Protein AF-0000000069990199 (afdb_homodimer)

Radius of gyration: 31.25 Å; Cα contacts (8 Å, |Δi|>4): 1429; chains: 2; bounding box: 71×112×107 Å

Foldseek 3Di:
DDPPPPPDPPPCPPDQPPLPDPVVVVVLLVLLQVLQVCQLVCWVVLAACPVSLVVCLVNQNLLQCADVVLPHNVDALVSNLSSLLSNLLRHLLVSVQSLQSNLCRNCQCVQPLADNVVSSVQSNCCNPPVAGEGEFEAADPCGDCVVPDADPWEWEDDVQATWIFGKGFQQFQLVRHQKYFYWHWYPDPQIKTGTQIDGSPFPQKDWDQDQDALASSNRSRTMIGGDRTDGGHSRRRDIDGPPPPDDPPADLVSLLSSLLSLLSSLLSLLVSLLVLLVVQQQPDDDPVNNHRNCVDVVVVVLSVLLVVLSVVLVVLSVCSSVPVDGSLCSNVNLVSSLVSSLVSLVSSLVVPDPLCCDSVHVSNNSNSHSVCSQVDPPHPVVSVVSVVVVVVPPDDPPPPD/DDPPPPPDPPPCPPDQPPLPDVVVVVVLLVLLQVLQVCQLVCWVVLAACPVSLVVCLVNQNLLQCADVVLPHNVDALVSNLSSLLSNLLRHLLVSVQSLQSNLCRNCQCVQPLADNVVSSVQSNCCNPPVAGEGEFEAADPCGDCVVPDADPWEWEDDVQATWIFGKGFQQFQLVRHQKYFYWHWYPDPQIKTGTQIDGSPFPQKDWDQDQDALASSNRSRTMIGGDRTDGGHSRRRDIGGPPPPDDPPADLVSLLSSLLSLLSSLLSLLVSLLVLLVVQQQPDDDPVNNHRNCVDVVVVVLSVLLVVLSVVLVVLSVCSSVPVDGSLCSNVNLVSSLVSSLVSLVSSLVVPDPLCCDSVHVSNNSNSHSVCSQVDPPHPVVSVVSVVVVVVPDDDPPPPD

Solvent-accessible surface area (backbone atoms only — not comparable to full-atom values): 41040 Å² total; per-residue (Å²): 136,78,84,77,76,75,74,72,79,75,74,75,73,72,73,80,78,54,79,84,36,68,67,42,52,51,48,40,53,50,50,15,54,56,38,40,74,47,31,65,57,28,48,76,65,46,36,63,58,62,67,60,55,51,55,34,32,77,69,47,56,63,18,25,35,26,48,54,94,59,65,26,57,47,48,51,62,51,54,48,34,52,52,33,23,30,36,6,42,15,26,47,27,62,23,51,46,48,45,42,28,38,58,51,41,61,48,40,82,75,38,77,62,38,51,66,70,57,44,50,47,59,46,38,36,16,51,76,69,51,47,31,44,39,73,34,64,29,26,88,57,50,36,57,55,92,73,39,66,76,57,82,21,35,30,38,81,50,91,74,23,31,31,31,36,38,55,30,38,65,23,61,29,53,89,64,40,38,37,35,37,32,46,29,21,39,73,51,96,74,33,30,34,33,32,39,50,40,57,59,82,46,66,43,59,43,77,45,93,64,61,51,45,67,29,53,31,22,26,38,28,20,29,39,37,35,49,68,23,75,36,50,52,79,32,53,26,46,65,38,53,60,83,47,79,68,66,59,99,44,50,58,67,48,44,35,51,49,21,48,41,58,24,28,28,30,41,16,28,26,50,41,33,50,54,51,48,55,54,48,32,57,64,43,50,35,60,57,73,74,42,34,50,54,75,39,68,70,49,50,52,49,51,49,55,33,49,52,38,53,48,53,36,52,55,53,48,51,37,47,44,71,63,74,48,55,58,91,49,22,58,54,48,27,51,53,29,34,50,34,20,39,50,37,33,48,54,53,34,62,70,56,24,59,63,27,38,20,65,87,27,68,51,28,52,35,43,36,35,32,58,53,62,53,54,45,81,76,37,65,68,59,48,53,50,51,55,51,49,52,67,70,62,57,76,77,75,75,78,82,118,136,77,83,77,76,76,74,71,80,76,75,76,73,71,70,81,77,57,81,85,38,68,67,41,52,51,49,41,54,50,50,15,54,58,38,40,74,47,31,66,57,28,47,77,65,47,37,62,58,60,67,61,53,50,53,34,33,77,71,47,56,62,19,27,36,27,47,54,93,59,65,25,57,48,48,51,62,50,53,50,32,52,52,33,23,30,36,7,40,15,27,46,26,61,24,52,46,47,46,42,28,38,58,50,41,61,48,41,82,75,38,78,60,37,52,67,71,57,44,50,47,57,45,38,36,18,50,74,70,50,48,32,44,40,72,35,65,29,24,87,56,50,36,58,55,91,73,39,67,77,57,82,22,34,32,38,81,49,91,72,23,31,31,31,37,37,55,31,37,64,23,60,29,53,88,64,40,39,37,36,37,32,46,29,20,38,73,49,97,74,34,29,33,30,32,38,50,40,55,58,81,47,66,45,60,43,76,45,93,63,62,52,44,67,29,53,32,22,26,38,28,18,29,39,36,35,51,68,23,74,35,49,54,80,32,53,26,46,64,38,52,60,83,48,81,65,65,60,97,43,51,59,67,47,44,34,52,49,21,48,40,58,24,28,29,31,41,16,28,26,50,40,32,50,55,51,49,54,54,49,31,58,64,44,50,35,61,58,72,72,42,35,49,54,75,39,67,72,48,51,52,50,53,49,55,34,49,52,41,52,49,53,36,50,54,53,48,50,37,46,45,72,62,74,49,55,57,92,48,24,57,55,49,28,51,52,30,35,51,34,22,39,50,36,33,48,54,54,34,63,71,56,24,57,64,26,38,21,63,86,29,65,50,29,52,36,44,35,34,34,58,51,60,52,56,46,82,77,36,64,68,60,47,52,51,52,54,52,52,54,66,69,60,59,78,76,74,76,67,92,111

Nearest PDB structures (foldseek):
  5z8t-assembly1_A  TM=9.037E-01  e=4.401E-30  Alicyclobacillus acidocaldarius subsp. acidocaldarius DSM 446
  5gj7-assembly2_B  TM=8.684E-01  e=2.328E-29  Alicyclobacillus acidocaldarius subsp. acidocaldarius DSM 446
  3m9v-assembly1_A  TM=8.542E-01  e=3.885E-23  Actinomadura kijaniata
  1rx0-assembly1_C  TM=8.496E-01  e=1.740E-18  Homo sapiens
  6uug-assembly1_A  TM=7.443E-01  e=7.982E-18  Pseudomonas fluorescens Pf0-1

Secondary structure (DSSP, 8-state):
------------------TTSHHHHHHHHHHHHHHHHHHHHHHHHT---HHHHHHHHHTTGGGTTS-GGGTS----HHHHHHHHHHHHHH-HHHHHHHHHHHHHHHHHTT-TTS-HHHHHHHHHHHHHH--EEEEE--BTTTB-GGG----S-EEEEETTEEEEEEEEEEETTTTTEEEEEEEEEE-SSS-EEEEEEEETTSTTEEEE----BSS-TTS--EEEEEEEEEEEGGGEEEEEETTS----SS-HHHHHHHHHHHHHHHHHHHHHHHHHHHHHHHH---TTT-S-GGGSHHHHHHHHHHHHHHHHHHHHHHHHHTT-S-GGGHHHHHHHHHHHHHHHHHHHHHHH-HHHHBTTSHHHHHHHHHHGGGGSSSPHHHHHHHHHHHHHS--------/------------------TTSHHHHHHHHHHHHHHHHHHHHHHHHT---HHHHHHHHHTTGGGTTS-GGGTS----HHHHHHHHHHHHHH-HHHHHHHHHHHHHHHHHTT-TTS-HHHHHHHHHHHHHH--EEEEE--BTTTB-GGG----S-EEEEETTEEEEEEEEEEETTTTTEEEEEEEEEE-SSS-EEEEEEEETTSTTEEEE----BSS-TTS--EEEEEEEEEEEGGGEEEEEETTS----SS-HHHHHHHHHHHHHHHHHHHHHHHHHHHHHHHH---TTT-S-GGGSHHHHHHHHHHHHHHHHHHHHHHHHHTT-S-GGGHHHHHHHHHHHHHHHHHHHHHHH-HHHHBTTSHHHHHHHHHHGGGGSSSPHHHHHHHHHHHHH---------

Structure (mmCIF, N/CA/C/O backbone):
data_AF-0000000069990199-model_v1
#
loop_
_entity.id
_entity.type
_entity.pdbx_description
1 polymer 'Acyl-CoA dehydrogenase'
#
loop_
_atom_site.group_PDB
_atom_site.id
_atom_site.type_symbol
_atom_site.label_atom_id
_atom_site.label_alt_id
_atom_site.label_comp_id
_atom_site.label_asym_id
_atom_site.label_entity_id
_atom_site.label_seq_id
_atom_site.pdbx_PDB_ins_code
_atom_site.Cartn_x
_atom_site.Cartn_y
_atom_site.Cartn_z
_atom_site.occupancy
_atom_site.B_iso_or_equiv
_atom_site.auth_seq_id
_atom_site.auth_comp_id
_atom_site.auth_asym_id
_atom_site.auth_atom_id
_atom_site.pdbx_PDB_model_num
ATOM 1 N N . MET A 1 1 ? 44.156 28.406 49.281 1 31.81 1 MET A N 1
ATOM 2 C CA . MET A 1 1 ? 43.219 27.578 48.531 1 31.81 1 MET A CA 1
ATOM 3 C C . MET A 1 1 ? 42.344 28.438 47.594 1 31.81 1 MET A C 1
ATOM 5 O O . MET A 1 1 ? 41.5 29.203 48.062 1 31.81 1 MET A O 1
ATOM 9 N N . SER A 1 2 ? 42.875 28.875 46.438 1 36.09 2 SER A N 1
ATOM 10 C CA . SER A 1 2 ? 42.406 29.938 45.562 1 36.09 2 SER A CA 1
ATOM 11 C C . SER A 1 2 ? 41.125 29.516 44.844 1 36.09 2 SER A C 1
ATOM 13 O O . SER A 1 2 ? 40.969 28.359 44.469 1 36.09 2 SER A O 1
ATOM 15 N N . PRO A 1 3 ? 40 30.266 45.125 1 39.59 3 PRO A N 1
ATOM 16 C CA . PRO A 1 3 ? 38.656 30.016 44.562 1 39.59 3 PRO A CA 1
ATOM 17 C C . PRO A 1 3 ? 38.656 29.859 43.031 1 39.59 3 PRO A C 1
ATOM 19 O O . PRO A 1 3 ? 39.312 30.656 42.344 1 39.59 3 PRO A O 1
ATOM 22 N N . THR A 1 4 ? 38.812 28.609 42.531 1 38.34 4 THR A N 1
ATOM 23 C CA . THR A 1 4 ? 38.75 28.312 41.125 1 38.34 4 THR A CA 1
ATOM 24 C C . THR A 1 4 ? 37.438 28.844 40.531 1 38.34 4 THR A C 1
ATOM 26 O O . THR A 1 4 ? 36.344 28.453 40.938 1 38.34 4 THR A O 1
ATOM 29 N N . THR A 1 5 ? 37.406 30.016 39.969 1 30.77 5 THR A N 1
ATOM 30 C CA . THR A 1 5 ? 36.312 30.672 39.25 1 30.77 5 THR A CA 1
ATOM 31 C C . THR A 1 5 ? 35.75 29.766 38.156 1 30.77 5 THR A C 1
ATOM 33 O O . THR A 1 5 ? 36.438 29.406 37.219 1 30.77 5 THR A O 1
ATOM 36 N N . VAL A 1 6 ? 34.781 28.953 38.5 1 35.19 6 VAL A N 1
ATOM 37 C CA . VAL A 1 6 ? 33.969 28.172 37.562 1 35.19 6 VAL A CA 1
ATOM 38 C C . VAL A 1 6 ? 33.5 29.047 36.406 1 35.19 6 VAL A C 1
ATOM 40 O O . VAL A 1 6 ? 32.781 30.031 36.625 1 35.19 6 VAL A O 1
ATOM 43 N N . GLN A 1 7 ? 34.312 29.172 35.344 1 32.56 7 GLN A N 1
ATOM 44 C CA . GLN A 1 7 ? 33.906 29.906 34.156 1 32.56 7 GLN A CA 1
ATOM 45 C C . GLN A 1 7 ? 32.5 29.484 33.719 1 32.56 7 GLN A C 1
ATOM 47 O O . GLN A 1 7 ? 32.156 28.312 33.75 1 32.56 7 GLN A O 1
ATOM 52 N N . SER A 1 8 ? 31.516 30.344 33.875 1 32.75 8 SER A N 1
ATOM 53 C CA . SER A 1 8 ? 30.125 30.219 33.469 1 32.75 8 SER A CA 1
ATOM 54 C C . SER A 1 8 ? 30.016 29.609 32.062 1 32.75 8 SER A C 1
ATOM 56 O O . SER A 1 8 ? 30.875 29.859 31.219 1 32.75 8 SER A O 1
ATOM 58 N N . PRO A 1 9 ? 29.344 28.438 31.891 1 32.91 9 PRO A N 1
ATOM 59 C CA . PRO A 1 9 ? 29.156 27.828 30.578 1 32.91 9 PRO A CA 1
ATOM 60 C C . PRO A 1 9 ? 28.844 28.844 29.484 1 32.91 9 PRO A C 1
ATOM 62 O O . PRO A 1 9 ? 28.188 29.859 29.75 1 32.91 9 PRO A O 1
ATOM 65 N N . ARG A 1 10 ? 29.75 29.094 28.562 1 34.97 10 ARG A N 1
ATOM 66 C CA . ARG A 1 10 ? 29.578 29.875 27.344 1 34.97 10 ARG A CA 1
ATOM 67 C C . ARG A 1 10 ? 28.172 29.703 26.781 1 34.97 10 ARG A C 1
ATOM 69 O O . ARG A 1 10 ? 27.703 28.578 26.594 1 34.97 10 ARG A O 1
ATOM 76 N N . THR A 1 11 ? 27.172 30.516 27.094 1 33.06 11 THR A N 1
ATOM 77 C CA . THR A 1 11 ? 25.938 30.672 26.359 1 33.06 11 THR A CA 1
ATOM 78 C C . THR A 1 11 ? 26.172 30.5 24.859 1 33.06 11 THR A C 1
ATOM 80 O O . THR A 1 11 ? 26.969 31.219 24.266 1 33.06 11 THR A O 1
ATOM 83 N N . HIS A 1 12 ? 26.266 29.297 24.312 1 36.66 12 HIS A N 1
ATOM 84 C CA . HIS A 1 12 ? 26.375 29.078 22.875 1 36.66 12 HIS A CA 1
ATOM 85 C C . HIS A 1 12 ? 25.438 30.016 22.109 1 36.66 12 HIS A C 1
ATOM 87 O O . HIS A 1 12 ? 24.219 29.859 22.156 1 36.66 12 HIS A O 1
ATOM 93 N N . ALA A 1 13 ? 25.594 31.281 22.234 1 39.72 13 ALA A N 1
ATOM 94 C CA . ALA A 1 13 ? 25.016 32.125 21.188 1 39.72 13 ALA A CA 1
ATOM 95 C C . ALA A 1 13 ? 24.984 31.422 19.844 1 39.72 13 ALA A C 1
ATOM 97 O O . ALA A 1 13 ? 26.031 31.219 19.219 1 39.72 13 ALA A O 1
ATOM 98 N N . GLY A 1 14 ? 24.188 30.406 19.5 1 42.81 14 GLY A N 1
ATOM 99 C CA . GLY A 1 14 ? 24.016 29.688 18.25 1 42.81 14 GLY A CA 1
ATOM 100 C C . GLY A 1 14 ? 24.172 30.562 17.016 1 42.81 14 GLY A C 1
ATOM 101 O O . GLY A 1 14 ? 23.516 31.609 16.906 1 42.81 14 GLY A O 1
ATOM 102 N N . ALA A 1 15 ? 25.266 30.688 16.469 1 47.31 15 ALA A N 1
ATOM 103 C CA . ALA A 1 15 ? 25.609 31.344 15.211 1 47.31 15 ALA A CA 1
ATOM 104 C C . ALA A 1 15 ? 24.438 31.297 14.227 1 47.31 15 ALA A C 1
ATOM 106 O O . ALA A 1 15 ? 23.781 30.281 14.078 1 47.31 15 ALA A O 1
ATOM 107 N N . SER A 1 16 ? 23.75 32.375 13.93 1 61.75 16 SER A N 1
ATOM 108 C CA . SER A 1 16 ? 22.672 32.562 12.953 1 61.75 16 SER A CA 1
ATOM 109 C C . SER A 1 16 ? 22.922 31.719 11.703 1 61.75 16 SER A C 1
ATOM 111 O O . SER A 1 16 ? 23.969 31.859 11.062 1 61.75 16 SER A O 1
ATOM 113 N N . LEU A 1 17 ? 22.344 30.469 11.578 1 69.56 17 LEU A N 1
ATOM 114 C CA . LEU A 1 17 ? 22.406 29.578 10.422 1 69.56 17 LEU A CA 1
ATOM 115 C C . LEU A 1 17 ? 22.141 30.344 9.133 1 69.56 17 LEU A C 1
ATOM 117 O O . LEU A 1 17 ? 21.141 31.062 9.031 1 69.56 17 LEU A O 1
ATOM 121 N N . ASP A 1 18 ? 23.25 30.609 8.328 1 87.19 18 ASP A N 1
ATOM 122 C CA . ASP A 1 18 ? 23.016 31.078 6.969 1 87.19 18 ASP A CA 1
ATOM 123 C C . ASP A 1 18 ? 22.312 30 6.133 1 87.19 18 ASP A C 1
ATOM 125 O O . ASP A 1 18 ? 22.969 29.094 5.613 1 87.19 18 ASP A O 1
ATOM 129 N N . LEU A 1 19 ? 21.016 30.172 5.961 1 90.88 19 LEU A N 1
ATOM 130 C CA . LEU A 1 19 ? 20.141 29.141 5.398 1 90.88 19 LEU A CA 1
ATOM 131 C C . LEU A 1 19 ? 20.375 29 3.9 1 90.88 19 LEU A C 1
ATOM 133 O O . LEU A 1 19 ? 19.875 28.062 3.281 1 90.88 19 LEU A O 1
ATOM 137 N N . ASP A 1 20 ? 21.203 29.844 3.287 1 89.62 20 ASP A N 1
ATOM 138 C CA . ASP A 1 20 ? 21.469 29.766 1.855 1 89.62 20 ASP A CA 1
ATOM 139 C C . ASP A 1 20 ? 22.922 29.375 1.596 1 89.62 20 ASP A C 1
ATOM 141 O O . ASP A 1 20 ? 23.375 29.359 0.447 1 89.62 20 ASP A O 1
ATOM 145 N N . SER A 1 21 ? 23.609 29.031 2.631 1 91.38 21 SER A N 1
ATOM 146 C CA . SER A 1 21 ? 25.031 28.703 2.531 1 91.38 21 SER A CA 1
ATOM 147 C C . SER A 1 21 ? 25.234 27.266 2.096 1 91.38 21 SER A C 1
ATOM 149 O O . SER A 1 21 ? 24.359 26.406 2.287 1 91.38 21 SER A O 1
ATOM 151 N N . PRO A 1 22 ? 26.391 27 1.543 1 93.56 22 PRO A N 1
ATOM 152 C CA . PRO A 1 22 ? 26.766 25.609 1.248 1 93.56 22 PRO A CA 1
ATOM 153 C C . PRO A 1 22 ? 26.859 24.75 2.504 1 93.56 22 PRO A C 1
ATOM 155 O O . PRO A 1 22 ? 26.531 23.547 2.461 1 93.56 22 PRO A O 1
ATOM 158 N N . ALA A 1 23 ? 27.297 25.359 3.531 1 93.38 23 ALA A N 1
ATOM 159 C CA . ALA A 1 23 ? 27.406 24.625 4.789 1 93.38 23 ALA A CA 1
ATOM 160 C C . ALA A 1 23 ? 26.031 24.141 5.25 1 93.38 23 ALA A C 1
ATOM 162 O O . ALA A 1 23 ? 25.906 23.047 5.801 1 93.38 23 ALA A O 1
ATOM 163 N N . PHE A 1 24 ? 25.062 24.953 5.098 1 95.56 24 PHE A N 1
ATOM 164 C CA . PHE A 1 24 ? 23.703 24.562 5.469 1 95.56 24 PHE A CA 1
ATOM 165 C C . PHE A 1 24 ? 23.203 23.438 4.574 1 95.56 24 PHE A C 1
ATOM 167 O O . PHE A 1 24 ? 22.547 22.5 5.051 1 95.56 24 PHE A O 1
ATOM 174 N N . THR A 1 25 ? 23.516 23.516 3.305 1 95.88 25 THR A N 1
ATOM 175 C CA . THR A 1 25 ? 23.156 22.453 2.377 1 95.88 25 THR A CA 1
ATOM 176 C C . THR A 1 25 ? 23.797 21.141 2.809 1 95.88 25 THR A C 1
ATOM 178 O O . THR A 1 25 ? 23.156 20.078 2.77 1 95.88 25 THR A O 1
ATOM 181 N N . ASP A 1 26 ? 25.047 21.172 3.221 1 96.75 26 ASP A N 1
ATOM 182 C CA . ASP A 1 26 ? 25.75 19.984 3.705 1 96.75 26 ASP A CA 1
ATOM 183 C C . ASP A 1 26 ? 25.078 19.422 4.957 1 96.75 26 ASP A C 1
ATOM 185 O O . ASP A 1 26 ? 24.969 18.203 5.121 1 96.75 26 ASP A O 1
ATOM 189 N N . LEU A 1 27 ? 24.672 20.328 5.801 1 97 27 LEU A N 1
ATOM 190 C CA . LEU A 1 27 ? 23.984 19.906 7.016 1 97 27 LEU A CA 1
ATOM 191 C C . LEU A 1 27 ? 22.703 19.172 6.672 1 97 27 LEU A C 1
ATOM 193 O O . LEU A 1 27 ? 22.406 18.109 7.254 1 97 27 LEU A O 1
ATOM 197 N N . LEU A 1 28 ? 21.953 19.75 5.762 1 98.12 28 LEU A N 1
ATOM 198 C CA . LEU A 1 28 ? 20.688 19.125 5.371 1 98.12 28 LEU A CA 1
ATOM 199 C C . LEU A 1 28 ? 20.922 17.75 4.777 1 98.12 28 LEU A C 1
ATOM 201 O O . LEU A 1 28 ? 20.172 16.812 5.043 1 98.12 28 LEU A O 1
ATOM 205 N N . GLU A 1 29 ? 21.938 17.594 3.98 1 97.69 29 GLU A N 1
ATOM 206 C CA . GLU A 1 29 ? 22.281 16.281 3.422 1 97.69 29 GLU A CA 1
ATOM 207 C C . GLU A 1 29 ? 22.656 15.297 4.52 1 97.69 29 GLU A C 1
ATOM 209 O O . GLU A 1 29 ? 22.25 14.133 4.473 1 97.69 29 GLU A O 1
ATOM 214 N N . GLN A 1 30 ? 23.406 15.758 5.445 1 98.12 30 GLN A N 1
ATOM 215 C CA . GLN A 1 30 ? 23.797 14.914 6.574 1 98.12 30 GLN A CA 1
ATOM 216 C C . GLN A 1 30 ? 22.562 14.461 7.367 1 98.12 30 GLN A C 1
ATOM 218 O O . GLN A 1 30 ? 22.453 13.289 7.723 1 98.12 30 GLN A O 1
ATOM 223 N N . LEU A 1 31 ? 21.672 15.398 7.672 1 98.5 31 LEU A N 1
ATOM 224 C CA . LEU A 1 31 ? 20.469 15.07 8.422 1 98.5 31 LEU A CA 1
ATOM 225 C C . LEU A 1 31 ? 19.594 14.094 7.645 1 98.5 31 LEU A C 1
ATOM 227 O O . LEU A 1 31 ? 19.031 13.164 8.227 1 98.5 31 LEU A O 1
ATOM 231 N N . SER A 1 32 ? 19.5 14.305 6.336 1 98.56 32 SER A N 1
ATOM 232 C CA . SER A 1 32 ? 18.734 13.398 5.488 1 98.56 32 SER A CA 1
ATOM 233 C C . SER A 1 32 ? 19.266 11.969 5.598 1 98.56 32 SER A C 1
ATOM 235 O O . SER A 1 32 ? 18.484 11.031 5.766 1 98.56 32 SER A O 1
ATOM 237 N N . GLN A 1 33 ? 20.547 11.797 5.52 1 98.19 33 GLN A N 1
ATOM 238 C CA . GLN A 1 33 ? 21.172 10.484 5.609 1 98.19 33 GLN A CA 1
ATOM 239 C C . GLN A 1 33 ? 20.984 9.875 6.996 1 98.19 33 GLN A C 1
ATOM 241 O O . GLN A 1 33 ? 20.703 8.688 7.121 1 98.19 33 GLN A O 1
ATOM 246 N N . GLU A 1 34 ? 21.172 10.703 7.961 1 98.44 34 GLU A N 1
ATOM 247 C CA . GLU A 1 34 ? 20.984 10.25 9.336 1 98.44 34 GLU A CA 1
ATOM 248 C C . GLU A 1 34 ? 19.578 9.742 9.57 1 98.44 34 GLU A C 1
ATOM 250 O O . GLU A 1 34 ? 19.375 8.656 10.133 1 98.44 34 GLU A O 1
ATOM 255 N N . PHE A 1 35 ? 18.625 10.477 9.133 1 98.81 35 PHE A N 1
ATOM 256 C CA . PHE A 1 35 ? 17.219 10.117 9.344 1 98.81 35 PHE A CA 1
ATOM 257 C C . PHE A 1 35 ? 16.844 8.906 8.5 1 98.81 35 PHE A C 1
ATOM 259 O O . PHE A 1 35 ? 16.031 8.07 8.93 1 98.81 35 PHE A O 1
ATOM 266 N N . ALA A 1 36 ? 17.422 8.742 7.312 1 98.56 36 ALA A N 1
ATOM 267 C CA . ALA A 1 36 ? 17.172 7.566 6.477 1 98.56 36 ALA A CA 1
ATOM 268 C C . ALA A 1 36 ? 17.625 6.289 7.18 1 98.56 36 ALA A C 1
ATOM 270 O O . ALA A 1 36 ? 17.016 5.23 7.012 1 98.56 36 ALA A O 1
ATOM 271 N N . GLY A 1 37 ? 18.656 6.383 7.969 1 97.94 37 GLY A N 1
ATOM 272 C CA . GLY A 1 37 ? 19.234 5.23 8.648 1 97.94 37 GLY A CA 1
ATOM 273 C C . GLY A 1 37 ? 18.297 4.602 9.656 1 97.94 37 GLY A C 1
ATOM 274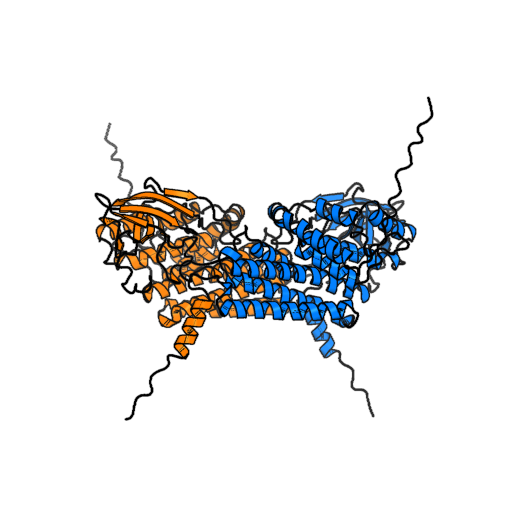 O O . GLY A 1 37 ? 18.391 3.408 9.945 1 97.94 37 GLY A O 1
ATOM 275 N N . THR A 1 38 ? 17.281 5.395 10.164 1 97.5 38 THR A N 1
ATOM 276 C CA . THR A 1 38 ? 16.406 4.871 11.195 1 97.5 38 THR A CA 1
ATOM 277 C C . THR A 1 38 ? 14.961 4.809 10.703 1 97.5 38 THR A C 1
ATOM 279 O O . THR A 1 38 ? 14.062 4.379 11.43 1 97.5 38 THR A O 1
ATOM 282 N N . ALA A 1 39 ? 14.742 5.211 9.508 1 98.38 39 ALA A N 1
ATOM 283 C CA . ALA A 1 39 ? 13.391 5.312 8.969 1 98.38 39 ALA A CA 1
ATOM 284 C C . ALA A 1 39 ? 12.688 3.955 8.977 1 98.38 39 ALA A C 1
ATOM 286 O O . ALA A 1 39 ? 11.516 3.854 9.352 1 98.38 39 ALA A O 1
ATOM 287 N N . ALA A 1 40 ? 13.383 2.857 8.562 1 98.06 40 ALA A N 1
ATOM 288 C CA . ALA A 1 40 ? 12.797 1.521 8.523 1 98.06 40 ALA A CA 1
ATOM 289 C C . ALA A 1 40 ? 12.367 1.07 9.922 1 98.06 40 ALA A C 1
ATOM 291 O O . ALA A 1 40 ? 11.32 0.449 10.086 1 98.06 40 ALA A O 1
ATOM 292 N N . TYR A 1 41 ? 13.141 1.384 10.898 1 98.06 41 TYR A N 1
ATOM 293 C CA . TYR A 1 41 ? 12.836 1.021 12.281 1 98.06 41 TYR A CA 1
ATOM 294 C C . TYR A 1 41 ? 11.578 1.723 12.758 1 98.06 41 TYR A C 1
ATOM 296 O O . TYR A 1 41 ? 10.672 1.084 13.312 1 98.06 41 TYR A O 1
ATOM 304 N N . TYR A 1 42 ? 11.539 3.08 12.57 1 98.56 42 TYR A N 1
ATOM 305 C CA . TYR A 1 42 ? 10.375 3.854 13 1 98.56 42 TYR A CA 1
ATOM 306 C C . TYR A 1 42 ? 9.109 3.363 12.312 1 98.56 42 TYR A C 1
ATOM 308 O O . TYR A 1 42 ? 8.047 3.287 12.93 1 98.56 42 TYR A O 1
ATOM 316 N N . ASP A 1 43 ? 9.203 2.977 11.062 1 98.19 43 ASP A N 1
ATOM 317 C CA . ASP A 1 43 ? 8.062 2.461 10.305 1 98.19 43 ASP A CA 1
ATOM 318 C C . ASP A 1 43 ? 7.602 1.115 10.867 1 98.19 43 ASP A C 1
ATOM 320 O O . ASP A 1 43 ? 6.414 0.928 11.148 1 98.19 43 ASP A O 1
ATOM 324 N N . ARG A 1 44 ? 8.508 0.184 10.977 1 96.69 44 ARG A N 1
ATOM 325 C CA . ARG A 1 44 ? 8.203 -1.178 11.398 1 96.69 44 ARG A CA 1
ATOM 326 C C . ARG A 1 44 ? 7.555 -1.188 12.781 1 96.69 44 ARG A C 1
ATOM 328 O O . ARG A 1 44 ? 6.645 -1.98 13.039 1 96.69 44 ARG A O 1
ATOM 335 N N . HIS A 1 45 ? 7.961 -0.251 13.656 1 97.19 45 HIS A N 1
ATOM 336 C CA . HIS A 1 45 ? 7.527 -0.3 15.047 1 97.19 45 HIS A CA 1
ATOM 337 C C . HIS A 1 45 ? 6.48 0.771 15.336 1 97.19 45 HIS A C 1
ATOM 339 O O . HIS A 1 45 ? 5.969 0.86 16.453 1 97.19 45 HIS A O 1
ATOM 345 N N . SER A 1 46 ? 6.16 1.588 14.375 1 97.56 46 SER A N 1
ATOM 346 C CA . SER A 1 46 ? 5.246 2.711 14.562 1 97.56 46 SER A CA 1
ATOM 347 C C . SER A 1 46 ? 5.652 3.559 15.766 1 97.56 46 SER A C 1
ATOM 349 O O . SER A 1 46 ? 4.812 3.918 16.594 1 97.56 46 SER A O 1
ATOM 351 N N . GLU A 1 47 ? 6.945 3.789 15.906 1 98.31 47 GLU A N 1
ATOM 352 C CA . GLU A 1 47 ? 7.473 4.543 17.031 1 98.31 47 GLU A CA 1
ATOM 353 C C . GLU A 1 47 ? 7.676 6.012 16.672 1 98.31 47 GLU A C 1
ATOM 355 O O . GLU A 1 47 ? 8.18 6.328 15.594 1 98.31 47 GLU A O 1
ATOM 360 N N . PHE A 1 48 ? 7.277 6.871 17.594 1 98.81 48 PHE A N 1
ATOM 361 C CA . PHE A 1 48 ? 7.457 8.305 17.391 1 98.81 48 PHE A CA 1
ATOM 362 C C . PHE A 1 48 ? 8.938 8.672 17.391 1 98.81 48 PHE A C 1
ATOM 364 O O . PHE A 1 48 ? 9.695 8.188 18.234 1 98.81 48 PHE A O 1
ATOM 371 N N . PRO A 1 49 ? 9.391 9.5 16.469 1 98.69 49 PRO A N 1
ATOM 372 C CA . PRO A 1 49 ? 10.82 9.742 16.281 1 98.69 49 PRO A CA 1
ATOM 373 C C . PRO A 1 49 ? 11.344 10.898 17.125 1 98.69 49 PRO A C 1
ATOM 375 O O . PRO A 1 49 ? 11.852 11.891 16.594 1 98.69 49 PRO A O 1
ATOM 378 N N . HIS A 1 50 ? 11.367 10.75 18.438 1 98.69 50 HIS A N 1
ATOM 379 C CA . HIS A 1 50 ? 11.859 11.766 19.359 1 98.69 50 HIS A CA 1
ATOM 380 C C . HIS A 1 50 ? 13.297 12.148 19.031 1 98.69 50 HIS A C 1
ATOM 382 O O . HIS A 1 50 ? 13.664 13.328 19.094 1 98.69 50 HIS A O 1
ATOM 388 N N . ALA A 1 51 ? 14.102 11.148 18.672 1 98.62 51 ALA A N 1
ATOM 389 C CA . ALA A 1 51 ? 15.516 11.398 18.422 1 98.62 51 ALA A CA 1
ATOM 390 C C . ALA A 1 51 ? 15.703 12.312 17.219 1 98.62 51 ALA A C 1
ATOM 392 O O . ALA A 1 51 ? 16.562 13.203 17.234 1 98.62 51 ALA A O 1
ATOM 393 N N . ASN A 1 52 ? 14.938 12.094 16.156 1 98.81 52 ASN A N 1
ATOM 394 C CA . ASN A 1 52 ? 15.008 12.969 14.992 1 98.81 52 ASN A CA 1
ATOM 395 C C . ASN A 1 52 ? 14.641 14.406 15.344 1 98.81 52 ASN A C 1
ATOM 397 O O . ASN A 1 52 ? 15.32 15.344 14.922 1 98.81 52 ASN A O 1
ATOM 401 N N . LEU A 1 53 ? 13.594 14.586 16.125 1 98.81 53 LEU A N 1
ATOM 402 C CA . LEU A 1 53 ? 13.125 15.922 16.5 1 98.81 53 LEU A CA 1
ATOM 403 C C . LEU A 1 53 ? 14.133 16.609 17.406 1 98.81 53 LEU A C 1
ATOM 405 O O . LEU A 1 53 ? 14.352 17.828 17.281 1 98.81 53 LEU A O 1
ATOM 409 N N . HIS A 1 54 ? 14.758 15.844 18.266 1 98.5 54 HIS A N 1
ATOM 410 C CA . HIS A 1 54 ? 15.812 16.406 19.109 1 98.5 54 HIS A CA 1
ATOM 411 C C . HIS A 1 54 ? 16.984 16.891 18.266 1 98.5 54 HIS A C 1
ATOM 413 O O . HIS A 1 54 ? 17.531 17.969 18.5 1 98.5 54 HIS A O 1
ATOM 419 N N . ARG A 1 55 ? 17.328 16.062 17.297 1 98.38 55 ARG A N 1
ATOM 420 C CA . ARG A 1 55 ? 18.422 16.422 16.391 1 98.38 55 ARG A CA 1
ATOM 421 C C . ARG A 1 55 ? 18.094 17.719 15.641 1 98.38 55 ARG A C 1
ATOM 423 O O . ARG A 1 55 ? 18.969 18.562 15.453 1 98.38 55 ARG A O 1
ATOM 430 N N . LEU A 1 56 ? 16.891 17.875 15.18 1 98.62 56 LEU A N 1
ATOM 431 C CA . LEU A 1 56 ? 16.438 19.094 14.5 1 98.62 56 LEU A CA 1
ATOM 432 C C . LEU A 1 56 ? 16.484 20.297 15.438 1 98.62 56 LEU A C 1
ATOM 434 O O . LEU A 1 56 ? 16.859 21.391 15.031 1 98.62 56 LEU A O 1
ATOM 438 N N . HIS A 1 57 ? 16.141 20.094 16.688 1 98.56 57 HIS A N 1
ATOM 439 C CA . HIS A 1 57 ? 16.203 21.156 17.672 1 98.56 57 HIS A CA 1
ATOM 440 C C . HIS A 1 57 ? 17.641 21.625 17.891 1 98.56 57 HIS A C 1
ATOM 442 O O . HIS A 1 57 ? 17.906 22.828 17.984 1 98.56 57 HIS A O 1
ATOM 448 N N . GLU A 1 58 ? 18.562 20.703 17.969 1 97.44 58 GLU A N 1
ATOM 449 C CA . GLU A 1 58 ? 19.984 21 18.188 1 97.44 58 GLU A CA 1
ATOM 450 C C . GLU A 1 58 ? 20.516 21.938 17.109 1 97.44 58 GLU A C 1
ATOM 452 O O . GLU A 1 58 ? 21.422 22.734 17.359 1 97.44 58 GLU A O 1
ATOM 457 N N . HIS A 1 59 ? 19.875 21.844 15.977 1 97.25 59 HIS A N 1
ATOM 458 C CA . HIS A 1 59 ? 20.359 22.656 14.859 1 97.25 59 HIS A CA 1
ATOM 459 C C . HIS A 1 59 ? 19.438 23.844 14.602 1 97.25 59 HIS A C 1
ATOM 461 O O . HIS A 1 59 ? 19.547 24.5 13.562 1 97.25 59 HIS A O 1
ATOM 467 N N . GLY A 1 60 ? 18.469 24.094 15.555 1 97.12 60 GLY A N 1
ATOM 468 C CA . GLY A 1 60 ? 17.594 25.234 15.469 1 97.12 60 GLY A CA 1
ATOM 469 C C . GLY A 1 60 ? 16.5 25.078 14.43 1 97.12 60 GLY A C 1
ATOM 470 O O . GLY A 1 60 ? 15.766 26.031 14.133 1 97.12 60 GLY A O 1
ATOM 471 N N . LEU A 1 61 ? 16.281 23.906 13.852 1 98.25 61 LEU A N 1
ATOM 472 C CA . LEU A 1 61 ? 15.398 23.688 12.711 1 98.25 61 LEU A CA 1
ATOM 473 C C . LEU A 1 61 ? 13.953 23.516 13.172 1 98.25 61 LEU A C 1
ATOM 475 O O . LEU A 1 61 ? 13.023 23.672 12.383 1 98.25 61 LEU A O 1
ATOM 479 N N . LEU A 1 62 ? 13.68 23.219 14.461 1 98.25 62 LEU A N 1
ATOM 480 C CA . LEU A 1 62 ? 12.305 23.141 14.945 1 98.25 62 LEU A CA 1
ATOM 481 C C . LEU A 1 62 ? 11.688 24.531 15.031 1 98.25 62 LEU A C 1
ATOM 483 O O . LEU A 1 62 ? 10.469 24.688 14.922 1 98.25 62 LEU A O 1
ATOM 487 N N . ALA A 1 63 ? 12.539 25.562 15.266 1 97.94 63 ALA A N 1
ATOM 488 C CA . ALA A 1 63 ? 12.086 26.938 15.414 1 97.94 63 ALA A CA 1
ATOM 489 C C . ALA A 1 63 ? 12.477 27.781 14.203 1 97.94 63 ALA A C 1
ATOM 491 O O . ALA A 1 63 ? 12.664 29 14.32 1 97.94 63 ALA A O 1
ATOM 492 N N . LEU A 1 64 ? 12.578 27.109 13.055 1 97.5 64 LEU A N 1
ATOM 493 C CA . LEU A 1 64 ? 13.102 27.734 11.844 1 97.5 64 LEU A CA 1
ATOM 494 C C . LEU A 1 64 ? 12.203 28.891 11.398 1 97.5 64 LEU A C 1
ATOM 496 O O . LEU A 1 64 ? 12.695 29.891 10.867 1 97.5 64 LEU A O 1
ATOM 500 N N . THR A 1 65 ? 10.883 28.812 11.641 1 96.75 65 THR A N 1
ATOM 501 C CA . THR A 1 65 ? 9.953 29.812 11.141 1 96.75 65 THR A CA 1
ATOM 502 C C . THR A 1 65 ? 9.602 30.812 12.234 1 96.75 65 THR A C 1
ATOM 504 O O . THR A 1 65 ? 8.828 31.75 12 1 96.75 65 THR A O 1
ATOM 507 N N . VAL A 1 66 ? 10.148 30.703 13.414 1 97.44 66 VAL A N 1
ATOM 508 C CA . VAL A 1 66 ? 10.023 31.688 14.477 1 97.44 66 VAL A CA 1
ATOM 509 C C . VAL A 1 66 ? 10.828 32.938 14.125 1 97.44 66 VAL A C 1
ATOM 511 O O . VAL A 1 66 ? 11.938 32.844 13.586 1 97.44 66 VAL A O 1
ATOM 514 N N . PRO A 1 67 ? 10.328 34.125 14.406 1 95.69 67 PRO A N 1
ATOM 515 C CA . PRO A 1 67 ? 11.062 35.375 14.125 1 95.69 67 PRO A CA 1
ATOM 516 C C . PRO A 1 67 ? 12.43 35.406 14.789 1 95.69 67 PRO A C 1
ATOM 518 O O . PRO A 1 67 ? 12.594 34.906 15.906 1 95.69 67 PRO A O 1
ATOM 521 N N . ARG A 1 68 ? 13.305 36.094 14.188 1 95.38 68 ARG A N 1
ATOM 522 C CA . ARG A 1 68 ? 14.664 36.219 14.695 1 95.38 68 ARG A CA 1
ATOM 523 C C . ARG A 1 68 ? 14.688 36.938 16.031 1 95.38 68 ARG A C 1
ATOM 525 O O . ARG A 1 68 ? 15.516 36.625 16.906 1 95.38 68 ARG A O 1
ATOM 532 N N . GLN A 1 69 ? 13.82 37.875 16.172 1 95.12 69 GLN A N 1
ATOM 533 C CA . GLN A 1 69 ? 13.75 38.656 17.406 1 95.12 69 GLN A CA 1
ATOM 534 C C . GLN A 1 69 ? 13.383 37.75 18.594 1 95.12 69 GLN A C 1
ATOM 536 O O . GLN A 1 69 ? 13.68 38.094 19.734 1 95.12 69 GLN A O 1
ATOM 541 N N . LEU A 1 70 ? 12.805 36.625 18.281 1 96.94 70 LEU A N 1
ATOM 542 C CA . LEU A 1 70 ? 12.43 35.688 19.328 1 96.94 70 LEU A CA 1
ATOM 543 C C . LEU A 1 70 ? 13.352 34.5 19.344 1 96.94 70 LEU A C 1
ATOM 545 O O . LEU A 1 70 ? 13.055 33.469 20 1 96.94 70 LEU A O 1
ATOM 549 N N . GLY A 1 71 ? 14.438 34.562 18.547 1 95.81 71 GLY A N 1
ATOM 550 C CA . GLY A 1 71 ? 15.477 33.531 18.594 1 95.81 71 GLY A CA 1
ATOM 551 C C . GLY A 1 71 ? 15.344 32.5 17.484 1 95.81 71 GLY A C 1
ATOM 552 O O . GLY A 1 71 ? 16.141 31.562 17.406 1 95.81 71 GLY A O 1
ATOM 553 N N . GLY A 1 72 ? 14.375 32.625 16.625 1 96.69 72 GLY A N 1
ATOM 554 C CA . GLY A 1 72 ? 14.18 31.656 15.562 1 96.69 72 GLY A CA 1
ATOM 555 C C . GLY A 1 72 ? 14.922 32 14.289 1 96.69 72 GLY A C 1
ATOM 556 O O . GLY A 1 72 ? 15.836 32.844 14.305 1 96.69 72 GLY A O 1
ATOM 557 N N . GLY A 1 73 ? 14.633 31.312 13.203 1 94.75 73 GLY A N 1
ATOM 558 C CA . GLY A 1 73 ? 15.359 31.484 11.945 1 94.75 73 GLY A CA 1
ATOM 559 C C . GLY A 1 73 ? 14.688 32.469 11 1 94.75 73 GLY A C 1
ATOM 560 O O . GLY A 1 73 ? 15.312 32.969 10.062 1 94.75 73 GLY A O 1
ATOM 561 N N . GLU A 1 74 ? 13.414 32.75 11.242 1 95.12 74 GLU A N 1
ATOM 562 C CA . GLU A 1 74 ? 12.617 33.594 10.359 1 95.12 74 GLU A CA 1
ATOM 563 C C . GLU A 1 74 ? 12.781 33.188 8.898 1 95.12 74 GLU A C 1
ATOM 565 O O . GLU A 1 74 ? 13.047 34.031 8.031 1 95.12 74 GLU A O 1
ATOM 570 N N . ALA A 1 75 ? 12.68 31.938 8.688 1 95.94 75 ALA A N 1
ATOM 571 C CA . ALA A 1 75 ? 12.906 31.359 7.359 1 95.94 75 ALA A CA 1
ATOM 572 C C . ALA A 1 75 ? 11.805 31.766 6.391 1 95.94 75 ALA A C 1
ATOM 574 O O . ALA A 1 75 ? 10.641 31.891 6.777 1 95.94 75 ALA A O 1
ATOM 575 N N . THR A 1 76 ? 12.188 31.953 5.152 1 95.06 76 THR A N 1
ATOM 576 C CA . THR A 1 76 ? 11.234 32.125 4.062 1 95.06 76 THR A CA 1
ATOM 577 C C . THR A 1 76 ? 10.602 30.766 3.695 1 95.06 76 THR A C 1
ATOM 579 O O . THR A 1 76 ? 11.055 29.719 4.148 1 95.06 76 THR A O 1
ATOM 582 N N . LEU A 1 77 ? 9.531 30.828 2.949 1 96.12 77 LEU A N 1
ATOM 583 C CA . LEU A 1 77 ? 8.867 29.609 2.488 1 96.12 77 LEU A CA 1
ATOM 584 C C . LEU A 1 77 ? 9.828 28.734 1.694 1 96.12 77 LEU A C 1
ATOM 586 O O . LEU A 1 77 ? 9.844 27.516 1.865 1 96.12 77 LEU A O 1
ATOM 590 N N . ALA A 1 78 ? 10.672 29.359 0.836 1 96.44 78 ALA A N 1
ATOM 591 C CA . ALA A 1 78 ? 11.648 28.609 0.033 1 96.44 78 ALA A CA 1
ATOM 592 C C . ALA A 1 78 ? 12.648 27.891 0.92 1 96.44 78 ALA A C 1
ATOM 594 O O . ALA A 1 78 ? 13.016 26.734 0.648 1 96.44 78 ALA A O 1
ATOM 595 N N . GLN A 1 79 ? 13.117 28.547 1.946 1 96.62 79 GLN A N 1
ATOM 596 C CA . GLN A 1 79 ? 14.078 27.953 2.867 1 96.62 79 GLN A CA 1
ATOM 597 C C . GLN A 1 79 ? 13.445 26.828 3.672 1 96.62 79 GLN A C 1
ATOM 599 O O . GLN A 1 79 ? 14.055 25.766 3.842 1 96.62 79 GLN A O 1
ATOM 604 N N . ALA A 1 80 ? 12.242 27.062 4.199 1 98 80 ALA A N 1
ATOM 605 C CA . ALA A 1 80 ? 11.523 26.031 4.938 1 98 80 ALA A CA 1
ATOM 606 C C . ALA A 1 80 ? 11.289 24.797 4.066 1 98 80 ALA A C 1
ATOM 608 O O . ALA A 1 80 ? 11.43 23.672 4.531 1 98 80 ALA A O 1
ATOM 609 N N . ARG A 1 81 ? 10.906 25.031 2.838 1 97.81 81 ARG A N 1
ATOM 610 C CA . ARG A 1 81 ? 10.672 23.953 1.896 1 97.81 81 ARG A CA 1
ATOM 611 C C . ARG A 1 81 ? 11.914 23.094 1.726 1 97.81 81 ARG A C 1
ATOM 613 O O . ARG A 1 81 ? 11.828 21.859 1.654 1 97.81 81 ARG A O 1
ATOM 620 N N . ARG A 1 82 ? 13.062 23.672 1.627 1 97.62 82 ARG A N 1
ATOM 621 C CA . ARG A 1 82 ? 14.32 22.938 1.486 1 97.62 82 ARG A CA 1
ATOM 622 C C . ARG A 1 82 ? 14.555 22.016 2.676 1 97.62 82 ARG A C 1
ATOM 624 O O . ARG A 1 82 ? 14.961 20.859 2.502 1 97.62 82 ARG A O 1
ATOM 631 N N . VAL A 1 83 ? 14.297 22.531 3.83 1 98.56 83 VAL A N 1
ATOM 632 C CA . VAL A 1 83 ? 14.492 21.75 5.047 1 98.56 83 VAL A CA 1
ATOM 633 C C . VAL A 1 83 ? 13.508 20.578 5.066 1 98.56 83 VAL A C 1
ATOM 635 O O . VAL A 1 83 ? 13.906 19.438 5.312 1 98.56 83 VAL A O 1
ATOM 638 N N . ILE A 1 84 ? 12.258 20.859 4.762 1 98.81 84 ILE A N 1
ATOM 639 C CA . ILE A 1 84 ? 11.234 19.828 4.766 1 98.81 84 ILE A CA 1
ATOM 640 C C . ILE A 1 84 ? 11.594 18.734 3.75 1 98.81 84 ILE A C 1
ATOM 642 O O . ILE A 1 84 ? 11.477 17.547 4.043 1 98.81 84 ILE A O 1
ATOM 646 N N . GLY A 1 85 ? 12.008 19.156 2.555 1 98.62 85 GLY A N 1
ATOM 647 C CA . GLY A 1 85 ? 12.406 18.203 1.533 1 98.62 85 GLY A CA 1
ATOM 648 C C . GLY A 1 85 ? 13.516 17.266 1.982 1 98.62 85 GLY A C 1
ATOM 649 O O . GLY A 1 85 ? 13.453 16.062 1.761 1 98.62 85 GLY A O 1
ATOM 650 N N . ALA A 1 86 ? 14.523 17.844 2.619 1 98.62 86 ALA A N 1
ATOM 651 C CA . ALA A 1 86 ? 15.656 17.062 3.09 1 98.62 86 ALA A CA 1
ATOM 652 C C . ALA A 1 86 ? 15.234 16.062 4.172 1 98.62 86 ALA A C 1
ATOM 654 O O . ALA A 1 86 ? 15.641 14.906 4.148 1 98.62 86 ALA A O 1
ATOM 655 N N . VAL A 1 87 ? 14.445 16.547 5.121 1 98.88 87 VAL A N 1
ATOM 656 C CA . VAL A 1 87 ? 13.992 15.688 6.215 1 98.88 87 VAL A CA 1
ATOM 657 C C . VAL A 1 87 ? 13.102 14.57 5.668 1 98.88 87 VAL A C 1
ATOM 659 O O . VAL A 1 87 ? 13.227 13.414 6.07 1 98.88 87 VAL A O 1
ATOM 662 N N . ALA A 1 88 ? 12.242 14.906 4.707 1 98.94 88 ALA A N 1
ATOM 663 C CA . ALA A 1 88 ? 11.297 13.953 4.137 1 98.94 88 ALA A CA 1
ATOM 664 C C . ALA A 1 88 ? 12.031 12.867 3.354 1 98.94 88 ALA A C 1
ATOM 666 O O . ALA A 1 88 ? 11.602 11.703 3.344 1 98.94 88 ALA A O 1
ATOM 667 N N . ARG A 1 89 ? 13.086 13.25 2.652 1 98.62 89 ARG A N 1
ATOM 668 C CA . ARG A 1 89 ? 13.891 12.258 1.939 1 98.62 89 ARG A CA 1
ATOM 669 C C . ARG A 1 89 ? 14.453 11.211 2.898 1 98.62 89 ARG A C 1
ATOM 671 O O . ARG A 1 89 ? 14.617 10.047 2.527 1 98.62 89 ARG A O 1
ATOM 678 N N . GLY A 1 90 ? 14.719 11.602 4.098 1 98.56 90 GLY A N 1
ATOM 679 C CA . GLY A 1 90 ? 15.219 10.688 5.109 1 98.56 90 GLY A CA 1
ATOM 680 C C . GLY A 1 90 ? 14.109 9.93 5.824 1 98.56 90 GLY A C 1
ATOM 681 O O . GLY A 1 90 ? 14.047 8.703 5.758 1 98.56 90 GLY A O 1
ATOM 682 N N . GLU A 1 91 ? 13.195 10.672 6.445 1 98.75 91 GLU A N 1
ATOM 683 C CA . GLU A 1 91 ? 12.109 10.078 7.223 1 98.75 91 GLU A CA 1
ATOM 684 C C . GLU A 1 91 ? 10.859 10.961 7.184 1 98.75 91 GLU A C 1
ATOM 686 O O . GLU A 1 91 ? 10.789 11.984 7.867 1 98.75 91 GLU A O 1
ATOM 691 N N . PRO A 1 92 ? 9.844 10.586 6.445 1 98.81 92 PRO A N 1
ATOM 692 C CA . PRO A 1 92 ? 8.727 11.477 6.102 1 98.81 92 PRO A CA 1
ATOM 693 C C . PRO A 1 92 ? 7.828 11.781 7.297 1 98.81 92 PRO A C 1
ATOM 695 O O . PRO A 1 92 ? 7.238 12.859 7.371 1 98.81 92 PRO A O 1
ATOM 698 N N . SER A 1 93 ? 7.656 10.906 8.266 1 98.88 93 SER A N 1
ATOM 699 C CA . SER A 1 93 ? 6.836 11.195 9.438 1 98.88 93 SER A CA 1
ATOM 700 C C . SER A 1 93 ? 7.402 12.367 10.227 1 98.88 93 SER A C 1
ATOM 702 O O . SER A 1 93 ? 6.652 13.242 10.68 1 98.88 93 SER A O 1
ATOM 704 N N . THR A 1 94 ? 8.719 12.383 10.383 1 98.94 94 THR A N 1
ATOM 705 C CA . THR A 1 94 ? 9.375 13.516 11.039 1 98.94 94 THR A CA 1
ATOM 706 C C . THR A 1 94 ? 9.086 14.812 10.297 1 98.94 94 THR A C 1
ATOM 708 O O . THR A 1 94 ? 8.805 15.844 10.914 1 98.94 94 THR A O 1
ATOM 711 N N . ALA A 1 95 ? 9.141 14.711 9.023 1 98.94 95 ALA A N 1
ATOM 712 C CA . ALA A 1 95 ? 8.891 15.883 8.188 1 98.94 95 ALA A CA 1
ATOM 713 C C . ALA A 1 95 ? 7.469 16.406 8.398 1 98.94 95 ALA A C 1
ATOM 715 O O . ALA A 1 95 ? 7.246 17.625 8.414 1 98.94 95 ALA A O 1
ATOM 716 N N . LEU A 1 96 ? 6.492 15.5 8.531 1 98.88 96 LEU A N 1
ATOM 717 C CA . LEU A 1 96 ? 5.113 15.938 8.719 1 98.88 96 LEU A CA 1
ATOM 718 C C . LEU A 1 96 ? 4.953 16.672 10.039 1 98.88 96 LEU A C 1
ATOM 720 O O . LEU A 1 96 ? 4.297 17.719 10.102 1 98.88 96 LEU A O 1
ATOM 724 N N . VAL A 1 97 ? 5.555 16.141 11.07 1 98.88 97 VAL A N 1
ATOM 725 C CA . VAL A 1 97 ? 5.508 16.812 12.367 1 98.88 97 VAL A CA 1
ATOM 726 C C . VAL A 1 97 ? 6.145 18.203 12.25 1 98.88 97 VAL A C 1
ATOM 728 O O . VAL A 1 97 ? 5.617 19.188 12.781 1 98.88 97 VAL A O 1
ATOM 731 N N . LEU A 1 98 ? 7.203 18.266 11.531 1 98.88 98 LEU A N 1
ATOM 732 C CA . LEU A 1 98 ? 7.918 19.531 11.336 1 98.88 98 LEU A CA 1
ATOM 733 C C . LEU A 1 98 ? 7.066 20.516 10.555 1 98.88 98 LEU A C 1
ATOM 735 O O . LEU A 1 98 ? 7.062 21.719 10.859 1 98.88 98 LEU A O 1
ATOM 739 N N . VAL A 1 99 ? 6.344 20.031 9.547 1 98.62 99 VAL A N 1
ATOM 740 C CA . VAL A 1 99 ? 5.457 20.891 8.766 1 98.62 99 VAL A CA 1
ATOM 741 C C . VAL A 1 99 ? 4.395 21.5 9.68 1 98.62 99 VAL A C 1
ATOM 743 O O . VAL A 1 99 ? 4.117 22.688 9.609 1 98.62 99 VAL A O 1
ATOM 746 N N . MET A 1 100 ? 3.84 20.688 10.531 1 97.94 100 MET A N 1
ATOM 747 C CA . MET A 1 100 ? 2.834 21.203 11.453 1 97.94 100 MET A CA 1
ATOM 748 C C . MET A 1 100 ? 3.432 22.266 12.367 1 97.94 100 MET A C 1
ATOM 750 O O . MET A 1 100 ? 2.807 23.297 12.609 1 97.94 100 MET A O 1
ATOM 754 N N . GLN A 1 101 ? 4.641 22.047 12.758 1 98.25 101 GLN A N 1
ATOM 755 C CA . GLN A 1 101 ? 5.371 22.984 13.594 1 98.25 101 GLN A CA 1
ATOM 756 C C . GLN A 1 101 ? 5.57 24.328 12.875 1 98.25 101 GLN A C 1
ATOM 758 O O . GLN A 1 101 ? 5.305 25.391 13.445 1 98.25 101 GLN A O 1
ATOM 763 N N . TYR A 1 102 ? 5.992 24.219 11.656 1 98.12 102 TYR A N 1
ATOM 764 C CA . TYR A 1 102 ? 6.266 25.422 10.867 1 98.12 102 TYR A CA 1
ATOM 765 C C . TYR A 1 102 ? 4.984 26.188 10.586 1 98.12 102 TYR A C 1
ATOM 767 O O . TYR A 1 102 ? 4.973 27.422 10.656 1 98.12 102 TYR A O 1
ATOM 775 N N . LEU A 1 103 ? 3.957 25.5 10.312 1 95.62 103 LEU A N 1
ATOM 776 C CA . LEU A 1 103 ? 2.691 26.141 9.992 1 95.62 103 LEU A CA 1
ATOM 777 C C . LEU A 1 103 ? 2.137 26.891 11.203 1 95.62 103 LEU A C 1
ATOM 779 O O . LEU A 1 103 ? 1.583 27.984 11.07 1 95.62 103 LEU A O 1
ATOM 783 N N . GLN A 1 104 ? 2.316 26.328 12.375 1 95.25 104 GLN A N 1
ATOM 784 C CA . GLN A 1 104 ? 1.831 26.984 13.586 1 95.25 104 GLN A CA 1
ATOM 785 C C . GLN A 1 104 ? 2.629 28.25 13.883 1 95.25 104 GLN A C 1
ATOM 787 O O . GLN A 1 104 ? 2.055 29.281 14.211 1 95.25 104 GLN A O 1
ATOM 792 N N . HIS A 1 105 ? 3.893 28.219 13.695 1 95.94 105 HIS A N 1
ATOM 793 C CA . HIS A 1 105 ? 4.738 29.328 14.109 1 95.94 105 HIS A CA 1
ATOM 794 C C . HIS A 1 105 ? 4.727 30.438 13.07 1 95.94 105 HIS A C 1
ATOM 796 O O . HIS A 1 105 ? 4.891 31.609 13.406 1 95.94 105 HIS A O 1
ATOM 802 N N . THR A 1 106 ? 4.57 30.078 11.797 1 91.75 106 THR A N 1
ATOM 803 C CA . THR A 1 106 ? 4.562 31.109 10.766 1 91.75 106 THR A CA 1
ATOM 804 C C . THR A 1 106 ? 3.387 32.062 10.961 1 91.75 106 THR A C 1
ATOM 806 O O . THR A 1 106 ? 3.484 33.25 10.648 1 91.75 106 THR A O 1
ATOM 809 N N . ARG A 1 107 ? 2.375 31.641 11.641 1 82.62 107 ARG A N 1
ATOM 810 C CA . ARG A 1 107 ? 1.142 32.406 11.758 1 82.62 107 ARG A CA 1
ATOM 811 C C . ARG A 1 107 ? 0.987 32.969 13.164 1 82.62 107 ARG A C 1
ATOM 813 O O . ARG A 1 107 ? 0.183 33.875 13.383 1 82.62 107 ARG A O 1
ATOM 820 N N . LEU A 1 108 ? 1.735 32.625 14.031 1 89.44 108 LEU A N 1
ATOM 821 C CA . LEU A 1 108 ? 1.431 32.781 15.445 1 89.44 108 LEU A CA 1
ATOM 822 C C . LEU A 1 108 ? 1.632 34.25 15.859 1 89.44 108 LEU A C 1
ATOM 824 O O . LEU A 1 108 ? 0.762 34.844 16.5 1 89.44 108 LEU A O 1
ATOM 828 N N . GLN A 1 109 ? 2.688 34.875 15.406 1 90.25 109 GLN A N 1
ATOM 829 C CA . GLN A 1 109 ? 3.021 36.219 15.914 1 90.25 109 GLN A CA 1
ATOM 830 C C . GLN A 1 109 ? 2.146 37.281 15.266 1 90.25 109 GLN A C 1
ATOM 832 O O . GLN A 1 109 ? 2.025 38.406 15.797 1 90.25 109 GLN A O 1
ATOM 837 N N . GLY A 1 110 ? 1.542 36.906 14.141 1 87.5 110 GLY A N 1
ATOM 838 C CA . GLY A 1 110 ? 0.636 37.844 13.492 1 87.5 110 GLY A CA 1
ATOM 839 C C . GLY A 1 110 ? -0.801 37.688 13.961 1 87.5 110 GLY A C 1
ATOM 840 O O . GLY A 1 110 ? -1.658 38.5 13.594 1 87.5 110 GLY A O 1
ATOM 841 N N . ASN A 1 111 ? -1.063 36.75 14.766 1 89.5 111 ASN A N 1
ATOM 842 C CA . ASN A 1 111 ? -2.424 36.531 15.242 1 89.5 111 ASN A CA 1
ATOM 843 C C . ASN A 1 111 ? -2.742 37.375 16.469 1 89.5 111 ASN A C 1
ATOM 845 O O . ASN A 1 111 ? -2.441 37 17.594 1 89.5 111 ASN A O 1
ATOM 849 N N . GLN A 1 112 ? -3.436 38.375 16.234 1 88.88 112 GLN A N 1
ATOM 850 C CA . GLN A 1 112 ? -3.693 39.375 17.281 1 88.88 112 GLN A CA 1
ATOM 851 C C . GLN A 1 112 ? -4.746 38.875 18.266 1 88.88 112 GLN A C 1
ATOM 853 O O . GLN A 1 112 ? -4.926 39.438 19.328 1 88.88 112 GLN A O 1
ATOM 858 N N . ALA A 1 113 ? -5.387 37.812 17.891 1 87.81 113 ALA A N 1
ATOM 859 C CA . ALA A 1 113 ? -6.363 37.25 18.812 1 87.81 113 ALA A CA 1
ATOM 860 C C . ALA A 1 113 ? -5.676 36.531 19.984 1 87.81 113 ALA A C 1
ATOM 862 O O . ALA A 1 113 ? -6.285 36.344 21.047 1 87.81 113 ALA A O 1
ATOM 863 N N . TRP A 1 114 ? -4.375 36.219 19.828 1 93 114 TRP A N 1
ATOM 864 C CA . TRP A 1 114 ? -3.57 35.656 20.906 1 93 114 TRP A CA 1
ATOM 865 C C . TRP A 1 114 ? -2.973 36.75 21.781 1 93 114 TRP A C 1
ATOM 867 O O . TRP A 1 114 ? -2.49 37.75 21.266 1 93 114 TRP A O 1
ATOM 877 N N . PRO A 1 115 ? -3.021 36.562 23.094 1 95 115 PRO A N 1
ATOM 878 C CA . PRO A 1 115 ? -2.23 37.469 23.906 1 95 115 PRO A CA 1
ATOM 879 C C . PRO A 1 115 ? -0.745 37.469 23.547 1 95 115 PRO A C 1
ATOM 881 O O . PRO A 1 115 ? -0.188 36.375 23.281 1 95 115 PRO A O 1
ATOM 884 N N . LEU A 1 116 ? -0.181 38.594 23.609 1 95.75 116 LEU A N 1
ATOM 885 C CA . LEU A 1 116 ? 1.218 38.75 23.219 1 95.75 116 LEU A CA 1
ATOM 886 C C . LEU A 1 116 ? 2.111 37.812 24.047 1 95.75 116 LEU A C 1
ATOM 888 O O . LEU A 1 116 ? 3.01 37.188 23.5 1 95.75 116 LEU A O 1
ATOM 892 N N . HIS A 1 117 ? 1.869 37.75 25.312 1 96.44 117 HIS A N 1
ATOM 893 C CA . HIS A 1 117 ? 2.746 37 26.188 1 96.44 117 HIS A CA 1
ATOM 894 C C . HIS A 1 117 ? 2.684 35.5 25.859 1 96.44 117 HIS A C 1
ATOM 896 O O . HIS A 1 117 ? 3.686 34.781 25.969 1 96.44 117 HIS A O 1
ATOM 902 N N . LEU A 1 118 ? 1.542 34.969 25.422 1 97 118 LEU A N 1
ATOM 903 C CA . LEU A 1 118 ? 1.41 33.562 25.078 1 97 118 LEU A CA 1
ATOM 904 C C . LEU A 1 118 ? 2.082 33.25 23.734 1 97 118 LEU A C 1
ATOM 906 O O . LEU A 1 118 ? 2.725 32.219 23.578 1 97 118 LEU A O 1
ATOM 910 N N . ARG A 1 119 ? 1.932 34.188 22.766 1 97.12 119 ARG A N 1
ATOM 911 C CA . ARG A 1 119 ? 2.617 34 21.484 1 97.12 119 ARG A CA 1
ATOM 912 C C . ARG A 1 119 ? 4.125 33.906 21.688 1 97.12 119 ARG A C 1
ATOM 914 O O . ARG A 1 119 ? 4.777 33.031 21.109 1 97.12 119 ARG A O 1
ATOM 921 N N . GLN A 1 120 ? 4.594 34.75 22.516 1 97.56 120 GLN A N 1
ATOM 922 C CA . GLN A 1 120 ? 6.031 34.812 22.75 1 97.56 120 GLN A CA 1
ATOM 923 C C . GLN A 1 120 ? 6.496 33.594 23.562 1 97.56 120 GLN A C 1
ATOM 925 O O . GLN A 1 120 ? 7.57 33.031 23.297 1 97.56 120 GLN A O 1
ATOM 930 N N . ARG A 1 121 ? 5.719 33.156 24.484 1 97.69 121 ARG A N 1
ATOM 931 C CA . ARG A 1 121 ? 6.066 31.984 25.266 1 97.69 121 ARG A CA 1
ATOM 932 C C . ARG A 1 121 ? 6.184 30.75 24.391 1 97.69 121 ARG A C 1
ATOM 934 O O . ARG A 1 121 ? 7.168 30 24.484 1 97.69 121 ARG A O 1
ATOM 941 N N . VAL A 1 122 ? 5.191 30.5 23.578 1 98.06 122 VAL A N 1
ATOM 942 C CA . VAL A 1 122 ? 5.172 29.328 22.703 1 98.06 122 VAL A CA 1
ATOM 943 C C . VAL A 1 122 ? 6.391 29.359 21.781 1 98.06 122 VAL A C 1
ATOM 945 O O . VAL A 1 122 ? 7.047 28.328 21.594 1 98.06 122 VAL A O 1
ATOM 948 N N . ALA A 1 123 ? 6.703 30.531 21.281 1 98.25 123 ALA A N 1
ATOM 949 C CA . ALA A 1 123 ? 7.859 30.688 20.391 1 98.25 123 ALA A CA 1
ATOM 950 C C . ALA A 1 123 ? 9.164 30.422 21.141 1 98.25 123 ALA A C 1
ATOM 952 O O . ALA A 1 123 ? 10.023 29.688 20.672 1 98.25 123 ALA A O 1
ATOM 953 N N . ARG A 1 124 ? 9.336 31.016 22.312 1 97.81 124 ARG A N 1
ATOM 954 C CA . ARG A 1 124 ? 10.562 30.875 23.094 1 97.81 124 ARG A CA 1
ATOM 955 C C . ARG A 1 124 ? 10.781 29.438 23.516 1 97.81 124 ARG A C 1
ATOM 957 O O . ARG A 1 124 ? 11.914 28.938 23.516 1 97.81 124 ARG A O 1
ATOM 964 N N . GLU A 1 125 ? 9.711 28.797 23.859 1 98.44 125 GLU A N 1
ATOM 965 C CA . GLU A 1 125 ? 9.836 27.391 24.266 1 98.44 125 GLU A CA 1
ATOM 966 C C . GLU A 1 125 ? 10.234 26.516 23.094 1 98.44 125 GLU A C 1
ATOM 968 O O . GLU A 1 125 ? 10.938 25.516 23.266 1 98.44 125 GLU A O 1
ATOM 973 N N . ALA A 1 126 ? 9.766 26.828 21.906 1 98.44 126 ALA A N 1
ATOM 974 C CA . ALA A 1 126 ? 10.211 26.094 20.734 1 98.44 126 ALA A CA 1
ATOM 975 C C . ALA A 1 126 ? 11.719 26.266 20.516 1 98.44 126 ALA A C 1
ATOM 977 O O . ALA A 1 126 ? 12.414 25.312 20.172 1 98.44 126 ALA A O 1
ATOM 978 N N . VAL A 1 127 ? 12.18 27.453 20.719 1 98.06 127 VAL A N 1
ATOM 979 C CA . VAL A 1 127 ? 13.586 27.797 20.5 1 98.06 127 VAL A CA 1
ATOM 980 C C . VAL A 1 127 ? 14.445 27.156 21.594 1 98.06 127 VAL A C 1
ATOM 982 O O . VAL A 1 127 ? 15.43 26.484 21.297 1 98.06 127 VAL A O 1
ATOM 985 N N . GLU A 1 128 ? 14.047 27.312 22.812 1 98.12 128 GLU A N 1
ATOM 986 C CA . GLU A 1 128 ? 14.906 26.984 23.953 1 98.12 128 GLU A CA 1
ATOM 987 C C . GLU A 1 128 ? 14.781 25.516 24.328 1 98.12 128 GLU A C 1
ATOM 989 O O . GLU A 1 128 ? 15.766 24.875 24.719 1 98.12 128 GLU A O 1
ATOM 994 N N . GLN A 1 129 ? 13.594 24.953 24.156 1 98.06 129 GLN A N 1
ATOM 995 C CA . GLN A 1 129 ? 13.328 23.641 24.719 1 98.06 129 GLN A CA 1
ATOM 996 C C . GLN A 1 129 ? 12.938 22.641 23.641 1 98.06 129 GLN A C 1
ATOM 998 O O . GLN A 1 129 ? 12.773 21.453 23.906 1 98.06 129 GLN A O 1
ATOM 1003 N N . GLY A 1 130 ? 12.75 23.125 22.453 1 98.25 130 GLY A N 1
ATOM 1004 C CA . GLY A 1 130 ? 12.289 22.25 21.406 1 98.25 130 GLY A CA 1
ATOM 1005 C C . GLY A 1 130 ? 10.82 21.875 21.547 1 98.25 130 GLY A C 1
ATOM 1006 O O . GLY A 1 130 ? 10.406 20.797 21.109 1 98.25 130 GLY A O 1
ATOM 1007 N N . ALA A 1 131 ? 10.016 22.766 22.156 1 98.69 131 ALA A N 1
ATOM 1008 C CA . ALA A 1 131 ? 8.594 22.5 22.328 1 98.69 131 ALA A CA 1
ATOM 1009 C C . ALA A 1 131 ? 7.871 22.453 20.984 1 98.69 131 ALA A C 1
ATOM 1011 O O . ALA A 1 131 ? 8.094 23.312 20.141 1 98.69 131 ALA A O 1
ATOM 1012 N N . LEU A 1 132 ? 7.074 21.438 20.844 1 98.81 132 LEU A N 1
ATOM 1013 C CA . LEU A 1 132 ? 6.262 21.297 19.641 1 98.81 132 LEU A CA 1
ATOM 1014 C C . LEU A 1 132 ? 4.832 21.766 19.891 1 98.81 132 LEU A C 1
ATOM 1016 O O . LEU A 1 132 ? 4.336 21.703 21.016 1 98.81 132 LEU A O 1
ATOM 1020 N N . ILE A 1 133 ? 4.227 22.297 18.844 1 98.56 133 ILE A N 1
ATOM 1021 C CA . ILE A 1 133 ? 2.83 22.719 18.875 1 98.56 133 ILE A CA 1
ATOM 1022 C C . ILE A 1 133 ? 2.107 22.219 17.625 1 98.56 133 ILE A C 1
ATOM 1024 O O . ILE A 1 133 ? 2.695 22.141 16.547 1 98.56 133 ILE A O 1
ATOM 1028 N N . ASN A 1 134 ? 0.881 21.781 17.734 1 97.88 134 ASN A N 1
ATOM 1029 C CA . ASN A 1 134 ? 0.018 21.453 16.609 1 97.88 134 ASN A CA 1
ATOM 1030 C C . ASN A 1 134 ? -1.452 21.703 16.938 1 97.88 134 ASN A C 1
ATOM 1032 O O . ASN A 1 134 ? -1.823 21.812 18.109 1 97.88 134 ASN A O 1
ATOM 1036 N N . ALA A 1 135 ? -2.211 21.859 15.883 1 95.81 135 ALA A N 1
ATOM 1037 C CA . ALA A 1 135 ? -3.658 22.031 16 1 95.81 135 ALA A CA 1
ATOM 1038 C C . ALA A 1 135 ? -4.363 20.688 16.047 1 95.81 135 ALA A C 1
ATOM 1040 O O . ALA A 1 135 ? -4.031 19.766 15.289 1 95.81 135 ALA A O 1
ATOM 1041 N N . LEU A 1 136 ? -5.227 20.453 16.953 1 97 136 LEU A N 1
ATOM 1042 C CA . LEU A 1 136 ? -6.098 19.297 17.062 1 97 136 LEU A CA 1
ATOM 1043 C C . LEU A 1 136 ? -7.527 19.641 16.656 1 97 136 LEU A C 1
ATOM 1045 O O . LEU A 1 136 ? -8.266 20.25 17.453 1 97 136 LEU A O 1
ATOM 1049 N N . ARG A 1 137 ? -7.926 19.188 15.508 1 93.62 137 ARG A N 1
ATOM 1050 C CA . ARG A 1 137 ? -9.18 19.703 14.961 1 93.62 137 ARG A CA 1
ATOM 1051 C C . ARG A 1 137 ? -10.148 18.562 14.656 1 93.62 137 ARG A C 1
ATOM 1053 O O . ARG A 1 137 ? -11.352 18.688 14.859 1 93.62 137 ARG A O 1
ATOM 1060 N N . VAL A 1 138 ? -9.648 17.469 14.18 1 93.19 138 VAL A N 1
ATOM 1061 C CA . VAL A 1 138 ? -10.477 16.422 13.594 1 93.19 138 VAL A CA 1
ATOM 1062 C C . VAL A 1 138 ? -11.164 15.633 14.711 1 93.19 138 VAL A C 1
ATOM 1064 O O . VAL A 1 138 ? -10.562 15.367 15.75 1 93.19 138 VAL A O 1
ATOM 1067 N N . GLU A 1 139 ? -12.422 15.336 14.5 1 94.81 139 GLU A N 1
ATOM 1068 C CA . GLU A 1 139 ? -13.234 14.594 15.469 1 94.81 139 GLU A CA 1
ATOM 1069 C C . GLU A 1 139 ? -13.938 13.422 14.805 1 94.81 139 GLU A C 1
ATOM 1071 O O . GLU A 1 139 ? -14.164 13.422 13.586 1 94.81 139 GLU A O 1
ATOM 1076 N N . PRO A 1 140 ? -14.266 12.383 15.562 1 90 140 PRO A N 1
ATOM 1077 C CA . PRO A 1 140 ? -14.859 11.18 14.977 1 90 140 PRO A CA 1
ATOM 1078 C C . PRO A 1 140 ? -16.156 11.469 14.234 1 90 140 PRO A C 1
ATOM 1080 O O . PRO A 1 140 ? -16.359 10.984 13.117 1 90 140 PRO A O 1
ATOM 1083 N N . ASP A 1 141 ? -17.047 12.258 14.711 1 85.62 141 ASP A N 1
ATOM 1084 C CA . ASP A 1 141 ? -18.375 12.453 14.156 1 85.62 141 ASP A CA 1
ATOM 1085 C C . ASP A 1 141 ? -18.375 13.539 13.078 1 85.62 141 ASP A C 1
ATOM 1087 O O . ASP A 1 141 ? -19.047 13.398 12.047 1 85.62 141 ASP A O 1
ATOM 1091 N N . LEU A 1 142 ? -17.641 14.57 13.234 1 81.25 142 LEU A N 1
ATOM 1092 C CA . LEU A 1 142 ? -17.625 15.711 12.32 1 81.25 142 LEU A CA 1
ATOM 1093 C C . LEU A 1 142 ? -16.688 15.453 11.148 1 81.25 142 LEU A C 1
ATOM 1095 O O . LEU A 1 142 ? -16.953 15.906 10.031 1 81.25 142 LEU A O 1
ATOM 1099 N N . GLY A 1 143 ? -15.68 14.68 11.422 1 74.81 143 GLY A N 1
ATOM 1100 C CA . GLY A 1 143 ? -14.617 14.57 10.438 1 74.81 143 GLY A CA 1
ATOM 1101 C C . GLY A 1 143 ? -13.789 15.836 10.312 1 74.81 143 GLY A C 1
ATOM 1102 O O . GLY A 1 143 ? -13.406 16.438 11.32 1 74.81 143 GLY A O 1
ATOM 1103 N N . THR A 1 144 ? -13.5 16.203 8.992 1 70.5 144 THR A N 1
ATOM 1104 C CA . THR A 1 144 ? -12.633 17.359 8.727 1 70.5 144 THR A CA 1
ATOM 1105 C C . THR A 1 144 ? -13.422 18.656 8.828 1 70.5 144 THR A C 1
ATOM 1107 O O . THR A 1 144 ? -14.367 18.875 8.07 1 70.5 144 THR A O 1
ATOM 1110 N N . PRO A 1 145 ? -13.047 19.516 9.695 1 68.19 145 PRO A N 1
ATOM 1111 C CA . PRO A 1 145 ? -13.781 20.766 9.922 1 68.19 145 PRO A CA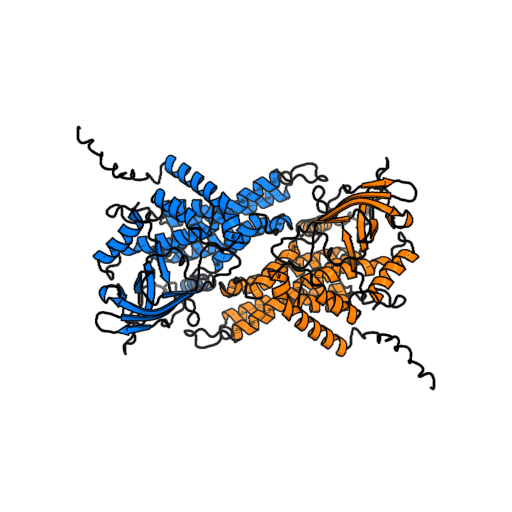 1
ATOM 1112 C C . PRO A 1 145 ? -13.875 21.641 8.664 1 68.19 145 PRO A C 1
ATOM 1114 O O . PRO A 1 145 ? -14.797 22.438 8.539 1 68.19 145 PRO A O 1
ATOM 1117 N N . ALA A 1 146 ? -12.945 21.406 7.844 1 62.22 146 ALA A N 1
ATOM 1118 C CA . ALA A 1 146 ? -12.953 22.188 6.605 1 62.22 146 ALA A CA 1
ATOM 1119 C C . ALA A 1 146 ? -14.227 21.922 5.805 1 62.22 146 ALA A C 1
ATOM 1121 O O . ALA A 1 146 ? -14.586 22.719 4.926 1 62.22 146 ALA A O 1
ATOM 1122 N N . ARG A 1 147 ? -14.898 20.922 6.273 1 68 147 ARG A N 1
ATOM 1123 C CA . ARG A 1 147 ? -16.125 20.594 5.555 1 68 147 ARG A CA 1
ATOM 1124 C C . ARG A 1 147 ? -17.344 21.188 6.25 1 68 147 ARG A C 1
ATOM 1126 O O . ARG A 1 147 ? -18.469 21 5.801 1 68 147 ARG A O 1
ATOM 1133 N N . GLY A 1 148 ? -17.078 21.844 7.355 1 71.56 148 GLY A N 1
ATOM 1134 C CA . GLY A 1 148 ? -18.141 22.562 8.039 1 71.56 148 GLY A CA 1
ATOM 1135 C C . GLY A 1 148 ? -18.656 21.844 9.273 1 71.56 148 GLY A C 1
ATOM 1136 O O . GLY A 1 148 ? -18.172 20.766 9.609 1 71.56 148 GLY A O 1
ATOM 1137 N N . GLY A 1 149 ? -19.391 22.625 10.07 1 80.19 149 GLY A N 1
ATOM 1138 C CA . GLY A 1 149 ? -19.984 22.078 11.289 1 80.19 149 GLY A CA 1
ATOM 1139 C C . GLY A 1 149 ? -19.312 22.578 12.555 1 80.19 149 GLY A C 1
ATOM 1140 O O . GLY A 1 149 ? -18.219 23.141 12.5 1 80.19 149 GLY A O 1
ATOM 1141 N N . LEU A 1 150 ? -20.062 22.344 13.594 1 86.88 150 LEU A N 1
ATOM 1142 C CA . LEU A 1 150 ? -19.516 22.75 14.891 1 86.88 150 LEU A CA 1
ATOM 1143 C C . LEU A 1 150 ? -18.766 21.594 15.555 1 86.88 150 LEU A C 1
ATOM 1145 O O . LEU A 1 150 ? -19.188 20.438 15.461 1 86.88 150 LEU A O 1
ATOM 1149 N N . PRO A 1 151 ? -17.656 21.953 16.141 1 92.06 151 PRO A N 1
ATOM 1150 C CA . PRO A 1 151 ? -16.953 20.891 16.844 1 92.06 151 PRO A CA 1
ATOM 1151 C C . PRO A 1 151 ? -17.766 20.297 18 1 92.06 151 PRO A C 1
ATOM 1153 O O . PRO A 1 151 ? -18.531 21.016 18.641 1 92.06 151 PRO A O 1
ATOM 1156 N N . GLY A 1 152 ? -17.578 18.984 18.219 1 93.06 152 GLY A N 1
ATOM 1157 C CA . GLY A 1 152 ? -18.188 18.312 19.344 1 93.06 152 GLY A CA 1
ATOM 1158 C C . GLY A 1 152 ? -17.484 18.578 20.656 1 93.06 152 GLY A C 1
ATOM 1159 O O . GLY A 1 152 ? -18.078 18.453 21.734 1 93.06 152 GLY A O 1
ATOM 1160 N N . THR A 1 153 ? -16.234 18.906 20.609 1 96.94 153 THR A N 1
ATOM 1161 C CA . THR A 1 153 ? -15.484 19.281 21.812 1 96.94 153 THR A CA 1
ATOM 1162 C C . THR A 1 153 ? -16.047 20.547 22.438 1 96.94 153 THR A C 1
ATOM 1164 O O . THR A 1 153 ? -16.141 21.578 21.766 1 96.94 153 THR A O 1
ATOM 1167 N N . LEU A 1 154 ? -16.359 20.422 23.719 1 97.62 154 LEU A N 1
ATOM 1168 C CA . LEU A 1 154 ? -17.094 21.484 24.422 1 97.62 154 LEU A CA 1
ATOM 1169 C C . LEU A 1 154 ? -16.234 22.156 25.469 1 97.62 154 LEU A C 1
ATOM 1171 O O . LEU A 1 154 ? -15.523 21.469 26.219 1 97.62 154 LEU A O 1
ATOM 1175 N N . ALA A 1 155 ? -16.266 23.453 25.438 1 98.38 155 ALA A N 1
ATOM 1176 C CA . ALA A 1 155 ? -15.68 24.266 26.5 1 98.38 155 ALA A CA 1
ATOM 1177 C C . ALA A 1 155 ? -16.766 24.922 27.344 1 98.38 155 ALA A C 1
ATOM 1179 O O . ALA A 1 155 ? -17.453 25.859 26.891 1 98.38 155 ALA A O 1
ATOM 1180 N N . ARG A 1 156 ? -16.891 24.516 28.547 1 98.19 156 ARG A N 1
ATOM 1181 C CA . ARG A 1 156 ? -17.875 25.078 29.469 1 98.19 156 ARG A CA 1
ATOM 1182 C C . ARG A 1 156 ? -17.25 26.156 30.328 1 98.19 156 ARG A C 1
ATOM 1184 O O . ARG A 1 156 ? -16.188 25.953 30.938 1 98.19 156 ARG A O 1
ATOM 1191 N N . ARG A 1 157 ? -18 27.297 30.484 1 96.62 157 ARG A N 1
ATOM 1192 C CA . ARG A 1 157 ? -17.5 28.391 31.312 1 96.62 157 ARG A CA 1
ATOM 1193 C C . ARG A 1 157 ? -17.531 28.031 32.781 1 96.62 157 ARG A C 1
ATOM 1195 O O . ARG A 1 157 ? -18.516 27.484 33.281 1 96.62 157 ARG A O 1
ATOM 1202 N N . VAL A 1 158 ? -16.438 28.312 33.469 1 97.25 158 VAL A N 1
ATOM 1203 C CA . VAL A 1 158 ? -16.344 28.141 34.906 1 97.25 158 VAL A CA 1
ATOM 1204 C C . VAL A 1 158 ? -15.594 29.328 35.5 1 97.25 158 VAL A C 1
ATOM 1206 O O . VAL A 1 158 ? -15.195 30.25 34.781 1 97.25 158 VAL A O 1
ATOM 1209 N N . GLU A 1 159 ? -15.5 29.297 36.812 1 96.94 159 GLU A N 1
ATOM 1210 C CA . GLU A 1 159 ? -14.742 30.344 37.469 1 96.94 159 GLU A CA 1
ATOM 1211 C C . GLU A 1 159 ? -13.281 30.328 37.031 1 96.94 159 GLU A C 1
ATOM 1213 O O . GLU A 1 159 ? -12.617 29.297 37.125 1 96.94 159 GLU A O 1
ATOM 1218 N N . GLY A 1 160 ? -12.875 31.375 36.5 1 97.12 160 GLY A N 1
ATOM 1219 C CA . GLY A 1 160 ? -11.477 31.547 36.125 1 97.12 160 GLY A CA 1
ATOM 1220 C C . GLY A 1 160 ? -11.156 31.094 34.719 1 97.12 160 GLY A C 1
ATOM 1221 O O . GLY A 1 160 ? -10.047 31.312 34.219 1 97.12 160 GLY A O 1
ATOM 1222 N N . GLY A 1 161 ? -12.148 30.469 34.062 1 97.69 161 GLY A N 1
ATOM 1223 C CA . GLY A 1 161 ? -11.852 30.016 32.719 1 97.69 161 GLY A CA 1
ATOM 1224 C C . GLY A 1 161 ? -12.883 29.047 32.188 1 97.69 161 GLY A C 1
ATOM 1225 O O . GLY A 1 161 ? -14.078 29.328 32.188 1 97.69 161 GLY A O 1
ATOM 1226 N N . TRP A 1 162 ? -12.32 27.906 31.625 1 98.19 162 TRP A N 1
ATOM 1227 C CA . TRP A 1 162 ? -13.156 26.938 30.922 1 98.19 162 TRP A CA 1
ATOM 1228 C C . TRP A 1 162 ? -12.805 25.516 31.328 1 98.19 162 TRP A C 1
ATOM 1230 O O . TRP A 1 162 ? -11.719 25.266 31.875 1 98.19 162 TRP A O 1
ATOM 1240 N N . ARG A 1 163 ? -13.734 24.641 31.125 1 98.56 163 ARG A N 1
ATOM 1241 C CA . ARG A 1 163 ? -13.492 23.203 31.188 1 98.56 163 ARG A CA 1
ATOM 1242 C C . ARG A 1 163 ? -13.773 22.531 29.844 1 98.56 163 ARG A C 1
ATOM 1244 O O . ARG A 1 163 ? -14.875 22.641 29.312 1 98.56 163 ARG A O 1
ATOM 1251 N N . LEU A 1 164 ? -12.773 21.859 29.359 1 98.5 164 LEU A N 1
ATOM 1252 C CA . LEU A 1 164 ? -12.844 21.25 28.031 1 98.5 164 LEU A CA 1
ATOM 1253 C C . LEU A 1 164 ? -13.18 19.766 28.125 1 98.5 164 LEU A C 1
ATOM 1255 O O . LEU A 1 164 ? -12.586 19.047 28.922 1 98.5 164 LEU A O 1
ATOM 1259 N N . ASP A 1 165 ? -14.164 19.266 27.344 1 98.69 165 ASP A N 1
ATOM 1260 C CA . ASP A 1 165 ? -14.539 17.875 27.188 1 98.69 165 ASP A CA 1
ATOM 1261 C C . ASP A 1 165 ? -14.68 17.5 25.703 1 98.69 165 ASP A C 1
ATOM 1263 O O . ASP A 1 165 ? -15.32 18.219 24.938 1 98.69 165 ASP A O 1
ATOM 1267 N N . GLY A 1 166 ? -14.016 16.453 25.359 1 97.94 166 GLY A N 1
ATOM 1268 C CA . GLY A 1 166 ? -14.156 16.016 23.984 1 97.94 166 GLY A CA 1
ATOM 1269 C C . GLY A 1 166 ? -13.062 15.062 23.531 1 97.94 166 GLY A C 1
ATOM 1270 O O . GLY A 1 166 ? -12.367 14.469 24.375 1 97.94 166 GLY A O 1
ATOM 1271 N N . ARG A 1 167 ? -13.016 14.805 22.219 1 97.69 167 ARG A N 1
ATOM 1272 C CA . ARG A 1 167 ? -12.039 13.898 21.609 1 97.69 167 ARG A CA 1
ATOM 1273 C C . ARG A 1 167 ? -11.57 14.414 20.25 1 97.69 167 ARG A C 1
ATOM 1275 O O . ARG A 1 167 ? -12.383 14.898 19.453 1 97.69 167 ARG A O 1
ATOM 1282 N N . LYS A 1 168 ? -10.352 14.445 20.125 1 97.69 168 LYS A N 1
ATOM 1283 C CA . LYS A 1 168 ? -9.727 14.719 18.828 1 97.69 168 LYS A CA 1
ATOM 1284 C C . LYS A 1 168 ? -9.016 13.477 18.297 1 97.69 168 LYS A C 1
ATOM 1286 O O . LYS A 1 168 ? -8.414 12.719 19.062 1 97.69 168 LYS A O 1
ATOM 1291 N N . ILE A 1 169 ? -9.156 13.25 16.969 1 96.88 169 ILE A N 1
ATOM 1292 C CA . ILE A 1 169 ? -8.508 12.102 16.344 1 96.88 169 ILE A CA 1
ATOM 1293 C C . ILE A 1 169 ? -7.473 12.578 15.336 1 96.88 169 ILE A C 1
ATOM 1295 O O . ILE A 1 169 ? -7.488 13.734 14.922 1 96.88 169 ILE A O 1
ATOM 1299 N N . TYR A 1 170 ? -6.539 11.68 15.008 1 96.94 170 TYR A N 1
ATOM 1300 C CA . TYR A 1 170 ? -5.469 11.984 14.07 1 96.94 170 TYR A CA 1
ATOM 1301 C C . TYR A 1 170 ? -4.648 13.18 14.539 1 96.94 170 TYR A C 1
ATOM 1303 O O . TYR A 1 170 ? -4.375 14.094 13.758 1 96.94 170 TYR A O 1
ATOM 1311 N N . SER A 1 171 ? -4.328 13.219 15.797 1 98 171 SER A N 1
ATOM 1312 C CA . SER A 1 171 ? -3.559 14.328 16.344 1 98 171 SER A CA 1
ATOM 1313 C C . SER A 1 171 ? -2.064 14.133 16.109 1 98 171 SER A C 1
ATOM 1315 O O . SER A 1 171 ? -1.347 13.68 17 1 98 171 SER A O 1
ATOM 1317 N N . THR A 1 172 ? -1.617 14.609 14.992 1 98.31 172 THR A N 1
ATOM 1318 C CA . THR A 1 172 ? -0.266 14.359 14.5 1 98.31 172 THR A CA 1
ATOM 1319 C C . THR A 1 172 ? 0.772 14.875 15.492 1 98.31 172 THR A C 1
ATOM 1321 O O . THR A 1 172 ? 0.725 16.031 15.906 1 98.31 172 THR A O 1
ATOM 1324 N N . GLY A 1 173 ? 1.658 14.031 15.938 1 98.75 173 GLY A N 1
ATOM 1325 C CA . GLY A 1 173 ? 2.809 14.406 16.75 1 98.75 173 GLY A CA 1
ATOM 1326 C C . GLY A 1 173 ? 2.518 14.398 18.234 1 98.75 173 GLY A C 1
ATOM 1327 O O . GLY A 1 173 ? 3.365 14.789 19.047 1 98.75 173 GLY A O 1
ATOM 1328 N N . ILE A 1 174 ? 1.398 13.836 18.656 1 98.75 174 ILE A N 1
ATOM 1329 C CA . ILE A 1 174 ? 0.888 14.023 20.016 1 98.75 174 ILE A CA 1
ATOM 1330 C C . ILE A 1 174 ? 1.876 13.43 21.016 1 98.75 174 ILE A C 1
ATOM 1332 O O . ILE A 1 174 ? 2.02 13.945 22.141 1 98.75 174 ILE A O 1
ATOM 1336 N N . PRO A 1 175 ? 2.682 12.375 20.75 1 98.5 175 PRO A N 1
ATOM 1337 C CA . PRO A 1 175 ? 3.639 11.883 21.734 1 98.5 175 PRO A CA 1
ATOM 1338 C C . PRO A 1 175 ? 4.719 12.906 22.078 1 98.5 175 PRO A C 1
ATOM 1340 O O . PRO A 1 175 ? 5.367 12.812 23.125 1 98.5 175 PRO A O 1
ATOM 1343 N N . GLY A 1 176 ? 4.906 13.883 21.219 1 98.5 176 GLY A N 1
ATOM 1344 C CA . GLY A 1 176 ? 5.977 14.844 21.438 1 98.5 176 GLY A CA 1
ATOM 1345 C C . GLY A 1 176 ? 5.473 16.266 21.609 1 98.5 176 GLY A C 1
ATOM 1346 O O . GLY A 1 176 ? 6.258 17.172 21.906 1 98.5 176 GLY A O 1
ATOM 1347 N N . LEU A 1 177 ? 4.18 16.484 21.484 1 98.75 177 LEU A N 1
ATOM 1348 C CA . LEU A 1 177 ? 3.656 17.844 21.547 1 98.75 177 LEU A CA 1
ATOM 1349 C C . LEU A 1 177 ? 3.736 18.391 22.969 1 98.75 177 LEU A C 1
ATOM 1351 O O . LEU A 1 177 ? 3.547 17.656 23.938 1 98.75 177 LEU A O 1
ATOM 1355 N N . THR A 1 178 ? 3.988 19.672 23.047 1 98.75 178 THR A N 1
ATOM 1356 C CA . THR A 1 178 ? 3.936 20.422 24.312 1 98.75 178 THR A CA 1
ATOM 1357 C C . THR A 1 178 ? 2.652 21.25 24.391 1 98.75 178 THR A C 1
ATOM 1359 O O . THR A 1 178 ? 1.984 21.25 25.422 1 98.75 178 THR A O 1
ATOM 1362 N N . TRP A 1 179 ? 2.387 21.922 23.312 1 98.69 179 TRP A N 1
ATOM 1363 C CA . TRP A 1 179 ? 1.204 22.781 23.25 1 98.69 179 TRP A CA 1
ATOM 1364 C C . TRP A 1 179 ? 0.18 22.219 22.266 1 98.69 179 TRP A C 1
ATOM 1366 O O . TRP A 1 179 ? 0.537 21.781 21.172 1 98.69 179 TRP A O 1
ATOM 1376 N N . LEU A 1 180 ? -1.041 22.188 22.672 1 98.75 180 LEU A N 1
ATOM 1377 C CA . LEU A 1 180 ? -2.17 21.719 21.875 1 98.75 180 LEU A CA 1
ATOM 1378 C C . LEU A 1 180 ? -3.123 22.859 21.562 1 98.75 180 LEU A C 1
ATOM 1380 O O . LEU A 1 180 ? -3.695 23.469 22.469 1 98.75 180 LEU A O 1
ATOM 1384 N N . SER A 1 181 ? -3.209 23.203 20.312 1 97.12 181 SER A N 1
ATOM 1385 C CA . SER A 1 181 ? -4.25 24.125 19.859 1 97.12 181 SER A CA 1
ATOM 1386 C C . SER A 1 181 ? -5.555 23.391 19.578 1 97.12 181 SER A C 1
ATOM 1388 O O . SER A 1 181 ? -5.785 22.938 18.453 1 97.12 181 SER A O 1
ATOM 1390 N N . VAL A 1 182 ? -6.418 23.375 20.547 1 97.75 182 VAL A N 1
ATOM 1391 C CA . VAL A 1 182 ? -7.609 22.531 20.484 1 97.75 182 VAL A CA 1
ATOM 1392 C C . VAL A 1 182 ? -8.781 23.328 19.906 1 97.75 182 VAL A C 1
ATOM 1394 O O . VAL A 1 182 ? -9.172 24.344 20.469 1 97.75 182 VAL A O 1
ATOM 1397 N N . TRP A 1 183 ? -9.312 22.875 18.828 1 95.31 183 TRP A N 1
ATOM 1398 C CA . TRP A 1 183 ? -10.508 23.469 18.25 1 95.31 183 TRP A CA 1
ATOM 1399 C C . TRP A 1 183 ? -11.758 22.984 18.984 1 95.31 183 TRP A C 1
ATOM 1401 O O . TRP A 1 183 ? -11.969 21.781 19.141 1 95.31 183 TRP A O 1
ATOM 1411 N N . ALA A 1 184 ? -12.562 23.938 19.484 1 96.19 184 ALA A N 1
ATOM 1412 C CA . ALA A 1 184 ? -13.727 23.594 20.297 1 96.19 184 ALA A CA 1
ATOM 1413 C C . ALA A 1 184 ? -14.805 24.672 20.172 1 96.19 184 ALA A C 1
ATOM 1415 O O . ALA A 1 184 ? -14.641 25.641 19.438 1 96.19 184 ALA A O 1
ATOM 1416 N N . ARG A 1 185 ? -15.93 24.359 20.781 1 95.38 185 ARG A N 1
ATOM 1417 C CA . ARG A 1 185 ? -17 25.344 20.859 1 95.38 185 ARG A CA 1
ATOM 1418 C C . ARG A 1 185 ? -17.422 25.594 22.312 1 95.38 185 ARG A C 1
ATOM 1420 O O . ARG A 1 185 ? -17.328 24.688 23.156 1 95.38 185 ARG A O 1
ATOM 1427 N N . SER A 1 186 ? -17.875 26.812 22.562 1 96.31 186 SER A N 1
ATOM 1428 C CA . SER A 1 186 ? -18.391 27.141 23.891 1 96.31 186 SER A CA 1
ATOM 1429 C C . SER A 1 186 ? -19.812 26.609 24.062 1 96.31 186 SER A C 1
ATOM 1431 O O . SER A 1 186 ? -20.469 26.219 23.094 1 96.31 186 SER A O 1
ATOM 1433 N N . ASP A 1 187 ? -20.25 26.516 25.281 1 93 187 ASP A N 1
ATOM 1434 C CA . ASP A 1 187 ? -21.578 26.031 25.609 1 93 187 ASP A CA 1
ATOM 1435 C C . ASP A 1 187 ? -22.578 27.172 25.75 1 93 187 ASP A C 1
ATOM 1437 O O . ASP A 1 187 ? -23.688 26.969 26.25 1 93 187 ASP A O 1
ATOM 1441 N N . GLU A 1 188 ? -22.219 28.281 25.328 1 92.5 188 GLU A N 1
ATOM 1442 C CA . GLU A 1 188 ? -23.094 29.453 25.422 1 92.5 188 GLU A CA 1
ATOM 1443 C C . GLU A 1 188 ? -24.25 29.359 24.422 1 92.5 188 GLU A C 1
ATOM 1445 O O . GLU A 1 188 ? -24.172 28.609 23.453 1 92.5 188 GLU A O 1
ATOM 1450 N N . PRO A 1 189 ? -25.422 30.125 24.672 1 91.62 189 PRO A N 1
ATOM 1451 C CA . PRO A 1 189 ? -26.547 30.094 23.734 1 91.62 189 PRO A CA 1
ATOM 1452 C C . PRO A 1 189 ? -26.141 30.438 22.312 1 91.62 189 PRO A C 1
ATOM 1454 O O . PRO A 1 189 ? -26.594 29.797 21.359 1 91.62 189 PRO A O 1
ATOM 1457 N N . GLU A 1 190 ? -25.328 31.438 22.219 1 91.75 190 GLU A N 1
ATOM 1458 C CA . GLU A 1 190 ? -24.625 31.703 20.969 1 91.75 190 GLU A CA 1
ATOM 1459 C C . GLU A 1 190 ? -23.172 31.203 21.031 1 91.75 190 GLU A C 1
ATOM 1461 O O . GLU A 1 190 ? -22.297 31.922 21.5 1 91.75 190 GLU A O 1
ATOM 1466 N N . PRO A 1 191 ? -23.062 30.047 20.5 1 92.56 191 PRO A N 1
ATOM 1467 C CA . PRO A 1 191 ? -21.766 29.422 20.688 1 92.56 191 PRO A CA 1
ATOM 1468 C C . PRO A 1 191 ? -20.625 30.203 20.047 1 92.56 191 PRO A C 1
ATOM 1470 O O . PRO A 1 191 ? -20.797 30.781 18.984 1 92.56 191 PRO A O 1
ATOM 1473 N N . ARG A 1 192 ? -19.547 30.25 20.734 1 93.81 192 ARG A N 1
ATOM 1474 C CA . ARG A 1 192 ? -18.281 30.672 20.141 1 93.81 192 ARG A CA 1
ATOM 1475 C C . ARG A 1 192 ? -17.438 29.484 19.734 1 93.81 192 ARG A C 1
ATOM 1477 O O . ARG A 1 192 ? -17.5 28.422 20.359 1 93.81 192 ARG A O 1
ATOM 1484 N N . VAL A 1 193 ? -16.719 29.625 18.641 1 93.38 193 VAL A N 1
ATOM 1485 C CA . VAL A 1 193 ? -15.852 28.562 18.125 1 93.38 193 VAL A CA 1
ATOM 1486 C C . VAL A 1 193 ? -14.43 29.094 17.953 1 93.38 193 VAL A C 1
ATOM 1488 O O . VAL A 1 193 ? -14.242 30.266 17.594 1 93.38 193 VAL A O 1
ATOM 1491 N N . GLY A 1 194 ? -13.492 28.219 18.266 1 92.38 194 GLY A N 1
ATOM 1492 C CA . GLY A 1 194 ? -12.117 28.625 18.047 1 92.38 194 GLY A CA 1
ATOM 1493 C C . GLY A 1 194 ? -11.109 27.719 18.734 1 92.38 194 GLY A C 1
ATOM 1494 O O . GLY A 1 194 ? -11.297 26.5 18.766 1 92.38 194 GLY A O 1
ATOM 1495 N N . THR A 1 195 ? -10.016 28.375 19.188 1 95.38 195 THR A N 1
ATOM 1496 C CA . THR A 1 195 ? -8.875 27.609 19.688 1 95.38 195 THR A CA 1
ATOM 1497 C C . THR A 1 195 ? -8.703 27.828 21.188 1 95.38 195 THR A C 1
ATOM 1499 O O . THR A 1 195 ? -8.594 28.969 21.656 1 95.38 195 THR A O 1
ATOM 1502 N N . TRP A 1 196 ? -8.734 26.812 21.938 1 97.44 196 TRP A N 1
ATOM 1503 C CA . TRP A 1 196 ? -8.258 26.766 23.312 1 97.44 196 TRP A CA 1
ATOM 1504 C C . TRP A 1 196 ? -6.855 26.172 23.391 1 97.44 196 TRP A C 1
ATOM 1506 O O . TRP A 1 196 ? -6.648 25.016 23.016 1 97.44 196 TRP A O 1
ATOM 1516 N N . LEU A 1 197 ? -5.891 26.969 23.828 1 98.25 197 LEU A N 1
ATOM 1517 C CA . LEU A 1 197 ? -4.512 26.516 23.969 1 98.25 197 LEU A CA 1
ATOM 1518 C C . LEU A 1 197 ? -4.332 25.734 25.266 1 98.25 197 LEU A C 1
ATOM 1520 O O . LEU A 1 197 ? -4.664 26.234 26.344 1 98.25 197 LEU A O 1
ATOM 1524 N N . VAL A 1 198 ? -3.881 24.516 25.203 1 98.56 198 VAL A N 1
ATOM 1525 C CA . VAL A 1 198 ? -3.752 23.641 26.375 1 98.56 198 VAL A CA 1
ATOM 1526 C C . VAL A 1 198 ? -2.346 23.047 26.422 1 98.56 198 VAL A C 1
ATOM 1528 O O . VAL A 1 198 ? -1.815 22.609 25.406 1 98.56 198 VAL A O 1
ATOM 1531 N N . HIS A 1 199 ? -1.738 23.125 27.547 1 98.31 199 HIS A N 1
ATOM 1532 C CA . HIS A 1 199 ? -0.486 22.406 27.719 1 98.31 199 HIS A CA 1
ATOM 1533 C C . HIS A 1 199 ? -0.735 20.906 27.844 1 98.31 199 HIS A C 1
ATOM 1535 O O . HIS A 1 199 ? -1.682 20.484 28.516 1 98.31 199 HIS A O 1
ATOM 1541 N N . ARG A 1 200 ? 0.115 20.109 27.281 1 97.31 200 ARG A N 1
ATOM 1542 C CA . ARG A 1 200 ? -0.085 18.656 27.172 1 97.31 200 ARG A CA 1
ATOM 1543 C C . ARG A 1 200 ? -0.189 18.016 28.547 1 97.31 200 ARG A C 1
ATOM 1545 O O . ARG A 1 200 ? -0.884 17.016 28.703 1 97.31 200 ARG A O 1
ATOM 1552 N N . ASP A 1 201 ? 0.421 18.609 29.578 1 97 201 ASP A N 1
ATOM 1553 C CA . ASP A 1 201 ? 0.489 18.016 30.906 1 97 201 ASP A CA 1
ATOM 1554 C C . ASP A 1 201 ? -0.692 18.453 31.781 1 97 201 ASP A C 1
ATOM 1556 O O . ASP A 1 201 ? -0.769 18.109 32.969 1 97 201 ASP A O 1
ATOM 1560 N N . THR A 1 202 ? -1.555 19.188 31.25 1 98.19 202 THR A N 1
ATOM 1561 C CA . THR A 1 202 ? -2.736 19.578 32 1 98.19 202 THR A CA 1
ATOM 1562 C C . THR A 1 202 ? -3.541 18.359 32.438 1 98.19 202 THR A C 1
ATOM 1564 O O . THR A 1 202 ? -3.775 17.453 31.609 1 98.19 202 THR A O 1
ATOM 1567 N N . PRO A 1 203 ? -3.959 18.281 33.688 1 98.31 203 PRO A N 1
ATOM 1568 C CA . PRO A 1 203 ? -4.746 17.141 34.125 1 98.31 203 PRO A CA 1
ATOM 1569 C C . PRO A 1 203 ? -6.02 16.938 33.312 1 98.31 203 PRO A C 1
ATOM 1571 O O . PRO A 1 203 ? -6.676 17.906 32.938 1 98.31 203 PRO A O 1
ATOM 1574 N N . GLY A 1 204 ? -6.332 15.68 33.031 1 98.69 204 GLY A N 1
ATOM 1575 C CA . GLY A 1 204 ? -7.559 15.352 32.344 1 98.69 204 GLY A CA 1
ATOM 1576 C C . GLY A 1 204 ? -7.328 14.992 30.875 1 98.69 204 GLY A C 1
ATOM 1577 O O . GLY A 1 204 ? -8.258 14.586 30.172 1 98.69 204 GLY A O 1
ATOM 1578 N N . ILE A 1 205 ? -6.086 15.109 30.406 1 98.81 205 ILE A N 1
ATOM 1579 C CA . ILE A 1 205 ? -5.746 14.773 29.031 1 98.81 205 ILE A CA 1
ATOM 1580 C C . ILE A 1 205 ? -5.246 13.328 28.969 1 98.81 205 ILE A C 1
ATOM 1582 O O . ILE A 1 205 ? -4.352 12.938 29.719 1 98.81 205 ILE A O 1
ATOM 1586 N N . ARG A 1 206 ? -5.891 12.523 28.094 1 98.5 206 ARG A N 1
ATOM 1587 C CA . ARG A 1 206 ? -5.473 11.148 27.875 1 98.5 206 ARG A CA 1
ATOM 1588 C C . ARG A 1 206 ? -5.199 10.883 26.406 1 98.5 206 ARG A C 1
ATOM 1590 O O . ARG A 1 206 ? -5.996 11.258 25.547 1 98.5 206 ARG A O 1
ATOM 1597 N N . ILE A 1 207 ? -4.051 10.273 26.188 1 98.44 207 ILE A N 1
ATOM 1598 C CA . ILE A 1 207 ? -3.701 9.875 24.812 1 98.44 207 ILE A CA 1
ATOM 1599 C C . ILE A 1 207 ? -4.055 8.406 24.609 1 98.44 207 ILE A C 1
ATOM 1601 O O . ILE A 1 207 ? -3.629 7.539 25.375 1 98.44 207 ILE A O 1
ATOM 1605 N N . GLU A 1 208 ? -4.895 8.102 23.703 1 98.31 208 GLU A N 1
ATOM 1606 C CA . GLU A 1 208 ? -5.164 6.727 23.297 1 98.31 208 GLU A CA 1
ATOM 1607 C C . GLU A 1 208 ? -4.367 6.363 22.047 1 98.31 208 GLU A C 1
ATOM 1609 O O . GLU A 1 208 ? -4.492 7.02 21.016 1 98.31 208 GLU A O 1
ATOM 1614 N N . GLN A 1 209 ? -3.547 5.371 22.141 1 97.62 209 GLN A N 1
ATOM 1615 C CA . GLN A 1 209 ? -2.666 4.969 21.062 1 97.62 209 GLN A CA 1
ATOM 1616 C C . GLN A 1 209 ? -3.443 4.254 19.953 1 97.62 209 GLN A C 1
ATOM 1618 O O . GLN A 1 209 ? -3.422 3.025 19.875 1 97.62 209 GLN A O 1
ATOM 1623 N N . THR A 1 210 ? -3.973 5.078 19.031 1 97.19 210 THR A N 1
ATOM 1624 C CA . THR A 1 210 ? -4.918 4.547 18.062 1 97.19 210 THR A CA 1
ATOM 1625 C C . THR A 1 210 ? -4.309 4.551 16.656 1 97.19 210 THR A C 1
ATOM 1627 O O . THR A 1 210 ? -4.836 3.918 15.75 1 97.19 210 THR A O 1
ATOM 1630 N N . TRP A 1 211 ? -3.205 5.254 16.469 1 97.31 211 TRP A N 1
ATOM 1631 C CA . TRP A 1 211 ? -2.656 5.422 15.125 1 97.31 211 TRP A CA 1
ATOM 1632 C C . TRP A 1 211 ? -2.074 4.109 14.609 1 97.31 211 TRP A C 1
ATOM 1634 O O . TRP A 1 211 ? -1.096 3.6 15.164 1 97.31 211 TRP A O 1
ATOM 1644 N N . ASP A 1 212 ? -2.666 3.492 13.656 1 96.69 212 ASP A N 1
ATOM 1645 C CA . ASP A 1 212 ? -2.264 2.293 12.93 1 96.69 212 ASP A CA 1
ATOM 1646 C C . ASP A 1 212 ? -2.617 2.408 11.445 1 96.69 212 ASP A C 1
ATOM 1648 O O . ASP A 1 212 ? -3.701 1.995 11.031 1 96.69 212 ASP A O 1
ATOM 1652 N N . HIS A 1 213 ? -1.664 2.938 10.742 1 96.5 213 HIS A N 1
ATOM 1653 C CA . HIS A 1 213 ? -1.9 3.395 9.375 1 96.5 213 HIS A CA 1
ATOM 1654 C C . HIS A 1 213 ? -0.963 2.701 8.391 1 96.5 213 HIS A C 1
ATOM 1656 O O . HIS A 1 213 ? 0.077 2.172 8.789 1 96.5 213 HIS A O 1
ATOM 1662 N N . LEU A 1 214 ? -1.348 2.652 7.098 1 97.44 214 LEU A N 1
ATOM 1663 C CA . LEU A 1 214 ? -0.577 2.035 6.023 1 97.44 214 LEU A CA 1
ATOM 1664 C C . LEU A 1 214 ? 0.817 2.646 5.934 1 97.44 214 LEU A C 1
ATOM 1666 O O . LEU A 1 214 ? 1.803 1.928 5.75 1 97.44 214 LEU A O 1
ATOM 1670 N N . GLY A 1 215 ? 0.933 3.883 5.988 1 98.12 215 GLY A N 1
ATOM 1671 C CA . GLY A 1 215 ? 2.172 4.641 5.918 1 98.12 215 GLY A CA 1
ATOM 1672 C C . GLY A 1 215 ? 2.229 5.781 6.922 1 98.12 215 GLY A C 1
ATOM 1673 O O . GLY A 1 215 ? 1.305 5.961 7.715 1 98.12 215 GLY A O 1
ATOM 1674 N N . MET A 1 216 ? 3.406 6.48 6.902 1 98.62 216 MET A N 1
ATOM 1675 C CA . MET A 1 216 ? 3.607 7.555 7.871 1 98.62 216 MET A CA 1
ATOM 1676 C C . MET A 1 216 ? 3.352 7.059 9.289 1 98.62 216 MET A C 1
ATOM 1678 O O . MET A 1 216 ? 2.662 7.723 10.07 1 98.62 216 MET A O 1
ATOM 1682 N N . ARG A 1 217 ? 3.857 5.926 9.523 1 98.19 217 ARG A N 1
ATOM 1683 C CA . ARG A 1 217 ? 3.469 5.168 10.711 1 98.19 217 ARG A CA 1
ATOM 1684 C C . ARG A 1 217 ? 4.078 5.77 11.969 1 98.19 217 ARG A C 1
ATOM 1686 O O . ARG A 1 217 ? 3.607 5.504 13.078 1 98.19 217 ARG A O 1
ATOM 1693 N N . ALA A 1 218 ? 5.059 6.68 11.82 1 98.75 218 ALA A N 1
ATOM 1694 C CA . ALA A 1 218 ? 5.758 7.207 12.984 1 98.75 218 ALA A CA 1
ATOM 1695 C C . ALA A 1 218 ? 5.234 8.586 13.367 1 98.75 218 ALA A C 1
ATOM 1697 O O . ALA A 1 218 ? 5.809 9.266 14.219 1 98.75 218 ALA A O 1
ATOM 1698 N N . THR A 1 219 ? 4.125 9.07 12.805 1 98.62 219 THR A N 1
ATOM 1699 C CA . THR A 1 219 ? 3.643 10.43 13.047 1 98.62 219 THR A CA 1
ATOM 1700 C C . THR A 1 219 ? 3.023 10.539 14.438 1 98.62 219 THR A C 1
ATOM 1702 O O . THR A 1 219 ? 2.844 11.641 14.953 1 98.62 219 THR A O 1
ATOM 1705 N N . GLY A 1 220 ? 2.656 9.352 15.008 1 98.31 220 GLY A N 1
ATOM 1706 C CA . GLY A 1 220 ? 2.012 9.375 16.312 1 98.31 220 GLY A CA 1
ATOM 1707 C C . GLY A 1 220 ? 0.689 10.125 16.312 1 98.31 220 GLY A C 1
ATOM 1708 O O . GLY A 1 220 ? 0.371 10.844 17.25 1 98.31 220 GLY A O 1
ATOM 1709 N N . SER A 1 221 ? -0.051 10 15.203 1 98.25 221 SER A N 1
ATOM 1710 C CA . SER A 1 221 ? -1.317 10.711 15.055 1 98.25 221 SER A CA 1
ATOM 1711 C C . SER A 1 221 ? -2.424 10.039 15.867 1 98.25 221 SER A C 1
ATOM 1713 O O . SER A 1 221 ? -3.486 9.727 15.328 1 98.25 221 SER A O 1
ATOM 1715 N N . HIS A 1 222 ? -2.254 9.938 17.172 1 98.56 222 HIS A N 1
ATOM 1716 C CA . HIS A 1 222 ? -3.15 9.242 18.078 1 98.56 222 HIS A CA 1
ATOM 1717 C C . HIS A 1 222 ? -4.344 10.117 18.453 1 98.56 222 HIS A C 1
ATOM 1719 O O . HIS A 1 222 ? -4.414 11.281 18.047 1 98.56 222 HIS A O 1
ATOM 1725 N N . ASP A 1 223 ? -5.266 9.484 19.141 1 98.38 223 ASP A N 1
ATOM 1726 C CA . ASP A 1 223 ? -6.414 10.211 19.672 1 98.38 223 ASP A CA 1
ATOM 1727 C C . ASP A 1 223 ? -6.066 10.891 21 1 98.38 223 ASP A C 1
ATOM 1729 O O . ASP A 1 223 ? -5.23 10.398 21.75 1 98.38 223 ASP A O 1
ATOM 1733 N N . VAL A 1 224 ? -6.691 11.992 21.188 1 98.75 224 VAL A N 1
ATOM 1734 C CA . VAL A 1 224 ? -6.57 12.719 22.438 1 98.75 224 VAL A CA 1
ATOM 1735 C C . VAL A 1 224 ? -7.957 12.93 23.047 1 98.75 224 VAL A C 1
ATOM 1737 O O . VAL A 1 224 ? -8.852 13.469 22.391 1 98.75 224 VAL A O 1
ATOM 1740 N N . VAL A 1 225 ? -8.094 12.484 24.281 1 98.81 225 VAL A N 1
ATOM 1741 C CA . VAL A 1 225 ? -9.352 12.633 25.016 1 98.81 225 VAL A CA 1
ATOM 1742 C C . VAL A 1 225 ? -9.195 13.695 26.094 1 98.81 225 VAL A C 1
ATOM 1744 O O . VAL A 1 225 ? -8.227 13.672 26.859 1 98.81 225 VAL A O 1
ATOM 1747 N N . PHE A 1 226 ? -10.094 14.633 26.109 1 98.81 226 PHE A N 1
ATOM 1748 C CA . PHE A 1 226 ? -10.188 15.656 27.141 1 98.81 226 PHE A CA 1
ATOM 1749 C C . PHE A 1 226 ? -11.336 15.359 28.094 1 98.81 226 PHE A C 1
ATOM 1751 O O . PHE A 1 226 ? -12.484 15.234 27.672 1 98.81 226 PHE A O 1
ATOM 1758 N N . GLU A 1 227 ? -10.992 15.25 29.344 1 98.69 227 GLU A N 1
ATOM 1759 C CA . GLU A 1 227 ? -11.984 15.039 30.391 1 98.69 227 GLU A CA 1
ATOM 1760 C C . GLU A 1 227 ? -11.898 16.125 31.469 1 98.69 227 GLU A C 1
ATOM 1762 O O . GLU A 1 227 ? -11.062 16.047 32.375 1 98.69 227 GLU A O 1
ATOM 1767 N N . ASP A 1 228 ? -12.742 17.031 31.406 1 98.56 228 ASP A N 1
ATOM 1768 C CA . ASP A 1 228 ? -12.852 18.109 32.375 1 98.56 228 ASP A CA 1
ATOM 1769 C C . ASP A 1 228 ? -11.523 18.859 32.5 1 98.56 228 ASP A C 1
ATOM 1771 O O . ASP A 1 228 ? -11.055 19.109 33.625 1 98.56 228 ASP A O 1
ATOM 1775 N N . VAL A 1 229 ? -10.891 19.219 31.453 1 98.81 229 VAL A N 1
ATOM 1776 C CA . VAL A 1 229 ? -9.578 19.859 31.438 1 98.81 229 VAL A CA 1
ATOM 1777 C C . VAL A 1 229 ? -9.727 21.359 31.672 1 98.81 229 VAL A C 1
ATOM 1779 O O . VAL A 1 229 ? -10.383 22.062 30.906 1 98.81 229 VAL A O 1
ATOM 1782 N N . PHE A 1 230 ? -9.117 21.844 32.656 1 98.69 230 PHE A N 1
ATOM 1783 C CA . PHE A 1 230 ? -9.203 23.266 33 1 98.69 230 PHE A CA 1
ATOM 1784 C C . PHE A 1 230 ? -8.312 24.078 32.062 1 98.69 230 PHE A C 1
ATOM 1786 O O . PHE A 1 230 ? -7.145 23.75 31.859 1 98.69 230 PHE A O 1
ATOM 1793 N N . VAL A 1 231 ? -8.875 25.125 31.531 1 98.31 231 VAL A N 1
ATOM 1794 C CA . VAL A 1 231 ? -8.18 26.078 30.688 1 98.31 231 VAL A CA 1
ATOM 1795 C C . VAL A 1 231 ? -8.438 27.5 31.219 1 98.31 231 VAL A C 1
ATOM 1797 O O . VAL A 1 231 ? -9.57 27.969 31.219 1 98.31 231 VAL A O 1
ATOM 1800 N N . ALA A 1 232 ? -7.445 28.172 31.594 1 97.81 232 ALA A N 1
ATOM 1801 C CA . ALA A 1 232 ? -7.594 29.547 32.062 1 97.81 232 ALA A CA 1
ATOM 1802 C C . ALA A 1 232 ? -8.156 30.453 30.984 1 97.81 232 ALA A C 1
ATOM 1804 O O . ALA A 1 232 ? -7.934 30.219 29.797 1 97.81 232 ALA A O 1
ATOM 1805 N N . SER A 1 233 ? -8.805 31.531 31.328 1 96.44 233 SER A N 1
ATOM 1806 C CA . SER A 1 233 ? -9.508 32.406 30.406 1 96.44 233 SER A CA 1
ATOM 1807 C C . SER A 1 233 ? -8.562 32.938 29.328 1 96.44 233 SER A C 1
ATOM 1809 O O . SER A 1 233 ? -8.938 33.031 28.172 1 96.44 233 SER A O 1
ATOM 1811 N N . GLU A 1 234 ? -7.367 33.219 29.688 1 95.69 234 GLU A N 1
ATOM 1812 C CA . GLU A 1 234 ? -6.434 33.812 28.766 1 95.69 234 GLU A CA 1
ATOM 1813 C C . GLU A 1 234 ? -5.949 32.812 27.719 1 95.69 234 GLU A C 1
ATOM 1815 O O . GLU A 1 234 ? -5.375 33.188 26.703 1 95.69 234 GLU A O 1
ATOM 1820 N N . PHE A 1 235 ? -6.234 31.531 27.938 1 97.19 235 PHE A N 1
ATOM 1821 C CA . PHE A 1 235 ? -5.762 30.5 27.031 1 97.19 235 PHE A CA 1
ATOM 1822 C C . PHE A 1 235 ? -6.824 30.156 25.984 1 97.19 235 PHE A C 1
ATOM 1824 O O . PHE A 1 235 ? -6.59 29.344 25.094 1 97.19 235 PHE A O 1
ATOM 1831 N N . ALA A 1 236 ? -8.008 30.734 26.141 1 96.12 236 ALA A N 1
ATOM 1832 C CA . ALA A 1 236 ? -8.93 30.797 25.016 1 96.12 236 ALA A CA 1
ATOM 1833 C C . ALA A 1 236 ? -8.492 31.859 24.016 1 96.12 236 ALA A C 1
ATOM 1835 O O . ALA A 1 236 ? -8.961 33 24.047 1 96.12 236 ALA A O 1
ATOM 1836 N N . VAL A 1 237 ? -7.742 31.562 23.078 1 93.38 237 VAL A N 1
ATOM 1837 C CA . VAL A 1 237 ? -6.852 32.531 22.422 1 93.38 237 VAL A CA 1
ATOM 1838 C C . VAL A 1 237 ? -7.48 33 21.125 1 93.38 237 VAL A C 1
ATOM 1840 O O . VAL A 1 237 ? -7.109 34.062 20.609 1 93.38 237 VAL A O 1
ATOM 1843 N N . ASP A 1 238 ? -8.328 32.281 20.5 1 91.12 238 ASP A N 1
ATOM 1844 C CA . ASP A 1 238 ? -8.914 32.688 19.219 1 91.12 238 ASP A CA 1
ATOM 1845 C C . ASP A 1 238 ? -10.352 32.156 19.094 1 91.12 238 ASP A C 1
ATOM 1847 O O . ASP A 1 238 ? -10.656 31.359 18.219 1 91.12 238 ASP A O 1
ATOM 1851 N N . ILE A 1 239 ? -11.227 32.688 19.922 1 92 239 ILE A N 1
ATOM 1852 C CA . ILE A 1 239 ? -12.617 32.25 19.891 1 92 239 ILE A CA 1
ATOM 1853 C C . ILE A 1 239 ? -13.508 33.375 19.359 1 92 239 ILE A C 1
ATOM 1855 O O . ILE A 1 239 ? -13.273 34.531 19.656 1 92 239 ILE A O 1
ATOM 1859 N N . GLN A 1 240 ? -14.344 33 18.516 1 90.56 240 GLN A N 1
ATOM 1860 C CA . GLN A 1 240 ? -15.289 33.938 17.891 1 90.56 240 GLN A CA 1
ATOM 1861 C C . GLN A 1 240 ? -16.672 33.312 17.766 1 90.56 240 GLN A C 1
ATOM 1863 O O . GLN A 1 240 ? -16.812 32.094 17.828 1 90.56 240 GLN A O 1
ATOM 1868 N N . PRO A 1 241 ? -17.656 34.219 17.625 1 90.5 241 PRO A N 1
ATOM 1869 C CA . PRO A 1 241 ? -18.984 33.625 17.391 1 90.5 241 PRO A CA 1
ATOM 1870 C C . PRO A 1 241 ? -19.016 32.688 16.188 1 90.5 241 PRO A C 1
ATOM 1872 O O . PRO A 1 241 ? -18.359 32.969 15.172 1 90.5 241 PRO A O 1
ATOM 1875 N N . ALA A 1 242 ? -19.719 31.656 16.438 1 85.31 242 ALA A N 1
ATOM 1876 C CA . ALA A 1 242 ? -19.812 30.656 15.391 1 85.31 242 ALA A CA 1
ATOM 1877 C C . ALA A 1 242 ? -20.359 31.25 14.094 1 85.31 242 ALA A C 1
ATOM 1879 O O . ALA A 1 242 ? -20.062 30.766 13.008 1 85.31 242 ALA A O 1
ATOM 1880 N N . SER A 1 243 ? -21.109 32.281 14.195 1 79.12 243 SER A N 1
ATOM 1881 C CA . SER A 1 243 ? -21.766 32.906 13.055 1 79.12 243 SER A CA 1
ATOM 1882 C C . SER A 1 243 ? -20.781 33.75 12.25 1 79.12 243 SER A C 1
ATOM 1884 O O . SER A 1 243 ? -21.062 34.125 11.117 1 79.12 243 SER A O 1
ATOM 1886 N N . THR A 1 244 ? -19.703 34.062 12.812 1 74.38 244 THR A N 1
ATOM 1887 C CA . THR A 1 244 ? -18.688 34.844 12.117 1 74.38 244 THR A CA 1
ATOM 1888 C C . THR A 1 244 ? -17.969 34 11.078 1 74.38 244 THR A C 1
ATOM 1890 O O . THR A 1 244 ? -17.453 32.906 11.398 1 74.38 244 THR A O 1
ATOM 1893 N N . PRO A 1 245 ? -18.281 34.5 9.883 1 61.69 245 PRO A N 1
ATOM 1894 C CA . PRO A 1 245 ? -17.531 33.75 8.875 1 61.69 245 PRO A CA 1
ATOM 1895 C C . PRO A 1 245 ? -16.062 33.594 9.234 1 61.69 245 PRO A C 1
ATOM 1897 O O . PRO A 1 245 ? -15.406 34.531 9.656 1 61.69 245 PRO A O 1
ATOM 1900 N N . ARG A 1 246 ? -15.781 32.469 9.664 1 57.03 246 ARG A N 1
ATOM 1901 C CA . ARG A 1 246 ? -14.391 32.188 10.016 1 57.03 246 ARG A CA 1
ATOM 1902 C C . ARG A 1 246 ? -13.484 32.281 8.789 1 57.03 246 ARG A C 1
ATOM 1904 O O . ARG A 1 246 ? -13.75 31.656 7.766 1 57.03 246 ARG A O 1
ATOM 1911 N N . PRO A 1 247 ? -12.758 33.438 8.695 1 46.28 247 PRO A N 1
ATOM 1912 C CA . PRO A 1 247 ? -11.773 33.281 7.621 1 46.28 247 PRO A CA 1
ATOM 1913 C C . PRO A 1 247 ? -11.133 31.906 7.57 1 46.28 247 PRO A C 1
ATOM 1915 O O . PRO A 1 247 ? -11.07 31.219 8.586 1 46.28 247 PRO A O 1
ATOM 1918 N N . SER A 1 248 ? -11.094 31.359 6.426 1 48.88 248 SER A N 1
ATOM 1919 C CA . SER A 1 248 ? -10.359 30.109 6.336 1 48.88 248 SER A CA 1
ATOM 1920 C C . SER A 1 248 ? -9.281 30.016 7.418 1 48.88 248 SER A C 1
ATOM 1922 O O . SER A 1 248 ? -8.719 31.031 7.824 1 48.88 248 SER A O 1
ATOM 1924 N N . GLU A 1 249 ? -9.352 28.953 8.289 1 53.97 249 GLU A N 1
ATOM 1925 C CA . GLU A 1 249 ? -8.344 28.719 9.32 1 53.97 249 GLU A CA 1
ATOM 1926 C C . GLU A 1 249 ? -6.977 29.25 8.883 1 53.97 249 GLU A C 1
ATOM 1928 O O . GLU A 1 249 ? -6.172 29.672 9.727 1 53.97 249 GLU A O 1
ATOM 1933 N N . LEU A 1 250 ? -6.898 29.25 7.566 1 62.69 250 LEU A N 1
ATOM 1934 C CA . LEU A 1 250 ? -5.641 29.75 7.023 1 62.69 250 LEU A CA 1
ATOM 1935 C C . LEU A 1 250 ? -5.887 30.938 6.086 1 62.69 250 LEU A C 1
ATOM 1937 O O . LEU A 1 250 ? -6.793 30.891 5.254 1 62.69 250 LEU A O 1
ATOM 1941 N N . ASP A 1 251 ? -5.32 31.969 6.375 1 71.12 251 ASP A N 1
ATOM 1942 C CA . ASP A 1 251 ? -5.312 33.062 5.398 1 71.12 251 ASP A CA 1
ATOM 1943 C C . ASP A 1 251 ? -4.598 32.625 4.117 1 71.12 251 ASP A C 1
ATOM 1945 O O . ASP A 1 251 ? -4.18 31.484 3.982 1 71.12 251 ASP A O 1
ATOM 1949 N N . SER A 1 252 ? -4.629 33.469 3.168 1 75.5 252 SER A N 1
ATOM 1950 C CA . SER A 1 252 ? -4.074 33.156 1.854 1 75.5 252 SER A CA 1
ATOM 1951 C C . SER A 1 252 ? -2.623 32.719 1.958 1 75.5 252 SER A C 1
ATOM 1953 O O . SER A 1 252 ? -2.211 31.766 1.278 1 75.5 252 SER A O 1
ATOM 1955 N N . SER A 1 253 ? -1.92 33.406 2.836 1 81.31 253 SER A N 1
ATOM 1956 C CA . SER A 1 253 ? -0.521 33.031 3.02 1 81.31 253 SER A CA 1
ATOM 1957 C C . SER A 1 253 ? -0.393 31.656 3.68 1 81.31 253 SER A C 1
ATOM 1959 O O . SER A 1 253 ? 0.466 30.859 3.301 1 81.31 253 SER A O 1
ATOM 1961 N N . GLY A 1 254 ? -1.264 31.406 4.609 1 87.44 254 GLY A N 1
ATOM 1962 C CA . GLY A 1 254 ? -1.259 30.125 5.293 1 87.44 254 GLY A CA 1
ATOM 1963 C C . GLY A 1 254 ? -1.559 28.953 4.371 1 87.44 254 GLY A C 1
ATOM 1964 O O . GLY A 1 254 ? -0.94 27.891 4.484 1 87.44 254 GLY A O 1
ATOM 1965 N N . VAL A 1 255 ? -2.438 29.203 3.461 1 88.94 255 VAL A N 1
ATOM 1966 C CA . VAL A 1 255 ? -2.814 28.156 2.514 1 88.94 255 VAL A CA 1
ATOM 1967 C C . VAL A 1 255 ? -1.635 27.828 1.6 1 88.94 255 VAL A C 1
ATOM 1969 O O . VAL A 1 255 ? -1.389 26.672 1.279 1 88.94 255 VAL A O 1
ATOM 1972 N N . LEU A 1 256 ? -0.922 28.875 1.169 1 92.5 256 LEU A N 1
ATOM 1973 C CA . LEU A 1 256 ? 0.245 28.688 0.316 1 92.5 256 LEU A CA 1
ATOM 1974 C C . LEU A 1 256 ? 1.328 27.891 1.048 1 92.5 256 LEU A C 1
ATOM 1976 O O . LEU A 1 256 ? 1.922 26.969 0.482 1 92.5 256 LEU A O 1
ATOM 1980 N N . TRP A 1 257 ? 1.615 28.281 2.301 1 94.69 257 TRP A N 1
ATOM 1981 C CA . TRP A 1 257 ? 2.609 27.578 3.098 1 94.69 257 TRP A CA 1
ATOM 1982 C C . TRP A 1 257 ? 2.227 26.109 3.27 1 94.69 257 TRP A C 1
ATOM 1984 O O . TRP A 1 257 ? 3.066 25.219 3.117 1 94.69 257 TRP A O 1
ATOM 1994 N N . LEU A 1 258 ? 0.983 25.875 3.549 1 94.62 258 LEU A N 1
ATOM 1995 C CA . LEU A 1 258 ? 0.493 24.516 3.727 1 94.62 258 LEU A CA 1
ATOM 1996 C C . LEU A 1 258 ? 0.686 23.703 2.453 1 94.62 258 LEU A C 1
ATOM 1998 O O . LEU A 1 258 ? 1.229 22.594 2.498 1 94.62 258 LEU A O 1
ATOM 2002 N N . ALA A 1 259 ? 0.254 24.266 1.343 1 95.62 259 ALA A N 1
ATOM 2003 C CA . ALA A 1 259 ? 0.315 23.562 0.062 1 95.62 259 ALA A CA 1
ATOM 2004 C C . ALA A 1 259 ? 1.754 23.219 -0.305 1 95.62 259 ALA A C 1
ATOM 2006 O O . ALA A 1 259 ? 2.041 22.094 -0.714 1 95.62 259 ALA A O 1
ATOM 2007 N N . VAL A 1 260 ? 2.619 24.172 -0.098 1 96.94 260 VAL A N 1
ATOM 2008 C CA . VAL A 1 260 ? 4.004 23.984 -0.52 1 96.94 260 VAL A CA 1
ATOM 2009 C C . VAL A 1 260 ? 4.707 23 0.416 1 96.94 260 VAL A C 1
ATOM 2011 O O . VAL A 1 260 ? 5.371 22.062 -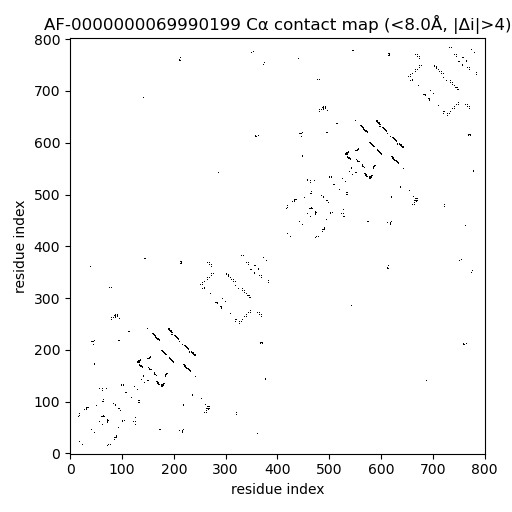0.04 1 96.94 260 VAL A O 1
ATOM 2014 N N . LEU A 1 261 ? 4.559 23.172 1.683 1 98.06 261 LEU A N 1
ATOM 2015 C CA . LEU A 1 261 ? 5.312 22.359 2.627 1 98.06 261 LEU A CA 1
ATOM 2016 C C . LEU A 1 261 ? 4.805 20.922 2.631 1 98.06 261 LEU A C 1
ATOM 2018 O O . LEU A 1 261 ? 5.602 19.984 2.637 1 98.06 261 LEU A O 1
ATOM 2022 N N . LEU A 1 262 ? 3.518 20.734 2.613 1 98.12 262 LEU A N 1
ATOM 2023 C CA . LEU A 1 262 ? 2.979 19.375 2.557 1 98.12 262 LEU A CA 1
ATOM 2024 C C . LEU A 1 262 ? 3.422 18.672 1.282 1 98.12 262 LEU A C 1
ATOM 2026 O O . LEU A 1 262 ? 3.848 17.516 1.325 1 98.12 262 LEU A O 1
ATOM 2030 N N . SER A 1 263 ? 3.32 19.375 0.166 1 98.56 263 SER A N 1
ATOM 2031 C CA . SER A 1 263 ? 3.709 18.797 -1.114 1 98.56 263 SER A CA 1
ATOM 2032 C C . SER A 1 263 ? 5.188 18.422 -1.127 1 98.56 263 SER A C 1
ATOM 2034 O O . SER A 1 263 ? 5.578 17.438 -1.742 1 98.56 263 SER A O 1
ATOM 2036 N N . SER A 1 264 ? 5.957 19.203 -0.446 1 98.75 264 SER A N 1
ATOM 2037 C CA . SER A 1 264 ? 7.402 18.984 -0.413 1 98.75 264 SER A CA 1
ATOM 2038 C C . SER A 1 264 ? 7.746 17.672 0.294 1 98.75 264 SER A C 1
ATOM 2040 O O . SER A 1 264 ? 8.734 17.031 -0.048 1 98.75 264 SER A O 1
ATOM 2042 N N . ILE A 1 265 ? 6.957 17.297 1.274 1 98.88 265 ILE A N 1
ATOM 2043 C CA . ILE A 1 265 ? 7.18 16.016 1.94 1 98.88 265 ILE A CA 1
ATOM 2044 C C . ILE A 1 265 ? 7.125 14.891 0.916 1 98.88 265 ILE A C 1
ATOM 2046 O O . ILE A 1 265 ? 8.062 14.094 0.811 1 98.88 265 ILE A O 1
ATOM 2050 N N . TYR A 1 266 ? 6.117 14.914 0.156 1 98.88 266 TYR A N 1
ATOM 2051 C CA . TYR A 1 266 ? 5.848 13.75 -0.684 1 98.88 266 TYR A CA 1
ATOM 2052 C C . TYR A 1 266 ? 6.691 13.789 -1.954 1 98.88 266 TYR A C 1
ATOM 2054 O O . TYR A 1 266 ? 7.047 12.742 -2.502 1 98.88 266 TYR A O 1
ATOM 2062 N N . ASP A 1 267 ? 7.035 15.023 -2.406 1 98.88 267 ASP A N 1
ATOM 2063 C CA . ASP A 1 267 ? 8.078 15.117 -3.42 1 98.88 267 ASP A CA 1
ATOM 2064 C C . ASP A 1 267 ? 9.391 14.508 -2.92 1 98.88 267 ASP A C 1
ATOM 2066 O O . ASP A 1 267 ? 10.086 13.82 -3.67 1 98.88 267 ASP A O 1
ATOM 2070 N N . GLY A 1 268 ? 9.727 14.789 -1.667 1 98.81 268 GLY A N 1
ATOM 2071 C CA . GLY A 1 268 ? 10.914 14.203 -1.068 1 98.81 268 GLY A CA 1
ATOM 2072 C C . GLY A 1 268 ? 10.867 12.688 -1.016 1 98.81 268 GLY A C 1
ATOM 2073 O O . GLY A 1 268 ? 11.867 12.016 -1.304 1 98.81 268 GLY A O 1
ATOM 2074 N N . VAL A 1 269 ? 9.742 12.125 -0.682 1 98.88 269 VAL A N 1
ATOM 2075 C CA . VAL A 1 269 ? 9.555 10.672 -0.652 1 98.88 269 VAL A CA 1
ATOM 2076 C C . VAL A 1 269 ? 9.789 10.094 -2.045 1 98.88 269 VAL A C 1
ATOM 2078 O O . VAL A 1 269 ? 10.492 9.094 -2.197 1 98.88 269 VAL A O 1
ATOM 2081 N N . ALA A 1 270 ? 9.188 10.758 -3.041 1 98.94 270 ALA A N 1
ATOM 2082 C CA . ALA A 1 270 ? 9.312 10.281 -4.418 1 98.94 270 ALA A CA 1
ATOM 2083 C C . ALA A 1 270 ? 10.758 10.336 -4.891 1 98.94 270 ALA A C 1
ATOM 2085 O O . ALA A 1 270 ? 11.227 9.438 -5.594 1 98.94 270 ALA A O 1
ATOM 2086 N N . ARG A 1 271 ? 11.445 11.359 -4.5 1 98.75 271 ARG A N 1
ATOM 2087 C CA . ARG A 1 271 ? 12.844 11.492 -4.891 1 98.75 271 ARG A CA 1
ATOM 2088 C C . ARG A 1 271 ? 13.703 10.43 -4.227 1 98.75 271 ARG A C 1
ATOM 2090 O O . ARG A 1 271 ? 14.617 9.883 -4.852 1 98.75 271 ARG A O 1
ATOM 2097 N N . ALA A 1 272 ? 13.453 10.164 -2.961 1 98.75 272 ALA A N 1
ATOM 2098 C CA . ALA A 1 272 ? 14.164 9.078 -2.283 1 98.75 272 ALA A CA 1
ATOM 2099 C C . ALA A 1 272 ? 13.914 7.742 -2.973 1 98.75 272 ALA A C 1
ATOM 2101 O O . ALA A 1 272 ? 14.844 6.945 -3.15 1 98.75 272 ALA A O 1
ATOM 2102 N N . ALA A 1 273 ? 12.695 7.488 -3.357 1 98.81 273 ALA A N 1
ATOM 2103 C CA . ALA A 1 273 ? 12.328 6.266 -4.062 1 98.81 273 ALA A CA 1
ATOM 2104 C C . ALA A 1 273 ? 13.07 6.152 -5.391 1 98.81 273 ALA A C 1
ATOM 2106 O O . ALA A 1 273 ? 13.625 5.098 -5.715 1 98.81 273 ALA A O 1
ATOM 2107 N N . ARG A 1 274 ? 13.039 7.254 -6.137 1 98.75 274 ARG A N 1
ATOM 2108 C CA . ARG A 1 274 ? 13.734 7.312 -7.418 1 98.75 274 ARG A CA 1
ATOM 2109 C C . ARG A 1 274 ? 15.219 7.004 -7.25 1 98.75 274 ARG A C 1
ATOM 2111 O O . ARG A 1 274 ? 15.789 6.219 -8.008 1 98.75 274 ARG A O 1
ATOM 2118 N N . ASP A 1 275 ? 15.82 7.637 -6.289 1 98.5 275 ASP A N 1
ATOM 2119 C CA . ASP A 1 275 ? 17.25 7.449 -6.066 1 98.5 275 ASP A CA 1
ATOM 2120 C C . ASP A 1 275 ? 17.562 5.996 -5.711 1 98.5 275 ASP A C 1
ATOM 2122 O O . ASP A 1 275 ? 18.516 5.418 -6.227 1 98.5 275 ASP A O 1
ATOM 2126 N N . TRP A 1 276 ? 16.781 5.398 -4.855 1 98.12 276 TRP A N 1
ATOM 2127 C CA . TRP A 1 276 ? 16.984 3.994 -4.508 1 98.12 276 TRP A CA 1
ATOM 2128 C C . TRP A 1 276 ? 16.844 3.104 -5.738 1 98.12 276 TRP A C 1
ATOM 2130 O O . TRP A 1 276 ? 17.656 2.205 -5.953 1 98.12 276 TRP A O 1
ATOM 2140 N N . LEU A 1 277 ? 15.82 3.346 -6.523 1 98.62 277 LEU A N 1
ATOM 2141 C CA . LEU A 1 277 ? 15.531 2.539 -7.703 1 98.62 277 LEU A CA 1
ATOM 2142 C C . LEU A 1 277 ? 16.703 2.578 -8.688 1 98.62 277 LEU A C 1
ATOM 2144 O O . LEU A 1 277 ? 17.078 1.549 -9.25 1 98.62 277 LEU A O 1
ATOM 2148 N N . VAL A 1 278 ? 17.234 3.74 -8.914 1 98.62 278 VAL A N 1
ATOM 2149 C CA . VAL A 1 278 ? 18.359 3.91 -9.836 1 98.62 278 VAL A CA 1
ATOM 2150 C C . VAL A 1 278 ? 19.531 3.055 -9.383 1 98.62 278 VAL A C 1
ATOM 2152 O O . VAL A 1 278 ? 20.141 2.34 -10.188 1 98.62 278 VAL A O 1
ATOM 2155 N N . VAL A 1 279 ? 19.844 3.084 -8.109 1 98.25 279 VAL A N 1
ATOM 2156 C CA . VAL A 1 279 ? 20.938 2.299 -7.566 1 98.25 279 VAL A CA 1
ATOM 2157 C C . VAL A 1 279 ? 20.641 0.81 -7.715 1 98.25 279 VAL A C 1
ATOM 2159 O O . VAL A 1 279 ? 21.5 0.042 -8.172 1 98.25 279 VAL A O 1
ATOM 2162 N N . TRP A 1 280 ? 19.484 0.408 -7.395 1 97.62 280 TRP A N 1
ATOM 2163 C CA . TRP A 1 280 ? 19.094 -0.995 -7.441 1 97.62 280 TRP A CA 1
ATOM 2164 C C . TRP A 1 280 ? 19.172 -1.534 -8.867 1 97.62 280 TRP A C 1
ATOM 2166 O O . TRP A 1 280 ? 19.688 -2.629 -9.094 1 97.62 280 TRP A O 1
ATOM 2176 N N . LEU A 1 281 ? 18.656 -0.792 -9.812 1 97.81 281 LEU A N 1
ATOM 2177 C CA . LEU A 1 281 ? 18.672 -1.196 -11.211 1 97.81 281 LEU A CA 1
ATOM 2178 C C . LEU A 1 281 ? 20.109 -1.313 -11.727 1 97.81 281 LEU A C 1
ATOM 2180 O O . LEU A 1 281 ? 20.391 -2.137 -12.602 1 97.81 281 LEU A O 1
ATOM 2184 N N . GLY A 1 282 ? 20.984 -0.502 -11.211 1 97.5 282 GLY A N 1
ATOM 2185 C CA . GLY A 1 282 ? 22.375 -0.531 -11.609 1 97.5 282 GLY A CA 1
ATOM 2186 C C . GLY A 1 282 ? 23.141 -1.695 -11.016 1 97.5 282 GLY A C 1
ATOM 2187 O O . GLY A 1 282 ? 24.188 -2.1 -11.547 1 97.5 282 GLY A O 1
ATOM 2188 N N . GLU A 1 283 ? 22.641 -2.262 -9.922 1 96.62 283 GLU A N 1
ATOM 2189 C CA . GLU A 1 283 ? 23.359 -3.318 -9.203 1 96.62 283 GLU A CA 1
ATOM 2190 C C . GLU A 1 283 ? 22.797 -4.695 -9.555 1 96.62 283 GLU A C 1
ATOM 2192 O O . GLU A 1 283 ? 23.531 -5.688 -9.547 1 96.62 283 GLU A O 1
ATOM 2197 N N . ARG A 1 284 ? 21.547 -4.777 -9.82 1 94.56 284 ARG A N 1
ATOM 2198 C CA . ARG A 1 284 ? 20.906 -6.059 -10.094 1 94.56 284 ARG A CA 1
ATOM 2199 C C . ARG A 1 284 ? 21.297 -6.59 -11.461 1 94.56 284 ARG A C 1
ATOM 2201 O O . ARG A 1 284 ? 21 -5.973 -12.484 1 94.56 284 ARG A O 1
ATOM 2208 N N . THR A 1 285 ? 21.938 -7.77 -11.484 1 92.88 285 THR A N 1
ATOM 2209 C CA . THR A 1 285 ? 22.422 -8.398 -12.711 1 92.88 285 THR A CA 1
ATOM 2210 C C . THR A 1 285 ? 21.875 -9.82 -12.836 1 92.88 285 THR A C 1
ATOM 2212 O O . THR A 1 285 ? 22.547 -10.781 -12.453 1 92.88 285 THR A O 1
ATOM 2215 N N . PRO A 1 286 ? 20.703 -9.922 -13.438 1 89 286 PRO A N 1
ATOM 2216 C CA . PRO A 1 286 ? 20.219 -11.289 -13.641 1 89 286 PRO A CA 1
ATOM 2217 C C . PRO A 1 286 ? 21.172 -12.141 -14.477 1 89 286 PRO A C 1
ATOM 2219 O O . PRO A 1 286 ? 21.75 -11.648 -15.453 1 89 286 PRO A O 1
ATOM 2222 N N . ALA A 1 287 ? 21.25 -13.383 -14.148 1 85.25 287 ALA A N 1
ATOM 2223 C CA . ALA A 1 287 ? 22.203 -14.281 -14.781 1 85.25 287 ALA A CA 1
ATOM 2224 C C . ALA A 1 287 ? 21.906 -14.438 -16.266 1 85.25 287 ALA A C 1
ATOM 2226 O O . ALA A 1 287 ? 22.828 -14.57 -17.078 1 85.25 287 ALA A O 1
ATOM 2227 N N . ASN A 1 288 ? 20.688 -14.414 -16.578 1 84.62 288 ASN A N 1
ATOM 2228 C CA . ASN A 1 288 ? 20.312 -14.625 -17.984 1 84.62 288 ASN A CA 1
ATOM 2229 C C . ASN A 1 288 ? 20.641 -13.406 -18.828 1 84.62 288 ASN A C 1
ATOM 2231 O O . ASN A 1 288 ? 20.891 -13.539 -20.031 1 84.62 288 ASN A O 1
ATOM 2235 N N . LEU A 1 289 ? 20.641 -12.234 -18.25 1 87 289 LEU A N 1
ATOM 2236 C CA . LEU A 1 289 ? 20.953 -11 -18.969 1 87 289 LEU A CA 1
ATOM 2237 C C . LEU A 1 289 ? 22.453 -10.766 -19.031 1 87 289 LEU A C 1
ATOM 2239 O O . LEU A 1 289 ? 22.984 -10.336 -20.047 1 87 289 LEU A O 1
ATOM 2243 N N . GLY A 1 290 ? 23.172 -11.102 -17.906 1 90.31 290 GLY A N 1
ATOM 2244 C CA . GLY A 1 290 ? 24.625 -10.938 -17.828 1 90.31 290 GLY A CA 1
ATOM 2245 C C . GLY A 1 290 ? 25.047 -9.484 -17.719 1 90.31 290 GLY A C 1
ATOM 2246 O O . GLY A 1 290 ? 26.219 -9.156 -17.938 1 90.31 290 GLY A O 1
ATOM 2247 N N . ALA A 1 291 ? 24.109 -8.602 -17.547 1 94.06 291 ALA A N 1
ATOM 2248 C CA . ALA A 1 291 ? 24.328 -7.168 -17.391 1 94.06 291 ALA A CA 1
ATOM 2249 C C . ALA A 1 291 ? 23.328 -6.562 -16.406 1 94.06 291 ALA A C 1
ATOM 2251 O O . ALA A 1 291 ? 22.328 -7.191 -16.078 1 94.06 291 ALA A O 1
ATOM 2252 N N . PRO A 1 292 ? 23.703 -5.418 -15.867 1 95.62 292 PRO A N 1
ATOM 2253 C CA . PRO A 1 292 ? 22.734 -4.777 -14.969 1 95.62 292 PRO A CA 1
ATOM 2254 C C . PRO A 1 292 ? 21.406 -4.469 -15.656 1 95.62 292 PRO A C 1
ATOM 2256 O O . PRO A 1 292 ? 21.375 -4.172 -16.844 1 95.62 292 PRO A O 1
ATOM 2259 N N . LEU A 1 293 ? 20.344 -4.488 -14.898 1 95.56 293 LEU A N 1
ATOM 2260 C CA . LEU A 1 293 ? 19.031 -4.148 -15.43 1 95.56 293 LEU A CA 1
ATOM 2261 C C . LEU A 1 293 ? 19.031 -2.75 -16.031 1 95.56 293 LEU A C 1
ATOM 2263 O O . LEU A 1 293 ? 18.297 -2.484 -17 1 95.56 293 LEU A O 1
ATOM 2267 N N . SER A 1 294 ? 19.844 -1.84 -15.531 1 97.12 294 SER A N 1
ATOM 2268 C CA . SER A 1 294 ? 19.906 -0.463 -16.016 1 97.12 294 SER A CA 1
ATOM 2269 C C . SER A 1 294 ? 20.391 -0.404 -17.453 1 97.12 294 SER A C 1
ATOM 2271 O O . SER A 1 294 ? 20.297 0.637 -18.109 1 97.12 294 SER A O 1
ATOM 2273 N N . SER A 1 295 ? 20.922 -1.464 -17.953 1 96.94 295 SER A N 1
ATOM 2274 C CA . SER A 1 295 ? 21.391 -1.484 -19.328 1 96.94 295 SER A CA 1
ATOM 2275 C C . SER A 1 295 ? 20.234 -1.637 -20.312 1 96.94 295 SER A C 1
ATOM 2277 O O . SER A 1 295 ? 20.406 -1.431 -21.516 1 96.94 295 SER A O 1
ATOM 2279 N N . LEU A 1 296 ? 19.047 -2.002 -19.891 1 95.5 296 LEU A N 1
ATOM 2280 C CA . LEU A 1 296 ? 17.906 -2.26 -20.75 1 95.5 296 LEU A CA 1
ATOM 2281 C C . LEU A 1 296 ? 17.172 -0.963 -21.078 1 95.5 296 LEU A C 1
ATOM 2283 O O . LEU A 1 296 ? 16.906 -0.15 -20.203 1 95.5 296 LEU A O 1
ATOM 2287 N N . PRO A 1 297 ? 16.75 -0.772 -22.344 1 96 297 PRO A N 1
ATOM 2288 C CA . PRO A 1 297 ? 16.062 0.451 -22.766 1 96 297 PRO A CA 1
ATOM 2289 C C . PRO A 1 297 ? 14.766 0.69 -21.984 1 96 297 PRO A C 1
ATOM 2291 O O . PRO A 1 297 ? 14.406 1.84 -21.703 1 96 297 PRO A O 1
ATOM 2294 N N . ARG A 1 298 ? 14.078 -0.326 -21.594 1 95.19 298 ARG A N 1
ATOM 2295 C CA . ARG A 1 298 ? 12.812 -0.158 -20.891 1 95.19 298 ARG A CA 1
ATOM 2296 C C . ARG A 1 298 ? 13.023 0.55 -19.562 1 95.19 298 ARG A C 1
ATOM 2298 O O . ARG A 1 298 ? 12.164 1.303 -19.109 1 95.19 298 ARG A O 1
ATOM 2305 N N . PHE A 1 299 ? 14.172 0.348 -18.938 1 97.5 299 PHE A N 1
ATOM 2306 C CA . PHE A 1 299 ? 14.43 1 -17.656 1 97.5 299 PHE A CA 1
ATOM 2307 C C . PHE A 1 299 ? 14.922 2.426 -17.875 1 97.5 299 PHE A C 1
ATOM 2309 O O . PHE A 1 299 ? 14.766 3.279 -17 1 97.5 299 PHE A O 1
ATOM 2316 N N . HIS A 1 300 ? 15.57 2.771 -19.047 1 98 300 HIS A N 1
ATOM 2317 C CA . HIS A 1 300 ? 15.844 4.16 -19.391 1 98 300 HIS A CA 1
ATOM 2318 C C . HIS A 1 300 ? 14.555 4.957 -19.531 1 98 300 HIS A C 1
ATOM 2320 O O . HIS A 1 300 ? 14.438 6.062 -18.984 1 98 300 HIS A O 1
ATOM 2326 N N . GLU A 1 301 ? 13.609 4.309 -20.234 1 97.75 301 GLU A N 1
ATOM 2327 C CA . GLU A 1 301 ? 12.312 4.961 -20.406 1 97.75 301 GLU A CA 1
ATOM 2328 C C . GLU A 1 301 ? 11.617 5.156 -19.062 1 97.75 301 GLU A C 1
ATOM 2330 O O . GLU A 1 301 ? 11.023 6.211 -18.797 1 97.75 301 GLU A O 1
ATOM 2335 N N . LEU A 1 302 ? 11.688 4.125 -18.25 1 98.12 302 LEU A N 1
ATOM 2336 C CA . LEU A 1 302 ? 11.062 4.172 -16.922 1 98.12 302 LEU A CA 1
ATOM 2337 C C . LEU A 1 302 ? 11.609 5.336 -16.109 1 98.12 302 LEU A C 1
ATOM 2339 O O . LEU A 1 302 ? 10.836 6.156 -15.594 1 98.12 302 LEU A O 1
ATOM 2343 N N . ILE A 1 303 ? 12.93 5.441 -15.961 1 98.56 303 ILE A N 1
ATOM 2344 C CA . ILE A 1 303 ? 13.547 6.492 -15.164 1 98.56 303 ILE A CA 1
ATOM 2345 C C . ILE A 1 303 ? 13.273 7.852 -15.805 1 98.56 303 ILE A C 1
ATOM 2347 O O . ILE A 1 303 ? 13.078 8.844 -15.102 1 98.56 303 ILE A O 1
ATOM 2351 N N . GLY A 1 304 ? 13.25 7.906 -17.156 1 98.62 304 GLY A N 1
ATOM 2352 C CA . GLY A 1 304 ? 12.891 9.141 -17.844 1 98.62 304 GLY A CA 1
ATOM 2353 C C . GLY A 1 304 ? 11.508 9.641 -17.469 1 98.62 304 GLY A C 1
ATOM 2354 O O . GLY A 1 304 ? 11.32 10.836 -17.234 1 98.62 304 GLY A O 1
ATOM 2355 N N . ARG A 1 305 ? 10.5 8.727 -17.438 1 98.44 305 ARG A N 1
ATOM 2356 C CA . ARG A 1 305 ? 9.133 9.078 -17.047 1 98.44 305 ARG A CA 1
ATOM 2357 C C . ARG A 1 305 ? 9.094 9.609 -15.617 1 98.44 305 ARG A C 1
ATOM 2359 O O . ARG A 1 305 ? 8.438 10.609 -15.336 1 98.44 305 ARG A O 1
ATOM 2366 N N . ILE A 1 306 ? 9.812 8.945 -14.727 1 98.81 306 ILE A N 1
ATOM 2367 C CA . ILE A 1 306 ? 9.852 9.336 -13.32 1 98.81 306 ILE A CA 1
ATOM 2368 C C . ILE A 1 306 ? 10.484 10.711 -13.18 1 98.81 306 ILE A C 1
ATOM 2370 O O . ILE A 1 306 ? 9.938 11.594 -12.516 1 98.81 306 ILE A O 1
ATOM 2374 N N . ASP A 1 307 ? 11.578 10.961 -13.859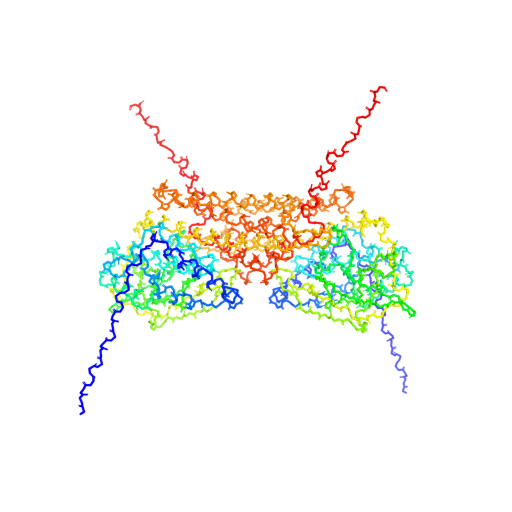 1 98.75 307 ASP A N 1
ATOM 2375 C CA . ASP A 1 307 ? 12.297 12.227 -13.773 1 98.75 307 ASP A CA 1
ATOM 2376 C C . ASP A 1 307 ? 11.469 13.367 -14.367 1 98.75 307 ASP A C 1
ATOM 2378 O O . ASP A 1 307 ? 11.547 14.5 -13.891 1 98.75 307 ASP A O 1
ATOM 2382 N N . ALA A 1 308 ? 10.695 13.078 -15.422 1 98.75 308 ALA A N 1
ATOM 2383 C CA . ALA A 1 308 ? 9.82 14.102 -15.992 1 98.75 308 ALA A CA 1
ATOM 2384 C C . ALA A 1 308 ? 8.766 14.547 -14.984 1 98.75 308 ALA A C 1
ATOM 2386 O O . ALA A 1 308 ? 8.492 15.742 -14.852 1 98.75 308 ALA A O 1
ATOM 2387 N N . LEU A 1 309 ? 8.18 13.586 -14.25 1 98.75 309 LEU A N 1
ATOM 2388 C CA . LEU A 1 309 ? 7.219 13.906 -13.203 1 98.75 309 LEU A CA 1
ATOM 2389 C C . LEU A 1 309 ? 7.867 14.758 -12.109 1 98.75 309 LEU A C 1
ATOM 2391 O O . LEU A 1 309 ? 7.293 15.75 -11.664 1 98.75 309 LEU A O 1
ATOM 2395 N N . LEU A 1 310 ? 9.102 14.406 -11.688 1 98.75 310 LEU A N 1
ATOM 2396 C CA . LEU A 1 310 ? 9.773 15.086 -10.586 1 98.75 310 LEU A CA 1
ATOM 2397 C C . LEU A 1 310 ? 10.281 16.453 -11.023 1 98.75 310 LEU A C 1
ATOM 2399 O O . LEU A 1 310 ? 10.359 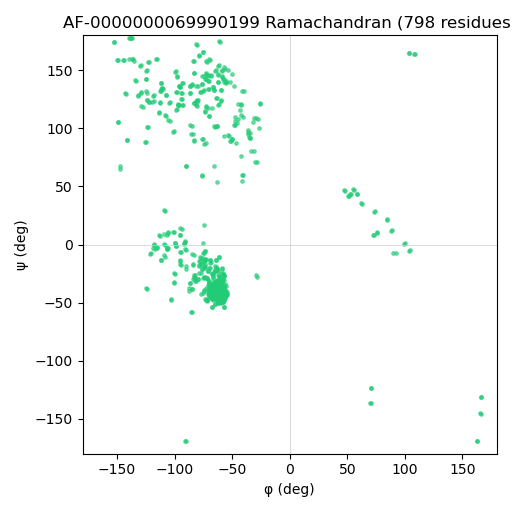17.375 -10.211 1 98.75 310 LEU A O 1
ATOM 2403 N N . LEU A 1 311 ? 10.586 16.609 -12.352 1 98.5 311 LEU A N 1
ATOM 2404 C CA . LEU A 1 311 ? 10.898 17.938 -12.891 1 98.5 311 LEU A CA 1
ATOM 2405 C C . LEU A 1 311 ? 9.695 18.875 -12.773 1 98.5 311 LEU A C 1
ATOM 2407 O O . LEU A 1 311 ? 9.836 20.016 -12.344 1 98.5 311 LEU A O 1
ATOM 2411 N N . ALA A 1 312 ? 8.531 18.359 -13.156 1 98.44 312 ALA A N 1
ATOM 2412 C CA . ALA A 1 312 ? 7.309 19.141 -13.016 1 98.44 312 ALA A CA 1
ATOM 2413 C C . ALA A 1 312 ? 7.102 19.578 -11.562 1 98.44 312 ALA A C 1
ATOM 2415 O O . ALA A 1 312 ? 6.754 20.719 -11.297 1 98.44 312 ALA A O 1
ATOM 2416 N N . ASN A 1 313 ? 7.328 18.656 -10.625 1 98.75 313 ASN A N 1
ATOM 2417 C CA . ASN A 1 313 ? 7.203 18.984 -9.203 1 98.75 313 ASN A CA 1
ATOM 2418 C C . ASN A 1 313 ? 8.141 20.109 -8.789 1 98.75 313 ASN A C 1
ATOM 2420 O O . ASN A 1 313 ? 7.727 21.047 -8.125 1 98.75 313 ASN A O 1
ATOM 2424 N N . ARG A 1 314 ? 9.406 19.969 -9.18 1 98.19 314 ARG A N 1
ATOM 2425 C CA . ARG A 1 314 ? 10.391 20.984 -8.82 1 98.19 314 ARG A CA 1
ATOM 2426 C C . ARG A 1 314 ? 9.977 22.359 -9.32 1 98.19 314 ARG A C 1
ATOM 2428 O O . ARG A 1 314 ? 10.016 23.344 -8.578 1 98.19 314 ARG A O 1
ATOM 2435 N N . VAL A 1 315 ? 9.547 22.438 -10.57 1 97.69 315 VAL A N 1
ATOM 2436 C CA . VAL A 1 315 ? 9.18 23.703 -11.195 1 97.69 315 VAL A CA 1
ATOM 2437 C C . VAL A 1 315 ? 7.965 24.297 -10.492 1 97.69 315 VAL A C 1
ATOM 2439 O O . VAL A 1 315 ? 7.934 25.484 -10.188 1 97.69 315 VAL A O 1
ATOM 2442 N N . LEU A 1 316 ? 6.957 23.5 -10.172 1 98 316 LEU A N 1
ATOM 2443 C CA . LEU A 1 316 ? 5.738 23.938 -9.5 1 98 316 LEU A CA 1
ATOM 2444 C C . LEU A 1 316 ? 6.043 24.438 -8.094 1 98 316 LEU A C 1
ATOM 2446 O O . LEU A 1 316 ? 5.578 25.516 -7.695 1 98 316 LEU A O 1
ATOM 2450 N N . LEU A 1 317 ? 6.871 23.719 -7.352 1 98.12 317 LEU A N 1
ATOM 2451 C CA . LEU A 1 317 ? 7.195 24.062 -5.973 1 98.12 317 LEU A CA 1
ATOM 2452 C C . LEU A 1 317 ? 8.07 25.312 -5.918 1 98.12 317 LEU A C 1
ATOM 2454 O O . LEU A 1 317 ? 7.891 26.156 -5.051 1 98.12 317 LEU A O 1
ATOM 2458 N N . ASP A 1 318 ? 9.023 25.406 -6.832 1 96.69 318 ASP A N 1
ATOM 2459 C CA . ASP A 1 318 ? 9.844 26.609 -6.914 1 96.69 318 ASP A CA 1
ATOM 2460 C C . ASP A 1 318 ? 8.992 27.844 -7.172 1 96.69 318 ASP A C 1
ATOM 2462 O O . ASP A 1 318 ? 9.148 28.859 -6.5 1 96.69 318 ASP A O 1
ATOM 2466 N N . ALA A 1 319 ? 8.117 27.719 -8.133 1 96 319 ALA A N 1
ATOM 2467 C CA . ALA A 1 319 ? 7.25 28.844 -8.477 1 96 319 ALA A CA 1
ATOM 2468 C C . ALA A 1 319 ? 6.398 29.266 -7.281 1 96 319 ALA A C 1
ATOM 2470 O O . ALA A 1 319 ? 6.23 30.453 -7.016 1 96 319 ALA A O 1
ATOM 2471 N N . ALA A 1 320 ? 5.883 28.328 -6.582 1 96.12 320 ALA A N 1
ATOM 2472 C CA . ALA A 1 320 ? 5.023 28.609 -5.438 1 96.12 320 ALA A CA 1
ATOM 2473 C C . ALA A 1 320 ? 5.824 29.234 -4.297 1 96.12 320 ALA A C 1
ATOM 2475 O O . ALA A 1 320 ? 5.391 30.219 -3.689 1 96.12 320 ALA A O 1
ATOM 2476 N N . ALA A 1 321 ? 6.992 28.688 -4.02 1 94.81 321 ALA A N 1
ATOM 2477 C CA . ALA A 1 321 ? 7.816 29.156 -2.912 1 94.81 321 ALA A CA 1
ATOM 2478 C C . ALA A 1 321 ? 8.344 30.562 -3.191 1 94.81 321 ALA A C 1
ATOM 2480 O O . ALA A 1 321 ? 8.609 31.328 -2.262 1 94.81 321 ALA A O 1
ATOM 2481 N N . GLU A 1 322 ? 8.43 30.906 -4.469 1 92.69 322 GLU A N 1
ATOM 2482 C CA . GLU A 1 322 ? 8.938 32.219 -4.875 1 92.69 322 GLU A CA 1
ATOM 2483 C C . GLU A 1 322 ? 7.809 33.219 -5.027 1 92.69 322 GLU A C 1
ATOM 2485 O O . GLU A 1 322 ? 8.039 34.344 -5.438 1 92.69 322 GLU A O 1
ATOM 2490 N N . GLY A 1 323 ? 6.594 32.812 -4.777 1 90.44 323 GLY A N 1
ATOM 2491 C CA . GLY A 1 323 ? 5.465 33.719 -4.797 1 90.44 323 GLY A CA 1
ATOM 2492 C C . GLY A 1 323 ? 4.895 33.938 -6.188 1 90.44 323 GLY A C 1
ATOM 2493 O O . GLY A 1 323 ? 4.199 34.938 -6.434 1 90.44 323 GLY A O 1
ATOM 2494 N N . ARG A 1 324 ? 5.141 33 -7.156 1 94.19 324 ARG A N 1
ATOM 2495 C CA . ARG A 1 324 ? 4.688 33.156 -8.531 1 94.19 324 ARG A CA 1
ATOM 2496 C C . ARG A 1 324 ? 3.363 32.438 -8.766 1 94.19 324 ARG A C 1
ATOM 2498 O O . ARG A 1 324 ? 2.914 32.312 -9.906 1 94.19 324 ARG A O 1
ATOM 2505 N N . ILE A 1 325 ? 2.77 31.953 -7.699 1 92.12 325 ILE A N 1
ATOM 2506 C CA . ILE A 1 325 ? 1.465 31.297 -7.738 1 92.12 325 ILE A CA 1
ATOM 2507 C C . ILE A 1 325 ? 0.473 32.094 -6.879 1 92.12 325 ILE A C 1
ATOM 2509 O O . ILE A 1 325 ? 0.777 32.438 -5.738 1 92.12 325 ILE A O 1
ATOM 2513 N N . ALA A 1 326 ? -0.618 32.375 -7.492 1 87.12 326 ALA A N 1
ATOM 2514 C CA . ALA A 1 326 ? -1.646 33.094 -6.742 1 87.12 326 ALA A CA 1
ATOM 2515 C C . ALA A 1 326 ? -2.184 32.25 -5.598 1 87.12 326 ALA A C 1
ATOM 2517 O O . ALA A 1 326 ? -2.217 31.016 -5.699 1 87.12 326 ALA A O 1
ATOM 2518 N N . ALA A 1 327 ? -2.574 32.906 -4.59 1 80.31 327 ALA A N 1
ATOM 2519 C CA . ALA A 1 327 ? -3.111 32.219 -3.42 1 80.31 327 ALA A CA 1
ATOM 2520 C C . ALA A 1 327 ? -4.285 31.312 -3.803 1 80.31 327 ALA A C 1
ATOM 2522 O O . ALA A 1 327 ? -4.465 30.234 -3.232 1 80.31 327 ALA A O 1
ATOM 2523 N N . SER A 1 328 ? -5.066 31.766 -4.766 1 83.31 328 SER A N 1
ATOM 2524 C CA . SER A 1 328 ? -6.25 31.031 -5.195 1 83.31 328 SER A CA 1
ATOM 2525 C C . SER A 1 328 ? -5.871 29.75 -5.922 1 83.31 328 SER A C 1
ATOM 2527 O O . SER A 1 328 ? -6.695 28.844 -6.07 1 83.31 328 SER A O 1
ATOM 2529 N N . GLU A 1 329 ? -4.648 29.641 -6.285 1 92.19 329 GLU A N 1
ATOM 2530 C CA . GLU A 1 329 ? -4.176 28.484 -7.043 1 92.19 329 GLU A CA 1
ATOM 2531 C C . GLU A 1 329 ? -3.328 27.562 -6.168 1 92.19 329 GLU A C 1
ATOM 2533 O O . GLU A 1 329 ? -2.947 26.469 -6.598 1 92.19 329 GLU A O 1
ATOM 2538 N N . ALA A 1 330 ? -3.104 27.984 -4.965 1 91.62 330 ALA A N 1
ATOM 2539 C CA . ALA A 1 330 ? -2.115 27.328 -4.109 1 91.62 330 ALA A CA 1
ATOM 2540 C C . ALA A 1 330 ? -2.469 25.859 -3.879 1 91.62 330 ALA A C 1
ATOM 2542 O O . ALA A 1 330 ? -1.592 25 -3.904 1 91.62 330 ALA A O 1
ATOM 2543 N N . THR A 1 331 ? -3.729 25.562 -3.721 1 93.31 331 THR A N 1
ATOM 2544 C CA . THR A 1 331 ? -4.145 24.203 -3.395 1 93.31 331 THR A CA 1
ATOM 2545 C C . THR A 1 331 ? -3.953 23.281 -4.594 1 93.31 331 THR A C 1
ATOM 2547 O O . THR A 1 331 ? -3.805 22.062 -4.43 1 93.31 331 THR A O 1
ATOM 2550 N N . GLN A 1 332 ? -3.928 23.875 -5.797 1 96.25 332 GLN A N 1
ATOM 2551 C CA . GLN A 1 332 ? -3.668 23.078 -6.992 1 96.25 332 GLN A CA 1
ATOM 2552 C C . GLN A 1 332 ? -2.244 22.531 -6.988 1 96.25 332 GLN A C 1
ATOM 2554 O O . GLN A 1 332 ? -1.976 21.484 -7.586 1 96.25 332 GLN A O 1
ATOM 2559 N N . ILE A 1 333 ? -1.356 23.234 -6.285 1 96.81 333 ILE A N 1
ATOM 2560 C CA . ILE A 1 333 ? 0.02 22.766 -6.148 1 96.81 333 ILE A CA 1
ATOM 2561 C C . ILE A 1 333 ? 0.045 21.422 -5.414 1 96.81 333 ILE A C 1
ATOM 2563 O O . ILE A 1 333 ? 0.715 20.484 -5.848 1 96.81 333 ILE A O 1
ATOM 2567 N N . LYS A 1 334 ? -0.7 21.375 -4.332 1 97.12 334 LYS A N 1
ATOM 2568 C CA . LYS A 1 334 ? -0.772 20.109 -3.59 1 97.12 334 LYS A CA 1
ATOM 2569 C C . LYS A 1 334 ? -1.311 18.984 -4.465 1 97.12 334 LYS A C 1
ATOM 2571 O O . LYS A 1 334 ? -0.737 17.891 -4.508 1 97.12 334 LYS A O 1
ATOM 2576 N N . TYR A 1 335 ? -2.396 19.297 -5.195 1 97.88 335 TYR A N 1
ATOM 2577 C CA . TYR A 1 335 ? -3.037 18.297 -6.059 1 97.88 335 TYR A CA 1
ATOM 2578 C C . TYR A 1 335 ? -2.059 17.766 -7.094 1 97.88 335 TYR A C 1
ATOM 2580 O O . TYR A 1 335 ? -1.905 16.547 -7.246 1 97.88 335 TYR A O 1
ATOM 2588 N N . LEU A 1 336 ? -1.365 18.656 -7.777 1 98.38 336 LEU A N 1
ATOM 2589 C CA . LEU A 1 336 ? -0.484 18.281 -8.883 1 98.38 336 LEU A CA 1
ATOM 2590 C C . LEU A 1 336 ? 0.765 17.578 -8.367 1 98.38 336 LEU A C 1
ATOM 2592 O O . LEU A 1 336 ? 1.13 16.516 -8.867 1 98.38 336 LEU A O 1
ATOM 2596 N N . VAL A 1 337 ? 1.416 18.109 -7.344 1 98.69 337 VAL A N 1
ATOM 2597 C CA . VAL A 1 337 ? 2.707 17.609 -6.875 1 98.69 337 VAL A CA 1
ATOM 2598 C C . VAL A 1 337 ? 2.529 16.25 -6.215 1 98.69 337 VAL A C 1
ATOM 2600 O O . VAL A 1 337 ? 3.309 15.328 -6.465 1 98.69 337 VAL A O 1
ATOM 2603 N N . THR A 1 338 ? 1.511 16.125 -5.395 1 98.62 338 THR A N 1
ATOM 2604 C CA . THR A 1 338 ? 1.322 14.836 -4.719 1 98.62 338 THR A CA 1
ATOM 2605 C C . THR A 1 338 ? 0.867 13.766 -5.707 1 98.62 338 THR A C 1
ATOM 2607 O O . THR A 1 338 ? 1.259 12.602 -5.59 1 98.62 338 THR A O 1
ATOM 2610 N N . GLY A 1 339 ? 0.04 14.133 -6.727 1 98.38 339 GLY A N 1
ATOM 2611 C CA . GLY A 1 339 ? -0.3 13.195 -7.785 1 98.38 339 GLY A CA 1
ATOM 2612 C C . GLY A 1 339 ? 0.911 12.68 -8.539 1 98.38 339 GLY A C 1
ATOM 2613 O O . GLY A 1 339 ? 1.048 11.477 -8.766 1 98.38 339 GLY A O 1
ATOM 2614 N N . ASN A 1 340 ? 1.8 13.633 -8.898 1 98.75 340 ASN A N 1
ATOM 2615 C CA . ASN A 1 340 ? 3.037 13.266 -9.578 1 98.75 340 ASN A CA 1
ATOM 2616 C C . ASN A 1 340 ? 3.914 12.375 -8.711 1 98.75 340 ASN A C 1
ATOM 2618 O O . ASN A 1 340 ? 4.527 11.43 -9.203 1 98.75 340 ASN A O 1
ATOM 2622 N N . ALA A 1 341 ? 3.979 12.711 -7.434 1 98.94 341 ALA A N 1
ATOM 2623 C CA . ALA A 1 341 ? 4.805 11.93 -6.516 1 98.94 341 ALA A CA 1
ATOM 2624 C C . ALA A 1 341 ? 4.305 10.492 -6.418 1 98.94 341 ALA A C 1
ATOM 2626 O O . ALA A 1 341 ? 5.094 9.547 -6.496 1 98.94 341 ALA A O 1
ATOM 2627 N N . ILE A 1 342 ? 3.002 10.289 -6.293 1 98.75 342 ILE A N 1
ATOM 2628 C CA . ILE A 1 342 ? 2.416 8.953 -6.215 1 98.75 342 ILE A CA 1
ATOM 2629 C C . ILE A 1 342 ? 2.711 8.188 -7.504 1 98.75 342 ILE A C 1
ATOM 2631 O O . ILE A 1 342 ? 3.166 7.043 -7.461 1 98.75 342 ILE A O 1
ATOM 2635 N N . SER A 1 343 ? 2.502 8.836 -8.617 1 98.5 343 SER A N 1
ATOM 2636 C CA . SER A 1 343 ? 2.738 8.195 -9.906 1 98.5 343 SER A CA 1
ATOM 2637 C C . SER A 1 343 ? 4.195 7.77 -10.055 1 98.5 343 SER A C 1
ATOM 2639 O O . SER A 1 343 ? 4.48 6.672 -10.531 1 98.5 343 SER A O 1
ATOM 2641 N N . ALA A 1 344 ? 5.105 8.625 -9.641 1 98.81 344 ALA A N 1
ATOM 2642 C CA . ALA A 1 344 ? 6.531 8.352 -9.766 1 98.81 344 ALA A CA 1
ATOM 2643 C C . ALA A 1 344 ? 6.918 7.094 -8.984 1 98.81 344 ALA A C 1
ATOM 2645 O O . ALA A 1 344 ? 7.625 6.227 -9.5 1 98.81 344 ALA A O 1
ATOM 2646 N N . VAL A 1 345 ? 6.457 7 -7.75 1 98.81 345 VAL A N 1
ATOM 2647 C CA . VAL A 1 345 ? 6.816 5.859 -6.914 1 98.81 345 VAL A CA 1
ATOM 2648 C C . VAL A 1 345 ? 6.129 4.602 -7.438 1 98.81 345 VAL A C 1
ATOM 2650 O O . VAL A 1 345 ? 6.727 3.521 -7.461 1 98.81 345 VAL A O 1
ATOM 2653 N N . GLU A 1 346 ? 4.902 4.734 -7.875 1 97.88 346 GLU A N 1
ATOM 2654 C CA . GLU A 1 346 ? 4.133 3.604 -8.383 1 97.88 346 GLU A CA 1
ATOM 2655 C C . GLU A 1 346 ? 4.797 2.996 -9.617 1 97.88 346 GLU A C 1
ATOM 2657 O O . GLU A 1 346 ? 4.797 1.774 -9.789 1 97.88 346 GLU A O 1
ATOM 2662 N N . LEU A 1 347 ? 5.312 3.82 -10.492 1 97.62 347 LEU A N 1
ATOM 2663 C CA . LEU A 1 347 ? 6.027 3.336 -11.672 1 97.62 347 LEU A CA 1
ATOM 2664 C C . LEU A 1 347 ? 7.168 2.406 -11.266 1 97.62 347 LEU A C 1
ATOM 2666 O O . LEU A 1 347 ? 7.383 1.37 -11.898 1 97.62 347 LEU A O 1
ATOM 2670 N N . GLY A 1 348 ? 7.906 2.77 -10.211 1 97.38 348 GLY A N 1
ATOM 2671 C CA . GLY A 1 348 ? 9 1.937 -9.734 1 97.38 348 GLY A CA 1
ATOM 2672 C C . GLY A 1 348 ? 8.531 0.595 -9.195 1 97.38 348 GLY A C 1
ATOM 2673 O O . GLY A 1 348 ? 9.102 -0.445 -9.531 1 97.38 348 GLY A O 1
ATOM 2674 N N . ILE A 1 349 ? 7.512 0.647 -8.398 1 95.81 349 ILE A N 1
ATOM 2675 C CA . ILE A 1 349 ? 6.945 -0.551 -7.781 1 95.81 349 ILE A CA 1
ATOM 2676 C C . ILE A 1 349 ? 6.465 -1.509 -8.867 1 95.81 349 ILE A C 1
ATOM 2678 O O . ILE A 1 349 ? 6.719 -2.715 -8.797 1 95.81 349 ILE A O 1
ATOM 2682 N N . GLU A 1 350 ? 5.785 -0.996 -9.836 1 94.38 350 GLU A N 1
ATOM 2683 C CA . GLU A 1 350 ? 5.246 -1.8 -10.93 1 94.38 350 GLU A CA 1
ATOM 2684 C C . GLU A 1 350 ? 6.363 -2.457 -11.734 1 94.38 350 GLU A C 1
ATOM 2686 O O . GLU A 1 350 ? 6.215 -3.586 -12.203 1 94.38 350 GLU A O 1
ATOM 2691 N N . ALA A 1 351 ? 7.453 -1.832 -11.82 1 94.69 351 ALA A N 1
ATOM 2692 C CA . ALA A 1 351 ? 8.508 -2.244 -12.742 1 94.69 351 ALA A CA 1
ATOM 2693 C C . ALA A 1 351 ? 9.305 -3.414 -12.172 1 94.69 351 ALA A C 1
ATOM 2695 O O . ALA A 1 351 ? 9.797 -4.258 -12.93 1 94.69 351 ALA A O 1
ATOM 2696 N N . ILE A 1 352 ? 9.422 -3.516 -10.828 1 92.69 352 ILE A N 1
ATOM 2697 C CA . ILE A 1 352 ? 10.414 -4.48 -10.352 1 92.69 352 ILE A CA 1
ATOM 2698 C C . ILE A 1 352 ? 9.711 -5.605 -9.594 1 92.69 352 ILE A C 1
ATOM 2700 O O . ILE A 1 352 ? 10.352 -6.574 -9.172 1 92.69 352 ILE A O 1
ATOM 2704 N N . GLY A 1 353 ? 8.438 -5.504 -9.461 1 89.56 353 GLY A N 1
ATOM 2705 C CA . GLY A 1 353 ? 7.652 -6.633 -8.984 1 89.56 353 GLY A CA 1
ATOM 2706 C C . GLY A 1 353 ? 7.879 -6.949 -7.523 1 89.56 353 GLY A C 1
ATOM 2707 O O . GLY A 1 353 ? 7.758 -6.066 -6.668 1 89.56 353 GLY A O 1
ATOM 2708 N N . ASN A 1 354 ? 8.305 -8.258 -7.223 1 91.88 354 ASN A N 1
ATOM 2709 C CA . ASN A 1 354 ? 8.43 -8.766 -5.859 1 91.88 354 ASN A CA 1
ATOM 2710 C C . ASN A 1 354 ? 9.383 -7.91 -5.027 1 91.88 354 ASN A C 1
ATOM 2712 O O . ASN A 1 354 ? 9.055 -7.52 -3.906 1 91.88 354 ASN A O 1
ATOM 2716 N N . PRO A 1 355 ? 10.508 -7.566 -5.551 1 91.44 355 PRO A N 1
ATOM 2717 C CA . PRO A 1 355 ? 11.383 -6.738 -4.723 1 91.44 355 PRO A CA 1
ATOM 2718 C C . PRO A 1 355 ? 10.727 -5.43 -4.285 1 91.44 355 PRO A C 1
ATOM 2720 O O . PRO A 1 355 ? 10.906 -4.992 -3.146 1 91.44 355 PRO A O 1
ATOM 2723 N N . GLY A 1 356 ? 9.953 -4.82 -5.184 1 94.12 356 GLY A N 1
ATOM 2724 C CA . GLY A 1 356 ? 9.32 -3.547 -4.887 1 94.12 356 GLY A CA 1
ATOM 2725 C C . GLY A 1 356 ? 8.219 -3.656 -3.852 1 94.12 356 GLY A C 1
ATOM 2726 O O . GLY A 1 356 ? 7.863 -2.666 -3.205 1 94.12 356 GLY A O 1
ATOM 2727 N N . LEU A 1 357 ? 7.672 -4.84 -3.646 1 95 357 LEU A N 1
ATOM 2728 C CA . LEU A 1 357 ? 6.543 -5.023 -2.74 1 95 357 LEU A CA 1
ATOM 2729 C C . LEU A 1 357 ? 6.977 -5.758 -1.477 1 95 357 LEU A C 1
ATOM 2731 O O . LEU A 1 357 ? 6.16 -5.996 -0.583 1 95 357 LEU A O 1
ATOM 2735 N N . ALA A 1 358 ? 8.25 -6.105 -1.376 1 95.44 358 ALA A N 1
ATOM 2736 C CA . ALA A 1 358 ? 8.789 -6.738 -0.176 1 95.44 358 ALA A CA 1
ATOM 2737 C C . ALA A 1 358 ? 8.969 -5.719 0.947 1 95.44 358 ALA A C 1
ATOM 2739 O O . ALA A 1 358 ? 9.539 -4.648 0.735 1 95.44 358 ALA A O 1
ATOM 2740 N N . ARG A 1 359 ? 8.531 -5.977 2.17 1 93.81 359 ARG A N 1
ATOM 2741 C CA . ARG A 1 359 ? 8.508 -5.031 3.281 1 93.81 359 ARG A CA 1
ATOM 2742 C C . ARG A 1 359 ? 9.922 -4.688 3.736 1 93.81 359 ARG A C 1
ATOM 2744 O O . ARG A 1 359 ? 10.141 -3.674 4.402 1 93.81 359 ARG A O 1
ATOM 2751 N N . GLY A 1 360 ? 10.922 -5.438 3.354 1 92.62 360 GLY A N 1
ATOM 2752 C CA . GLY A 1 360 ? 12.297 -5.121 3.684 1 92.62 360 GLY A CA 1
ATOM 2753 C C . GLY A 1 360 ? 12.938 -4.141 2.715 1 92.62 360 GLY A C 1
ATOM 2754 O O . GLY A 1 360 ? 14.008 -3.604 2.982 1 92.62 360 GLY A O 1
ATOM 2755 N N . ASN A 1 361 ? 12.234 -3.863 1.669 1 94.44 361 ASN A N 1
ATOM 2756 C CA . ASN A 1 361 ? 12.711 -2.934 0.651 1 94.44 361 ASN A CA 1
ATOM 2757 C C . ASN A 1 361 ? 12.195 -1.521 0.895 1 94.44 361 ASN A C 1
ATOM 2759 O O . ASN A 1 361 ? 10.984 -1.316 1.049 1 94.44 361 ASN A O 1
ATOM 2763 N N . PRO A 1 362 ? 13.109 -0.51 0.872 1 97 362 PRO A N 1
ATOM 2764 C CA . PRO A 1 362 ? 12.664 0.861 1.137 1 97 362 PRO A CA 1
ATOM 2765 C C . PRO A 1 362 ? 11.625 1.351 0.131 1 97 362 PRO A C 1
ATOM 2767 O O . PRO A 1 362 ? 10.781 2.184 0.468 1 97 362 PRO A O 1
ATOM 2770 N N . LEU A 1 363 ? 11.656 0.823 -1.116 1 98.06 363 LEU A N 1
ATOM 2771 C CA . LEU A 1 363 ? 10.695 1.26 -2.123 1 98.06 363 LEU A CA 1
ATOM 2772 C C . LEU A 1 363 ? 9.266 0.957 -1.679 1 98.06 363 LEU A C 1
ATOM 2774 O O . LEU A 1 363 ? 8.352 1.746 -1.929 1 98.06 363 LEU A O 1
ATOM 2778 N N . GLU A 1 364 ? 9.07 -0.213 -1.067 1 98.38 364 GLU A N 1
ATOM 2779 C CA . GLU A 1 364 ? 7.773 -0.584 -0.52 1 98.38 364 GLU A CA 1
ATOM 2780 C C . GLU A 1 364 ? 7.297 0.433 0.513 1 98.38 364 GLU A C 1
ATOM 2782 O O . GLU A 1 364 ? 6.141 0.864 0.481 1 98.38 364 GLU A O 1
ATOM 2787 N N . ARG A 1 365 ? 8.133 0.844 1.416 1 98.31 365 ARG A N 1
ATOM 2788 C CA . ARG A 1 365 ? 7.805 1.836 2.436 1 98.31 365 ARG A CA 1
ATOM 2789 C C . ARG A 1 365 ? 7.531 3.197 1.808 1 98.31 365 ARG A C 1
ATOM 2791 O O . ARG A 1 365 ? 6.594 3.895 2.203 1 98.31 365 ARG A O 1
ATOM 2798 N N . HIS A 1 366 ? 8.398 3.621 0.818 1 98.81 366 HIS A N 1
ATOM 2799 C CA . HIS A 1 366 ? 8.188 4.891 0.129 1 98.81 366 HIS A CA 1
ATOM 2800 C C . HIS A 1 366 ? 6.812 4.938 -0.529 1 98.81 366 HIS A C 1
ATOM 2802 O O . HIS A 1 366 ? 6.148 5.977 -0.517 1 98.81 366 HIS A O 1
ATOM 2808 N N . TYR A 1 367 ? 6.414 3.766 -1.052 1 98.75 367 TYR A N 1
ATOM 2809 C CA . TYR A 1 367 ? 5.109 3.719 -1.701 1 98.75 367 TYR A CA 1
ATOM 2810 C C . TYR A 1 367 ? 3.988 3.902 -0.686 1 98.75 367 TYR A C 1
ATOM 2812 O O . TYR A 1 367 ? 3.061 4.684 -0.91 1 98.75 367 TYR A O 1
ATOM 2820 N N . ARG A 1 368 ? 4.039 3.238 0.407 1 98.38 368 ARG A N 1
ATOM 2821 C CA . ARG A 1 368 ? 3.033 3.387 1.454 1 98.38 368 ARG A CA 1
ATOM 2822 C C . ARG A 1 368 ? 2.986 4.824 1.968 1 98.38 368 ARG A C 1
ATOM 2824 O O . ARG A 1 368 ? 1.906 5.391 2.145 1 98.38 368 ARG A O 1
ATOM 2831 N N . ASP A 1 369 ? 4.137 5.438 2.123 1 98.75 369 ASP A N 1
ATOM 2832 C CA . ASP A 1 369 ? 4.215 6.793 2.664 1 98.75 369 ASP A CA 1
ATOM 2833 C C . ASP A 1 369 ? 3.633 7.809 1.686 1 98.75 369 ASP A C 1
ATOM 2835 O O . ASP A 1 369 ? 2.904 8.719 2.088 1 98.75 369 ASP A O 1
ATOM 2839 N N . VAL A 1 370 ? 3.975 7.691 0.418 1 98.75 370 VAL A N 1
ATOM 2840 C CA . VAL A 1 370 ? 3.559 8.711 -0.543 1 98.75 370 VAL A CA 1
ATOM 2841 C C . VAL A 1 370 ? 2.041 8.672 -0.708 1 98.75 370 VAL A C 1
ATOM 2843 O O . VAL A 1 370 ? 1.412 9.703 -0.953 1 98.75 370 VAL A O 1
ATOM 2846 N N . LEU A 1 371 ? 1.418 7.484 -0.497 1 98.06 371 LEU A N 1
ATOM 2847 C CA . LEU A 1 371 ? -0.031 7.34 -0.592 1 98.06 371 LEU A CA 1
ATOM 2848 C C . LEU A 1 371 ? -0.73 8.156 0.494 1 98.06 371 LEU A C 1
ATOM 2850 O O . LEU A 1 371 ? -1.88 8.562 0.324 1 98.06 371 LEU A O 1
ATOM 2854 N N . CYS A 1 372 ? -0.046 8.453 1.554 1 97.81 372 CYS A N 1
ATOM 2855 C CA . CYS A 1 372 ? -0.628 9.18 2.682 1 97.81 372 CYS A CA 1
ATOM 2856 C C . CYS A 1 372 ? -0.801 10.656 2.354 1 97.81 372 CYS A C 1
ATOM 2858 O O . CYS A 1 372 ? -1.439 11.391 3.107 1 97.81 372 CYS A O 1
ATOM 2860 N N . SER A 1 373 ? -0.278 11.109 1.201 1 97.5 373 SER A N 1
ATOM 2861 C CA . SER A 1 373 ? -0.555 12.469 0.765 1 97.5 373 SER A CA 1
ATOM 2862 C C . SER A 1 373 ? -2.053 12.703 0.597 1 97.5 373 SER A C 1
ATOM 2864 O O . SER A 1 373 ? -2.529 13.836 0.731 1 97.5 373 SER A O 1
ATOM 2866 N N . ARG A 1 374 ? -2.822 11.633 0.447 1 93.69 374 ARG A N 1
ATOM 2867 C CA . ARG A 1 374 ? -4.246 11.672 0.125 1 93.69 374 ARG A CA 1
ATOM 2868 C C . ARG A 1 374 ? -5.07 12.102 1.337 1 93.69 374 ARG A C 1
ATOM 2870 O O . ARG A 1 374 ? -6.223 12.516 1.197 1 93.69 374 ARG A O 1
ATOM 2877 N N . ILE A 1 375 ? -4.5 12.094 2.516 1 93.44 375 ILE A N 1
ATOM 2878 C CA . ILE A 1 375 ? -5.328 12.273 3.703 1 93.44 375 ILE A CA 1
ATOM 2879 C C . ILE A 1 375 ? -5.332 13.742 4.113 1 93.44 375 ILE A C 1
ATOM 2881 O O . ILE A 1 375 ? -6.141 14.164 4.945 1 93.44 375 ILE A O 1
ATOM 2885 N N . HIS A 1 376 ? -4.43 14.492 3.549 1 93.75 376 HIS A N 1
ATOM 2886 C CA . HIS A 1 376 ? -4.266 15.867 3.998 1 93.75 376 HIS A CA 1
ATOM 2887 C C . HIS A 1 376 ? -5.312 16.781 3.365 1 93.75 376 HIS A C 1
ATOM 2889 O O . HIS A 1 376 ? -5.633 16.641 2.184 1 93.75 376 HIS A O 1
ATOM 2895 N N . THR A 1 377 ? -5.895 17.656 4.105 1 89.62 377 THR A N 1
ATOM 2896 C CA . THR A 1 377 ? -6.816 18.688 3.621 1 89.62 377 THR A CA 1
ATOM 2897 C C . THR A 1 377 ? -6.066 19.781 2.863 1 89.62 377 THR A C 1
ATOM 2899 O O . THR A 1 377 ? -4.926 20.094 3.199 1 89.62 377 THR A O 1
ATOM 2902 N N . PRO A 1 378 ? -6.637 20.359 1.884 1 90.5 378 PRO A N 1
ATOM 2903 C CA . PRO A 1 378 ? -7.91 19.938 1.297 1 90.5 378 PRO A CA 1
ATOM 2904 C C . PRO A 1 378 ? -7.77 18.703 0.422 1 90.5 378 PRO A C 1
ATOM 2906 O O . PRO A 1 378 ? -6.77 18.547 -0.281 1 90.5 378 PRO A O 1
ATOM 2909 N N . GLN A 1 379 ? -8.797 17.922 0.493 1 91 379 GLN A N 1
ATOM 2910 C CA . GLN A 1 379 ? -8.797 16.703 -0.319 1 91 379 GLN A CA 1
ATOM 2911 C C . GLN A 1 379 ? -8.922 17.047 -1.804 1 91 379 GLN A C 1
ATOM 2913 O O . GLN A 1 379 ? -9.406 18.125 -2.166 1 91 379 GLN A O 1
ATOM 2918 N N . ASN A 1 380 ? -8.508 16.109 -2.604 1 92.75 380 ASN A N 1
ATOM 2919 C CA . ASN A 1 380 ? -8.461 16.328 -4.043 1 92.75 380 ASN A CA 1
ATOM 2920 C C . ASN A 1 380 ? -9.828 16.703 -4.605 1 92.75 380 ASN A C 1
ATOM 2922 O O . ASN A 1 380 ? -9.93 17.578 -5.477 1 92.75 380 ASN A O 1
ATOM 2926 N N . ASP A 1 381 ? -10.906 16.094 -4.133 1 91.56 381 ASP A N 1
ATOM 2927 C CA . ASP A 1 381 ? -12.25 16.391 -4.625 1 91.56 381 ASP A CA 1
ATOM 2928 C C . ASP A 1 381 ? -12.625 17.844 -4.336 1 91.56 381 ASP A C 1
ATOM 2930 O O . ASP A 1 381 ? -13.211 18.516 -5.184 1 91.56 381 ASP A O 1
ATOM 2934 N N . ALA A 1 382 ? -12.281 18.312 -3.133 1 91.25 382 ALA A N 1
ATOM 2935 C CA . ALA A 1 382 ? -12.57 19.688 -2.75 1 91.25 382 ALA A CA 1
ATOM 2936 C C . ALA A 1 382 ? -11.781 20.672 -3.605 1 91.25 382 ALA A C 1
ATOM 2938 O O . ALA A 1 382 ? -12.305 21.703 -4.023 1 91.25 382 ALA A O 1
ATOM 2939 N N . ILE A 1 383 ? -10.516 20.344 -3.869 1 93.75 383 ILE A N 1
ATOM 2940 C CA . ILE A 1 383 ? -9.664 21.203 -4.676 1 93.75 383 ILE A CA 1
ATOM 2941 C C . ILE A 1 383 ? -10.234 21.328 -6.09 1 93.75 383 ILE A C 1
ATOM 2943 O O . ILE A 1 383 ? -10.422 22.438 -6.598 1 93.75 383 ILE A O 1
ATOM 2947 N N . LEU A 1 384 ? -10.555 20.203 -6.691 1 94.5 384 LEU A N 1
ATOM 2948 C CA . LEU A 1 384 ? -11.023 20.188 -8.07 1 94.5 384 LEU A CA 1
ATOM 2949 C C . LEU A 1 384 ? -12.391 20.844 -8.188 1 94.5 384 LEU A C 1
ATOM 2951 O O . LEU A 1 384 ? -12.648 21.578 -9.156 1 94.5 384 LEU A O 1
ATOM 2955 N N . ALA A 1 385 ? -13.281 20.625 -7.242 1 92.75 385 ALA A N 1
ATOM 2956 C CA . ALA A 1 385 ? -14.578 21.281 -7.242 1 92.75 385 ALA A CA 1
ATOM 2957 C C . ALA A 1 385 ? -14.422 22.797 -7.168 1 92.75 385 ALA A C 1
ATOM 2959 O O . ALA A 1 385 ? -15.109 23.547 -7.871 1 92.75 385 ALA A O 1
ATOM 2960 N N . ALA A 1 386 ? -13.531 23.25 -6.273 1 91.38 386 ALA A N 1
ATOM 2961 C CA . ALA A 1 386 ? -13.305 24.688 -6.141 1 91.38 386 ALA A CA 1
ATOM 2962 C C . ALA A 1 386 ? -12.781 25.281 -7.445 1 91.38 386 ALA A C 1
ATOM 2964 O O . ALA A 1 386 ? -13.219 26.359 -7.863 1 91.38 386 ALA A O 1
ATOM 2965 N N . VAL A 1 387 ? -11.828 24.594 -8.102 1 92.44 387 VAL A N 1
ATOM 2966 C CA . VAL A 1 387 ? -11.266 25.047 -9.375 1 92.44 387 VAL A CA 1
ATOM 2967 C C . VAL A 1 387 ? -12.367 25.078 -10.43 1 92.44 387 VAL A C 1
ATOM 2969 O O . VAL A 1 387 ? -12.477 26.062 -11.18 1 92.44 387 VAL A O 1
ATOM 2972 N N . GLY A 1 388 ? -13.203 24.062 -10.461 1 93.12 388 GLY A N 1
ATOM 2973 C CA . GLY A 1 388 ? -14.312 24.031 -11.406 1 93.12 388 GLY A CA 1
ATOM 2974 C C . GLY A 1 388 ? -15.305 25.156 -11.203 1 93.12 388 GLY A C 1
ATOM 2975 O O . GLY A 1 388 ? -15.703 25.812 -12.164 1 93.12 388 GLY A O 1
ATOM 2976 N N . ARG A 1 389 ? -15.711 25.391 -9.969 1 92.5 389 ARG A N 1
ATOM 2977 C CA . ARG A 1 389 ? -16.656 26.469 -9.656 1 92.5 389 ARG A CA 1
ATOM 2978 C C . ARG A 1 389 ? -16.094 27.828 -10.086 1 92.5 389 ARG A C 1
ATOM 2980 O O . ARG A 1 389 ? -16.828 28.656 -10.625 1 92.5 389 ARG A O 1
ATOM 2987 N N . ALA A 1 390 ? -14.867 27.969 -9.773 1 89.81 390 ALA A N 1
ATOM 2988 C CA . ALA A 1 390 ? -14.227 29.234 -10.148 1 89.81 390 ALA A CA 1
ATOM 2989 C C . ALA A 1 390 ? -14.281 29.453 -11.656 1 89.81 390 ALA A C 1
ATOM 2991 O O . ALA A 1 390 ? -14.398 30.578 -12.125 1 89.81 390 ALA A O 1
ATOM 2992 N N . ALA A 1 391 ? -14.141 28.391 -12.406 1 89.75 391 ALA A N 1
ATOM 2993 C CA . ALA A 1 391 ? -14.172 28.469 -13.867 1 89.75 391 ALA A CA 1
ATOM 2994 C C . ALA A 1 391 ? -15.531 28.938 -14.367 1 89.75 391 ALA A C 1
ATOM 2996 O O . ALA A 1 391 ? -15.633 29.594 -15.406 1 89.75 391 ALA A O 1
ATOM 2997 N N . PHE A 1 392 ? -16.5 28.578 -13.617 1 89.69 392 PHE A N 1
ATOM 2998 C CA . PHE A 1 392 ? -17.844 28.953 -14.016 1 89.69 392 PHE A CA 1
ATOM 2999 C C . PHE A 1 392 ? -18.234 30.297 -13.43 1 89.69 392 PHE A C 1
ATOM 3001 O O . PHE A 1 392 ? -19.188 30.938 -13.891 1 89.69 392 PHE A O 1
ATOM 3008 N N . ALA A 1 393 ? -17.547 30.781 -12.305 1 76.12 393 ALA A N 1
ATOM 3009 C CA . ALA A 1 393 ? -17.797 32.125 -11.742 1 76.12 393 ALA A CA 1
ATOM 3010 C C . ALA A 1 393 ? -17.172 33.188 -12.609 1 76.12 393 ALA A C 1
ATOM 3012 O O . ALA A 1 393 ? -17.25 34.375 -12.281 1 76.12 393 ALA A O 1
ATOM 3013 N N . LEU A 1 394 ? -16.547 33.031 -13.672 1 54.47 394 LEU A N 1
ATOM 3014 C CA . LEU A 1 394 ? -16 34.062 -14.539 1 54.47 394 LEU A CA 1
ATOM 3015 C C . LEU A 1 394 ? -17.062 35.125 -14.859 1 54.47 394 LEU A C 1
ATOM 3017 O O . LEU A 1 394 ? -18.25 34.812 -14.891 1 54.47 394 LEU A O 1
ATOM 3021 N N . PRO A 1 395 ? -16.469 36.531 -15.016 1 49.19 395 PRO A N 1
ATOM 3022 C CA . PRO A 1 395 ? -17.125 37.844 -14.953 1 49.19 395 PRO A CA 1
ATOM 3023 C C . PRO A 1 395 ? -18.391 37.906 -15.805 1 49.19 395 PRO A C 1
ATOM 3025 O O . PRO A 1 395 ? -18.516 37.188 -16.781 1 49.19 395 PRO A O 1
ATOM 3028 N N . ALA A 1 396 ? -19.391 38.531 -15.125 1 40.91 396 ALA A N 1
ATOM 3029 C CA . ALA A 1 396 ? -20.422 39.188 -15.914 1 40.91 396 ALA A CA 1
ATOM 3030 C C . ALA A 1 396 ? -19.828 39.969 -17.094 1 40.91 396 ALA A C 1
ATOM 3032 O O . ALA A 1 396 ? -18.812 40.656 -16.953 1 40.91 396 ALA A O 1
ATOM 3033 N N . ARG A 1 397 ? -20.125 39.594 -18.281 1 38.34 397 ARG A N 1
ATOM 3034 C CA . ARG A 1 397 ? -19.953 40.469 -19.438 1 38.34 397 ARG A CA 1
ATOM 3035 C C . ARG A 1 397 ? -20.047 41.938 -19.031 1 38.34 397 ARG A C 1
ATOM 3037 O O . ARG A 1 397 ? -20.938 42.312 -18.266 1 38.34 397 ARG A O 1
ATOM 3044 N N . GLY A 1 398 ? -19.016 42.688 -18.859 1 33.38 398 GLY A N 1
ATOM 3045 C CA . GLY A 1 398 ? -19.109 44.156 -19.016 1 33.38 398 GLY A CA 1
ATOM 3046 C C . GLY A 1 398 ? -20.125 44.562 -20.047 1 33.38 398 GLY A C 1
ATOM 3047 O O . GLY A 1 398 ? -20.234 43.969 -21.109 1 33.38 398 GLY A O 1
ATOM 3048 N N . GLY A 1 399 ? -21.344 45.094 -19.609 1 35 399 GLY A N 1
ATOM 3049 C CA . GLY A 1 399 ? -22.172 46 -20.375 1 35 399 GLY A CA 1
ATOM 3050 C C . GLY A 1 399 ? -21.375 47.062 -21.109 1 35 399 GLY A C 1
ATOM 3051 O O . GLY A 1 399 ? -20.828 48 -20.5 1 35 399 GLY A O 1
ATOM 3052 N N . GLN A 1 400 ? -20.406 46.781 -21.922 1 25.42 400 GLN A N 1
ATOM 3053 C CA . GLN A 1 400 ? -20.203 47.781 -22.969 1 25.42 400 GLN A CA 1
ATOM 3054 C C . GLN A 1 400 ? -21.391 47.844 -23.922 1 25.42 400 GLN A C 1
ATOM 3056 O O . GLN A 1 400 ? -21.594 46.906 -24.703 1 25.42 400 GLN A O 1
ATOM 3061 N N . ALA A 1 401 ? -22.562 48.344 -23.328 1 19.73 401 ALA A N 1
ATOM 3062 C CA . ALA A 1 401 ? -23.031 49.5 -24.078 1 19.73 401 ALA A CA 1
ATOM 3063 C C . ALA A 1 401 ? -22.344 50.781 -23.594 1 19.73 401 ALA A C 1
ATOM 3065 O O . ALA A 1 401 ? -22.109 50.969 -22.406 1 19.73 401 ALA A O 1
ATOM 3066 N N . MET B 1 1 ? -23.312 -63.125 25.25 1 30.14 1 MET B N 1
ATOM 3067 C CA . MET B 1 1 ? -22.344 -62.094 24.906 1 30.14 1 MET B CA 1
ATOM 3068 C C . MET B 1 1 ? -22.234 -61.938 23.391 1 30.14 1 MET B C 1
ATOM 3070 O O . MET B 1 1 ? -21.516 -62.688 22.734 1 30.14 1 MET B O 1
ATOM 3074 N N . SER B 1 2 ? -23.344 -61.625 22.703 1 37.31 2 SER B N 1
ATOM 3075 C CA . SER B 1 2 ? -23.516 -61.625 21.266 1 37.31 2 SER B CA 1
ATOM 3076 C C . SER B 1 2 ? -22.688 -60.531 20.609 1 37.31 2 SER B C 1
ATOM 3078 O O . SER B 1 2 ? -22.609 -59.406 21.109 1 37.31 2 SER B O 1
ATOM 3080 N N . PRO B 1 3 ? -21.703 -60.938 19.734 1 40.38 3 PRO B N 1
ATOM 3081 C CA . PRO B 1 3 ? -20.75 -60.031 19.047 1 40.38 3 PRO B CA 1
ATOM 3082 C C . PRO B 1 3 ? -21.438 -58.906 18.312 1 40.38 3 PRO B C 1
ATOM 3084 O O . PRO B 1 3 ? -22.391 -59.125 17.562 1 40.38 3 PRO B O 1
ATOM 3087 N N . THR B 1 4 ? -21.625 -57.719 18.938 1 38.38 4 THR B N 1
ATOM 3088 C CA . THR B 1 4 ? -22.188 -56.531 18.297 1 38.38 4 THR B CA 1
ATOM 3089 C C . THR B 1 4 ? -21.375 -56.156 17.078 1 38.38 4 THR B C 1
ATOM 3091 O O . THR B 1 4 ? -20.172 -55.875 17.188 1 38.38 4 THR B O 1
ATOM 3094 N N . THR B 1 5 ? -21.719 -56.594 15.891 1 30.78 5 THR B N 1
ATOM 3095 C CA . THR B 1 5 ? -21.125 -56.281 14.602 1 30.78 5 THR B CA 1
ATOM 3096 C C . THR B 1 5 ? -21 -54.75 14.406 1 30.78 5 THR B C 1
ATOM 3098 O O . THR B 1 5 ? -22.016 -54.062 14.336 1 30.78 5 THR B O 1
ATOM 3101 N N . VAL B 1 6 ? -19.891 -54.156 14.828 1 34.75 6 VAL B N 1
ATOM 3102 C CA . VAL B 1 6 ? -19.547 -52.75 14.555 1 34.75 6 VAL B CA 1
ATOM 3103 C C . VAL B 1 6 ? -19.703 -52.469 13.062 1 34.75 6 VAL B C 1
ATOM 3105 O O . VAL B 1 6 ? -19.062 -53.125 12.234 1 34.75 6 VAL B O 1
ATOM 3108 N N . GLN B 1 7 ? -20.906 -52.031 12.633 1 32.22 7 GLN B N 1
ATOM 3109 C CA . GLN B 1 7 ? -21.141 -51.594 11.258 1 32.22 7 GLN B CA 1
ATOM 3110 C C . GLN B 1 7 ? -20.031 -50.688 10.766 1 32.22 7 GLN B C 1
ATOM 3112 O O . GLN B 1 7 ? -19.562 -49.812 11.508 1 32.22 7 GLN B O 1
ATOM 3117 N N . SER B 1 8 ? -19.156 -51.125 9.867 1 32.84 8 SER B N 1
ATOM 3118 C CA . SER B 1 8 ? -18.078 -50.406 9.211 1 32.84 8 SER B CA 1
ATOM 3119 C C . SER B 1 8 ? -18.531 -49 8.797 1 32.84 8 SER B C 1
ATOM 3121 O O . SER B 1 8 ? -19.688 -48.812 8.422 1 32.84 8 SER B O 1
ATOM 3123 N N . PRO B 1 9 ? -17.875 -47.906 9.273 1 32.97 9 PRO B N 1
ATOM 3124 C CA . PRO B 1 9 ? -18.219 -46.531 8.883 1 32.97 9 PRO B CA 1
ATOM 3125 C C . PRO B 1 9 ? -18.5 -46.406 7.387 1 32.97 9 PRO B C 1
ATOM 3127 O O . PRO B 1 9 ? -17.891 -47.125 6.578 1 32.97 9 PRO B O 1
ATOM 3130 N N . ARG B 1 10 ? -19.703 -46.156 6.969 1 34.34 10 ARG B N 1
ATOM 3131 C CA . ARG B 1 10 ? -20.141 -45.812 5.617 1 34.34 10 ARG B CA 1
ATOM 3132 C C . ARG B 1 10 ? -19.109 -44.969 4.898 1 34.34 10 ARG B C 1
ATOM 3134 O O . ARG B 1 10 ? -18.594 -44 5.457 1 34.34 10 ARG B O 1
ATOM 3141 N N . THR B 1 11 ? -18.219 -45.469 4.082 1 33.25 11 THR B N 1
ATOM 3142 C CA . THR B 1 11 ? -17.469 -44.781 3.055 1 33.25 11 THR B CA 1
ATOM 3143 C C . THR B 1 11 ? -18.281 -43.625 2.467 1 33.25 11 THR B C 1
ATOM 3145 O O . THR B 1 11 ? -19.375 -43.844 1.933 1 33.25 11 THR B O 1
ATOM 3148 N N . HIS B 1 12 ? -18.375 -42.469 3.08 1 36.62 12 HIS B N 1
ATOM 3149 C CA . HIS B 1 12 ? -19.047 -41.312 2.49 1 36.62 12 HIS B CA 1
ATOM 3150 C C . HIS B 1 12 ? -18.719 -41.188 1.007 1 36.62 12 HIS B C 1
ATOM 3152 O O . HIS B 1 12 ? -17.578 -40.844 0.643 1 36.62 12 HIS B O 1
ATOM 3158 N N . ALA B 1 13 ? -19.016 -42.125 0.204 1 40.06 13 ALA B N 1
ATOM 3159 C CA . ALA B 1 13 ? -19.125 -41.812 -1.22 1 40.06 13 ALA B CA 1
ATOM 3160 C C . ALA B 1 13 ? -19.547 -40.375 -1.434 1 40.06 13 ALA B C 1
ATOM 3162 O O . ALA B 1 13 ? -20.703 -40 -1.185 1 40.06 13 ALA B O 1
ATOM 3163 N N . GLY B 1 14 ? -18.781 -39.281 -1.207 1 43.03 14 GLY B N 1
ATOM 3164 C CA . GLY B 1 14 ? -19.031 -37.844 -1.419 1 43.03 14 GLY B CA 1
ATOM 3165 C C . GLY B 1 14 ? -19.859 -37.562 -2.664 1 43.03 14 GLY B C 1
ATOM 3166 O O . GLY B 1 14 ? -19.531 -38.062 -3.75 1 43.03 14 GLY B O 1
ATOM 3167 N N . ALA B 1 15 ? -21.094 -37.469 -2.586 1 47.41 15 ALA B N 1
ATOM 3168 C CA . ALA B 1 15 ? -22.062 -37.062 -3.605 1 47.41 15 ALA B CA 1
ATOM 3169 C C . ALA B 1 15 ? -21.422 -36.125 -4.609 1 47.41 15 ALA B C 1
ATOM 3171 O O . ALA B 1 15 ? -20.703 -35.188 -4.227 1 47.41 15 ALA B O 1
ATOM 3172 N N . SER B 1 16 ? -21.141 -36.469 -5.844 1 61.47 16 SER B N 1
ATOM 3173 C CA . SER B 1 16 ? -20.641 -35.688 -6.961 1 61.47 16 SER B CA 1
ATOM 3174 C C . SER B 1 16 ? -21.234 -34.281 -6.938 1 61.47 16 SER B C 1
ATOM 3176 O O . SER B 1 16 ? -22.469 -34.125 -6.922 1 61.47 16 SER B O 1
ATOM 3178 N N . LEU B 1 17 ? -20.516 -33.219 -6.363 1 69.44 17 LEU B N 1
ATOM 3179 C CA . LEU B 1 17 ? -20.906 -31.812 -6.324 1 69.44 17 LEU B CA 1
ATOM 3180 C C . LEU B 1 17 ? -21.359 -31.344 -7.703 1 69.44 17 LEU B C 1
ATOM 3182 O O . LEU B 1 17 ? -20.656 -31.547 -8.695 1 69.44 17 LEU B O 1
ATOM 3186 N N . ASP B 1 18 ? -22.734 -31.156 -7.863 1 87 18 ASP B N 1
ATOM 3187 C CA . ASP B 1 18 ? -23.188 -30.438 -9.047 1 87 18 ASP B CA 1
ATOM 3188 C C . ASP B 1 18 ? -22.719 -28.984 -9.023 1 87 18 ASP B C 1
ATOM 3190 O O . ASP B 1 18 ? -23.328 -28.125 -8.375 1 87 18 ASP B O 1
ATOM 3194 N N . LEU B 1 19 ? -21.672 -28.719 -9.805 1 90.69 19 LEU B N 1
ATOM 3195 C CA . LEU B 1 19 ? -20.938 -27.453 -9.734 1 90.69 19 LEU B CA 1
ATOM 3196 C C . LEU B 1 19 ? -21.75 -26.328 -10.352 1 90.69 19 LEU B C 1
ATOM 3198 O O . LEU B 1 19 ? -21.375 -25.156 -10.219 1 90.69 19 LEU B O 1
ATOM 3202 N N . ASP B 1 20 ? -22.906 -26.609 -10.953 1 89.5 20 ASP B N 1
ATOM 3203 C CA . ASP B 1 20 ? -23.734 -25.578 -11.562 1 89.5 20 ASP B CA 1
ATOM 3204 C C . ASP B 1 20 ? -25.047 -25.406 -10.797 1 89.5 20 ASP B C 1
ATOM 3206 O O . ASP B 1 20 ? -25.922 -24.641 -11.211 1 89.5 20 ASP B O 1
ATOM 3210 N N . SER B 1 21 ? -25.141 -26.062 -9.688 1 91.19 21 SER B N 1
ATOM 3211 C CA . SER B 1 21 ? -26.375 -26.062 -8.906 1 91.19 21 SER B CA 1
ATOM 3212 C C . SER B 1 21 ? -26.453 -24.828 -8.008 1 91.19 21 SER B C 1
ATOM 3214 O O . SER B 1 21 ? -25.438 -24.234 -7.668 1 91.19 21 SER B O 1
ATOM 3216 N N . PRO B 1 22 ? -27.656 -24.484 -7.625 1 93.44 22 PRO B N 1
ATOM 3217 C CA . PRO B 1 22 ? -27.828 -23.422 -6.629 1 93.44 22 PRO B CA 1
ATOM 3218 C C . PRO B 1 22 ? -27.203 -23.781 -5.281 1 93.44 22 PRO B C 1
ATOM 3220 O O . PRO B 1 22 ? -26.703 -22.891 -4.578 1 93.44 22 PRO B O 1
ATOM 3223 N N . ALA B 1 23 ? -27.297 -25.016 -4.977 1 93.25 23 ALA B N 1
ATOM 3224 C CA . ALA B 1 23 ? -26.703 -25.469 -3.719 1 93.25 23 ALA B CA 1
ATOM 3225 C C . ALA B 1 23 ? -25.188 -25.203 -3.699 1 93.25 23 ALA B C 1
ATOM 3227 O O . ALA B 1 23 ? -24.625 -24.844 -2.662 1 93.25 23 ALA B O 1
ATOM 3228 N N . PHE B 1 24 ? -24.562 -25.438 -4.777 1 95.5 24 PHE B N 1
ATOM 3229 C CA . PHE B 1 24 ? -23.125 -25.172 -4.875 1 95.5 24 PHE B CA 1
ATOM 3230 C C . PHE B 1 24 ? -22.844 -23.688 -4.762 1 95.5 24 PHE B C 1
ATOM 3232 O O . PHE B 1 24 ? -21.875 -23.281 -4.113 1 95.5 24 PHE B O 1
ATOM 3239 N N . THR B 1 25 ? -23.672 -22.891 -5.391 1 95.81 25 THR B N 1
ATOM 3240 C CA . THR B 1 25 ? -23.547 -21.438 -5.27 1 95.81 25 THR B CA 1
ATOM 3241 C C . THR B 1 25 ? -23.656 -21 -3.812 1 95.81 25 THR B C 1
ATOM 3243 O O . THR B 1 25 ? -22.906 -20.156 -3.348 1 95.81 25 THR B O 1
ATOM 3246 N N . ASP B 1 26 ? -24.594 -21.578 -3.084 1 96.75 26 ASP B N 1
ATOM 3247 C CA . ASP B 1 26 ? -24.766 -21.281 -1.665 1 96.75 26 ASP B CA 1
ATOM 3248 C C . ASP B 1 26 ? -23.531 -21.672 -0.863 1 96.75 26 ASP B C 1
ATOM 3250 O O . ASP B 1 26 ? -23.141 -20.969 0.064 1 96.75 26 ASP B O 1
ATOM 3254 N N . LEU B 1 27 ? -23.016 -22.797 -1.224 1 97 27 LEU B N 1
ATOM 3255 C CA . LEU B 1 27 ? -21.797 -23.266 -0.556 1 97 27 LEU B CA 1
ATOM 3256 C C . LEU B 1 27 ? -20.656 -22.266 -0.754 1 97 27 LEU B C 1
ATOM 3258 O O . LEU B 1 27 ? -19.938 -21.938 0.196 1 97 27 LEU B O 1
ATOM 3262 N N . LEU B 1 28 ? -20.5 -21.859 -1.993 1 98.12 28 LEU B N 1
ATOM 3263 C CA . LEU B 1 28 ? -19.438 -20.906 -2.293 1 98.12 28 LEU B CA 1
ATOM 3264 C C . LEU B 1 28 ? -19.625 -19.609 -1.517 1 98.12 28 LEU B C 1
ATOM 3266 O O . LEU B 1 28 ? -18.641 -19.031 -1.017 1 98.12 28 LEU B O 1
ATOM 3270 N N . GLU B 1 29 ? -20.812 -19.125 -1.405 1 97.75 29 GLU B N 1
ATOM 3271 C CA . GLU B 1 29 ? -21.109 -17.938 -0.622 1 97.75 29 GLU B CA 1
ATOM 3272 C C . GLU B 1 29 ? -20.766 -18.141 0.851 1 97.75 29 GLU B C 1
ATOM 3274 O O . GLU B 1 29 ? -20.188 -17.25 1.49 1 97.75 29 GLU B O 1
ATOM 3279 N N . GLN B 1 30 ? -21.125 -19.266 1.338 1 98.06 30 GLN B N 1
ATOM 3280 C CA . GLN B 1 30 ? -20.812 -19.594 2.725 1 98.06 30 GLN B CA 1
ATOM 3281 C C . GLN B 1 30 ? -19.312 -19.625 2.963 1 98.06 30 GLN B C 1
ATOM 3283 O O . GLN B 1 30 ? -18.828 -19.094 3.957 1 98.06 30 GLN B O 1
ATOM 3288 N N . LEU B 1 31 ? -18.578 -20.297 2.074 1 98.56 31 LEU B N 1
ATOM 3289 C CA . LEU B 1 31 ? -17.125 -20.391 2.205 1 98.56 31 LEU B CA 1
ATOM 3290 C C . LEU B 1 31 ? -16.484 -19 2.119 1 98.56 31 LEU B C 1
ATOM 3292 O O . LEU B 1 31 ? -15.555 -18.688 2.867 1 98.56 31 LEU B O 1
ATOM 3296 N N . SER B 1 32 ? -17 -18.188 1.21 1 98.56 32 SER B N 1
ATOM 3297 C CA . SER B 1 32 ? -16.5 -16.812 1.081 1 98.56 32 SER B CA 1
ATOM 3298 C C . SER B 1 32 ? -16.641 -16.047 2.396 1 98.56 32 SER B C 1
ATOM 3300 O O . SER B 1 32 ? -15.688 -15.398 2.836 1 98.56 32 SER B O 1
ATOM 3302 N N . GLN B 1 33 ? -17.766 -16.141 3.031 1 98.19 33 GLN B N 1
ATOM 3303 C CA . GLN B 1 33 ? -18.031 -15.461 4.297 1 98.19 33 GLN B CA 1
ATOM 3304 C C . GLN B 1 33 ? -17.141 -16.016 5.41 1 98.19 33 GLN B C 1
ATOM 3306 O O . GLN B 1 33 ? -16.594 -15.266 6.219 1 98.19 33 GLN B O 1
ATOM 3311 N N . GLU B 1 34 ? -17.062 -17.297 5.41 1 98.44 34 GLU B N 1
ATOM 3312 C CA . GLU B 1 34 ? -16.234 -17.953 6.414 1 98.44 34 GLU B CA 1
ATOM 3313 C C . GLU B 1 34 ? -14.773 -17.5 6.305 1 98.44 34 GLU B C 1
ATOM 3315 O O . GLU B 1 34 ? -14.148 -17.156 7.312 1 98.44 34 GLU B O 1
ATOM 3320 N N . PHE B 1 35 ? -14.273 -17.484 5.133 1 98.81 35 PHE B N 1
ATOM 3321 C CA . PHE B 1 35 ? -12.875 -17.125 4.914 1 98.81 35 PHE B CA 1
ATOM 3322 C C . PHE B 1 35 ? -12.656 -15.641 5.168 1 98.81 35 PHE B C 1
ATOM 3324 O O . PHE B 1 35 ? -11.602 -15.234 5.656 1 98.81 35 PHE B O 1
ATOM 3331 N N . ALA B 1 36 ? -13.641 -14.781 4.879 1 98.56 36 ALA B N 1
ATOM 3332 C CA . ALA B 1 36 ? -13.547 -13.352 5.172 1 98.56 36 ALA B CA 1
ATOM 3333 C C . ALA B 1 36 ? -13.391 -13.109 6.672 1 98.56 36 ALA B C 1
ATOM 3335 O O . ALA B 1 36 ? -12.711 -12.172 7.082 1 98.56 36 ALA B O 1
ATOM 3336 N N . GLY B 1 37 ? -13.984 -13.945 7.469 1 97.94 37 GLY B N 1
ATOM 3337 C CA . GLY B 1 37 ? -13.977 -13.797 8.914 1 97.94 37 GLY B CA 1
ATOM 3338 C C . GLY B 1 37 ? -12.594 -13.922 9.516 1 97.94 37 GLY B C 1
ATOM 3339 O O . GLY B 1 37 ? -12.32 -13.359 10.578 1 97.94 37 GLY B O 1
ATOM 3340 N N . THR B 1 38 ? -11.633 -14.609 8.789 1 97.56 38 THR B N 1
ATOM 3341 C CA . THR B 1 38 ? -10.312 -14.836 9.359 1 97.56 38 THR B CA 1
ATOM 3342 C C . THR B 1 38 ? -9.234 -14.148 8.523 1 97.56 38 THR B C 1
ATOM 3344 O O . THR B 1 38 ? -8.055 -14.211 8.852 1 97.56 38 THR B O 1
ATOM 3347 N N . ALA B 1 39 ? -9.641 -13.5 7.492 1 98.44 39 ALA B N 1
ATOM 3348 C CA . ALA B 1 39 ? -8.695 -12.906 6.547 1 98.44 39 ALA B CA 1
ATOM 3349 C C . ALA B 1 39 ? -7.805 -11.883 7.238 1 98.44 39 ALA B C 1
ATOM 3351 O O . ALA B 1 39 ? -6.59 -11.852 7.016 1 98.44 39 ALA B O 1
ATOM 3352 N N . ALA B 1 40 ? -8.375 -10.992 8.094 1 98.06 40 ALA B N 1
ATOM 3353 C CA . ALA B 1 40 ? -7.605 -9.961 8.789 1 98.06 40 ALA B CA 1
ATOM 3354 C C . ALA B 1 40 ? -6.547 -10.586 9.695 1 98.06 40 ALA B C 1
ATOM 3356 O O . ALA B 1 40 ? -5.426 -10.086 9.789 1 98.06 40 ALA B O 1
ATOM 3357 N N . TYR B 1 41 ? -6.871 -11.656 10.328 1 98.12 41 TYR B N 1
ATOM 3358 C CA . TYR B 1 41 ? -5.941 -12.352 11.211 1 98.12 41 TYR B CA 1
ATOM 3359 C C . TYR B 1 41 ? -4.762 -12.914 10.43 1 98.12 41 TYR B C 1
ATOM 3361 O O . TYR B 1 41 ? -3.605 -12.711 10.805 1 98.12 41 TYR B O 1
ATOM 3369 N N . TYR B 1 42 ? -5.078 -13.664 9.328 1 98.56 42 TYR B N 1
ATOM 3370 C CA . TYR B 1 42 ? -4.023 -14.25 8.508 1 98.56 42 TYR B CA 1
ATOM 3371 C C . TYR B 1 42 ? -3.102 -13.18 7.949 1 98.56 42 TYR B C 1
ATOM 3373 O O . TYR B 1 42 ? -1.884 -13.367 7.895 1 98.56 42 TYR B O 1
ATOM 3381 N N . ASP B 1 43 ? -3.639 -12.039 7.59 1 98.19 43 ASP B N 1
ATOM 3382 C CA . ASP B 1 43 ? -2.85 -10.93 7.066 1 98.19 43 ASP B CA 1
ATOM 3383 C C . ASP B 1 43 ? -1.939 -10.352 8.148 1 98.19 43 ASP B C 1
ATOM 3385 O O . ASP B 1 43 ? -0.736 -10.195 7.93 1 98.19 43 ASP B O 1
ATOM 3389 N N . ARG B 1 44 ? -2.498 -9.992 9.266 1 96.69 44 ARG B N 1
ATOM 3390 C CA . ARG B 1 44 ? -1.776 -9.336 10.352 1 96.69 44 ARG B CA 1
ATOM 3391 C C . ARG B 1 44 ? -0.617 -10.203 10.836 1 96.69 44 ARG B C 1
ATOM 3393 O O . ARG B 1 44 ? 0.454 -9.688 11.164 1 96.69 44 ARG B O 1
ATOM 3400 N N . HIS B 1 45 ? -0.792 -11.531 10.805 1 97.19 45 HIS B N 1
ATOM 3401 C CA . HIS B 1 45 ? 0.193 -12.414 11.414 1 97.19 45 HIS B CA 1
ATOM 3402 C C . HIS B 1 45 ? 1.025 -13.125 10.352 1 97.19 45 HIS B C 1
ATOM 3404 O O . HIS B 1 45 ? 1.933 -13.898 10.68 1 97.19 45 HIS B O 1
ATOM 3410 N N . SER B 1 46 ? 0.729 -12.914 9.102 1 97.56 46 SER B N 1
ATOM 3411 C CA . SER B 1 46 ? 1.389 -13.617 8.008 1 97.56 46 SER B CA 1
ATOM 3412 C C . SER B 1 46 ? 1.372 -15.125 8.219 1 97.56 46 SER B C 1
ATOM 3414 O O . SER B 1 46 ? 2.396 -15.789 8.055 1 97.56 46 SER B O 1
ATOM 3416 N N . GLU B 1 47 ? 0.258 -15.633 8.672 1 98.31 47 GLU B N 1
ATOM 3417 C CA . GLU B 1 47 ? 0.125 -17.062 8.969 1 98.31 47 GLU B CA 1
ATOM 3418 C C . GLU B 1 47 ? -0.502 -17.812 7.801 1 98.31 47 GLU B C 1
ATOM 3420 O O . GLU B 1 47 ? -1.469 -17.328 7.199 1 98.31 47 GLU B O 1
ATOM 3425 N N . PHE B 1 48 ? 0.067 -18.953 7.504 1 98.81 48 PHE B N 1
ATOM 3426 C CA . PHE B 1 48 ? -0.464 -19.797 6.438 1 98.81 48 PHE B CA 1
ATOM 3427 C C . PHE B 1 48 ? -1.841 -20.344 6.809 1 98.81 48 PHE B C 1
ATOM 3429 O O . PHE B 1 48 ? -2.057 -20.781 7.938 1 98.81 48 PHE B O 1
ATOM 3436 N N . PRO B 1 49 ? -2.793 -20.312 5.898 1 98.69 49 PRO B N 1
ATOM 3437 C CA . PRO B 1 49 ? -4.188 -20.609 6.227 1 98.69 49 PRO B CA 1
ATOM 3438 C C . PRO B 1 49 ? -4.516 -22.094 6.074 1 98.69 49 PRO B C 1
ATOM 3440 O O . PRO B 1 49 ? -5.391 -22.453 5.285 1 98.69 49 PRO B O 1
ATOM 3443 N N . HIS B 1 50 ? -3.957 -22.938 6.902 1 98.69 50 HIS B N 1
ATOM 3444 C CA . HIS B 1 50 ? -4.207 -24.375 6.887 1 98.6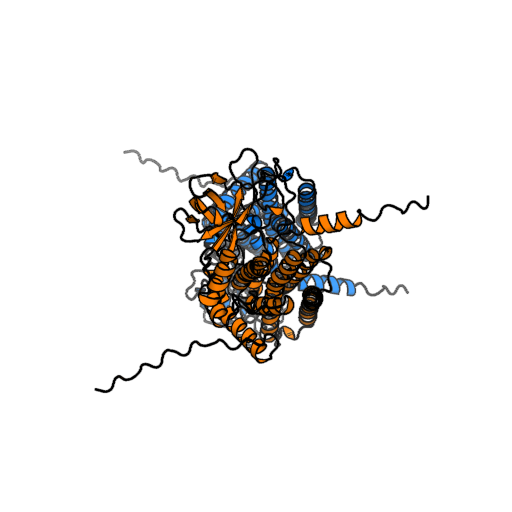9 50 HIS B CA 1
ATOM 3445 C C . HIS B 1 50 ? -5.691 -24.688 7.039 1 98.69 50 HIS B C 1
ATOM 3447 O O . HIS B 1 50 ? -6.219 -25.578 6.375 1 98.69 50 HIS B O 1
ATOM 3453 N N . ALA B 1 51 ? -6.355 -23.922 7.902 1 98.62 51 ALA B N 1
ATOM 3454 C CA . ALA B 1 51 ? -7.766 -24.188 8.188 1 98.62 51 ALA B CA 1
ATOM 3455 C C . ALA B 1 51 ? -8.625 -23.953 6.953 1 98.62 51 ALA B C 1
ATOM 3457 O O . ALA B 1 51 ? -9.555 -24.734 6.684 1 98.62 51 ALA B O 1
ATOM 3458 N N . ASN B 1 52 ? -8.359 -22.891 6.215 1 98.81 52 ASN B N 1
ATOM 3459 C CA . ASN B 1 52 ? -9.094 -22.641 4.977 1 98.81 52 ASN B CA 1
ATOM 3460 C C . ASN B 1 52 ? -8.906 -23.781 3.977 1 98.81 52 ASN B C 1
ATOM 3462 O O . ASN B 1 52 ? -9.875 -24.234 3.359 1 98.81 52 ASN B O 1
ATOM 3466 N N . LEU B 1 53 ? -7.672 -24.266 3.83 1 98.81 53 LEU B N 1
ATOM 3467 C CA . LEU B 1 53 ? -7.375 -25.312 2.869 1 98.81 53 LEU B CA 1
ATOM 3468 C C . LEU B 1 53 ? -8.016 -26.641 3.291 1 98.81 53 LEU B C 1
ATOM 3470 O O . LEU B 1 53 ? -8.5 -27.391 2.447 1 98.81 53 LEU B O 1
ATOM 3474 N N . HIS B 1 54 ? -8.039 -26.875 4.586 1 98.5 54 HIS B N 1
ATOM 3475 C CA . HIS B 1 54 ? -8.727 -28.062 5.09 1 98.5 54 HIS B CA 1
ATOM 3476 C C . HIS B 1 54 ? -10.219 -28 4.777 1 98.5 54 HIS B C 1
ATOM 3478 O O . HIS B 1 54 ? -10.812 -29 4.355 1 98.5 54 HIS B O 1
ATOM 3484 N N . ARG B 1 55 ? -10.781 -26.828 5 1 98.38 55 ARG B N 1
ATOM 3485 C CA . ARG B 1 55 ? -12.195 -26.625 4.699 1 98.38 55 ARG B CA 1
ATOM 3486 C C . ARG B 1 55 ? -12.484 -26.891 3.223 1 98.38 55 ARG B C 1
ATOM 3488 O O . ARG B 1 55 ? -13.5 -27.484 2.879 1 98.38 55 ARG B O 1
ATOM 3495 N N . LEU B 1 56 ? -11.641 -26.406 2.338 1 98.62 56 LEU B N 1
ATOM 3496 C CA . LEU B 1 56 ? -11.773 -26.625 0.901 1 98.62 56 LEU B CA 1
ATOM 3497 C C . LEU B 1 56 ? -11.656 -28.109 0.568 1 98.62 56 LEU B C 1
ATOM 3499 O O . LEU B 1 56 ? -12.383 -28.625 -0.291 1 98.62 56 LEU B O 1
ATOM 3503 N N . HIS B 1 57 ? -10.797 -28.828 1.254 1 98.56 57 HIS B N 1
ATOM 3504 C CA . HIS B 1 57 ? -10.641 -30.266 1.047 1 98.56 57 HIS B CA 1
ATOM 3505 C C . HIS B 1 57 ? -11.906 -31.016 1.44 1 98.56 57 HIS B C 1
ATOM 3507 O O . HIS B 1 57 ? -12.336 -31.922 0.732 1 98.56 57 HIS B O 1
ATOM 3513 N N . GLU B 1 58 ? -12.508 -30.625 2.549 1 97.44 58 GLU B N 1
ATOM 3514 C CA . GLU B 1 58 ? -13.719 -31.266 3.047 1 97.44 58 GLU B CA 1
ATOM 3515 C C . GLU B 1 58 ? -14.844 -31.203 2.012 1 97.44 58 GLU B C 1
ATOM 3517 O O . GLU B 1 58 ? -15.688 -32.094 1.959 1 97.44 58 GLU B O 1
ATOM 3522 N N . HIS B 1 59 ? -14.734 -30.203 1.179 1 97.19 59 HIS B N 1
ATOM 3523 C CA . HIS B 1 59 ? -15.797 -30.031 0.196 1 97.19 59 HIS B CA 1
ATOM 3524 C C . HIS B 1 59 ? -15.336 -30.453 -1.194 1 97.19 59 HIS B C 1
ATOM 3526 O O . HIS B 1 59 ? -16 -30.172 -2.189 1 97.19 59 HIS B O 1
ATOM 3532 N N . GLY B 1 60 ? -14.117 -31.109 -1.264 1 97.12 60 GLY B N 1
ATOM 3533 C CA . GLY B 1 60 ? -13.609 -31.641 -2.521 1 97.12 60 GLY B CA 1
ATOM 3534 C C . GLY B 1 60 ? -13.055 -30.562 -3.434 1 97.12 60 GLY B C 1
ATOM 3535 O O . GLY B 1 60 ? -12.719 -30.828 -4.59 1 97.12 60 GLY B O 1
ATOM 3536 N N . LEU B 1 61 ? -12.883 -29.328 -2.992 1 98.25 61 LEU B N 1
ATOM 3537 C CA . LEU B 1 61 ? -12.547 -28.188 -3.832 1 98.25 61 LEU B CA 1
ATOM 3538 C C . LEU B 1 61 ? -11.039 -28.109 -4.074 1 98.25 61 LEU B C 1
ATOM 3540 O O . LEU B 1 61 ? -10.586 -27.453 -5.016 1 98.25 61 LEU B O 1
ATOM 3544 N N . LEU B 1 62 ? -10.188 -28.797 -3.271 1 98.25 62 LEU B N 1
ATOM 3545 C CA . LEU B 1 62 ? -8.758 -28.828 -3.541 1 98.25 62 LEU B CA 1
ATOM 3546 C C . LEU B 1 62 ? -8.453 -29.688 -4.758 1 98.25 62 LEU B C 1
ATOM 3548 O O . LEU B 1 62 ? -7.449 -29.469 -5.445 1 98.25 62 LEU B O 1
ATOM 3552 N N . ALA B 1 63 ? -9.312 -30.703 -5.012 1 97.94 63 ALA B N 1
ATOM 3553 C CA . ALA B 1 63 ? -9.117 -31.625 -6.125 1 97.94 63 ALA B CA 1
ATOM 3554 C C . ALA B 1 63 ? -10.148 -31.391 -7.227 1 97.94 63 ALA B C 1
ATOM 3556 O O . ALA B 1 63 ? -10.5 -32.312 -7.965 1 97.94 63 ALA B O 1
ATOM 3557 N N . LEU B 1 64 ? -10.586 -30.141 -7.32 1 97.5 64 LEU B N 1
ATOM 3558 C CA . LEU B 1 64 ? -11.688 -29.781 -8.211 1 97.5 64 LEU B CA 1
ATOM 3559 C C . LEU B 1 64 ? -11.312 -30.047 -9.664 1 97.5 64 LEU B C 1
ATOM 3561 O O . LEU B 1 64 ? -12.172 -30.422 -10.469 1 97.5 64 LEU B O 1
ATOM 3565 N N . THR B 1 65 ? -10.031 -29.906 -10.039 1 96.75 65 THR B N 1
ATOM 3566 C CA . THR B 1 65 ? -9.625 -30.016 -11.43 1 96.75 65 THR B CA 1
ATOM 3567 C C . THR B 1 65 ? -9.047 -31.406 -11.711 1 96.75 65 THR B C 1
ATOM 3569 O O . THR B 1 65 ? -8.641 -31.703 -12.836 1 96.75 65 THR B O 1
ATOM 3572 N N . VAL B 1 66 ? -9.008 -32.281 -10.75 1 97.44 66 VAL B N 1
ATOM 3573 C CA . VAL B 1 66 ? -8.648 -33.688 -10.93 1 97.44 66 VAL B CA 1
ATOM 3574 C C . VAL B 1 66 ? -9.758 -34.406 -11.688 1 97.44 66 VAL B C 1
ATOM 3576 O O . VAL B 1 66 ? -10.945 -34.188 -11.438 1 97.44 66 VAL B O 1
ATOM 3579 N N . PRO B 1 67 ? -9.422 -35.312 -12.609 1 95.69 67 PRO B N 1
ATOM 3580 C CA . PRO B 1 67 ? -10.438 -36.062 -13.344 1 95.69 67 PRO B CA 1
ATOM 3581 C C . PRO B 1 67 ? -11.375 -36.844 -12.422 1 95.69 67 PRO B C 1
ATOM 3583 O O . PRO B 1 67 ? -10.945 -37.344 -11.383 1 95.69 67 PRO B O 1
ATOM 3586 N N . ARG B 1 68 ? -12.547 -37.062 -12.891 1 95.31 68 ARG B N 1
ATOM 3587 C CA . ARG B 1 68 ? -13.555 -37.781 -12.117 1 95.31 68 ARG B CA 1
ATOM 3588 C C . ARG B 1 68 ? -13.148 -39.219 -11.891 1 95.31 68 ARG B C 1
ATOM 3590 O O . ARG B 1 68 ? -13.445 -39.812 -10.844 1 95.31 68 ARG B O 1
ATOM 3597 N N . GLN B 1 69 ? -12.508 -39.75 -12.875 1 95.06 69 GLN B N 1
ATOM 3598 C CA . GLN B 1 69 ? -12.07 -41.156 -12.797 1 95.06 69 GLN B CA 1
ATOM 3599 C C . GLN B 1 69 ? -11.07 -41.344 -11.664 1 95.06 69 GLN B C 1
ATOM 3601 O O . GLN B 1 69 ? -10.914 -42.469 -11.156 1 95.06 69 GLN B O 1
ATOM 3606 N N . LEU B 1 70 ? -10.477 -40.25 -11.25 1 96.94 70 LEU B N 1
ATOM 3607 C CA . LEU B 1 70 ? -9.5 -40.344 -10.172 1 96.94 70 LEU B CA 1
ATOM 3608 C C . LEU B 1 70 ? -10.062 -39.719 -8.891 1 96.94 70 LEU B C 1
ATOM 3610 O O . LEU B 1 70 ? -9.32 -39.469 -7.938 1 96.94 70 LEU B O 1
ATOM 3614 N N . GLY B 1 71 ? -11.383 -39.375 -8.906 1 95.81 71 GLY B N 1
ATOM 3615 C CA . GLY B 1 71 ? -12.07 -38.938 -7.699 1 95.81 71 GLY B CA 1
ATOM 3616 C C . GLY B 1 71 ? -12.219 -37.438 -7.613 1 95.81 71 GLY B C 1
ATOM 3617 O O . GLY B 1 71 ? -12.758 -36.938 -6.633 1 95.81 71 GLY B O 1
ATOM 3618 N N . GLY B 1 72 ? -11.758 -36.719 -8.594 1 96.69 72 GLY B N 1
ATOM 3619 C CA . GLY B 1 72 ? -11.844 -35.281 -8.555 1 96.69 72 GLY B CA 1
ATOM 3620 C C . GLY B 1 72 ? -13.109 -34.75 -9.188 1 96.69 72 GLY B C 1
ATOM 3621 O O . GLY B 1 72 ? -14.078 -35.469 -9.383 1 96.69 72 GLY B O 1
ATOM 3622 N N . GLY B 1 73 ? -13.18 -33.438 -9.406 1 94.75 73 GLY B N 1
ATOM 3623 C CA . GLY B 1 73 ? -14.383 -32.781 -9.898 1 94.75 73 GLY B CA 1
ATOM 3624 C C . GLY B 1 73 ? -14.391 -32.594 -11.406 1 94.75 73 GLY B C 1
ATOM 3625 O O . GLY B 1 73 ? -15.445 -32.375 -12.008 1 94.75 73 GLY B O 1
ATOM 3626 N N . GLU B 1 74 ? -13.219 -32.719 -12.023 1 95.12 74 GLU B N 1
ATOM 3627 C CA . GLU B 1 74 ? -13.062 -32.5 -13.461 1 95.12 74 GLU B CA 1
ATOM 3628 C C . GLU B 1 74 ? -13.742 -31.188 -13.883 1 95.12 74 GLU B C 1
ATOM 3630 O O . GLU B 1 74 ? -14.508 -31.172 -14.852 1 95.12 74 GLU B O 1
ATOM 3635 N N . ALA B 1 75 ? -13.508 -30.188 -13.141 1 95.94 75 ALA B N 1
ATOM 3636 C CA . ALA B 1 75 ? -14.164 -28.906 -13.352 1 95.94 75 ALA B CA 1
ATOM 3637 C C . ALA B 1 75 ? -13.688 -28.25 -14.648 1 95.94 75 ALA B C 1
ATOM 3639 O O . ALA B 1 75 ? -12.516 -28.375 -15.016 1 95.94 75 ALA B O 1
ATOM 3640 N N . THR B 1 76 ? -14.586 -27.547 -15.289 1 95.06 76 THR B N 1
ATOM 3641 C CA . THR B 1 76 ? -14.242 -26.688 -16.406 1 95.06 76 THR B CA 1
ATOM 3642 C C . THR B 1 76 ? -13.562 -25.406 -15.906 1 95.06 76 THR B C 1
ATOM 3644 O O . THR B 1 76 ? -13.562 -25.125 -14.703 1 95.06 76 THR B O 1
ATOM 3647 N N . LEU B 1 77 ? -12.945 -24.703 -16.812 1 96.12 77 LEU B N 1
ATOM 3648 C CA . LEU B 1 77 ? -12.312 -23.422 -16.469 1 96.12 77 LEU B CA 1
ATOM 3649 C C . LEU B 1 77 ? -13.32 -22.469 -15.852 1 96.12 77 LEU B C 1
ATOM 3651 O O . LEU B 1 77 ? -13.023 -21.781 -14.867 1 96.12 77 LEU B O 1
ATOM 3655 N N . ALA B 1 78 ? -14.555 -22.422 -16.406 1 96.5 78 ALA B N 1
ATOM 3656 C CA . ALA B 1 78 ? -15.609 -21.547 -15.898 1 96.5 78 ALA B CA 1
ATOM 3657 C C . ALA B 1 78 ? -15.969 -21.906 -14.461 1 96.5 78 ALA B C 1
ATOM 3659 O O . ALA B 1 78 ? -16.172 -21.016 -13.625 1 96.5 78 ALA B O 1
ATOM 3660 N N . GLN B 1 79 ? -16.078 -23.172 -14.18 1 96.62 79 GLN B N 1
ATOM 3661 C CA . GLN B 1 79 ? -16.422 -23.641 -12.844 1 96.62 79 GLN B CA 1
ATOM 3662 C C . GLN B 1 79 ? -15.297 -23.344 -11.852 1 96.62 79 GLN B C 1
ATOM 3664 O O . GLN B 1 79 ? -15.547 -22.875 -10.742 1 96.62 79 GLN B O 1
ATOM 3669 N N . ALA B 1 80 ? -14.062 -23.641 -12.25 1 98 80 ALA B N 1
ATOM 3670 C CA . ALA B 1 80 ? -12.906 -23.344 -11.414 1 98 80 ALA B CA 1
ATOM 3671 C C . ALA B 1 80 ? -12.82 -21.859 -11.094 1 98 80 ALA B C 1
ATOM 3673 O O . ALA B 1 80 ? -12.523 -21.469 -9.961 1 98 80 ALA B O 1
ATOM 3674 N N . ARG B 1 81 ? -13.055 -21.047 -12.102 1 97.81 81 ARG B N 1
ATOM 3675 C CA . ARG B 1 81 ? -13.023 -19.594 -11.93 1 97.81 81 ARG B CA 1
ATOM 3676 C C . ARG B 1 81 ? -14.023 -19.156 -10.867 1 97.81 81 ARG B C 1
ATOM 3678 O O . ARG B 1 81 ? -13.734 -18.266 -10.062 1 97.81 81 ARG B O 1
ATOM 3685 N N . ARG B 1 82 ? -15.188 -19.688 -10.844 1 97.62 82 ARG B N 1
ATOM 3686 C CA . ARG B 1 82 ? -16.219 -19.359 -9.859 1 97.62 82 ARG B CA 1
ATOM 3687 C C . ARG B 1 82 ? -15.727 -19.656 -8.445 1 97.62 82 ARG B C 1
ATOM 3689 O O . ARG B 1 82 ? -15.93 -18.844 -7.535 1 97.62 82 ARG B O 1
ATOM 3696 N N . VAL B 1 83 ? -15.125 -20.781 -8.305 1 98.62 83 VAL B N 1
ATOM 3697 C CA . VAL B 1 83 ? -14.617 -21.172 -7 1 98.62 83 VAL B CA 1
ATOM 3698 C C . VAL B 1 83 ? -13.508 -20.219 -6.559 1 98.62 83 VAL B C 1
ATOM 3700 O O . VAL B 1 83 ? -13.523 -19.719 -5.434 1 98.62 83 VAL B O 1
ATOM 3703 N N . ILE B 1 84 ? -12.586 -19.938 -7.465 1 98.81 84 ILE B N 1
ATOM 3704 C CA . ILE B 1 84 ? -11.477 -19.047 -7.152 1 98.81 84 ILE B CA 1
ATOM 3705 C C . ILE B 1 84 ? -12.008 -17.672 -6.766 1 98.81 84 ILE B C 1
ATOM 3707 O O . ILE B 1 84 ? -11.547 -17.078 -5.793 1 98.81 84 ILE B O 1
ATOM 3711 N N . GLY B 1 85 ? -12.969 -17.172 -7.535 1 98.62 85 GLY B N 1
ATOM 3712 C CA . GLY B 1 85 ? -13.562 -15.875 -7.23 1 98.62 85 GLY B CA 1
ATOM 3713 C C . GLY B 1 85 ? -14.172 -15.805 -5.84 1 98.62 85 GLY B C 1
ATOM 3714 O O . GLY B 1 85 ? -13.961 -14.836 -5.113 1 98.62 85 GLY B O 1
ATOM 3715 N N . ALA B 1 86 ? -14.891 -16.844 -5.48 1 98.62 86 ALA B N 1
ATOM 3716 C CA . ALA B 1 86 ? -15.539 -16.891 -4.172 1 98.62 86 ALA B CA 1
ATOM 3717 C C . ALA B 1 86 ? -14.508 -16.938 -3.049 1 98.62 86 ALA B C 1
ATOM 3719 O O . ALA B 1 86 ? -14.641 -16.219 -2.049 1 98.62 86 ALA B O 1
ATOM 3720 N N . VAL B 1 87 ? -13.5 -17.781 -3.209 1 98.88 87 VAL B N 1
ATOM 3721 C CA . VAL B 1 87 ? -12.469 -17.906 -2.188 1 98.88 87 VAL B CA 1
ATOM 3722 C C . VAL B 1 87 ? -11.695 -16.609 -2.062 1 98.88 87 VAL B C 1
ATOM 3724 O O . VAL B 1 87 ? -11.406 -16.156 -0.953 1 98.88 87 VAL B O 1
ATOM 3727 N N . ALA B 1 88 ? -11.414 -15.953 -3.201 1 98.94 88 ALA B N 1
ATOM 3728 C CA . ALA B 1 88 ? -10.633 -14.719 -3.225 1 98.94 88 ALA B CA 1
ATOM 3729 C C . ALA B 1 88 ? -11.391 -13.578 -2.557 1 98.94 88 ALA B C 1
ATOM 3731 O O . ALA B 1 88 ? -10.789 -12.719 -1.909 1 98.94 88 ALA B O 1
ATOM 3732 N N . ARG B 1 89 ? -12.703 -13.539 -2.756 1 98.62 89 ARG B N 1
ATOM 3733 C CA . ARG B 1 89 ? -13.516 -12.531 -2.092 1 98.62 89 ARG B CA 1
ATOM 3734 C C . ARG B 1 89 ? -13.391 -12.641 -0.575 1 98.62 89 ARG B C 1
ATOM 3736 O O . ARG B 1 89 ? -13.469 -11.633 0.135 1 98.62 89 ARG B O 1
ATOM 3743 N N . GLY B 1 90 ? -13.188 -13.82 -0.088 1 98.62 90 GLY B N 1
ATOM 3744 C CA . GLY B 1 90 ? -13.016 -14.039 1.338 1 98.62 90 GLY B CA 1
ATOM 3745 C C . GLY B 1 90 ? -11.586 -13.844 1.804 1 98.62 90 GLY B C 1
ATOM 3746 O O . GLY B 1 90 ? -11.312 -12.969 2.631 1 98.62 90 GLY B O 1
ATOM 3747 N N . GLU B 1 91 ? -10.656 -14.602 1.218 1 98.75 91 GLU B N 1
ATOM 3748 C CA . GLU B 1 91 ? -9.25 -14.555 1.607 1 98.75 91 GLU B CA 1
ATOM 3749 C C . GLU B 1 91 ? -8.344 -14.859 0.421 1 98.75 91 GLU B C 1
ATOM 3751 O O . GLU B 1 91 ? -8.188 -16.016 0.027 1 98.75 91 GLU B O 1
ATOM 3756 N N . PRO B 1 92 ? -7.691 -13.867 -0.149 1 98.81 92 PRO B N 1
ATOM 3757 C CA . PRO B 1 92 ? -7.031 -13.984 -1.452 1 98.81 92 PRO B CA 1
ATOM 3758 C C . PRO B 1 92 ? -5.785 -14.875 -1.405 1 98.81 92 PRO B C 1
ATOM 3760 O O . PRO B 1 92 ? -5.453 -15.523 -2.398 1 98.81 92 PRO B O 1
ATOM 3763 N N . SER B 1 93 ? -5.047 -14.961 -0.323 1 98.88 93 SER B N 1
ATOM 3764 C CA . SER B 1 93 ? -3.881 -15.836 -0.251 1 98.88 93 SER B CA 1
ATOM 3765 C C . SER B 1 93 ? -4.277 -17.297 -0.423 1 98.88 93 SER B C 1
ATOM 3767 O O . SER B 1 93 ? -3.602 -18.047 -1.129 1 98.88 93 SER B O 1
ATOM 3769 N N . THR B 1 94 ? -5.375 -17.688 0.215 1 98.94 94 THR B N 1
ATOM 3770 C CA . THR B 1 94 ? -5.898 -19.031 0.035 1 98.94 94 THR B CA 1
ATOM 3771 C C . THR B 1 94 ? -6.223 -19.297 -1.434 1 98.94 94 THR B C 1
ATOM 3773 O O . THR B 1 94 ? -5.914 -20.375 -1.96 1 98.94 94 THR B O 1
ATOM 3776 N N . ALA B 1 95 ? -6.805 -18.328 -2.027 1 98.94 95 ALA B N 1
ATOM 3777 C CA . ALA B 1 95 ? -7.168 -18.453 -3.436 1 98.94 95 ALA B CA 1
ATOM 3778 C C . ALA B 1 95 ? -5.934 -18.656 -4.305 1 98.94 95 ALA B C 1
ATOM 3780 O O . ALA B 1 95 ? -5.969 -19.438 -5.27 1 98.94 95 ALA B O 1
ATOM 3781 N N . LEU B 1 96 ? -4.828 -17.969 -3.992 1 98.88 96 LEU B N 1
ATOM 3782 C CA . LEU B 1 96 ? -3.619 -18.109 -4.793 1 98.88 96 LEU B CA 1
ATOM 3783 C C . LEU B 1 96 ? -3.057 -19.531 -4.668 1 98.88 96 LEU B C 1
ATOM 3785 O O . LEU B 1 96 ? -2.664 -20.141 -5.668 1 98.88 96 LEU B O 1
ATOM 3789 N N . VAL B 1 97 ? -3.045 -20.031 -3.469 1 98.88 97 VAL B N 1
ATOM 3790 C CA . VAL B 1 97 ? -2.588 -21.406 -3.275 1 98.88 97 VAL B CA 1
ATOM 3791 C C . VAL B 1 97 ? -3.477 -22.375 -4.066 1 98.88 97 VAL B C 1
ATOM 3793 O O . VAL B 1 97 ? -2.98 -23.297 -4.707 1 98.88 97 VAL B O 1
ATOM 3796 N N . LEU B 1 98 ? -4.727 -22.109 -4.051 1 98.88 98 LEU B N 1
ATOM 3797 C CA . LEU B 1 98 ? -5.691 -22.938 -4.758 1 98.88 98 LEU B CA 1
ATOM 3798 C C . LEU B 1 98 ? -5.473 -22.859 -6.266 1 98.88 98 LEU B C 1
ATOM 3800 O O . LEU B 1 98 ? -5.574 -23.875 -6.965 1 98.88 98 LEU B O 1
ATOM 3804 N N . VAL B 1 99 ? -5.176 -21.656 -6.777 1 98.62 99 VAL B N 1
ATOM 3805 C CA . VAL B 1 99 ? -4.895 -21.5 -8.195 1 98.62 99 VAL B CA 1
ATOM 3806 C C . VAL B 1 99 ? -3.688 -22.344 -8.594 1 98.62 99 VAL B C 1
ATOM 3808 O O . VAL B 1 99 ? -3.713 -23.031 -9.609 1 98.62 99 VAL B O 1
ATOM 3811 N N . MET B 1 100 ? -2.666 -22.312 -7.777 1 97.94 100 MET B N 1
ATOM 3812 C CA . MET B 1 100 ? -1.49 -23.125 -8.078 1 97.94 100 MET B CA 1
ATOM 3813 C C . MET B 1 100 ? -1.844 -24.609 -8.102 1 97.94 100 MET B C 1
ATOM 3815 O O . MET B 1 100 ? -1.396 -25.344 -8.977 1 97.94 100 MET B O 1
ATOM 3819 N N . GLN B 1 101 ? -2.693 -24.984 -7.195 1 98.25 101 GLN B N 1
ATOM 3820 C CA . GLN B 1 101 ? -3.172 -26.359 -7.113 1 98.25 101 GLN B CA 1
ATOM 3821 C C . GLN B 1 101 ? -3.918 -26.766 -8.383 1 98.25 101 GLN B C 1
ATOM 3823 O O . GLN B 1 101 ? -3.652 -27.828 -8.953 1 98.25 101 GLN B O 1
ATOM 3828 N N . TYR B 1 102 ? -4.797 -25.906 -8.797 1 98.12 102 TYR B N 1
ATOM 3829 C CA . TYR B 1 102 ? -5.617 -26.172 -9.969 1 98.12 102 TYR B CA 1
ATOM 3830 C C . TYR B 1 102 ? -4.758 -26.234 -11.227 1 98.12 102 TYR B C 1
ATOM 3832 O O . TYR B 1 102 ? -4.965 -27.109 -12.086 1 98.12 102 TYR B O 1
ATOM 3840 N N . LEU B 1 103 ? -3.826 -25.375 -11.312 1 95.62 103 LEU B N 1
ATOM 3841 C CA . LEU B 1 103 ? -2.979 -25.312 -12.5 1 95.62 103 LEU B CA 1
ATOM 3842 C C . LEU B 1 103 ? -2.119 -26.578 -12.609 1 95.62 103 LEU B C 1
ATOM 3844 O O . LEU B 1 103 ? -1.906 -27.094 -13.711 1 95.62 103 LEU B O 1
ATOM 3848 N N . GLN B 1 104 ? -1.664 -27.078 -11.492 1 95.19 104 GLN B N 1
ATOM 3849 C CA . GLN B 1 104 ? -0.854 -28.297 -11.516 1 95.19 104 GLN B CA 1
ATOM 3850 C C . GLN B 1 104 ? -1.687 -29.5 -11.93 1 95.19 104 GLN B C 1
ATOM 3852 O O . GLN B 1 104 ? -1.253 -30.312 -12.75 1 95.19 104 GLN B O 1
ATOM 3857 N N . HIS B 1 105 ? -2.877 -29.609 -11.461 1 95.88 105 HIS B N 1
ATOM 3858 C CA . HIS B 1 105 ? -3.672 -30.812 -11.68 1 95.88 105 HIS B CA 1
ATOM 3859 C C . HIS B 1 105 ? -4.332 -30.781 -13.055 1 95.88 105 HIS B C 1
ATOM 3861 O O . HIS B 1 105 ? -4.562 -31.844 -13.656 1 95.88 105 HIS B O 1
ATOM 3867 N N . THR B 1 106 ? -4.664 -29.594 -13.555 1 91.69 106 THR B N 1
ATOM 3868 C CA . THR B 1 106 ? -5.301 -29.516 -14.867 1 91.69 106 THR B CA 1
ATOM 3869 C C . THR B 1 106 ? -4.367 -30.062 -15.945 1 91.69 106 THR B C 1
ATOM 3871 O O . THR B 1 106 ? -4.824 -30.641 -16.938 1 91.69 106 THR B O 1
ATOM 3874 N N . ARG B 1 107 ? -3.098 -30.078 -15.711 1 82.62 107 ARG B N 1
ATOM 3875 C CA . ARG B 1 107 ? -2.109 -30.422 -16.719 1 82.62 107 ARG B CA 1
ATOM 3876 C C . ARG B 1 107 ? -1.488 -31.781 -16.453 1 82.62 107 ARG B C 1
ATOM 3878 O O . ARG B 1 107 ? -0.873 -32.375 -17.328 1 82.62 107 ARG B O 1
ATOM 3885 N N . LEU B 1 108 ? -1.709 -32.312 -15.391 1 89.12 108 LEU B N 1
ATOM 3886 C CA . LEU B 1 108 ? -0.867 -33.406 -14.891 1 89.12 108 LEU B CA 1
ATOM 3887 C C . LEU B 1 108 ? -1.157 -34.688 -15.625 1 89.12 108 LEU B C 1
ATOM 3889 O O . LEU B 1 108 ? -0.234 -35.375 -16.078 1 89.12 108 LEU B O 1
ATOM 3893 N N . GLN B 1 109 ? -2.408 -35 -15.883 1 90.06 109 GLN B N 1
ATOM 3894 C CA . GLN B 1 109 ? -2.75 -36.312 -16.422 1 90.06 109 GLN B CA 1
ATOM 3895 C C . GLN B 1 109 ? -2.465 -36.375 -17.922 1 90.06 109 GLN B C 1
ATOM 3897 O O . GLN B 1 109 ? -2.354 -37.469 -18.484 1 90.06 109 GLN B O 1
ATOM 3902 N N . GLY B 1 110 ? -2.336 -35.188 -18.516 1 87.38 110 GLY B N 1
ATOM 3903 C CA . GLY B 1 110 ? -1.999 -35.156 -19.922 1 87.38 110 GLY B CA 1
ATOM 3904 C C . GLY B 1 110 ? -0.504 -35.125 -20.188 1 87.38 110 GLY B C 1
ATOM 3905 O O . GLY B 1 110 ? -0.063 -35.219 -21.328 1 87.38 110 GLY B O 1
ATOM 3906 N N . ASN B 1 111 ? 0.26 -35.031 -19.172 1 89.38 111 ASN B N 1
ATOM 3907 C CA . ASN B 1 111 ? 1.71 -34.938 -19.312 1 89.38 111 ASN B CA 1
ATOM 3908 C C . ASN B 1 111 ? 2.336 -36.344 -19.422 1 89.38 111 ASN B C 1
ATOM 3910 O O . ASN B 1 111 ? 2.633 -36.969 -18.391 1 89.38 111 ASN B O 1
ATOM 3914 N N . GLN B 1 112 ? 2.645 -36.688 -20.562 1 88.88 112 GLN B N 1
ATOM 3915 C CA . GLN B 1 112 ? 3.117 -38.062 -20.812 1 88.88 112 GLN B CA 1
ATOM 3916 C C . GLN B 1 112 ? 4.566 -38.219 -20.375 1 88.88 112 GLN B C 1
ATOM 3918 O O . GLN B 1 112 ? 5.066 -39.344 -20.297 1 88.88 112 GLN B O 1
ATOM 3923 N N . ALA B 1 113 ? 5.191 -37.125 -20.078 1 87.62 113 ALA B N 1
ATOM 3924 C CA . ALA B 1 113 ? 6.562 -37.219 -19.594 1 87.62 113 ALA B CA 1
ATOM 3925 C C . ALA B 1 113 ? 6.594 -37.75 -18.156 1 87.62 113 ALA B C 1
ATOM 3927 O O . ALA B 1 113 ? 7.617 -38.281 -17.703 1 87.62 113 ALA B O 1
ATOM 3928 N N . TRP B 1 114 ? 5.445 -37.688 -17.422 1 92.94 114 TRP B N 1
ATOM 3929 C CA . TRP B 1 114 ? 5.309 -38.25 -16.094 1 92.94 114 TRP B CA 1
ATOM 3930 C C . TRP B 1 114 ? 4.918 -39.719 -16.172 1 92.94 114 TRP B C 1
ATOM 3932 O O . TRP B 1 114 ? 4.066 -40.094 -16.969 1 92.94 114 TRP B O 1
ATOM 3942 N N . PRO B 1 115 ? 5.566 -40.531 -15.336 1 94.94 115 PRO B N 1
ATOM 3943 C CA . PRO B 1 115 ? 5.027 -41.875 -15.227 1 94.94 115 PRO B CA 1
ATOM 3944 C C . PRO B 1 115 ? 3.57 -41.906 -14.773 1 94.94 115 PRO B C 1
ATOM 3946 O O . PRO B 1 115 ? 3.18 -41.125 -13.906 1 94.94 115 PRO B O 1
ATOM 3949 N N . LEU B 1 116 ? 2.857 -42.812 -15.336 1 95.69 116 LEU B N 1
ATOM 3950 C CA . LEU B 1 116 ? 1.429 -42.906 -15.055 1 95.69 116 LEU B CA 1
ATOM 3951 C C . LEU B 1 116 ? 1.178 -43.062 -13.562 1 95.69 116 LEU B C 1
ATOM 3953 O O . LEU B 1 116 ? 0.284 -42.438 -13 1 95.69 116 LEU B O 1
ATOM 3957 N N . HIS B 1 117 ? 1.945 -43.906 -12.922 1 96.31 117 HIS B N 1
ATOM 3958 C CA . HIS B 1 117 ? 1.698 -44.188 -11.516 1 96.31 117 HIS B CA 1
ATOM 3959 C C . HIS B 1 117 ? 1.912 -42.969 -10.648 1 96.31 117 HIS B C 1
ATOM 3961 O O . HIS B 1 117 ? 1.221 -42.781 -9.648 1 96.31 117 HIS B O 1
ATOM 3967 N N . LEU B 1 118 ? 2.838 -42.062 -10.977 1 96.94 118 LEU B N 1
ATOM 3968 C CA . LEU B 1 118 ? 3.094 -40.844 -10.195 1 96.94 118 LEU B CA 1
ATOM 3969 C C . LEU B 1 118 ? 1.992 -39.812 -10.414 1 96.94 118 LEU B C 1
ATOM 3971 O O . LEU B 1 118 ? 1.571 -39.156 -9.477 1 96.94 118 LEU B O 1
ATOM 3975 N N . ARG B 1 119 ? 1.529 -39.688 -11.68 1 97.06 119 ARG B N 1
ATOM 3976 C CA . ARG B 1 119 ? 0.415 -38.812 -11.961 1 97.06 119 ARG B CA 1
ATOM 3977 C C . ARG B 1 119 ? -0.812 -39.188 -11.133 1 97.06 119 ARG B C 1
ATOM 3979 O O . ARG B 1 119 ? -1.456 -38.312 -10.539 1 97.06 119 ARG B O 1
ATOM 3986 N N . GLN B 1 120 ? -1.046 -40.438 -11.102 1 97.56 120 GLN B N 1
ATOM 3987 C CA . GLN B 1 120 ? -2.219 -40.938 -10.391 1 97.56 120 GLN B CA 1
ATOM 3988 C C . GLN B 1 120 ? -2.045 -40.781 -8.883 1 97.56 120 GLN B C 1
ATOM 3990 O O . GLN B 1 120 ? -2.996 -40.469 -8.172 1 97.56 120 GLN B O 1
ATOM 3995 N N . ARG B 1 121 ? -0.891 -41.031 -8.406 1 97.62 121 ARG B N 1
ATOM 3996 C CA . ARG B 1 121 ? -0.627 -40.875 -6.977 1 97.62 121 AR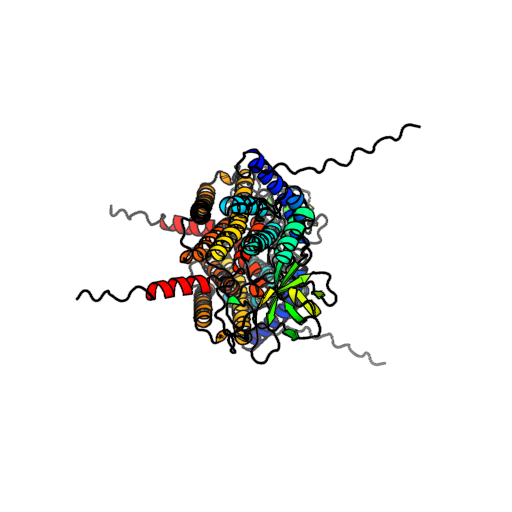G B CA 1
ATOM 3997 C C . ARG B 1 121 ? -0.855 -39.469 -6.508 1 97.62 121 ARG B C 1
ATOM 3999 O O . ARG B 1 121 ? -1.534 -39.219 -5.504 1 97.62 121 ARG B O 1
ATOM 4006 N N . VAL B 1 122 ? -0.275 -38.5 -7.195 1 98.06 122 VAL B N 1
ATOM 4007 C CA . VAL B 1 122 ? -0.396 -37.094 -6.836 1 98.06 122 VAL B CA 1
ATOM 4008 C C . VAL B 1 122 ? -1.867 -36.688 -6.832 1 98.06 122 VAL B C 1
ATOM 4010 O O . VAL B 1 122 ? -2.324 -36 -5.918 1 98.06 122 VAL B O 1
ATOM 4013 N N . ALA B 1 123 ? -2.6 -37.188 -7.828 1 98.25 123 ALA B N 1
ATOM 4014 C CA . ALA B 1 123 ? -4.023 -36.875 -7.926 1 98.25 123 ALA B CA 1
ATOM 4015 C C . ALA B 1 123 ? -4.801 -37.5 -6.77 1 98.25 123 ALA B C 1
ATOM 4017 O O . ALA B 1 123 ? -5.609 -36.844 -6.121 1 98.25 123 ALA B O 1
ATOM 4018 N N . ARG B 1 124 ? -4.57 -38.75 -6.484 1 97.75 124 ARG B N 1
ATOM 4019 C CA . ARG B 1 124 ? -5.293 -39.469 -5.441 1 97.75 124 ARG B CA 1
ATOM 4020 C C . ARG B 1 124 ? -5.02 -38.875 -4.066 1 97.75 124 ARG B C 1
ATOM 4022 O O . ARG B 1 124 ? -5.922 -38.781 -3.234 1 97.75 124 ARG B O 1
ATOM 4029 N N . GLU B 1 125 ? -3.805 -38.469 -3.881 1 98.44 125 GLU B N 1
ATOM 4030 C CA . GLU B 1 125 ? -3.459 -37.875 -2.596 1 98.44 125 GLU B CA 1
ATOM 4031 C C . GLU B 1 125 ? -4.137 -36.531 -2.424 1 98.44 125 GLU B C 1
ATOM 4033 O O . GLU B 1 125 ? -4.48 -36.125 -1.307 1 98.44 125 GLU B O 1
ATOM 4038 N N . ALA B 1 126 ? -4.281 -35.781 -3.496 1 98.44 126 ALA B N 1
ATOM 4039 C CA . ALA B 1 126 ? -5.035 -34.531 -3.422 1 98.44 126 ALA B CA 1
ATOM 4040 C C . ALA B 1 126 ? -6.484 -34.812 -3.021 1 98.44 126 ALA B C 1
ATOM 4042 O O . ALA B 1 126 ? -7.055 -34.062 -2.213 1 98.44 126 ALA B O 1
ATOM 4043 N N . VAL B 1 127 ? -7.051 -35.812 -3.568 1 98.06 127 VAL B N 1
ATOM 4044 C CA . VAL B 1 127 ? -8.445 -36.156 -3.33 1 98.06 127 VAL B CA 1
ATOM 4045 C C . VAL B 1 127 ? -8.617 -36.719 -1.911 1 98.06 127 VAL B C 1
ATOM 4047 O O . VAL B 1 127 ? -9.477 -36.25 -1.161 1 98.06 127 VAL B O 1
ATOM 4050 N N . GLU B 1 128 ? -7.777 -37.625 -1.527 1 98.06 128 GLU B N 1
ATOM 4051 C CA . GLU B 1 128 ? -7.98 -38.375 -0.308 1 98.06 128 GLU B CA 1
ATOM 4052 C C . GLU B 1 128 ? -7.414 -37.656 0.91 1 98.06 128 GLU B C 1
ATOM 4054 O O . GLU B 1 128 ? -7.988 -37.719 1.998 1 98.06 128 GLU B O 1
ATOM 4059 N N . GLN B 1 129 ? -6.324 -36.938 0.708 1 98.06 129 GLN B N 1
ATOM 4060 C CA . GLN B 1 129 ? -5.586 -36.406 1.857 1 98.06 129 GLN B CA 1
ATOM 4061 C C . GLN B 1 129 ? -5.504 -34.906 1.82 1 98.06 129 GLN B C 1
ATOM 4063 O O . GLN B 1 129 ? -5.008 -34.281 2.762 1 98.06 129 GLN B O 1
ATOM 4068 N N . GLY B 1 130 ? -5.949 -34.344 0.75 1 98.25 130 GLY B N 1
ATOM 4069 C CA . GLY B 1 130 ? -5.809 -32.875 0.617 1 98.25 130 GLY B CA 1
ATOM 4070 C C . GLY B 1 130 ? -4.383 -32.438 0.338 1 98.25 130 GLY B C 1
ATOM 4071 O O . GLY B 1 130 ? -3.984 -31.344 0.703 1 98.25 130 GLY B O 1
ATOM 4072 N N . ALA B 1 131 ? -3.58 -33.344 -0.314 1 98.69 131 ALA B N 1
ATOM 4073 C CA . ALA B 1 131 ? -2.193 -33 -0.631 1 98.69 131 ALA B CA 1
ATOM 4074 C C . ALA B 1 131 ? -2.119 -31.859 -1.644 1 98.69 131 ALA B C 1
ATOM 4076 O O . ALA B 1 131 ? -2.854 -31.844 -2.633 1 98.69 131 ALA B O 1
ATOM 4077 N N . LEU B 1 132 ? -1.275 -30.922 -1.317 1 98.81 132 LEU B N 1
ATOM 4078 C CA . LEU B 1 132 ? -1.042 -29.797 -2.217 1 98.81 132 LEU B CA 1
ATOM 4079 C C . LEU B 1 132 ? 0.225 -30.016 -3.037 1 98.81 132 LEU B C 1
ATOM 4081 O O . LEU B 1 132 ? 1.16 -30.672 -2.584 1 98.81 132 LEU B O 1
ATOM 4085 N N . ILE B 1 133 ? 0.212 -29.469 -4.254 1 98.56 133 ILE B N 1
ATOM 4086 C CA . ILE B 1 133 ? 1.377 -29.5 -5.129 1 98.56 133 ILE B CA 1
ATOM 4087 C C . ILE B 1 133 ? 1.585 -28.125 -5.75 1 98.56 133 ILE B C 1
ATOM 4089 O O . ILE B 1 133 ? 0.619 -27.406 -6.043 1 98.56 133 ILE B O 1
ATOM 4093 N N . ASN B 1 134 ? 2.795 -27.672 -5.906 1 97.88 134 ASN B N 1
ATOM 4094 C CA . ASN B 1 134 ? 3.143 -26.469 -6.648 1 97.88 134 ASN B CA 1
ATOM 4095 C C . ASN B 1 134 ? 4.527 -26.578 -7.277 1 97.88 134 ASN B C 1
ATOM 4097 O O . ASN B 1 134 ? 5.328 -27.422 -6.883 1 97.88 134 ASN B O 1
ATOM 4101 N N . ALA B 1 135 ? 4.711 -25.766 -8.289 1 95.81 135 ALA B N 1
ATOM 4102 C CA . ALA B 1 135 ? 6.004 -25.672 -8.961 1 95.81 135 ALA B CA 1
ATOM 4103 C C . ALA B 1 135 ? 6.922 -24.672 -8.266 1 95.81 135 ALA B C 1
ATOM 4105 O O . ALA B 1 135 ? 6.488 -23.594 -7.879 1 95.81 135 ALA B O 1
ATOM 4106 N N . LEU B 1 136 ? 8.109 -25.016 -7.98 1 97.06 136 LEU B N 1
ATOM 4107 C CA . LEU B 1 136 ? 9.156 -24.141 -7.457 1 97.06 136 LEU B CA 1
ATOM 4108 C C . LEU B 1 136 ? 10.18 -23.812 -8.539 1 97.06 136 LEU B C 1
ATOM 4110 O O . LEU B 1 136 ? 11.047 -24.625 -8.852 1 97.06 136 LEU B O 1
ATOM 4114 N N . ARG B 1 137 ? 10.133 -22.578 -9.008 1 93.62 137 ARG B N 1
ATOM 4115 C CA . ARG B 1 137 ? 10.906 -22.281 -10.211 1 93.62 137 ARG B CA 1
ATOM 4116 C C . ARG B 1 137 ? 11.852 -21.109 -9.969 1 93.62 137 ARG B C 1
ATOM 4118 O O . ARG B 1 137 ? 12.984 -21.109 -10.461 1 93.62 137 ARG B O 1
ATOM 4125 N N . VAL B 1 138 ? 11.422 -20.141 -9.234 1 93.12 138 VAL B N 1
ATOM 4126 C CA . VAL B 1 138 ? 12.125 -18.859 -9.148 1 93.12 138 VAL B CA 1
ATOM 4127 C C . VAL B 1 138 ? 13.359 -19.016 -8.266 1 93.12 138 VAL B C 1
ATOM 4129 O O . VAL B 1 138 ? 13.32 -19.703 -7.246 1 93.12 138 VAL B O 1
ATOM 4132 N N . GLU B 1 139 ? 14.438 -18.406 -8.703 1 94.81 139 GLU B N 1
ATOM 4133 C CA . GLU B 1 139 ? 15.711 -18.453 -7.984 1 94.81 139 GLU B CA 1
ATOM 4134 C C . GLU B 1 139 ? 16.297 -17.062 -7.793 1 94.81 139 GLU B C 1
ATOM 4136 O O . GLU B 1 139 ? 15.961 -16.141 -8.547 1 94.81 139 GLU B O 1
ATOM 4141 N N . PRO B 1 140 ? 17.109 -16.859 -6.762 1 89.81 140 PRO B N 1
ATOM 4142 C CA . PRO B 1 140 ? 17.625 -15.516 -6.461 1 89.81 140 PRO B CA 1
ATOM 4143 C C . PRO B 1 140 ? 18.391 -14.906 -7.625 1 89.81 140 PRO B C 1
ATOM 4145 O O . PRO B 1 140 ? 18.188 -13.734 -7.961 1 89.81 140 PRO B O 1
ATOM 4148 N N . ASP B 1 141 ? 19.219 -15.602 -8.32 1 85.56 141 ASP B N 1
ATOM 4149 C CA . ASP B 1 141 ? 20.109 -15.062 -9.336 1 85.56 141 ASP B CA 1
ATOM 4150 C C . ASP B 1 141 ? 19.438 -15 -10.695 1 85.56 141 ASP B C 1
ATOM 4152 O O . ASP B 1 141 ? 19.594 -14.031 -11.438 1 85.56 141 ASP B O 1
ATOM 4156 N N . LEU B 1 142 ? 18.672 -15.969 -11.062 1 80.56 142 LEU B N 1
ATOM 4157 C CA . LEU B 1 142 ? 18.047 -16.062 -12.375 1 80.56 142 LEU B CA 1
ATOM 4158 C C . LEU B 1 142 ? 16.766 -15.227 -12.422 1 80.56 142 LEU B C 1
ATOM 4160 O O . LEU B 1 142 ? 16.422 -14.656 -13.469 1 80.56 142 LEU B O 1
ATOM 4164 N N . GLY B 1 143 ? 16.156 -15.117 -11.289 1 74.31 143 GLY B N 1
ATOM 4165 C CA . GLY B 1 143 ? 14.812 -14.539 -11.281 1 74.31 143 GLY B CA 1
ATOM 4166 C C . GLY B 1 143 ? 13.773 -15.438 -11.922 1 74.31 143 GLY B C 1
ATOM 4167 O O . GLY B 1 143 ? 13.727 -16.641 -11.641 1 74.31 143 GLY B O 1
ATOM 4168 N N . THR B 1 144 ? 12.891 -14.766 -12.781 1 70.25 144 THR B N 1
ATOM 4169 C CA . THR B 1 144 ? 11.781 -15.492 -13.391 1 70.25 144 THR B CA 1
ATOM 4170 C C . THR B 1 144 ? 12.258 -16.281 -14.609 1 70.25 144 THR B C 1
ATOM 4172 O O . THR B 1 144 ? 12.719 -15.695 -15.594 1 70.25 144 THR B O 1
ATOM 4175 N N . PRO B 1 145 ? 12.133 -17.562 -14.594 1 67.44 145 PRO B N 1
ATOM 4176 C CA . PRO B 1 145 ? 12.617 -18.406 -15.68 1 67.44 145 PRO B CA 1
ATOM 4177 C C . PRO B 1 145 ? 12 -18.062 -17.031 1 67.44 145 PRO B C 1
ATOM 4179 O O . PRO B 1 145 ? 12.594 -18.328 -18.078 1 67.44 145 PRO B O 1
ATOM 4182 N N . ALA B 1 146 ? 10.875 -17.5 -16.906 1 61.62 146 ALA B N 1
ATOM 4183 C CA . ALA B 1 146 ? 10.203 -17.125 -18.156 1 61.62 146 ALA B CA 1
ATOM 4184 C C . ALA B 1 146 ? 11.031 -16.125 -18.953 1 61.62 146 ALA B C 1
ATOM 4186 O O . ALA B 1 146 ? 10.82 -15.945 -20.141 1 61.62 146 ALA B O 1
ATOM 4187 N N . ARG B 1 147 ? 12.008 -15.672 -18.266 1 67.5 147 ARG B N 1
ATOM 4188 C CA . ARG B 1 147 ? 12.852 -14.695 -18.938 1 67.5 147 ARG B CA 1
ATOM 4189 C C . ARG B 1 147 ? 14.109 -15.344 -19.5 1 67.5 147 ARG B C 1
ATOM 4191 O O . ARG B 1 147 ? 14.961 -14.664 -20.078 1 67.5 147 ARG B O 1
ATOM 4198 N N . GLY B 1 148 ? 14.219 -16.641 -19.266 1 71 148 GLY B N 1
ATOM 4199 C CA . GLY B 1 148 ? 15.312 -17.391 -19.859 1 71 148 GLY B CA 1
ATOM 4200 C C . GLY B 1 148 ? 16.422 -17.703 -18.875 1 71 148 GLY B C 1
ATOM 4201 O O . GLY B 1 148 ? 16.359 -17.328 -17.703 1 71 148 GLY B O 1
ATOM 4202 N N . GLY B 1 149 ? 17.266 -18.672 -19.328 1 80 149 GLY B N 1
ATOM 4203 C CA . GLY B 1 149 ? 18.406 -19.062 -18.516 1 80 149 GLY B CA 1
ATOM 4204 C C . GLY B 1 149 ? 18.25 -20.438 -17.906 1 80 149 GLY B C 1
ATOM 4205 O O . GLY B 1 149 ? 17.156 -21 -17.875 1 80 149 GLY B O 1
ATOM 4206 N N . LEU B 1 150 ? 19.391 -20.891 -17.484 1 86.81 150 LEU B N 1
ATOM 4207 C CA . LEU B 1 150 ? 19.391 -22.203 -16.844 1 86.81 150 LEU B CA 1
ATOM 4208 C C . LEU B 1 150 ? 19.25 -22.062 -15.336 1 86.81 150 LEU B C 1
ATOM 4210 O O . LEU B 1 150 ? 19.812 -21.156 -14.734 1 86.81 150 LEU B O 1
ATOM 4214 N N . PRO B 1 151 ? 18.453 -22.938 -14.812 1 92.06 151 PRO B N 1
ATOM 4215 C CA . PRO B 1 151 ? 18.344 -22.891 -13.352 1 92.06 151 PRO B CA 1
ATOM 4216 C C . PRO B 1 151 ? 19.672 -23.172 -12.648 1 92.06 151 PRO B C 1
ATOM 4218 O O . PRO B 1 151 ? 20.469 -23.969 -13.133 1 92.06 151 PRO B O 1
ATOM 4221 N N . GLY B 1 152 ? 19.844 -22.5 -11.5 1 93 152 GLY B N 1
ATOM 4222 C CA . GLY B 1 152 ? 21.016 -22.734 -10.656 1 93 152 GLY B CA 1
ATOM 4223 C C . GLY B 1 152 ? 20.891 -24 -9.828 1 93 152 GLY B C 1
ATOM 4224 O O . GLY B 1 152 ? 21.891 -24.578 -9.406 1 93 152 GLY B O 1
ATOM 4225 N N . THR B 1 153 ? 19.688 -24.438 -9.562 1 96.94 153 THR B N 1
ATOM 4226 C CA . THR B 1 153 ? 19.469 -25.688 -8.852 1 96.94 153 THR B CA 1
ATOM 4227 C C . THR B 1 153 ? 19.984 -26.875 -9.672 1 96.94 153 THR B C 1
ATOM 4229 O O . THR B 1 153 ? 19.578 -27.062 -10.82 1 96.94 153 THR B O 1
ATOM 4232 N N . LEU B 1 154 ? 20.844 -27.656 -9.016 1 97.62 154 LEU B N 1
ATOM 4233 C CA . LEU B 1 154 ? 21.578 -28.719 -9.711 1 97.62 154 LEU B CA 1
ATOM 4234 C C . LEU B 1 154 ? 21.125 -30.094 -9.25 1 97.62 154 LEU B C 1
ATOM 4236 O O . LEU B 1 154 ? 20.969 -30.328 -8.055 1 97.62 154 LEU B O 1
ATOM 4240 N N . ALA B 1 155 ? 20.875 -30.922 -10.234 1 98.38 155 ALA B N 1
ATOM 4241 C CA . ALA B 1 155 ? 20.656 -32.344 -10 1 98.38 155 ALA B CA 1
ATOM 4242 C C . ALA B 1 155 ? 21.844 -33.188 -10.477 1 98.38 155 ALA B C 1
ATOM 4244 O O . ALA B 1 155 ? 22.062 -33.344 -11.68 1 98.38 155 ALA B O 1
ATOM 4245 N N . ARG B 1 156 ? 22.547 -33.75 -9.57 1 98.19 156 ARG B N 1
ATOM 4246 C CA . ARG B 1 156 ? 23.688 -34.594 -9.906 1 98.19 156 ARG B CA 1
ATOM 4247 C C . ARG B 1 156 ? 23.297 -36.062 -9.953 1 98.19 156 ARG B C 1
ATOM 4249 O O . ARG B 1 156 ? 22.656 -36.562 -9.023 1 98.19 156 ARG B O 1
ATOM 4256 N N . ARG B 1 157 ? 23.781 -36.781 -11.008 1 96.62 157 ARG B N 1
ATOM 4257 C CA . ARG B 1 157 ? 23.484 -38.188 -11.148 1 96.62 157 ARG B CA 1
ATOM 4258 C C . ARG B 1 157 ? 24.203 -39 -10.086 1 96.62 157 ARG B C 1
ATOM 4260 O O . ARG B 1 157 ? 25.406 -38.812 -9.844 1 96.62 157 ARG B O 1
ATOM 4267 N N . VAL B 1 158 ? 23.469 -39.906 -9.469 1 97.25 158 VAL B N 1
ATOM 4268 C CA . VAL B 1 158 ? 24.031 -40.875 -8.523 1 97.25 158 VAL B CA 1
ATOM 4269 C C . VAL B 1 158 ? 23.391 -42.219 -8.727 1 97.25 158 VAL B C 1
ATOM 4271 O O . VAL B 1 158 ? 22.547 -42.406 -9.609 1 97.25 158 VAL B O 1
ATOM 4274 N N . GLU B 1 159 ? 23.859 -43.156 -7.957 1 96.94 159 GLU B N 1
ATOM 4275 C CA . GLU B 1 159 ? 23.266 -44.469 -8.039 1 96.94 159 GLU B CA 1
ATOM 4276 C C . GLU B 1 159 ? 21.797 -44.438 -7.641 1 96.94 159 GLU B C 1
ATOM 4278 O O . GLU B 1 159 ? 21.453 -43.969 -6.562 1 96.94 159 GLU B O 1
ATOM 4283 N N . GLY B 1 160 ? 21 -44.812 -8.516 1 97.12 160 GLY B N 1
ATOM 4284 C CA . GLY B 1 160 ? 19.578 -44.969 -8.227 1 97.12 160 GLY B CA 1
ATOM 4285 C C . GLY B 1 160 ? 18.797 -43.688 -8.539 1 97.12 160 GLY B C 1
ATOM 4286 O O . GLY B 1 160 ? 17.562 -43.688 -8.484 1 97.12 160 GLY B O 1
ATOM 4287 N N . GLY B 1 161 ? 19.516 -42.625 -8.859 1 97.69 161 GLY B N 1
ATOM 4288 C CA . GLY B 1 161 ? 18.766 -41.406 -9.133 1 97.69 161 GLY B CA 1
ATOM 4289 C C . GLY B 1 161 ? 19.641 -40.156 -9.172 1 97.69 161 GLY B C 1
ATOM 4290 O O . GLY B 1 161 ? 20.641 -40.125 -9.883 1 97.69 161 GLY B O 1
ATOM 4291 N N . TRP B 1 162 ? 19.141 -39.125 -8.406 1 98.25 162 TRP B N 1
ATOM 4292 C CA . TRP B 1 162 ? 19.781 -37.812 -8.445 1 98.25 162 TRP B CA 1
ATOM 4293 C C . TRP B 1 162 ? 19.922 -37.25 -7.039 1 98.25 162 TRP B C 1
ATOM 4295 O O . TRP B 1 162 ? 19.25 -37.688 -6.105 1 98.25 162 TRP B O 1
ATOM 4305 N N . ARG B 1 163 ? 20.828 -36.312 -6.918 1 98.56 163 ARG B N 1
ATOM 4306 C CA . ARG B 1 163 ? 20.938 -35.469 -5.738 1 98.56 163 ARG B CA 1
ATOM 4307 C C . ARG B 1 163 ? 20.75 -34 -6.105 1 98.56 163 ARG B C 1
ATOM 4309 O O . ARG B 1 163 ? 21.469 -33.469 -6.945 1 98.56 163 ARG B O 1
ATOM 4316 N N . LEU B 1 164 ? 19.781 -33.406 -5.477 1 98.5 164 LEU B N 1
ATOM 4317 C CA . LEU B 1 164 ? 19.406 -32.031 -5.789 1 98.5 164 LEU B CA 1
ATOM 4318 C C . LEU B 1 164 ? 20.031 -31.047 -4.809 1 98.5 164 LEU B C 1
ATOM 4320 O O . LEU B 1 164 ? 19.984 -31.266 -3.594 1 98.5 164 LEU B O 1
ATOM 4324 N N . ASP B 1 165 ? 20.672 -29.953 -5.285 1 98.69 165 ASP B N 1
ATOM 4325 C CA . ASP B 1 165 ? 21.234 -28.828 -4.523 1 98.69 165 ASP B CA 1
ATOM 4326 C C . ASP B 1 165 ? 20.797 -27.5 -5.117 1 98.69 165 ASP B C 1
ATOM 4328 O O . ASP B 1 165 ? 20.891 -27.281 -6.328 1 98.69 165 ASP B O 1
ATOM 4332 N N . GLY B 1 166 ? 20.266 -26.688 -4.262 1 97.88 166 GLY B N 1
ATOM 4333 C CA . GLY B 1 166 ? 19.891 -25.359 -4.758 1 97.88 166 GLY B CA 1
ATOM 4334 C C . GLY B 1 166 ? 18.922 -24.641 -3.846 1 97.88 166 GLY B C 1
ATOM 4335 O O . GLY B 1 166 ? 18.781 -24.984 -2.672 1 97.88 166 GLY B O 1
ATOM 4336 N N . ARG B 1 167 ? 18.359 -23.516 -4.359 1 97.69 167 ARG B N 1
ATOM 4337 C CA . ARG B 1 167 ? 17.438 -22.688 -3.615 1 97.69 167 ARG B CA 1
ATOM 4338 C C . ARG B 1 167 ? 16.344 -22.141 -4.527 1 97.69 167 ARG B C 1
ATOM 4340 O O . ARG B 1 167 ? 16.625 -21.703 -5.652 1 97.69 167 ARG B O 1
ATOM 4347 N N . LYS B 1 168 ? 15.195 -22.297 -4.102 1 97.62 168 LYS B N 1
ATOM 4348 C CA . LYS B 1 168 ? 14.039 -21.672 -4.734 1 97.62 168 LYS B CA 1
ATOM 4349 C C . LYS B 1 168 ? 13.43 -20.609 -3.832 1 97.62 168 LYS B C 1
ATOM 4351 O O . LYS B 1 168 ? 13.383 -20.766 -2.611 1 97.62 168 LYS B O 1
ATOM 4356 N N . ILE B 1 169 ? 13.031 -19.453 -4.445 1 96.88 169 ILE B N 1
ATOM 4357 C CA . ILE B 1 169 ? 12.43 -18.375 -3.68 1 96.88 169 ILE B CA 1
ATOM 4358 C C . ILE B 1 169 ? 10.984 -18.172 -4.137 1 96.88 169 ILE B C 1
ATOM 4360 O O . ILE B 1 169 ? 10.594 -18.625 -5.211 1 96.88 169 ILE B O 1
ATOM 4364 N N . TYR B 1 170 ? 10.203 -17.531 -3.266 1 96.94 170 TYR B N 1
ATOM 4365 C CA . TYR B 1 170 ? 8.797 -17.266 -3.539 1 96.94 170 TYR B CA 1
ATOM 4366 C C . TYR B 1 170 ? 8.031 -18.562 -3.797 1 96.94 170 TYR B C 1
ATOM 4368 O O . TYR B 1 170 ? 7.266 -18.656 -4.762 1 96.94 170 TYR B O 1
ATOM 4376 N N . SER B 1 171 ? 8.281 -19.562 -3.008 1 98 171 SER B N 1
ATOM 4377 C CA . SER B 1 171 ? 7.617 -20.844 -3.18 1 98 171 SER B CA 1
ATOM 4378 C C . SER B 1 171 ? 6.242 -20.844 -2.525 1 98 171 SER B C 1
ATOM 4380 O O . SER B 1 171 ? 6.082 -21.328 -1.401 1 98 171 SER B O 1
ATOM 4382 N N . THR B 1 172 ? 5.266 -20.453 -3.293 1 98.38 172 THR B N 1
ATOM 4383 C CA . THR B 1 172 ? 3.914 -20.203 -2.807 1 98.38 172 THR B CA 1
ATOM 4384 C C . THR B 1 172 ? 3.32 -21.469 -2.189 1 98.38 172 THR B C 1
ATOM 4386 O O . THR B 1 172 ? 3.303 -22.516 -2.822 1 98.38 172 THR B O 1
ATOM 4389 N N . GLY B 1 173 ? 2.891 -21.391 -0.957 1 98.75 173 GLY B N 1
ATOM 4390 C CA . GLY B 1 173 ? 2.148 -22.453 -0.291 1 98.75 173 GLY B CA 1
ATOM 4391 C C . GLY B 1 173 ? 3.041 -23.469 0.399 1 98.75 173 GLY B C 1
ATOM 4392 O O . GLY B 1 173 ? 2.559 -24.469 0.917 1 98.75 173 GLY B O 1
ATOM 4393 N N . ILE B 1 174 ? 4.32 -23.188 0.547 1 98.75 174 ILE B N 1
ATOM 4394 C CA . ILE B 1 174 ? 5.312 -24.172 0.937 1 98.75 174 ILE B CA 1
ATOM 4395 C C . ILE B 1 174 ? 4.988 -24.719 2.328 1 98.75 174 ILE B C 1
ATOM 4397 O O . ILE B 1 174 ? 5.23 -25.891 2.621 1 98.75 174 ILE B O 1
ATOM 4401 N N . PRO B 1 175 ? 4.363 -23.969 3.289 1 98.5 175 PRO B N 1
ATOM 4402 C CA . PRO B 1 175 ? 4.043 -24.562 4.594 1 98.5 175 PRO B CA 1
ATOM 4403 C C . PRO B 1 175 ? 3.027 -25.688 4.496 1 98.5 175 PRO B C 1
ATOM 4405 O O . PRO B 1 175 ? 2.924 -26.516 5.414 1 98.5 175 PRO B O 1
ATOM 4408 N N . GLY B 1 176 ? 2.295 -25.75 3.408 1 98.5 176 GLY B N 1
ATOM 4409 C CA . GLY B 1 176 ? 1.251 -26.75 3.289 1 98.5 176 GLY B CA 1
ATOM 4410 C C . GLY B 1 176 ? 1.487 -27.734 2.152 1 98.5 176 GLY B C 1
ATOM 4411 O O . GLY B 1 176 ? 0.736 -28.688 1.986 1 98.5 176 GLY B O 1
ATOM 4412 N N . LEU B 1 177 ? 2.535 -27.531 1.371 1 98.75 177 LEU B N 1
ATOM 4413 C CA . LEU B 1 177 ? 2.748 -28.375 0.196 1 98.75 177 LEU B CA 1
ATOM 4414 C C . LEU B 1 177 ? 3.17 -29.781 0.601 1 98.75 177 LEU B C 1
ATOM 4416 O O . LEU B 1 177 ? 3.891 -29.953 1.584 1 98.75 177 LEU B O 1
ATOM 4420 N N . THR B 1 178 ? 2.734 -30.734 -0.173 1 98.75 178 THR B N 1
ATOM 4421 C CA . THR B 1 178 ? 3.162 -32.125 -0.054 1 98.75 178 THR B CA 1
ATOM 4422 C C . THR B 1 178 ? 4.168 -32.469 -1.147 1 98.75 178 THR B C 1
ATOM 4424 O O . THR B 1 178 ? 5.199 -33.094 -0.875 1 98.75 178 THR B O 1
ATOM 4427 N N . TRP B 1 179 ? 3.811 -32.094 -2.34 1 98.69 179 TRP B N 1
ATOM 4428 C CA . TRP B 1 179 ? 4.66 -32.375 -3.494 1 98.69 179 TRP B CA 1
ATOM 4429 C C . TRP B 1 179 ? 5.258 -31.094 -4.051 1 98.69 179 TRP B C 1
ATOM 4431 O O . TRP B 1 179 ? 4.566 -30.078 -4.18 1 98.69 179 TRP B O 1
ATOM 4441 N N . LEU B 1 180 ? 6.508 -31.125 -4.332 1 98.75 180 LEU B N 1
ATOM 4442 C CA . LEU B 1 180 ? 7.258 -30.016 -4.902 1 98.75 180 LEU B CA 1
ATOM 4443 C C . LEU B 1 180 ? 7.734 -30.344 -6.312 1 98.75 180 LEU B C 1
ATOM 4445 O O . LEU B 1 180 ? 8.508 -31.297 -6.504 1 98.75 180 LEU B O 1
ATOM 4449 N N . SER B 1 181 ? 7.215 -29.641 -7.27 1 97.12 181 SER B N 1
ATOM 4450 C CA . SER B 1 181 ? 7.754 -29.734 -8.625 1 97.12 181 SER B CA 1
ATOM 4451 C C . SER B 1 181 ? 8.93 -28.781 -8.805 1 97.12 181 SER B C 1
ATOM 4453 O O . SER B 1 181 ? 8.742 -27.625 -9.188 1 97.12 181 SER B O 1
ATOM 4455 N N . VAL B 1 182 ? 10.117 -29.281 -8.633 1 97.75 182 VAL B N 1
ATOM 4456 C CA . VAL B 1 182 ? 11.305 -28.453 -8.562 1 97.75 182 VAL B CA 1
ATOM 4457 C C . VAL B 1 182 ? 11.93 -28.328 -9.953 1 97.75 182 VAL B C 1
ATOM 4459 O O . VAL B 1 182 ? 12.32 -29.344 -10.555 1 97.75 182 VAL B O 1
ATOM 4462 N N . TRP B 1 183 ? 12.039 -27.156 -10.438 1 95.38 183 TRP B N 1
ATOM 4463 C CA . TRP B 1 183 ? 12.734 -26.891 -11.695 1 95.38 183 TRP B CA 1
ATOM 4464 C C . TRP B 1 183 ? 14.242 -26.844 -11.484 1 95.38 183 TRP B C 1
ATOM 4466 O O . TRP B 1 183 ? 14.734 -26.125 -10.617 1 95.38 183 TRP B O 1
ATOM 4476 N N . ALA B 1 184 ? 14.969 -27.672 -12.242 1 96.19 184 ALA B N 1
ATOM 4477 C CA . ALA B 1 184 ? 16.406 -27.797 -12.055 1 96.19 184 ALA B CA 1
ATOM 4478 C C . ALA B 1 184 ? 17.094 -28.219 -13.352 1 96.19 184 ALA B C 1
ATOM 4480 O O . ALA B 1 184 ? 16.453 -28.359 -14.391 1 96.19 184 ALA B O 1
ATOM 4481 N N . ARG B 1 185 ? 18.406 -28.234 -13.273 1 95.38 185 ARG B N 1
ATOM 4482 C CA . ARG B 1 185 ? 19.203 -28.734 -14.398 1 95.38 185 ARG B CA 1
ATOM 4483 C C . ARG B 1 185 ? 20.141 -29.844 -13.961 1 95.38 185 ARG B C 1
ATOM 4485 O O . ARG B 1 185 ? 20.594 -29.875 -12.812 1 95.38 185 ARG B O 1
ATOM 4492 N N . SER B 1 186 ? 20.406 -30.75 -14.906 1 96.25 186 SER B N 1
ATOM 4493 C CA . SER B 1 186 ? 21.359 -31.812 -14.633 1 96.25 186 SER B CA 1
ATOM 4494 C C . SER B 1 186 ? 22.797 -31.312 -14.758 1 96.25 186 SER B C 1
ATOM 4496 O O . SER B 1 186 ? 23.031 -30.219 -15.281 1 96.25 186 SER B O 1
ATOM 4498 N N . ASP B 1 187 ? 23.719 -32.062 -14.219 1 92.94 187 ASP B N 1
ATOM 4499 C CA . ASP B 1 187 ? 25.125 -31.688 -14.25 1 92.94 187 ASP B CA 1
ATOM 4500 C C . ASP B 1 187 ? 25.828 -32.344 -15.43 1 92.94 187 ASP B C 1
ATOM 4502 O O . ASP B 1 187 ? 27.062 -32.375 -15.5 1 92.94 187 ASP B O 1
ATOM 4506 N N . GLU B 1 188 ? 25.125 -32.844 -16.312 1 92.5 188 GLU B N 1
ATOM 4507 C CA . GLU B 1 188 ? 25.688 -33.5 -17.484 1 92.5 188 GLU B CA 1
ATOM 4508 C C . GLU B 1 188 ? 26.297 -32.5 -18.453 1 92.5 188 GLU B C 1
ATOM 4510 O O . GLU B 1 188 ? 25.969 -31.312 -18.406 1 92.5 188 GLU B O 1
ATOM 4515 N N . PRO B 1 189 ? 27.297 -32.969 -19.375 1 91.56 189 PRO B N 1
ATOM 4516 C CA . PRO B 1 189 ? 27.891 -32.031 -20.344 1 91.56 189 PRO B CA 1
ATOM 4517 C C . PRO B 1 189 ? 26.859 -31.328 -21.188 1 91.56 189 PRO B C 1
ATOM 4519 O O . PRO B 1 189 ? 26.969 -30.125 -21.438 1 91.56 189 PRO B O 1
ATOM 4522 N N . GLU B 1 190 ? 25.891 -32.094 -21.625 1 91.69 190 GLU B N 1
ATOM 4523 C CA . GLU B 1 190 ? 24.688 -31.5 -22.188 1 91.69 190 GLU B CA 1
ATOM 4524 C C . GLU B 1 190 ? 23.547 -31.5 -21.172 1 91.69 190 GLU B C 1
ATOM 4526 O O . GLU B 1 190 ? 22.828 -32.5 -21.031 1 91.69 190 GLU B O 1
ATOM 4531 N N . PRO B 1 191 ? 23.438 -30.375 -20.578 1 92.56 191 PRO B N 1
ATOM 4532 C CA . PRO B 1 191 ? 22.5 -30.344 -19.453 1 92.56 191 PRO B CA 1
ATOM 4533 C C . PRO B 1 191 ? 21.062 -30.641 -19.891 1 92.56 191 PRO B C 1
ATOM 4535 O O . PRO B 1 191 ? 20.641 -30.219 -20.969 1 92.56 191 PRO B O 1
ATOM 4538 N N . ARG B 1 192 ? 20.406 -31.375 -19.094 1 93.75 192 ARG B N 1
ATOM 4539 C CA . ARG B 1 192 ? 18.953 -31.484 -19.188 1 93.75 192 ARG B CA 1
ATOM 4540 C C . ARG B 1 192 ? 18.266 -30.578 -18.188 1 93.75 192 ARG B C 1
ATOM 4542 O O . ARG B 1 192 ? 18.797 -30.312 -17.094 1 93.75 192 ARG B O 1
ATOM 4549 N N . VAL B 1 193 ? 17.141 -30.016 -18.578 1 93.38 193 VAL B N 1
ATOM 4550 C CA . VAL B 1 193 ? 16.375 -29.109 -17.734 1 93.38 193 VAL B CA 1
ATOM 4551 C C . VAL B 1 193 ? 14.938 -29.625 -17.609 1 93.38 193 VAL B C 1
ATOM 4553 O O . VAL B 1 193 ? 14.383 -30.172 -18.562 1 93.38 193 VAL B O 1
ATOM 4556 N N . GLY B 1 194 ? 14.414 -29.438 -16.406 1 92.38 194 GLY B N 1
ATOM 4557 C CA . GLY B 1 194 ? 13.023 -29.828 -16.234 1 92.38 194 GLY B CA 1
ATOM 4558 C C . GLY B 1 194 ? 12.609 -29.922 -14.773 1 92.38 194 GLY B C 1
ATOM 4559 O O . GLY B 1 194 ? 13.031 -29.109 -13.945 1 92.38 194 GLY B O 1
ATOM 4560 N N . THR B 1 195 ? 11.711 -30.906 -14.523 1 95.38 195 THR B N 1
ATOM 4561 C CA . THR B 1 195 ? 11.078 -31 -13.219 1 95.38 195 THR B CA 1
ATOM 4562 C C . THR B 1 195 ? 11.523 -32.25 -12.484 1 95.38 195 THR B C 1
ATOM 4564 O O . THR B 1 195 ? 11.391 -33.375 -13.016 1 95.38 195 THR B O 1
ATOM 4567 N N . TRP B 1 196 ? 12.078 -32.125 -11.359 1 97.5 196 TRP B N 1
ATOM 4568 C CA . TRP B 1 196 ? 12.25 -33.188 -10.375 1 97.5 196 TRP B CA 1
ATOM 4569 C C . TRP B 1 196 ? 11.164 -33.125 -9.305 1 97.5 196 TRP B C 1
ATOM 4571 O O . TRP B 1 196 ? 11.055 -32.125 -8.586 1 97.5 196 TRP B O 1
ATOM 4581 N N . LEU B 1 197 ? 10.336 -34.156 -9.234 1 98.25 197 LEU B N 1
ATOM 4582 C CA . LEU B 1 197 ? 9.273 -34.219 -8.234 1 98.25 197 LEU B CA 1
ATOM 4583 C C . LEU B 1 197 ? 9.82 -34.688 -6.891 1 98.25 197 LEU B C 1
ATOM 4585 O O . LEU B 1 197 ? 10.469 -35.75 -6.809 1 98.25 197 LEU B O 1
ATOM 4589 N N . VAL B 1 198 ? 9.641 -33.938 -5.848 1 98.56 198 VAL B N 1
ATOM 4590 C CA . VAL B 1 198 ? 10.195 -34.219 -4.531 1 98.56 198 VAL B CA 1
ATOM 4591 C C . VAL B 1 198 ? 9.094 -34.156 -3.477 1 98.56 198 VAL B C 1
ATOM 4593 O O . VAL B 1 198 ? 8.273 -33.219 -3.484 1 98.56 198 VAL B O 1
ATOM 4596 N N . HIS B 1 199 ? 9.016 -35.125 -2.672 1 98.31 199 HIS B N 1
ATOM 4597 C CA . HIS B 1 199 ? 8.133 -35.031 -1.518 1 98.31 199 HIS B CA 1
ATOM 4598 C C . HIS B 1 199 ? 8.711 -34.062 -0.473 1 98.31 199 HIS B C 1
ATOM 4600 O O . HIS B 1 199 ? 9.914 -34.094 -0.209 1 98.31 199 HIS B O 1
ATOM 4606 N N . ARG B 1 200 ? 7.867 -33.312 0.163 1 97.31 200 ARG B N 1
ATOM 4607 C CA . ARG B 1 200 ? 8.289 -32.219 1.057 1 97.31 200 ARG B CA 1
ATOM 4608 C C . ARG B 1 200 ? 9.094 -32.781 2.23 1 97.31 200 ARG B C 1
ATOM 4610 O O . ARG B 1 200 ? 9.984 -32.094 2.75 1 97.31 200 ARG B O 1
ATOM 4617 N N . ASP B 1 201 ? 8.891 -34.031 2.631 1 97 201 ASP B N 1
ATOM 4618 C CA . ASP B 1 201 ? 9.516 -34.625 3.816 1 97 201 ASP B CA 1
ATOM 4619 C C . ASP B 1 201 ? 10.836 -35.312 3.463 1 97 201 ASP B C 1
ATOM 4621 O O . ASP B 1 201 ? 11.469 -35.906 4.324 1 97 201 ASP B O 1
ATOM 4625 N N . THR B 1 202 ? 11.211 -35.25 2.271 1 98.12 202 THR B N 1
ATOM 4626 C CA . THR B 1 202 ? 12.5 -35.812 1.896 1 98.12 202 THR B CA 1
ATOM 4627 C C . THR B 1 202 ? 13.633 -35.125 2.668 1 98.12 202 THR B C 1
ATOM 4629 O O . THR B 1 202 ? 13.68 -33.906 2.781 1 98.12 202 THR B O 1
ATOM 4632 N N . PRO B 1 203 ? 14.547 -35.938 3.232 1 98.25 203 PRO B N 1
ATOM 4633 C CA . PRO B 1 203 ? 15.664 -35.344 3.971 1 98.25 203 PRO B CA 1
ATOM 4634 C C . PRO B 1 203 ? 16.469 -34.344 3.125 1 98.25 203 PRO B C 1
ATOM 4636 O O . PRO B 1 203 ? 16.703 -34.594 1.938 1 98.25 203 PRO B O 1
ATOM 4639 N N . GLY B 1 204 ? 16.891 -33.25 3.756 1 98.69 204 GLY B N 1
ATOM 4640 C CA . GLY B 1 204 ? 17.734 -32.281 3.08 1 98.69 204 GLY B CA 1
ATOM 4641 C C . GLY B 1 204 ? 16.984 -31.031 2.645 1 98.69 204 GLY B C 1
ATOM 4642 O O . GLY B 1 204 ? 17.594 -30.078 2.158 1 98.69 204 GLY B O 1
ATOM 4643 N N . ILE B 1 205 ? 15.672 -31.031 2.826 1 98.81 205 ILE B N 1
ATOM 4644 C CA . ILE B 1 205 ? 14.852 -29.875 2.467 1 98.81 205 ILE B CA 1
ATOM 4645 C C . ILE B 1 205 ? 14.672 -28.969 3.684 1 98.81 205 ILE B C 1
ATOM 4647 O O . ILE B 1 205 ? 14.273 -29.438 4.754 1 98.81 205 ILE B O 1
ATOM 4651 N N . ARG B 1 206 ? 15.031 -27.688 3.525 1 98.5 206 ARG B N 1
ATOM 4652 C CA . ARG B 1 206 ? 14.852 -26.688 4.582 1 98.5 206 ARG B CA 1
ATOM 4653 C C . ARG B 1 206 ? 14.031 -25.5 4.082 1 98.5 206 ARG B C 1
ATOM 4655 O O . ARG B 1 206 ? 14.297 -24.969 3.006 1 98.5 206 ARG B O 1
ATOM 4662 N N . ILE B 1 207 ? 13.039 -25.188 4.891 1 98.38 207 ILE B N 1
ATOM 4663 C CA . ILE B 1 207 ? 12.234 -24 4.59 1 98.38 207 ILE B CA 1
ATOM 4664 C C . ILE B 1 207 ? 12.75 -22.812 5.387 1 98.38 207 ILE B C 1
ATOM 4666 O O . ILE B 1 207 ? 12.875 -22.875 6.609 1 98.38 207 ILE B O 1
ATOM 4670 N N . GLU B 1 208 ? 13.172 -21.781 4.754 1 98.31 208 GLU B N 1
ATOM 4671 C CA . GLU B 1 208 ? 13.508 -20.516 5.406 1 98.31 208 GLU B CA 1
ATOM 4672 C C . GLU B 1 208 ? 12.344 -19.531 5.328 1 98.31 208 GLU B C 1
ATOM 4674 O O . GLU B 1 208 ? 11.883 -19.203 4.238 1 98.31 208 GLU B O 1
ATOM 4679 N N . GLN B 1 209 ? 11.859 -19.125 6.453 1 97.62 209 GLN B N 1
ATOM 4680 C CA . GLN B 1 209 ? 10.695 -18.234 6.531 1 97.62 209 GLN B CA 1
ATOM 4681 C C . GLN B 1 209 ? 11.062 -16.812 6.113 1 97.62 209 GLN B C 1
ATOM 4683 O O . GLN B 1 209 ? 11.258 -15.945 6.965 1 97.62 209 GLN B O 1
ATOM 4688 N N . THR B 1 210 ? 10.961 -16.594 4.797 1 97.12 210 THR B N 1
ATOM 4689 C CA . THR B 1 210 ? 11.484 -15.336 4.25 1 97.12 210 THR B CA 1
ATOM 4690 C C . THR B 1 210 ? 10.352 -14.453 3.744 1 97.12 210 THR B C 1
ATOM 4692 O O . THR B 1 210 ? 10.555 -13.266 3.48 1 97.12 210 THR B O 1
ATOM 4695 N N . TRP B 1 211 ? 9.156 -15 3.604 1 97.31 211 TRP B N 1
ATOM 4696 C CA . TRP B 1 211 ? 8.07 -14.25 2.984 1 97.31 211 TRP B CA 1
ATOM 4697 C C . TRP B 1 211 ? 7.602 -13.117 3.896 1 97.31 211 TRP B C 1
ATOM 4699 O O . TRP B 1 211 ? 7.07 -13.367 4.98 1 97.31 211 TRP B O 1
ATOM 4709 N N . ASP B 1 212 ? 7.84 -11.898 3.572 1 96.56 212 ASP B N 1
ATOM 4710 C CA . ASP B 1 212 ? 7.414 -10.656 4.207 1 96.56 212 ASP B CA 1
ATOM 4711 C C . ASP B 1 212 ? 7.074 -9.594 3.166 1 96.56 212 ASP B C 1
ATOM 4713 O O . ASP B 1 212 ? 7.934 -8.805 2.766 1 96.56 212 ASP B O 1
ATOM 4717 N N . HIS B 1 213 ? 5.809 -9.625 2.811 1 96.44 213 HIS B N 1
ATOM 4718 C CA . HIS B 1 213 ? 5.344 -8.898 1.635 1 96.44 213 HIS B CA 1
ATOM 4719 C C . HIS B 1 213 ? 4.238 -7.914 1.997 1 96.44 213 HIS B C 1
ATOM 4721 O O . HIS B 1 213 ? 3.598 -8.055 3.043 1 96.44 213 HIS B O 1
ATOM 4727 N N . LEU B 1 214 ? 4.039 -6.867 1.155 1 97.38 214 LEU B N 1
ATOM 4728 C CA . LEU B 1 214 ? 3.025 -5.836 1.344 1 97.38 214 LEU B CA 1
ATOM 4729 C C . LEU B 1 214 ? 1.634 -6.449 1.449 1 97.38 214 LEU B C 1
ATOM 4731 O O . LEU B 1 214 ? 0.83 -6.039 2.287 1 97.38 214 LEU B O 1
ATOM 4735 N N . GLY B 1 215 ? 1.303 -7.328 0.627 1 98.06 215 GLY B N 1
ATOM 4736 C CA . GLY B 1 215 ? 0.03 -8.031 0.57 1 98.06 215 GLY B CA 1
ATOM 4737 C C . GLY B 1 215 ? 0.18 -9.516 0.322 1 98.06 215 GLY B C 1
ATOM 4738 O O . GLY B 1 215 ? 1.299 -10.031 0.226 1 98.06 215 GLY B O 1
ATOM 4739 N N . MET B 1 216 ? -1.004 -10.203 0.313 1 98.62 216 MET B N 1
ATOM 4740 C CA . MET B 1 216 ? -0.981 -11.656 0.152 1 98.62 216 MET B CA 1
ATOM 4741 C C . MET B 1 216 ? -0.049 -12.305 1.172 1 98.62 216 MET B C 1
ATOM 4743 O O . MET B 1 216 ? 0.758 -13.164 0.822 1 98.62 216 MET B O 1
ATOM 4747 N N . ARG B 1 217 ? -0.167 -11.82 2.336 1 98.19 217 ARG B N 1
ATOM 4748 C CA . ARG B 1 217 ? 0.834 -12.094 3.363 1 98.19 217 ARG B CA 1
ATOM 4749 C C . ARG B 1 217 ? 0.713 -13.531 3.875 1 98.19 217 ARG B C 1
ATOM 4751 O O . ARG B 1 217 ? 1.648 -14.055 4.48 1 98.19 217 ARG B O 1
ATOM 4758 N N . ALA B 1 218 ? -0.395 -14.219 3.551 1 98.75 218 ALA B N 1
ATOM 4759 C CA . ALA B 1 218 ? -0.623 -15.555 4.105 1 98.75 218 ALA B CA 1
ATOM 4760 C C . ALA B 1 218 ? -0.274 -16.641 3.086 1 98.75 218 ALA B C 1
ATOM 4762 O O . ALA B 1 218 ? -0.547 -17.812 3.309 1 98.75 218 ALA B O 1
ATOM 4763 N N . THR B 1 219 ? 0.359 -16.328 1.964 1 98.62 219 THR B N 1
ATOM 4764 C CA . THR B 1 219 ? 0.62 -17.297 0.91 1 98.62 219 THR B CA 1
ATOM 4765 C C . THR B 1 219 ? 1.732 -18.266 1.322 1 98.62 219 THR B C 1
ATOM 4767 O O . THR B 1 219 ? 1.891 -19.328 0.729 1 98.62 219 THR B O 1
ATOM 4770 N N . GLY B 1 220 ? 2.549 -17.812 2.334 1 98.31 220 GLY B N 1
ATOM 4771 C CA . GLY B 1 220 ? 3.664 -18.656 2.748 1 98.31 220 GLY B CA 1
ATOM 4772 C C . GLY B 1 220 ? 4.68 -18.875 1.643 1 98.31 220 GLY B C 1
ATOM 4773 O O . GLY B 1 220 ? 5.219 -19.984 1.507 1 98.31 220 GLY B O 1
ATOM 4774 N N . SER B 1 221 ? 4.887 -17.859 0.813 1 98.25 221 SER B N 1
ATOM 4775 C CA . SER B 1 221 ? 5.797 -17.969 -0.32 1 98.25 221 SER B CA 1
ATOM 4776 C C . SER B 1 221 ? 7.254 -17.891 0.131 1 98.25 221 SER B C 1
ATOM 4778 O O . SER B 1 221 ? 8.023 -17.094 -0.389 1 98.25 221 SER B O 1
ATOM 4780 N N . HIS B 1 222 ? 7.68 -18.781 0.993 1 98.56 222 HIS B N 1
ATOM 4781 C CA . HIS B 1 222 ? 9 -18.812 1.612 1 98.56 222 HIS B CA 1
ATOM 4782 C C . HIS B 1 222 ? 10.039 -19.422 0.676 1 98.56 222 HIS B C 1
ATOM 4784 O O . HIS B 1 222 ? 9.695 -19.891 -0.414 1 98.56 222 HIS B O 1
ATOM 4790 N N . ASP B 1 223 ? 11.273 -19.312 1.122 1 98.38 223 ASP B N 1
ATOM 4791 C CA . ASP B 1 223 ? 12.367 -19.953 0.396 1 98.38 223 ASP B CA 1
ATOM 4792 C C . ASP B 1 223 ? 12.492 -21.438 0.772 1 98.38 223 ASP B C 1
ATOM 4794 O O . ASP B 1 223 ? 12.164 -21.812 1.895 1 98.38 223 ASP B O 1
ATOM 4798 N N . VAL B 1 224 ? 12.906 -22.172 -0.186 1 98.75 224 VAL B N 1
ATOM 4799 C CA . VAL B 1 224 ? 13.188 -23.578 0.025 1 98.75 224 VAL B CA 1
ATOM 4800 C C . VAL B 1 224 ? 14.625 -23.891 -0.386 1 98.75 224 VAL B C 1
ATOM 4802 O O . VAL B 1 224 ? 15.031 -23.594 -1.514 1 98.75 224 VAL B O 1
ATOM 4805 N N . VAL B 1 225 ? 15.367 -24.453 0.547 1 98.81 225 VAL B N 1
ATOM 4806 C CA . VAL B 1 225 ? 16.75 -24.828 0.3 1 98.81 225 VAL B CA 1
ATOM 4807 C C . VAL B 1 225 ? 16.859 -26.344 0.19 1 98.81 225 VAL B C 1
ATOM 4809 O O . VAL B 1 225 ? 16.344 -27.078 1.033 1 98.81 225 VAL B O 1
ATOM 4812 N N . PHE B 1 226 ? 17.484 -26.797 -0.874 1 98.81 226 PHE B N 1
ATOM 4813 C CA . PHE B 1 226 ? 17.797 -28.203 -1.089 1 98.81 226 PHE B CA 1
ATOM 4814 C C . PHE B 1 226 ? 19.281 -28.469 -0.842 1 98.81 226 PHE B C 1
ATOM 4816 O O . PHE B 1 226 ? 20.141 -27.859 -1.47 1 98.81 226 PHE B O 1
ATOM 4823 N N . GLU B 1 227 ? 19.531 -29.359 0.068 1 98.69 227 GLU B N 1
ATOM 4824 C CA . GLU B 1 227 ? 20.891 -29.781 0.371 1 98.69 227 GLU B CA 1
ATOM 4825 C C . GLU B 1 227 ? 21.047 -31.297 0.207 1 98.69 227 GLU B C 1
ATOM 4827 O O . GLU B 1 227 ? 20.703 -32.062 1.107 1 98.69 227 GLU B O 1
ATOM 4832 N N . ASP B 1 228 ? 21.594 -31.688 -0.849 1 98.56 228 ASP B N 1
ATOM 4833 C CA . ASP B 1 228 ? 21.875 -33.094 -1.159 1 98.56 228 ASP B CA 1
ATOM 4834 C C . ASP B 1 228 ? 20.609 -33.938 -1.06 1 98.56 228 ASP B C 1
ATOM 4836 O O . ASP B 1 228 ? 20.625 -35 -0.438 1 98.56 228 ASP B O 1
ATOM 4840 N N . VAL B 1 229 ? 19.547 -33.531 -1.629 1 98.81 229 VAL B N 1
ATOM 4841 C CA . VAL B 1 229 ? 18.25 -34.219 -1.538 1 98.81 229 VAL B CA 1
ATOM 4842 C C . VAL B 1 229 ? 18.188 -35.344 -2.551 1 98.81 229 VAL B C 1
ATOM 4844 O O . VAL B 1 229 ? 18.297 -35.125 -3.758 1 98.81 229 VAL B O 1
ATOM 4847 N N . PHE B 1 230 ? 17.984 -36.5 -2.098 1 98.69 230 PHE B N 1
ATOM 4848 C CA . PHE B 1 230 ? 17.906 -37.656 -2.977 1 98.69 230 PHE B CA 1
ATOM 4849 C C . PHE B 1 230 ? 16.562 -37.719 -3.691 1 98.69 230 PHE B C 1
ATOM 4851 O O . PHE B 1 230 ? 15.516 -37.594 -3.062 1 98.69 230 PHE B O 1
ATOM 4858 N N . VAL B 1 231 ? 16.609 -37.906 -4.977 1 98.31 231 VAL B N 1
ATOM 4859 C CA . VAL B 1 231 ? 15.453 -38.062 -5.836 1 98.31 231 VAL B CA 1
ATOM 4860 C C . VAL B 1 231 ? 15.609 -39.344 -6.68 1 98.31 231 VAL B C 1
ATOM 4862 O O . VAL B 1 231 ? 16.531 -39.438 -7.504 1 98.31 231 VAL B O 1
ATOM 4865 N N . ALA B 1 232 ? 14.773 -40.25 -6.543 1 97.81 232 ALA B N 1
ATOM 4866 C CA . ALA B 1 232 ? 14.836 -41.469 -7.336 1 97.81 232 ALA B CA 1
ATOM 4867 C C . ALA B 1 232 ? 14.68 -41.188 -8.828 1 97.81 232 ALA B C 1
ATOM 4869 O O . ALA B 1 232 ? 14.023 -40.188 -9.203 1 97.81 232 ALA B O 1
ATOM 4870 N N . SER B 1 233 ? 15.188 -42 -9.695 1 96.44 233 SER B N 1
ATOM 4871 C CA . SER B 1 233 ? 15.234 -41.781 -11.133 1 96.44 233 SER B CA 1
ATOM 4872 C C . SER B 1 233 ? 13.836 -41.562 -11.695 1 96.44 233 SER B C 1
ATOM 4874 O O . SER B 1 233 ? 13.648 -40.688 -12.562 1 96.44 233 SER B O 1
ATOM 4876 N N . GLU B 1 234 ? 12.883 -42.219 -11.188 1 95.56 234 GLU B N 1
ATOM 4877 C CA . GLU B 1 234 ? 11.539 -42.156 -11.742 1 95.56 234 GLU B CA 1
ATOM 4878 C C . GLU B 1 234 ? 10.867 -40.812 -11.367 1 95.56 234 GLU B C 1
ATOM 4880 O O . GLU B 1 234 ? 9.844 -40.438 -11.953 1 95.56 234 GLU B O 1
ATOM 4885 N N . PHE B 1 235 ? 11.469 -40.062 -10.445 1 97.19 235 PHE B N 1
ATOM 4886 C CA . PHE B 1 235 ? 10.867 -38.812 -9.984 1 97.19 235 PHE B CA 1
ATOM 4887 C C . PHE B 1 235 ? 11.43 -37.625 -10.758 1 97.19 235 PHE B C 1
ATOM 4889 O O . PHE B 1 235 ? 11.008 -36.5 -10.555 1 97.19 235 PHE B O 1
ATOM 4896 N N . ALA B 1 236 ? 12.438 -37.906 -11.594 1 96.06 236 ALA B N 1
ATOM 4897 C CA . ALA B 1 236 ? 12.758 -36.938 -12.648 1 96.06 236 ALA B CA 1
ATOM 4898 C C . ALA B 1 236 ? 11.742 -37 -13.781 1 96.06 236 ALA B C 1
ATOM 4900 O O . ALA B 1 236 ? 11.961 -37.656 -14.789 1 96.06 236 ALA B O 1
ATOM 4901 N N . VAL B 1 237 ? 10.727 -36.281 -13.766 1 93.19 237 VAL B N 1
ATOM 4902 C CA . VAL B 1 237 ? 9.477 -36.625 -14.438 1 93.19 237 VAL B CA 1
ATOM 4903 C C . VAL B 1 237 ? 9.383 -35.875 -15.766 1 93.19 237 VAL B C 1
ATOM 4905 O O . VAL B 1 237 ? 8.633 -36.281 -16.656 1 93.19 237 VAL B O 1
ATOM 4908 N N . ASP B 1 238 ? 10.008 -34.781 -15.938 1 90.94 238 ASP B N 1
ATOM 4909 C CA . ASP B 1 238 ? 9.898 -34 -17.156 1 90.94 238 ASP B CA 1
ATOM 4910 C C . ASP B 1 238 ? 11.219 -33.281 -17.469 1 90.94 238 ASP B C 1
ATOM 4912 O O . ASP B 1 238 ? 11.281 -32.062 -17.5 1 90.94 238 ASP B O 1
ATOM 4916 N N . ILE B 1 239 ? 12.242 -34.062 -17.75 1 92 239 ILE B N 1
ATOM 4917 C CA . ILE B 1 239 ? 13.547 -33.469 -18.031 1 92 239 ILE B CA 1
ATOM 4918 C C . ILE B 1 239 ? 13.883 -33.656 -19.516 1 92 239 ILE B C 1
ATOM 4920 O O . ILE B 1 239 ? 13.57 -34.688 -20.109 1 92 239 ILE B O 1
ATOM 4924 N N . GLN B 1 240 ? 14.328 -32.625 -20.094 1 90.44 240 GLN B N 1
ATOM 4925 C CA . GLN B 1 240 ? 14.711 -32.594 -21.5 1 90.44 240 GLN B CA 1
ATOM 4926 C C . GLN B 1 240 ? 16.016 -31.828 -21.703 1 90.44 240 GLN B C 1
ATOM 4928 O O . GLN B 1 240 ? 16.406 -31.047 -20.844 1 90.44 240 GLN B O 1
ATOM 4933 N N . PRO B 1 241 ? 16.625 -32.125 -22.844 1 90.44 241 PRO B N 1
ATOM 4934 C CA . PRO B 1 241 ? 17.828 -31.312 -23.125 1 90.44 241 PRO B CA 1
ATOM 4935 C C . PRO B 1 241 ? 17.531 -29.828 -23.109 1 90.44 241 PRO B C 1
ATOM 4937 O O . PRO B 1 241 ? 16.469 -29.391 -23.578 1 90.44 241 PRO B O 1
ATOM 4940 N N . ALA B 1 242 ? 18.453 -29.172 -22.531 1 85.31 242 ALA B N 1
ATOM 4941 C CA . ALA B 1 242 ? 18.297 -27.734 -22.422 1 85.31 242 ALA B CA 1
ATOM 4942 C C . ALA B 1 242 ? 18.109 -27.094 -23.797 1 85.31 242 ALA B C 1
ATOM 4944 O O . ALA B 1 242 ? 17.484 -26.031 -23.906 1 85.31 242 ALA B O 1
ATOM 4945 N N . SER B 1 243 ? 18.609 -27.672 -24.797 1 79.06 243 SER B N 1
ATOM 4946 C CA . SER B 1 243 ? 18.578 -27.141 -26.156 1 79.06 243 SER B CA 1
ATOM 4947 C C . SER B 1 243 ? 17.188 -27.312 -26.781 1 79.06 243 SER B C 1
ATOM 4949 O O . SER B 1 243 ? 16.891 -26.688 -27.797 1 79.06 243 SER B O 1
ATOM 4951 N N . THR B 1 244 ? 16.422 -28.125 -26.234 1 74.19 244 THR B N 1
ATOM 4952 C CA . THR B 1 244 ? 15.078 -28.344 -26.75 1 74.19 244 THR B CA 1
ATOM 4953 C C . THR B 1 244 ? 14.172 -27.156 -26.406 1 74.19 244 THR B C 1
ATOM 4955 O O . THR B 1 244 ? 14.078 -26.766 -25.234 1 74.19 244 THR B O 1
ATOM 4958 N N . PRO B 1 245 ? 13.828 -26.594 -27.562 1 61.66 245 PRO B N 1
ATOM 4959 C CA . PRO B 1 245 ? 12.898 -25.5 -27.266 1 61.66 245 PRO B CA 1
ATOM 4960 C C . PRO B 1 245 ? 11.781 -25.922 -26.312 1 61.66 245 PRO B C 1
ATOM 4962 O O . PRO B 1 245 ? 11.188 -26.984 -26.484 1 61.66 245 PRO B O 1
ATOM 4965 N N . ARG B 1 246 ? 11.945 -25.531 -25.156 1 57.12 246 ARG B N 1
ATOM 4966 C CA . ARG B 1 246 ? 10.93 -25.875 -24.172 1 57.12 246 ARG B CA 1
ATOM 4967 C C . ARG B 1 246 ? 9.586 -25.25 -24.516 1 57.12 246 ARG B C 1
ATOM 4969 O O . ARG B 1 246 ? 9.5 -24.047 -24.75 1 57.12 246 ARG B O 1
ATOM 4976 N N . PRO B 1 247 ? 8.68 -26.094 -25.078 1 46.41 247 PRO B N 1
ATOM 4977 C CA . PRO B 1 247 ? 7.375 -25.422 -25.172 1 46.41 247 PRO B CA 1
ATOM 4978 C C . PRO B 1 247 ? 7.051 -24.609 -23.922 1 46.41 247 PRO B C 1
ATOM 4980 O O . PRO B 1 247 ? 7.57 -24.875 -22.844 1 46.41 247 PRO B O 1
ATOM 4983 N N . SER B 1 248 ? 6.637 -23.422 -24.141 1 48.84 248 SER B N 1
ATOM 4984 C CA . SER B 1 248 ? 6.195 -22.672 -22.969 1 48.84 248 SER B CA 1
ATOM 4985 C C . SER B 1 248 ? 5.73 -23.609 -21.859 1 48.84 248 SER B C 1
ATOM 4987 O O . SER B 1 248 ? 5.199 -24.688 -22.141 1 48.84 248 SER B O 1
ATOM 4989 N N . GLU B 1 249 ? 6.379 -23.531 -20.641 1 53.72 249 GLU B N 1
ATOM 4990 C CA . GLU B 1 249 ? 5.984 -24.312 -19.484 1 53.72 249 GLU B CA 1
ATOM 4991 C C . GLU B 1 249 ? 4.492 -24.641 -19.516 1 53.72 249 GLU B C 1
ATOM 4993 O O . GLU B 1 249 ? 4.066 -25.672 -19 1 53.72 249 GLU B O 1
ATOM 4998 N N . LEU B 1 250 ? 3.848 -23.703 -20.188 1 62.22 250 LEU B N 1
ATOM 4999 C CA . LEU B 1 250 ? 2.406 -23.906 -20.312 1 62.22 250 LEU B CA 1
ATOM 5000 C C . LEU B 1 250 ? 1.98 -23.953 -21.766 1 62.22 250 LEU B C 1
ATOM 5002 O O . LEU B 1 250 ? 2.424 -23.141 -22.578 1 62.22 250 LEU B O 1
ATOM 5006 N N . ASP B 1 251 ? 1.398 -24.969 -22.125 1 71.06 251 ASP B N 1
ATOM 5007 C CA . ASP B 1 251 ? 0.748 -24.984 -23.422 1 71.06 251 ASP B CA 1
ATOM 5008 C C . ASP B 1 251 ? -0.346 -23.922 -23.516 1 71.06 251 ASP B C 1
ATOM 5010 O O . ASP B 1 251 ? -0.538 -23.141 -22.562 1 71.06 251 ASP B O 1
ATOM 5014 N N . SER B 1 252 ? -0.892 -23.781 -24.641 1 75.38 252 SER B N 1
ATOM 5015 C CA . SER B 1 252 ? -1.882 -22.734 -24.906 1 75.38 252 SER B CA 1
ATOM 5016 C C . SER B 1 252 ? -3.027 -22.797 -23.891 1 75.38 252 SER B C 1
ATOM 5018 O O . SER B 1 252 ? -3.492 -21.766 -23.406 1 75.38 252 SER B O 1
ATOM 5020 N N . SER B 1 253 ? -3.404 -24.031 -23.609 1 81.12 253 SER B N 1
ATOM 5021 C CA . SER B 1 253 ? -4.484 -24.203 -22.656 1 81.12 253 SER B CA 1
ATOM 5022 C C . SER B 1 253 ? -4.043 -23.797 -21.25 1 81.12 253 SER B C 1
ATOM 5024 O O . SER B 1 253 ? -4.805 -23.172 -20.516 1 81.12 253 SER B O 1
ATOM 5026 N N . GLY B 1 254 ? -2.826 -24.125 -20.938 1 87.38 254 GLY B N 1
ATOM 5027 C CA . GLY B 1 254 ? -2.281 -23.781 -19.641 1 87.38 254 GLY B CA 1
ATOM 5028 C C . GLY B 1 254 ? -2.178 -22.281 -19.422 1 87.38 254 GLY B C 1
ATOM 5029 O O . GLY B 1 254 ? -2.467 -21.781 -18.328 1 87.38 254 GLY B O 1
ATOM 5030 N N . VAL B 1 255 ? -1.84 -21.609 -20.469 1 88.88 255 VAL B N 1
ATOM 5031 C CA . VAL B 1 255 ? -1.7 -20.156 -20.391 1 88.88 255 VAL B CA 1
ATOM 5032 C C . VAL B 1 255 ? -3.068 -19.516 -20.156 1 88.88 255 VAL B C 1
ATOM 5034 O O . VAL B 1 255 ? -3.189 -18.562 -19.375 1 88.88 255 VAL B O 1
ATOM 5037 N N . LEU B 1 256 ? -4.086 -20.047 -20.828 1 92.44 256 LEU B N 1
ATOM 5038 C CA . LEU B 1 256 ? -5.441 -19.531 -20.656 1 92.44 256 LEU B CA 1
ATOM 5039 C C . LEU B 1 256 ? -5.93 -19.75 -19.219 1 92.44 256 LEU B C 1
ATOM 5041 O O . LEU B 1 256 ? -6.508 -18.859 -18.609 1 92.44 256 LEU B O 1
ATOM 5045 N N . TRP B 1 257 ? -5.73 -20.969 -18.703 1 94.69 257 TRP B N 1
ATOM 5046 C CA . TRP B 1 257 ? -6.129 -21.281 -17.328 1 94.69 257 TRP B CA 1
ATOM 5047 C C . TRP B 1 257 ? -5.422 -20.359 -16.344 1 94.69 257 TRP B C 1
ATOM 5049 O O . TRP B 1 257 ? -6.051 -19.812 -15.43 1 94.69 257 TRP B O 1
ATOM 5059 N N . LEU B 1 258 ? -4.156 -20.156 -16.562 1 94.56 258 LEU B N 1
ATOM 5060 C CA . LEU B 1 258 ? -3.373 -19.281 -15.688 1 94.56 258 LEU B CA 1
ATOM 5061 C C . LEU B 1 258 ? -3.922 -17.859 -15.703 1 94.56 258 LEU B C 1
ATOM 5063 O O . LEU B 1 258 ? -4.16 -17.266 -14.648 1 94.56 258 LEU B O 1
ATOM 5067 N N . ALA B 1 259 ? -4.129 -17.344 -16.906 1 95.5 259 ALA B N 1
ATOM 5068 C CA . ALA B 1 259 ? -4.586 -15.969 -17.062 1 95.5 259 ALA B CA 1
ATOM 5069 C C . ALA B 1 259 ? -5.945 -15.758 -16.406 1 95.5 259 ALA B C 1
ATOM 5071 O O . ALA B 1 259 ? -6.145 -14.773 -15.688 1 95.5 259 ALA B O 1
ATOM 5072 N N . VAL B 1 260 ? -6.797 -16.703 -16.609 1 96.94 260 VAL B N 1
ATOM 5073 C CA . VAL B 1 260 ? -8.164 -16.562 -16.109 1 96.94 260 VAL B CA 1
ATOM 5074 C C . VAL B 1 260 ? -8.188 -16.719 -14.594 1 96.94 260 VAL B C 1
ATOM 5076 O O . VAL B 1 260 ? -8.781 -15.906 -13.883 1 96.94 260 VAL B O 1
ATOM 5079 N N . LEU B 1 261 ? -7.566 -17.719 -14.086 1 98.06 261 LEU B N 1
ATOM 5080 C CA . LEU B 1 261 ? -7.668 -18.016 -12.664 1 98.06 261 LEU B CA 1
ATOM 5081 C C . LEU B 1 261 ? -6.93 -16.969 -11.836 1 98.06 261 LEU B C 1
ATOM 5083 O O . LEU B 1 261 ? -7.441 -16.5 -10.812 1 98.06 261 LEU B O 1
ATOM 5087 N N . LEU B 1 262 ? -5.762 -16.578 -12.266 1 98.12 262 LEU B N 1
ATOM 5088 C CA . LEU B 1 262 ? -5.039 -15.531 -11.547 1 98.12 262 LEU B CA 1
ATOM 5089 C C . LEU B 1 262 ? -5.828 -14.227 -11.547 1 98.12 262 LEU B C 1
ATOM 5091 O O . LEU B 1 262 ? -5.957 -13.578 -10.5 1 98.12 262 LEU B O 1
ATOM 5095 N N . SER B 1 263 ? -6.359 -13.867 -12.711 1 98.56 263 SER B N 1
ATOM 5096 C CA . SER B 1 263 ? -7.133 -12.641 -12.82 1 98.56 263 SER B CA 1
ATOM 5097 C C . SER B 1 263 ? -8.375 -12.68 -11.93 1 98.56 263 SER B C 1
ATOM 5099 O O . SER B 1 263 ? -8.781 -11.648 -11.391 1 98.56 263 SER B O 1
ATOM 5101 N N . SER B 1 264 ? -8.914 -13.836 -11.789 1 98.75 264 SER B N 1
ATOM 5102 C CA . SER B 1 264 ? -10.133 -14.008 -11 1 98.75 264 SER B CA 1
ATOM 5103 C C . SER B 1 264 ? -9.875 -13.719 -9.523 1 98.75 264 SER B C 1
ATOM 5105 O O . SER B 1 264 ? -10.758 -13.234 -8.82 1 98.75 264 SER B O 1
ATOM 5107 N N . ILE B 1 265 ? -8.68 -14.008 -9.047 1 98.88 265 ILE B N 1
ATOM 5108 C CA . ILE B 1 265 ? -8.336 -13.688 -7.668 1 98.88 265 ILE B CA 1
ATOM 5109 C C . ILE B 1 265 ? -8.5 -12.188 -7.434 1 98.88 265 ILE B C 1
ATOM 5111 O O . ILE B 1 265 ? -9.211 -11.766 -6.52 1 98.88 265 ILE B O 1
ATOM 5115 N N . TYR B 1 266 ? -7.945 -11.453 -8.297 1 98.88 266 TYR B N 1
ATOM 5116 C CA . TYR B 1 266 ? -7.836 -10.023 -8.031 1 98.88 266 TYR B CA 1
ATOM 5117 C C . TYR B 1 266 ? -9.125 -9.297 -8.398 1 98.88 266 TYR B C 1
ATOM 5119 O O . TYR B 1 266 ? -9.469 -8.281 -7.789 1 98.88 266 TYR B O 1
ATOM 5127 N N . ASP B 1 267 ? -9.867 -9.859 -9.383 1 98.88 267 ASP B N 1
ATOM 5128 C CA . ASP B 1 267 ? -11.234 -9.398 -9.562 1 98.88 267 ASP B CA 1
ATOM 5129 C C . ASP B 1 267 ? -12.055 -9.617 -8.289 1 98.88 267 ASP B C 1
ATOM 5131 O O . ASP B 1 267 ? -12.859 -8.766 -7.906 1 98.88 267 ASP B O 1
ATOM 5135 N N . GLY B 1 268 ? -11.875 -10.773 -7.664 1 98.81 268 GLY B N 1
ATOM 5136 C CA . GLY B 1 268 ? -12.555 -11.055 -6.406 1 98.81 268 GLY B CA 1
ATOM 5137 C C . GLY B 1 268 ? -12.188 -10.078 -5.301 1 98.81 268 GLY B C 1
ATOM 5138 O O . GLY B 1 268 ? -13.055 -9.625 -4.555 1 98.81 268 GLY B O 1
ATOM 5139 N N . VAL B 1 269 ? -10.938 -9.727 -5.195 1 98.88 269 VAL B N 1
ATOM 5140 C CA . VAL B 1 269 ? -10.469 -8.758 -4.215 1 98.88 269 VAL B CA 1
ATOM 5141 C C . VAL B 1 269 ? -11.156 -7.41 -4.453 1 98.88 269 VAL B C 1
ATOM 5143 O O . VAL B 1 269 ? -11.641 -6.777 -3.512 1 98.88 269 VAL B O 1
ATOM 5146 N N . ALA B 1 270 ? -11.188 -7.016 -5.73 1 98.94 270 ALA B N 1
ATOM 5147 C CA . ALA B 1 270 ? -11.789 -5.73 -6.082 1 98.94 270 ALA B CA 1
ATOM 5148 C C . ALA B 1 270 ? -13.281 -5.711 -5.762 1 98.94 270 ALA B C 1
ATOM 5150 O O . ALA B 1 270 ? -13.812 -4.703 -5.297 1 98.94 270 ALA B O 1
ATOM 5151 N N . ARG B 1 271 ? -13.914 -6.797 -5.996 1 98.81 271 ARG B N 1
ATOM 5152 C CA . ARG B 1 271 ? -15.344 -6.883 -5.707 1 98.81 271 ARG B CA 1
ATOM 5153 C C . ARG B 1 271 ? -15.609 -6.828 -4.207 1 98.81 271 ARG B C 1
ATOM 5155 O O . ARG B 1 271 ? -16.562 -6.195 -3.762 1 98.81 271 ARG B O 1
ATOM 5162 N N . ALA B 1 272 ? -14.789 -7.52 -3.43 1 98.81 272 ALA B N 1
ATOM 5163 C CA . ALA B 1 272 ? -14.914 -7.438 -1.977 1 98.81 272 ALA B CA 1
ATOM 5164 C C . ALA B 1 272 ? -14.719 -6 -1.493 1 98.81 272 ALA B C 1
ATOM 5166 O O . ALA B 1 272 ? -15.453 -5.531 -0.619 1 98.81 272 ALA B O 1
ATOM 5167 N N . ALA B 1 273 ? -13.758 -5.316 -2.049 1 98.81 273 ALA B N 1
ATOM 5168 C CA . ALA B 1 273 ? -13.492 -3.92 -1.705 1 98.81 273 ALA B CA 1
ATOM 5169 C C . ALA B 1 273 ? -14.695 -3.037 -2.031 1 98.81 273 ALA B C 1
ATOM 5171 O O . ALA B 1 273 ? -15.102 -2.211 -1.213 1 98.81 273 ALA B O 1
ATOM 5172 N N . ARG B 1 274 ? -15.203 -3.221 -3.246 1 98.75 274 ARG B N 1
ATOM 5173 C CA . ARG B 1 274 ? -16.375 -2.473 -3.688 1 98.75 274 ARG B CA 1
ATOM 5174 C C . ARG B 1 274 ? -17.547 -2.686 -2.74 1 98.75 274 ARG B C 1
ATOM 5176 O O . ARG B 1 274 ? -18.219 -1.729 -2.344 1 98.75 274 ARG B O 1
ATOM 5183 N N . ASP B 1 275 ? -17.797 -3.916 -2.408 1 98.56 275 ASP B N 1
ATOM 5184 C CA . ASP B 1 275 ? -18.922 -4.238 -1.539 1 98.56 275 ASP B CA 1
ATOM 5185 C C . ASP B 1 275 ? -18.766 -3.596 -0.164 1 98.56 275 ASP B C 1
ATOM 5187 O O . ASP B 1 275 ? -19.703 -3.031 0.383 1 98.56 275 ASP B O 1
ATOM 5191 N N . TRP B 1 276 ? -17.594 -3.658 0.397 1 98.12 276 TRP B N 1
ATOM 5192 C CA . TRP B 1 276 ? -17.328 -3.018 1.682 1 98.12 276 TRP B CA 1
ATOM 5193 C C . TRP B 1 276 ? -17.562 -1.513 1.597 1 98.12 276 TRP B C 1
ATOM 5195 O O . TRP B 1 276 ? -18.188 -0.924 2.477 1 98.12 276 TRP B O 1
ATOM 5205 N N . LEU B 1 277 ? -17.047 -0.9 0.563 1 98.62 277 LEU B N 1
ATOM 5206 C CA . LEU B 1 277 ? -17.141 0.544 0.379 1 98.62 277 LEU B CA 1
ATOM 5207 C C . LEU B 1 277 ? -18.594 0.994 0.31 1 98.62 277 LEU B C 1
ATOM 5209 O O . LEU B 1 277 ? -18.969 2.008 0.906 1 98.62 277 LEU B O 1
ATOM 5213 N N . VAL B 1 278 ? -19.391 0.279 -0.42 1 98.69 278 VAL B N 1
ATOM 5214 C CA . VAL B 1 278 ? -20.797 0.609 -0.569 1 98.69 278 VAL B CA 1
ATOM 5215 C C . VAL B 1 278 ? -21.484 0.612 0.8 1 98.69 278 VAL B C 1
ATOM 5217 O O . VAL B 1 278 ? -22.219 1.544 1.134 1 98.69 278 VAL B O 1
ATOM 5220 N N . VAL B 1 279 ? -21.203 -0.38 1.606 1 98.25 279 VAL B N 1
ATOM 5221 C CA . VAL B 1 279 ? -21.797 -0.472 2.939 1 98.25 279 VAL B CA 1
ATOM 5222 C C . VAL B 1 279 ? -21.297 0.685 3.803 1 98.25 279 VAL B C 1
ATOM 5224 O O . VAL B 1 279 ? -22.094 1.352 4.473 1 98.25 279 VAL B O 1
ATOM 5227 N N . TRP B 1 280 ? -20.062 0.946 3.771 1 97.69 280 TRP B N 1
ATOM 5228 C CA . TRP B 1 280 ? -19.453 1.991 4.586 1 97.69 280 TRP B CA 1
ATOM 5229 C C . TRP B 1 280 ? -20.031 3.359 4.234 1 97.69 280 TRP B C 1
ATOM 5231 O O . TRP B 1 280 ? -20.359 4.145 5.121 1 97.69 280 TRP B O 1
ATOM 5241 N N . LEU B 1 281 ? -20.125 3.656 2.965 1 97.88 281 LEU B N 1
ATOM 5242 C CA . LEU B 1 281 ? -20.656 4.934 2.5 1 97.88 281 LEU B CA 1
ATOM 5243 C C . LEU B 1 281 ? -22.125 5.094 2.916 1 97.88 281 LEU B C 1
ATOM 5245 O O . LEU B 1 281 ? -22.578 6.211 3.16 1 97.88 281 LEU B O 1
ATOM 5249 N N . GLY B 1 282 ? -22.828 4 2.984 1 97.56 282 GLY B N 1
ATOM 5250 C CA . GLY B 1 282 ? -24.234 4.027 3.385 1 97.56 282 GLY B CA 1
ATOM 5251 C C . GLY B 1 282 ? -24.422 4.219 4.875 1 97.56 282 GLY B C 1
ATOM 5252 O O . GLY B 1 282 ? -25.484 4.664 5.32 1 97.56 282 GLY B O 1
ATOM 5253 N N . GLU B 1 283 ? -23.391 3.91 5.668 1 96.69 283 GLU B N 1
ATOM 5254 C CA . GLU B 1 283 ? -23.5 3.955 7.125 1 96.69 283 GLU B CA 1
ATOM 5255 C C . GLU B 1 283 ? -22.891 5.23 7.688 1 96.69 283 GLU B C 1
ATOM 5257 O O . GLU B 1 283 ? -23.328 5.742 8.719 1 96.69 283 GLU B O 1
ATOM 5262 N N . ARG B 1 284 ? -21.875 5.723 7.059 1 94.69 284 ARG B N 1
ATOM 5263 C CA . ARG B 1 284 ? -21.172 6.895 7.562 1 94.69 284 ARG B CA 1
ATOM 5264 C C . ARG B 1 284 ? -22 8.164 7.363 1 94.69 284 ARG B C 1
ATOM 5266 O O . ARG B 1 284 ? -22.297 8.547 6.23 1 94.69 284 ARG B O 1
ATOM 5273 N N . THR B 1 285 ? -22.344 8.828 8.477 1 93 285 THR B N 1
ATOM 5274 C CA . THR B 1 285 ? -23.156 10.031 8.469 1 93 285 THR B CA 1
ATOM 5275 C C . THR B 1 285 ? -22.453 11.172 9.195 1 93 285 THR B C 1
ATOM 5277 O O . THR B 1 285 ? -22.703 11.398 10.383 1 93 285 THR B O 1
ATOM 5280 N N . PRO B 1 286 ? -21.656 11.906 8.453 1 89.31 286 PRO B N 1
ATOM 5281 C CA . PRO B 1 286 ? -21.047 13.055 9.117 1 89.31 286 PRO B CA 1
ATOM 5282 C C . PRO B 1 286 ? -22.078 14.031 9.68 1 89.31 286 PRO B C 1
ATOM 5284 O O . PRO B 1 286 ? -23.094 14.297 9.039 1 89.31 286 PRO B O 1
ATOM 5287 N N . ALA B 1 287 ? -21.75 14.602 10.789 1 85.69 287 ALA B N 1
ATOM 5288 C CA . ALA B 1 287 ? -22.688 15.461 11.5 1 85.69 287 ALA B CA 1
ATOM 5289 C C . ALA B 1 287 ? -23.031 16.703 10.68 1 85.69 287 ALA B C 1
ATOM 5291 O O . ALA B 1 287 ? -24.172 17.188 10.719 1 85.69 287 ALA B O 1
ATOM 5292 N N . ASN B 1 288 ? -22.094 17.156 9.977 1 84.88 288 ASN B N 1
ATOM 5293 C CA . ASN B 1 288 ? -22.312 18.375 9.211 1 84.88 288 ASN B CA 1
ATOM 5294 C C . ASN B 1 288 ? -23.219 18.109 8 1 84.88 288 ASN B C 1
ATOM 5296 O O . ASN B 1 288 ? -23.922 19.016 7.547 1 84.88 288 ASN B O 1
ATOM 5300 N N . LEU B 1 289 ? -23.203 16.922 7.469 1 87.25 289 LEU B N 1
ATOM 5301 C CA . LEU B 1 289 ? -24.031 16.562 6.32 1 87.25 289 LEU B CA 1
ATOM 5302 C C . LEU B 1 289 ? -25.422 16.141 6.766 1 87.25 289 LEU B C 1
ATOM 5304 O O . LEU B 1 289 ? -26.422 16.5 6.121 1 87.25 289 LEU B O 1
ATOM 5308 N N . GLY B 1 290 ? -25.516 15.398 7.922 1 90.5 290 GLY B N 1
ATOM 5309 C CA . GLY B 1 290 ? -26.797 14.945 8.461 1 90.5 290 GLY B CA 1
ATOM 5310 C C . GLY B 1 290 ? -27.406 13.82 7.648 1 90.5 290 GLY B C 1
ATOM 5311 O O . GLY B 1 290 ? -28.594 13.523 7.793 1 90.5 290 GLY B O 1
ATOM 5312 N N . ALA B 1 291 ? -26.672 13.305 6.711 1 94.12 291 ALA B N 1
ATOM 5313 C CA . ALA B 1 291 ? -27.094 12.203 5.848 1 94.12 291 ALA B CA 1
ATOM 5314 C C . ALA B 1 291 ? -25.906 11.289 5.52 1 94.12 291 ALA B C 1
ATOM 5316 O O . ALA B 1 291 ? -24.75 11.672 5.727 1 94.12 291 ALA B O 1
ATOM 5317 N N . PRO B 1 292 ? -26.234 10.078 5.148 1 95.75 292 PRO B N 1
ATOM 5318 C CA . PRO B 1 292 ? -25.141 9.195 4.766 1 95.75 292 PRO B CA 1
ATOM 5319 C C . PRO B 1 292 ? -24.312 9.75 3.6 1 95.75 292 PRO B C 1
ATOM 5321 O O . PRO B 1 292 ? -24.859 10.414 2.719 1 95.75 292 PRO B O 1
ATOM 5324 N N . LEU B 1 293 ? -23.047 9.43 3.564 1 95.69 293 LEU B N 1
ATOM 5325 C CA . LEU B 1 293 ? -22.188 9.852 2.473 1 95.69 293 LEU B CA 1
ATOM 5326 C C . LEU B 1 293 ? -22.719 9.359 1.131 1 95.69 293 LEU B C 1
ATOM 5328 O O . LEU B 1 293 ? -22.531 10.023 0.108 1 95.69 293 LEU B O 1
ATOM 5332 N N . SER B 1 294 ? -23.406 8.242 1.104 1 97.19 294 SER B N 1
ATOM 5333 C CA . SER B 1 294 ? -23.953 7.664 -0.122 1 97.19 294 SER B CA 1
ATOM 5334 C C . SER B 1 294 ? -25 8.57 -0.741 1 97.19 294 SER B C 1
ATOM 5336 O O . SER B 1 294 ? -25.406 8.367 -1.892 1 97.19 294 SER B O 1
ATOM 5338 N N . SER B 1 295 ? -25.453 9.523 -0.025 1 97 295 SER B N 1
ATOM 5339 C CA . SER B 1 295 ? -26.469 10.438 -0.558 1 97 295 SER B CA 1
ATOM 5340 C C . SER B 1 295 ? -25.828 11.477 -1.481 1 97 295 SER B C 1
ATOM 5342 O O . SER B 1 295 ? -26.531 12.172 -2.215 1 97 295 SER B O 1
ATOM 5344 N N . LEU B 1 296 ? -24.531 11.641 -1.491 1 95.56 296 LEU B N 1
ATOM 5345 C CA . LEU B 1 296 ? -23.844 12.664 -2.266 1 95.56 296 LEU B CA 1
ATOM 5346 C C . LEU B 1 296 ? -23.594 12.188 -3.697 1 95.56 296 LEU B C 1
ATOM 5348 O O . LEU B 1 296 ? -23.141 11.07 -3.916 1 95.56 296 LEU B O 1
ATOM 5352 N N . PRO B 1 297 ? -23.797 13.062 -4.707 1 96.12 297 PRO B N 1
ATOM 5353 C CA . PRO B 1 297 ? -23.609 12.688 -6.109 1 96.12 297 PRO B CA 1
ATOM 5354 C C . PRO B 1 297 ? -22.188 12.227 -6.406 1 96.12 297 PRO B C 1
ATOM 5356 O O . PRO B 1 297 ? -21.969 11.336 -7.238 1 96.12 297 PRO B O 1
ATOM 5359 N N . ARG B 1 298 ? -21.203 12.766 -5.75 1 95.25 298 ARG B N 1
ATOM 5360 C CA . ARG B 1 298 ? -19.828 12.391 -6.02 1 95.25 298 ARG B CA 1
ATOM 5361 C C . ARG B 1 298 ? -19.578 10.922 -5.715 1 95.25 298 ARG B C 1
ATOM 5363 O O . ARG B 1 298 ? -18.766 10.266 -6.383 1 95.25 298 ARG B O 1
ATOM 5370 N N . PHE B 1 299 ? -20.297 10.375 -4.742 1 97.56 299 PHE B N 1
ATOM 5371 C CA . PHE B 1 299 ? -20.109 8.969 -4.41 1 97.56 299 PHE B CA 1
ATOM 5372 C C . PHE B 1 299 ? -20.906 8.078 -5.344 1 97.56 299 PHE B C 1
ATOM 5374 O O . PHE B 1 299 ? -20.562 6.91 -5.551 1 97.56 299 PHE B O 1
ATOM 5381 N N . HIS B 1 300 ? -22.062 8.57 -5.953 1 98 300 HIS B N 1
ATOM 5382 C CA . HIS B 1 300 ? -22.719 7.844 -7.031 1 98 300 HIS B CA 1
ATOM 5383 C C . HIS B 1 300 ? -21.797 7.668 -8.234 1 98 300 HIS B C 1
ATOM 5385 O O . HIS B 1 300 ? -21.688 6.57 -8.781 1 98 300 HIS B O 1
ATOM 5391 N N . GLU B 1 301 ? -21.125 8.797 -8.547 1 97.81 301 GLU B N 1
ATOM 5392 C CA . GLU B 1 301 ? -20.188 8.742 -9.664 1 97.81 301 GLU B CA 1
ATOM 5393 C C . GLU B 1 301 ? -19.047 7.785 -9.367 1 97.81 301 GLU B C 1
ATOM 5395 O O . GLU B 1 301 ? -18.625 7.02 -10.242 1 97.81 301 GLU B O 1
ATOM 5400 N N . LEU B 1 302 ? -18.547 7.867 -8.156 1 98.19 302 LEU B N 1
ATOM 5401 C CA . LEU B 1 302 ? -17.438 7.008 -7.734 1 98.19 302 LEU B CA 1
ATOM 5402 C C . LEU B 1 302 ? -17.812 5.539 -7.898 1 98.19 302 LEU B C 1
ATOM 5404 O O . LEU B 1 302 ? -17.078 4.781 -8.547 1 98.19 302 LEU B O 1
ATOM 5408 N N . ILE B 1 303 ? -18.938 5.105 -7.332 1 98.56 303 ILE B N 1
ATOM 5409 C CA . ILE B 1 303 ? -19.359 3.707 -7.395 1 98.56 303 ILE B CA 1
ATOM 5410 C C . ILE B 1 303 ? -19.656 3.324 -8.844 1 98.56 303 ILE B C 1
ATOM 5412 O O . ILE B 1 303 ? -19.375 2.199 -9.266 1 98.56 303 ILE B O 1
ATOM 5416 N N . GLY B 1 304 ? -20.219 4.262 -9.625 1 98.62 304 GLY B N 1
ATOM 5417 C CA . GLY B 1 304 ? -20.438 4.02 -11.039 1 98.62 304 GLY B CA 1
ATOM 5418 C C . GLY B 1 304 ? -19.156 3.693 -11.797 1 98.62 304 GLY B C 1
ATOM 5419 O O . GLY B 1 304 ? -19.141 2.764 -12.609 1 98.62 304 GLY B O 1
ATOM 5420 N N . ARG B 1 305 ? -18.078 4.48 -11.547 1 98.5 305 ARG B N 1
ATOM 5421 C CA . ARG B 1 305 ? -16.781 4.234 -12.164 1 98.5 305 ARG B CA 1
ATOM 5422 C C . ARG B 1 305 ? -16.234 2.857 -11.789 1 98.5 305 ARG B C 1
ATOM 5424 O O . ARG B 1 305 ? -15.742 2.125 -12.641 1 98.5 305 ARG B O 1
ATOM 5431 N N . ILE B 1 306 ? -16.359 2.508 -10.516 1 98.81 306 ILE B N 1
ATOM 5432 C CA . ILE B 1 306 ? -15.867 1.228 -10.023 1 98.81 306 ILE B CA 1
ATOM 5433 C C . ILE B 1 306 ? -16.641 0.088 -10.672 1 98.81 306 ILE B C 1
ATOM 5435 O O . ILE B 1 306 ? -16.047 -0.866 -11.18 1 98.81 306 ILE B O 1
ATOM 5439 N N . ASP B 1 307 ? -17.938 0.203 -10.758 1 98.75 307 ASP B N 1
ATOM 5440 C CA . ASP B 1 307 ? -18.781 -0.845 -11.32 1 98.75 307 ASP B CA 1
ATOM 5441 C C . ASP B 1 307 ? -18.547 -1.008 -12.812 1 98.75 307 ASP B C 1
ATOM 5443 O O . ASP B 1 307 ? -18.625 -2.117 -13.352 1 98.75 307 ASP B O 1
ATOM 5447 N N . ALA B 1 308 ? -18.266 0.102 -13.508 1 98.75 308 ALA B N 1
ATOM 5448 C CA . ALA B 1 308 ? -17.938 0.013 -14.93 1 98.75 308 ALA B CA 1
ATOM 5449 C C . ALA B 1 308 ? -16.656 -0.805 -15.148 1 98.75 308 ALA B C 1
ATOM 5451 O O . ALA B 1 308 ? -16.609 -1.639 -16.062 1 98.75 308 ALA B O 1
ATOM 5452 N N . LEU B 1 309 ? -15.633 -0.583 -14.312 1 98.75 309 LEU B N 1
ATOM 5453 C CA . LEU B 1 309 ? -14.398 -1.361 -14.383 1 98.75 309 LEU B CA 1
ATOM 5454 C C . LEU B 1 309 ? -14.68 -2.838 -14.117 1 98.75 309 LEU B C 1
ATOM 5456 O O . LEU B 1 309 ? -14.18 -3.705 -14.844 1 98.75 309 LEU B O 1
ATOM 5460 N N . LEU B 1 310 ? -15.523 -3.16 -13.117 1 98.75 310 LEU B N 1
ATOM 5461 C CA . LEU B 1 310 ? -15.781 -4.539 -12.719 1 98.75 310 LEU B CA 1
ATOM 5462 C C . LEU B 1 310 ? -16.688 -5.234 -13.734 1 98.75 310 LEU B C 1
ATOM 5464 O O . LEU B 1 310 ? -16.594 -6.449 -13.922 1 98.75 310 LEU B O 1
ATOM 5468 N N . LEU B 1 311 ? -17.562 -4.434 -14.43 1 98.5 311 LEU B N 1
ATOM 5469 C CA . LEU B 1 311 ? -18.328 -4.988 -15.539 1 98.5 311 LEU B CA 1
ATOM 5470 C C . LEU B 1 311 ? -17.406 -5.445 -16.656 1 98.5 311 LEU B C 1
ATOM 5472 O O . LEU B 1 311 ? -17.562 -6.543 -17.203 1 98.5 311 LEU B O 1
ATOM 5476 N N . ALA B 1 312 ? -16.438 -4.598 -17 1 98.38 312 ALA B N 1
ATOM 5477 C CA . ALA B 1 312 ? -15.453 -4.977 -18.016 1 98.38 312 ALA B CA 1
ATOM 5478 C C . ALA B 1 312 ? -14.734 -6.266 -17.625 1 98.38 312 ALA B C 1
ATOM 5480 O O . ALA B 1 312 ? -14.547 -7.152 -18.453 1 98.38 312 ALA B O 1
ATOM 5481 N N . ASN B 1 313 ? -14.359 -6.395 -16.359 1 98.75 313 ASN B N 1
ATOM 5482 C CA . ASN B 1 313 ? -13.703 -7.602 -15.859 1 98.75 313 ASN B CA 1
ATOM 5483 C C . ASN B 1 313 ? -14.586 -8.836 -16.047 1 98.75 313 ASN B C 1
ATOM 5485 O O . ASN B 1 313 ? -14.125 -9.859 -16.547 1 98.75 313 ASN B O 1
ATOM 5489 N N . ARG B 1 314 ? -15.836 -8.711 -15.625 1 98.25 314 ARG B N 1
ATOM 5490 C CA . ARG B 1 314 ? -16.75 -9.836 -15.734 1 98.25 314 ARG B CA 1
ATOM 5491 C C . ARG B 1 314 ? -16.875 -10.305 -17.188 1 98.25 314 ARG B C 1
ATOM 5493 O O . ARG B 1 314 ? -16.797 -11.5 -17.469 1 98.25 314 ARG B O 1
ATOM 5500 N N . VAL B 1 315 ? -17.047 -9.367 -18.094 1 97.69 315 VAL B N 1
ATOM 5501 C CA . VAL B 1 315 ? -17.25 -9.688 -19.516 1 97.69 315 VAL B CA 1
ATOM 5502 C C . VAL B 1 315 ? -15.984 -10.344 -20.078 1 97.69 315 VAL B C 1
ATOM 5504 O O . VAL B 1 315 ? -16.062 -11.344 -20.781 1 97.69 315 VAL B O 1
ATOM 5507 N N . LEU B 1 316 ? -14.805 -9.859 -19.75 1 97.94 316 LEU B N 1
ATOM 5508 C CA . LEU B 1 316 ? -13.531 -10.391 -20.234 1 97.94 316 LEU B CA 1
ATOM 5509 C C . LEU B 1 316 ? -13.297 -11.797 -19.688 1 97.94 316 LEU B C 1
ATOM 5511 O O . LEU B 1 316 ? -12.938 -12.703 -20.453 1 97.94 316 LEU B O 1
ATOM 5515 N N . LEU B 1 317 ? -13.562 -12 -18.406 1 98.12 317 LEU B N 1
ATOM 5516 C CA . LEU B 1 317 ? -13.32 -13.297 -17.766 1 98.12 317 LEU B CA 1
ATOM 5517 C C . LEU B 1 317 ? -14.32 -14.336 -18.266 1 98.12 317 LEU B C 1
ATOM 5519 O O . LEU B 1 317 ? -13.961 -15.492 -18.484 1 98.12 317 LEU B O 1
ATOM 5523 N N . ASP B 1 318 ? -15.57 -13.93 -18.422 1 96.62 318 ASP B N 1
ATOM 5524 C CA . ASP B 1 318 ? -16.578 -14.836 -18.984 1 96.62 318 ASP B CA 1
ATOM 5525 C C . ASP B 1 318 ? -16.172 -15.297 -20.391 1 96.62 318 ASP B C 1
ATOM 5527 O O . ASP B 1 318 ? -16.219 -16.484 -20.688 1 96.62 318 ASP B O 1
ATOM 5531 N N . ALA B 1 319 ? -15.797 -14.344 -21.203 1 96 319 ALA B N 1
ATOM 5532 C CA . ALA B 1 319 ? -15.398 -14.664 -22.562 1 96 319 ALA B CA 1
ATOM 5533 C C . ALA B 1 319 ? -14.219 -15.633 -22.578 1 96 319 ALA B C 1
ATOM 5535 O O . ALA B 1 319 ? -14.203 -16.594 -23.359 1 96 319 ALA B O 1
ATOM 5536 N N . ALA B 1 320 ? -13.281 -15.422 -21.75 1 96.06 320 ALA B N 1
ATOM 5537 C CA . ALA B 1 320 ? -12.086 -16.266 -21.688 1 96.06 320 ALA B CA 1
ATOM 5538 C C . ALA B 1 320 ? -12.43 -17.672 -21.188 1 96.06 320 ALA B C 1
ATOM 5540 O O . ALA B 1 320 ? -11.992 -18.672 -21.75 1 96.06 320 ALA B O 1
ATOM 5541 N N . ALA B 1 321 ? -13.234 -17.734 -20.141 1 94.75 321 ALA B N 1
ATOM 5542 C CA . ALA B 1 321 ? -13.586 -19.016 -19.531 1 94.75 321 ALA B CA 1
ATOM 5543 C C . ALA B 1 321 ? -14.445 -19.844 -20.469 1 94.75 321 ALA B C 1
ATOM 5545 O O . ALA B 1 321 ? -14.438 -21.078 -20.406 1 94.75 321 ALA B O 1
ATOM 5546 N N . GLU B 1 322 ? -15.141 -19.156 -21.359 1 92.69 322 GLU B N 1
ATOM 5547 C CA . GLU B 1 322 ? -16.031 -19.844 -22.312 1 92.69 322 GLU B CA 1
ATOM 5548 C C . GLU B 1 322 ? -15.297 -20.172 -23.609 1 92.69 322 GLU B C 1
ATOM 5550 O O . GLU B 1 322 ? -15.906 -20.688 -24.547 1 92.69 322 GLU B O 1
ATOM 5555 N N . GLY B 1 323 ? -14.039 -19.844 -23.703 1 90.38 323 GLY B N 1
ATOM 5556 C CA . GLY B 1 323 ? -13.234 -20.203 -24.844 1 90.38 323 GLY B CA 1
ATOM 5557 C C . GLY B 1 323 ? -13.359 -19.234 -26 1 90.38 323 GLY B C 1
ATOM 5558 O O . GLY B 1 323 ? -13.055 -19.578 -27.156 1 90.38 323 GLY B O 1
ATOM 5559 N N . ARG B 1 324 ? -13.805 -17.969 -25.75 1 94.12 324 ARG B N 1
ATOM 5560 C CA . ARG B 1 324 ? -14.023 -16.984 -26.812 1 94.12 324 ARG B CA 1
ATOM 5561 C C . ARG B 1 324 ? -12.812 -16.078 -26.984 1 94.12 324 ARG B C 1
ATOM 5563 O O . ARG B 1 324 ? -12.883 -15.07 -27.688 1 94.12 324 ARG B O 1
ATOM 5570 N N . ILE B 1 325 ? -11.734 -16.406 -26.297 1 92.12 325 ILE B N 1
ATOM 5571 C CA . ILE B 1 325 ? -10.469 -15.68 -26.406 1 92.12 325 ILE B CA 1
ATOM 5572 C C . ILE B 1 325 ? -9.383 -16.625 -26.922 1 92.12 325 ILE B C 1
ATOM 5574 O O . ILE B 1 325 ? -9.234 -17.75 -26.438 1 92.12 325 ILE B O 1
ATOM 5578 N N . ALA B 1 326 ? -8.742 -16.172 -27.953 1 87.12 326 ALA B N 1
ATOM 5579 C CA . ALA B 1 326 ? -7.652 -16.984 -28.484 1 87.12 326 ALA B CA 1
ATOM 5580 C C . ALA B 1 326 ? -6.52 -17.125 -27.469 1 87.12 326 ALA B C 1
ATOM 5582 O O . ALA B 1 326 ? -6.293 -16.234 -26.656 1 87.12 326 ALA B O 1
ATOM 5583 N N . ALA B 1 327 ? -5.875 -18.219 -27.562 1 80.19 327 ALA B N 1
ATOM 5584 C CA . ALA B 1 327 ? -4.766 -18.484 -26.641 1 80.19 327 ALA B CA 1
ATOM 5585 C C . ALA B 1 327 ? -3.713 -17.391 -26.703 1 80.19 327 ALA B C 1
ATOM 5587 O O . ALA B 1 327 ? -3.098 -17.047 -25.703 1 80.19 327 ALA B O 1
ATOM 5588 N N . SER B 1 328 ? -3.527 -16.844 -27.891 1 83.19 328 SER B N 1
ATOM 5589 C CA . SER B 1 328 ? -2.518 -15.812 -28.109 1 83.19 328 SER B CA 1
ATOM 5590 C C . SER B 1 328 ? -2.908 -14.508 -27.422 1 83.19 328 SER B C 1
ATOM 5592 O O . SER B 1 328 ? -2.062 -13.641 -27.188 1 83.19 328 SER B O 1
ATOM 5594 N N . GLU B 1 329 ? -4.121 -14.414 -27.016 1 92.12 329 GLU B N 1
ATOM 5595 C CA . GLU B 1 329 ? -4.633 -13.195 -26.391 1 92.12 329 GLU B CA 1
ATOM 5596 C C . GLU B 1 329 ? -4.828 -13.383 -24.891 1 92.12 329 GLU B C 1
ATOM 5598 O O . GLU B 1 329 ? -5.133 -12.43 -24.172 1 92.12 329 GLU B O 1
ATOM 5603 N N . ALA B 1 330 ? -4.59 -14.57 -24.453 1 91.56 330 ALA B N 1
ATOM 5604 C CA . ALA B 1 330 ? -4.969 -14.953 -23.094 1 91.56 330 ALA B CA 1
ATOM 5605 C C . ALA B 1 330 ? -4.273 -14.078 -22.047 1 91.56 330 ALA B C 1
ATOM 5607 O O . ALA B 1 330 ? -4.887 -13.664 -21.062 1 91.56 330 ALA B O 1
ATOM 5608 N N . THR B 1 331 ? -3.033 -13.75 -22.297 1 93.31 331 THR B N 1
ATOM 5609 C CA . THR B 1 331 ? -2.258 -13 -21.312 1 93.31 331 THR B CA 1
ATOM 5610 C C . THR B 1 331 ? -2.75 -11.562 -21.219 1 93.31 331 THR B C 1
ATOM 5612 O O . THR B 1 331 ? -2.568 -10.898 -20.188 1 93.31 331 THR B O 1
ATOM 5615 N N . GLN B 1 332 ? -3.404 -11.086 -22.281 1 96.19 332 GLN B N 1
ATOM 5616 C CA . GLN B 1 332 ? -3.984 -9.75 -22.25 1 96.19 332 GLN B CA 1
ATOM 5617 C C . GLN B 1 332 ? -5.129 -9.664 -21.25 1 96.19 332 GLN B C 1
ATOM 5619 O O . GLN B 1 332 ? -5.414 -8.594 -20.703 1 96.19 332 GLN B O 1
ATOM 5624 N N . ILE B 1 333 ? -5.75 -10.82 -21 1 96.81 333 ILE B N 1
ATOM 5625 C CA . ILE B 1 333 ? -6.816 -10.883 -20 1 96.81 333 ILE B CA 1
ATOM 5626 C C . ILE B 1 333 ? -6.262 -10.531 -18.625 1 96.81 333 ILE B C 1
ATOM 5628 O O . ILE B 1 333 ? -6.848 -9.727 -17.891 1 96.81 333 ILE B O 1
ATOM 5632 N N . LYS B 1 334 ? -5.133 -11.125 -18.297 1 97.06 334 LYS B N 1
ATOM 5633 C CA . LYS B 1 334 ? -4.5 -10.82 -17.031 1 97.06 334 LYS B CA 1
ATOM 5634 C C . LYS B 1 334 ? -4.176 -9.328 -16.922 1 97.06 334 LYS B C 1
ATOM 5636 O O . LYS B 1 334 ? -4.48 -8.695 -15.906 1 97.06 334 LYS B O 1
ATOM 5641 N N . TYR B 1 335 ? -3.586 -8.789 -18 1 97.88 335 TYR B N 1
ATOM 5642 C CA . TYR B 1 335 ? -3.191 -7.383 -18.031 1 97.88 335 TYR B CA 1
ATOM 5643 C C . TYR B 1 335 ? -4.391 -6.473 -17.797 1 97.88 335 TYR B C 1
ATOM 5645 O O . TYR B 1 335 ? -4.348 -5.594 -16.922 1 97.88 335 TYR B O 1
ATOM 5653 N N . LEU B 1 336 ? -5.473 -6.707 -18.5 1 98.38 336 LEU B N 1
ATOM 5654 C CA . LEU B 1 336 ? -6.648 -5.844 -18.469 1 98.38 336 LEU B CA 1
ATOM 5655 C C . LEU B 1 336 ? -7.387 -5.996 -17.141 1 98.38 336 LEU B C 1
ATOM 5657 O O . LEU B 1 336 ? -7.711 -5 -16.484 1 98.38 336 LEU B O 1
ATOM 5661 N N . VAL B 1 337 ? -7.629 -7.219 -16.688 1 98.69 337 VAL B N 1
ATOM 5662 C CA . VAL B 1 337 ? -8.469 -7.488 -15.523 1 98.69 337 VAL B CA 1
ATOM 5663 C C . VAL B 1 337 ? -7.758 -7.027 -14.25 1 98.69 337 VAL B C 1
ATOM 5665 O O . VAL B 1 337 ? -8.367 -6.387 -13.391 1 98.69 337 VAL B O 1
ATOM 5668 N N . THR B 1 338 ? -6.48 -7.324 -14.156 1 98.62 338 THR B N 1
ATOM 5669 C CA . THR B 1 338 ? -5.77 -6.926 -12.945 1 98.62 338 THR B CA 1
ATOM 5670 C C . THR B 1 338 ? -5.578 -5.414 -12.898 1 98.62 338 THR B C 1
ATOM 5672 O O . THR B 1 338 ? -5.641 -4.805 -11.828 1 98.62 338 THR B O 1
ATOM 5675 N N . GLY B 1 339 ? -5.359 -4.75 -14.07 1 98.38 339 GLY B N 1
ATOM 5676 C CA . GLY B 1 339 ? -5.324 -3.295 -14.109 1 98.38 339 GLY B CA 1
ATOM 5677 C C . GLY B 1 339 ? -6.613 -2.652 -13.641 1 98.38 339 GLY B C 1
ATOM 5678 O O . GLY B 1 339 ? -6.59 -1.721 -12.828 1 98.38 339 GLY B O 1
ATOM 5679 N N . ASN B 1 340 ? -7.746 -3.199 -14.141 1 98.75 340 ASN B N 1
ATOM 5680 C CA . ASN B 1 340 ? -9.055 -2.713 -13.727 1 98.75 340 ASN B CA 1
ATOM 5681 C C . ASN B 1 340 ? -9.281 -2.926 -12.227 1 98.75 340 ASN B C 1
ATOM 5683 O O . ASN B 1 340 ? -9.844 -2.062 -11.555 1 98.75 340 ASN B O 1
ATOM 5687 N N . ALA B 1 341 ? -8.859 -4.086 -11.75 1 98.94 341 ALA B N 1
ATOM 5688 C CA . ALA B 1 341 ? -9.039 -4.398 -10.328 1 98.94 341 ALA B CA 1
ATOM 5689 C C . ALA B 1 341 ? -8.266 -3.418 -9.453 1 98.94 341 ALA B C 1
ATOM 5691 O O . ALA B 1 341 ? -8.812 -2.893 -8.477 1 98.94 341 ALA B O 1
ATOM 5692 N N . ILE B 1 342 ? -7.023 -3.115 -9.797 1 98.75 342 ILE B N 1
ATOM 5693 C CA . ILE B 1 342 ? -6.203 -2.17 -9.047 1 98.75 342 ILE B CA 1
ATOM 5694 C C . ILE B 1 342 ? -6.859 -0.791 -9.062 1 98.75 342 ILE B C 1
ATOM 5696 O O . ILE B 1 342 ? -7.016 -0.152 -8.023 1 98.75 342 ILE B O 1
ATOM 5700 N N . SER B 1 343 ? -7.281 -0.372 -10.234 1 98.5 343 SER B N 1
ATOM 5701 C CA . SER B 1 343 ? -7.914 0.937 -10.375 1 98.5 343 SER B CA 1
ATOM 5702 C C . SER B 1 343 ? -9.172 1.036 -9.523 1 98.5 343 SER B C 1
ATOM 5704 O O . SER B 1 343 ? -9.414 2.055 -8.867 1 98.5 343 SER B O 1
ATOM 5706 N N . ALA B 1 344 ? -9.969 -0.015 -9.523 1 98.81 344 ALA B N 1
ATOM 5707 C CA . ALA B 1 344 ? -11.227 -0.026 -8.781 1 98.81 344 ALA B CA 1
ATOM 5708 C C . ALA B 1 344 ? -10.984 0.164 -7.285 1 98.81 344 ALA B C 1
ATOM 5710 O O . ALA B 1 344 ? -11.648 0.972 -6.637 1 98.81 344 ALA B O 1
ATOM 5711 N N . VAL B 1 345 ? -10.031 -0.573 -6.742 1 98.81 345 VAL B N 1
ATOM 5712 C CA . VAL B 1 345 ? -9.773 -0.491 -5.309 1 98.81 345 VAL B CA 1
ATOM 5713 C C . VAL B 1 345 ? -9.133 0.854 -4.977 1 98.81 345 VAL B C 1
ATOM 5715 O O . VAL B 1 345 ? -9.445 1.466 -3.955 1 98.81 345 VAL B O 1
ATOM 5718 N N . GLU B 1 346 ? -8.266 1.33 -5.836 1 97.88 346 GLU B N 1
ATOM 5719 C CA . GLU B 1 346 ? -7.574 2.602 -5.629 1 97.88 346 GLU B CA 1
ATOM 5720 C C . GLU B 1 346 ? -8.562 3.762 -5.574 1 97.88 346 GLU B C 1
ATOM 5722 O O . GLU B 1 346 ? -8.391 4.695 -4.789 1 97.88 346 GLU B O 1
ATOM 5727 N N . LEU B 1 347 ? -9.562 3.75 -6.43 1 97.69 347 LEU B N 1
ATOM 5728 C CA . LEU B 1 347 ? -10.602 4.777 -6.414 1 97.69 347 LEU B CA 1
ATOM 5729 C C . LEU B 1 347 ? -11.25 4.871 -5.039 1 97.69 347 LEU B C 1
ATOM 5731 O O . LEU B 1 347 ? -11.5 5.973 -4.539 1 97.69 347 LEU B O 1
ATOM 5735 N N . GLY B 1 348 ? -11.523 3.719 -4.418 1 97.44 348 GLY B N 1
ATOM 5736 C CA . GLY B 1 348 ? -12.117 3.703 -3.09 1 97.44 348 GLY B CA 1
ATOM 5737 C C . GLY B 1 348 ? -11.211 4.293 -2.025 1 97.44 348 GLY B C 1
ATOM 5738 O O . GLY B 1 348 ? -11.648 5.113 -1.216 1 97.44 348 GLY B O 1
ATOM 5739 N N . ILE B 1 349 ? -9.977 3.883 -2.066 1 95.88 349 ILE B N 1
ATOM 5740 C CA . ILE B 1 349 ? -8.977 4.344 -1.105 1 95.88 349 ILE B CA 1
ATOM 5741 C C . ILE B 1 349 ? -8.82 5.859 -1.209 1 95.88 349 ILE B C 1
ATOM 5743 O O . ILE B 1 349 ? -8.766 6.555 -0.192 1 95.88 349 ILE B O 1
ATOM 5747 N N . GLU B 1 350 ? -8.734 6.355 -2.387 1 94.56 350 GLU B N 1
ATOM 5748 C CA . GLU B 1 350 ? -8.562 7.781 -2.629 1 94.56 350 GLU B CA 1
ATOM 5749 C C . GLU B 1 350 ? -9.758 8.578 -2.119 1 94.56 350 GLU B C 1
ATOM 5751 O O . GLU B 1 350 ? -9.602 9.695 -1.621 1 94.56 350 GLU B O 1
ATOM 5756 N N . ALA B 1 351 ? -10.891 8.016 -2.154 1 94.81 351 ALA B N 1
ATOM 5757 C CA . ALA B 1 351 ? -12.133 8.75 -1.906 1 94.81 351 ALA B CA 1
ATOM 5758 C C . ALA B 1 351 ? -12.359 8.953 -0.412 1 94.81 351 ALA B C 1
ATOM 5760 O O . ALA B 1 351 ? -12.945 9.953 0.001 1 94.81 351 ALA B O 1
ATOM 5761 N N . ILE B 1 352 ? -11.859 8.016 0.446 1 92.81 352 ILE B N 1
ATOM 5762 C CA . ILE B 1 352 ? -12.328 8.117 1.823 1 92.81 352 ILE B CA 1
ATOM 5763 C C . ILE B 1 352 ? -11.156 8.453 2.744 1 92.81 352 ILE B C 1
ATOM 5765 O O . ILE B 1 352 ? -11.344 8.664 3.945 1 92.81 352 ILE B O 1
ATOM 5769 N N . GLY B 1 353 ? -9.992 8.531 2.191 1 89.69 353 GLY B N 1
ATOM 5770 C CA . GLY B 1 353 ? -8.867 9.094 2.926 1 89.69 353 GLY B CA 1
ATOM 5771 C C . GLY B 1 353 ? -8.391 8.195 4.055 1 89.69 353 GLY B C 1
ATOM 5772 O O . GLY B 1 353 ? -8.102 7.016 3.84 1 89.69 353 GLY B O 1
ATOM 5773 N N . ASN B 1 354 ? -8.383 8.773 5.34 1 92.12 354 ASN B N 1
ATOM 5774 C CA . ASN B 1 354 ? -7.816 8.102 6.508 1 92.12 354 ASN B CA 1
ATOM 5775 C C . ASN B 1 354 ? -8.477 6.75 6.758 1 92.12 354 ASN B C 1
ATOM 5777 O O . ASN B 1 354 ? -7.793 5.742 6.949 1 92.12 354 ASN B O 1
ATOM 5781 N N . PRO B 1 355 ? -9.766 6.68 6.703 1 91.56 355 PRO B N 1
ATOM 5782 C CA . PRO B 1 355 ? -10.359 5.359 6.93 1 91.56 355 PRO B CA 1
ATOM 5783 C C . PRO B 1 355 ? -9.852 4.309 5.945 1 91.56 355 PRO B C 1
ATOM 5785 O O . PRO B 1 355 ? -9.617 3.158 6.328 1 91.56 355 PRO B O 1
ATOM 5788 N N . GLY B 1 356 ? -9.664 4.703 4.695 1 94.25 356 GLY B N 1
ATOM 5789 C CA . GLY B 1 356 ? -9.234 3.77 3.666 1 94.25 356 GLY B CA 1
ATOM 5790 C C . GLY B 1 356 ? -7.797 3.312 3.838 1 94.25 356 GLY B C 1
ATOM 5791 O O . GLY B 1 356 ? -7.41 2.262 3.324 1 94.25 356 GLY B O 1
ATOM 5792 N N . LEU B 1 357 ? -6.996 4.051 4.566 1 95.19 357 LEU B N 1
ATOM 5793 C CA . LEU B 1 357 ? -5.578 3.74 4.711 1 95.19 357 LEU B CA 1
ATOM 5794 C C . LEU B 1 357 ? -5.273 3.229 6.113 1 95.19 357 LEU B C 1
ATOM 5796 O O . LEU B 1 357 ? -4.125 2.891 6.422 1 95.19 357 LEU B O 1
ATOM 5800 N N . ALA B 1 358 ? -6.281 3.145 6.969 1 95.56 358 ALA B N 1
ATOM 5801 C CA . ALA B 1 358 ? -6.117 2.586 8.305 1 95.56 358 ALA B CA 1
ATOM 5802 C C . ALA B 1 358 ? -6.004 1.065 8.258 1 95.56 358 ALA B C 1
ATOM 5804 O O . ALA B 1 358 ? -6.805 0.397 7.605 1 95.56 358 ALA B O 1
ATOM 5805 N N . ARG B 1 359 ? -5.062 0.439 8.93 1 94.06 359 ARG B N 1
ATOM 5806 C CA . ARG B 1 359 ? -4.754 -0.983 8.828 1 94.06 359 ARG B CA 1
ATOM 5807 C C . ARG B 1 359 ? -5.875 -1.83 9.422 1 94.06 359 ARG B C 1
ATOM 5809 O O . ARG B 1 359 ? -5.973 -3.025 9.141 1 94.06 359 ARG B O 1
ATOM 5816 N N . GLY B 1 360 ? -6.762 -1.252 10.195 1 92.94 360 GLY B N 1
ATOM 5817 C CA . GLY B 1 360 ? -7.902 -1.982 10.727 1 92.94 360 GLY B CA 1
ATOM 5818 C C . GLY B 1 360 ? -9.062 -2.061 9.758 1 92.94 360 GLY B C 1
ATOM 5819 O O . GLY B 1 360 ? -10.008 -2.822 9.969 1 92.94 360 GLY B O 1
ATOM 5820 N N . ASN B 1 361 ? -8.961 -1.337 8.695 1 94.62 361 ASN B N 1
ATOM 5821 C CA . ASN B 1 361 ? -10 -1.312 7.672 1 94.62 361 ASN B CA 1
ATOM 5822 C C . ASN B 1 361 ? -9.719 -2.322 6.562 1 94.62 361 ASN B C 1
ATOM 5824 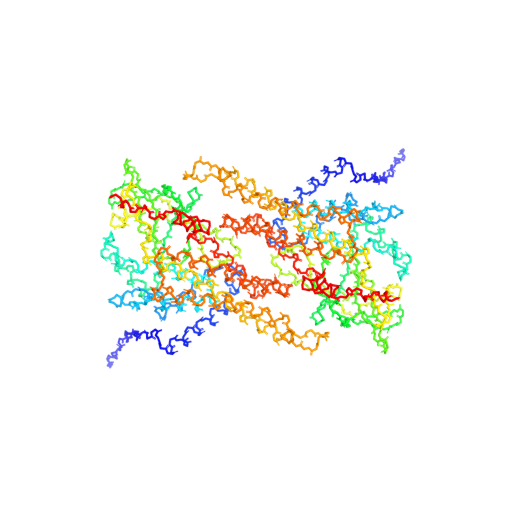O O . ASN B 1 361 ? -8.633 -2.328 5.984 1 94.62 361 ASN B O 1
ATOM 5828 N N . PRO B 1 362 ? -10.734 -3.152 6.219 1 97.06 362 PRO B N 1
ATOM 5829 C CA . PRO B 1 362 ? -10.508 -4.164 5.184 1 97.06 362 PRO B CA 1
ATOM 5830 C C . PRO B 1 362 ? -10.117 -3.555 3.838 1 97.06 362 PRO B C 1
ATOM 5832 O O . PRO B 1 362 ? -9.391 -4.18 3.061 1 97.06 362 PRO B O 1
ATOM 5835 N N . LEU B 1 363 ? -10.57 -2.314 3.553 1 98.06 363 LEU B N 1
ATOM 5836 C CA . LEU B 1 363 ? -10.234 -1.686 2.279 1 98.06 363 LEU B CA 1
ATOM 5837 C C . LEU B 1 363 ? -8.727 -1.519 2.133 1 98.06 363 LEU B C 1
ATOM 5839 O O . LEU B 1 363 ? -8.188 -1.68 1.037 1 98.06 363 LEU B O 1
ATOM 5843 N N . GLU B 1 364 ? -8.062 -1.146 3.227 1 98.44 364 GLU B N 1
ATOM 5844 C CA . GLU B 1 364 ? -6.605 -1.035 3.238 1 98.44 364 GLU B CA 1
ATOM 5845 C C . GLU B 1 364 ? -5.949 -2.361 2.865 1 98.44 364 GLU B C 1
ATOM 5847 O O . GLU B 1 364 ? -5.027 -2.395 2.045 1 98.44 364 GLU B O 1
ATOM 5852 N N . ARG B 1 365 ? -6.387 -3.457 3.414 1 98.31 365 ARG B N 1
ATOM 5853 C CA . ARG B 1 365 ? -5.859 -4.785 3.115 1 98.31 365 ARG B CA 1
ATOM 5854 C C . ARG B 1 365 ? -6.156 -5.18 1.673 1 98.31 365 ARG B C 1
ATOM 5856 O O . ARG B 1 365 ? -5.297 -5.738 0.987 1 98.31 365 ARG B O 1
ATOM 5863 N N . HIS B 1 366 ? -7.43 -4.926 1.196 1 98.81 366 HIS B N 1
ATOM 5864 C CA . HIS B 1 366 ? -7.785 -5.223 -0.186 1 98.81 366 HIS B CA 1
ATOM 5865 C C . HIS B 1 366 ? -6.863 -4.5 -1.162 1 98.81 366 HIS B C 1
ATOM 5867 O O . HIS B 1 366 ? -6.477 -5.062 -2.189 1 98.81 366 HIS B O 1
ATOM 5873 N N . TYR B 1 367 ? -6.5 -3.268 -0.767 1 98.75 367 TYR B N 1
ATOM 5874 C CA . TYR B 1 367 ? -5.613 -2.504 -1.639 1 98.75 367 TYR B CA 1
ATOM 5875 C C . TYR B 1 367 ? -4.227 -3.135 -1.696 1 98.75 367 TYR B C 1
ATOM 5877 O O . TYR B 1 367 ? -3.66 -3.305 -2.777 1 98.75 367 TYR B O 1
ATOM 5885 N N . ARG B 1 368 ? -3.678 -3.494 -0.601 1 98.38 368 ARG B N 1
ATOM 5886 C CA . ARG B 1 368 ? -2.373 -4.148 -0.569 1 98.38 368 ARG B CA 1
ATOM 5887 C C . ARG B 1 368 ? -2.4 -5.457 -1.351 1 98.38 368 ARG B C 1
ATOM 5889 O O . ARG B 1 368 ? -1.487 -5.742 -2.129 1 98.38 368 ARG B O 1
ATOM 5896 N N . ASP B 1 369 ? -3.465 -6.215 -1.221 1 98.75 369 ASP B N 1
ATOM 5897 C CA . ASP B 1 369 ? -3.574 -7.52 -1.873 1 98.75 369 ASP B CA 1
ATOM 5898 C C . ASP B 1 369 ? -3.68 -7.367 -3.389 1 98.75 369 ASP B C 1
ATOM 5900 O O . ASP B 1 369 ? -3.043 -8.109 -4.137 1 98.75 369 ASP B O 1
ATOM 5904 N N . VAL B 1 370 ? -4.5 -6.438 -3.85 1 98.75 370 VAL B N 1
ATOM 5905 C CA . VAL B 1 370 ? -4.746 -6.328 -5.285 1 98.75 370 VAL B CA 1
ATOM 5906 C C . VAL B 1 370 ? -3.469 -5.883 -5.996 1 98.75 370 VAL B C 1
ATOM 5908 O O . VAL B 1 370 ? -3.225 -6.266 -7.141 1 98.75 370 VAL B O 1
ATOM 5911 N N . LEU B 1 371 ? -2.592 -5.121 -5.281 1 98 371 LEU B N 1
ATOM 5912 C CA . LEU B 1 371 ? -1.327 -4.668 -5.848 1 98 371 LEU B CA 1
ATOM 5913 C C . LEU B 1 371 ? -0.407 -5.852 -6.141 1 98 371 LEU B C 1
ATOM 5915 O O . LEU B 1 371 ? 0.455 -5.77 -7.02 1 98 371 LEU B O 1
ATOM 5919 N N . CYS B 1 372 ? -0.62 -6.957 -5.492 1 97.81 372 CYS B N 1
ATOM 5920 C CA . CYS B 1 372 ? 0.231 -8.133 -5.648 1 97.81 372 CYS B CA 1
ATOM 5921 C C . CYS B 1 372 ? -0.049 -8.844 -6.969 1 97.81 372 CYS B C 1
ATOM 5923 O O . CYS B 1 372 ? 0.689 -9.742 -7.363 1 97.81 372 CYS B O 1
ATOM 5925 N N . SER B 1 373 ? -1.091 -8.414 -7.703 1 97.5 373 SER B N 1
ATOM 5926 C CA . SER B 1 373 ? -1.303 -8.945 -9.047 1 97.5 373 SER B CA 1
ATOM 5927 C C . SER B 1 373 ? -0.098 -8.68 -9.938 1 97.5 373 SER B C 1
ATOM 5929 O O . SER B 1 373 ? 0.154 -9.43 -10.891 1 97.5 373 SER B O 1
ATOM 5931 N N . ARG B 1 374 ? 0.729 -7.703 -9.578 1 93.56 374 ARG B N 1
ATOM 5932 C CA . ARG B 1 374 ? 1.838 -7.215 -10.391 1 93.56 374 ARG B CA 1
ATOM 5933 C C . ARG B 1 374 ? 3 -8.203 -10.383 1 93.56 374 ARG B C 1
ATOM 5935 O O . ARG B 1 374 ? 3.877 -8.141 -11.242 1 93.56 374 ARG B O 1
ATOM 5942 N N . ILE B 1 375 ? 3 -9.164 -9.5 1 93.25 375 ILE B N 1
ATOM 5943 C CA . ILE B 1 375 ? 4.199 -9.984 -9.336 1 93.25 375 ILE B CA 1
ATOM 5944 C C . ILE B 1 375 ? 4.074 -11.25 -10.18 1 93.25 375 ILE B C 1
ATOM 5946 O O . ILE B 1 375 ? 5.059 -11.969 -10.375 1 93.25 375 ILE B O 1
ATOM 5950 N N . HIS B 1 376 ? 2.885 -11.516 -10.625 1 93.62 376 HIS B N 1
ATOM 5951 C CA . HIS B 1 376 ? 2.656 -12.789 -11.312 1 93.62 376 HIS B CA 1
ATOM 5952 C C . HIS B 1 376 ? 3.129 -12.727 -12.758 1 93.62 376 HIS B C 1
ATOM 5954 O O . HIS B 1 376 ? 2.938 -11.711 -13.438 1 93.62 376 HIS B O 1
ATOM 5960 N N . THR B 1 377 ? 3.785 -13.719 -13.242 1 89.44 377 THR B N 1
ATOM 5961 C CA . THR B 1 377 ? 4.188 -13.859 -14.641 1 89.44 377 THR B CA 1
ATOM 5962 C C . THR B 1 377 ? 2.986 -14.188 -15.523 1 89.44 377 THR B C 1
ATOM 5964 O O . THR B 1 377 ? 2.066 -14.883 -15.094 1 89.44 377 THR B O 1
ATOM 5967 N N . PRO B 1 378 ? 2.959 -13.766 -16.719 1 90.31 378 PRO B N 1
ATOM 5968 C CA . PRO B 1 378 ? 3.91 -12.797 -17.281 1 90.31 378 PRO B CA 1
ATOM 5969 C C . PRO B 1 378 ? 3.656 -11.375 -16.797 1 90.31 378 PRO B C 1
ATOM 5971 O O . PRO B 1 378 ? 2.502 -10.969 -16.641 1 90.31 378 PRO B O 1
ATOM 5974 N N . GLN B 1 379 ? 4.742 -10.695 -16.641 1 90.94 379 GLN B N 1
ATOM 5975 C CA . GLN B 1 379 ? 4.633 -9.305 -16.203 1 90.94 379 GLN B CA 1
ATOM 5976 C C . GLN B 1 379 ? 4.047 -8.43 -17.312 1 90.94 379 GLN B C 1
ATOM 5978 O O . GLN B 1 379 ? 4.105 -8.789 -18.484 1 90.94 379 GLN B O 1
ATOM 5983 N N . ASN B 1 380 ? 3.541 -7.324 -16.891 1 92.69 380 ASN B N 1
ATOM 5984 C CA . ASN B 1 380 ? 2.838 -6.438 -17.812 1 92.69 380 ASN B CA 1
ATOM 5985 C C . ASN B 1 380 ? 3.732 -6.012 -18.984 1 92.69 380 ASN B C 1
ATOM 5987 O O . ASN B 1 380 ? 3.279 -5.938 -20.125 1 92.69 380 ASN B O 1
ATOM 5991 N N . ASP B 1 381 ? 5.004 -5.727 -18.734 1 91.44 381 ASP B N 1
ATOM 5992 C CA . ASP B 1 381 ? 5.918 -5.305 -19.781 1 91.44 381 ASP B CA 1
ATOM 5993 C C . ASP B 1 381 ? 6.09 -6.402 -20.844 1 91.44 381 ASP B C 1
ATOM 5995 O O . ASP B 1 381 ? 6.109 -6.121 -22.031 1 91.44 381 ASP B O 1
ATOM 5999 N N . ALA B 1 382 ? 6.203 -7.648 -20.375 1 91.19 382 ALA B N 1
ATOM 6000 C CA . ALA B 1 382 ? 6.348 -8.781 -21.281 1 91.19 382 ALA B CA 1
ATOM 6001 C C . ALA B 1 382 ? 5.086 -8.977 -22.125 1 91.19 382 ALA B C 1
ATOM 6003 O O . ALA B 1 382 ? 5.164 -9.266 -23.312 1 91.19 382 ALA B O 1
ATOM 6004 N N . ILE B 1 383 ? 3.926 -8.828 -21.5 1 93.69 383 ILE B N 1
ATOM 6005 C CA . ILE B 1 383 ? 2.652 -8.984 -22.188 1 93.69 383 ILE B CA 1
ATOM 6006 C C . ILE B 1 383 ? 2.533 -7.934 -23.281 1 93.69 383 ILE B C 1
ATOM 6008 O O . ILE B 1 383 ? 2.258 -8.266 -24.438 1 93.69 383 ILE B O 1
ATOM 6012 N N . LEU B 1 384 ? 2.779 -6.688 -22.938 1 94.44 384 LEU B N 1
ATOM 6013 C CA . LEU B 1 384 ? 2.613 -5.586 -23.875 1 94.44 384 LEU B CA 1
ATOM 6014 C C . LEU B 1 384 ? 3.631 -5.676 -25.016 1 94.44 384 LEU B C 1
ATOM 6016 O O . LEU B 1 384 ? 3.303 -5.406 -26.172 1 94.44 384 LEU B O 1
ATOM 6020 N N . ALA B 1 385 ? 4.875 -6.031 -24.703 1 92.69 385 ALA B N 1
ATOM 6021 C CA . ALA B 1 385 ? 5.887 -6.219 -25.75 1 92.69 385 ALA B CA 1
ATOM 6022 C C . ALA B 1 385 ? 5.469 -7.309 -26.734 1 92.69 385 ALA B C 1
ATOM 6024 O O . ALA B 1 385 ? 5.633 -7.152 -27.938 1 92.69 385 ALA B O 1
ATOM 6025 N N . ALA B 1 386 ? 4.973 -8.43 -26.203 1 91.19 386 ALA B N 1
ATOM 6026 C CA . ALA B 1 386 ? 4.539 -9.523 -27.062 1 91.19 386 ALA B CA 1
ATOM 6027 C C . ALA B 1 386 ? 3.404 -9.086 -27.984 1 91.19 386 ALA B C 1
ATOM 6029 O O . ALA B 1 386 ? 3.396 -9.406 -29.172 1 91.19 386 ALA B O 1
ATOM 6030 N N . VAL B 1 387 ? 2.42 -8.336 -27.422 1 92.31 387 VAL B N 1
ATOM 6031 C CA . VAL B 1 387 ? 1.297 -7.824 -28.203 1 92.31 387 VAL B CA 1
ATOM 6032 C C . VAL B 1 387 ? 1.806 -6.875 -29.281 1 92.31 387 VAL B C 1
ATOM 6034 O O . VAL B 1 387 ? 1.387 -6.961 -30.438 1 92.31 387 VAL B O 1
ATOM 6037 N N . GLY B 1 388 ? 2.734 -6.008 -28.922 1 92.94 388 GLY B N 1
ATOM 6038 C CA . GLY B 1 388 ? 3.32 -5.09 -29.891 1 92.94 388 GLY B CA 1
ATOM 6039 C C . GLY B 1 388 ? 4.055 -5.797 -31.016 1 92.94 388 GLY B C 1
ATOM 6040 O O . GLY B 1 388 ? 3.869 -5.465 -32.188 1 92.94 388 GLY B O 1
ATOM 6041 N N . ARG B 1 389 ? 4.898 -6.762 -30.703 1 92.5 389 ARG B N 1
ATOM 6042 C CA . ARG B 1 389 ? 5.641 -7.52 -31.703 1 92.5 389 ARG B CA 1
ATOM 6043 C C . ARG B 1 389 ? 4.699 -8.219 -32.656 1 92.5 389 ARG B C 1
ATOM 6045 O O . ARG B 1 389 ? 4.949 -8.25 -33.875 1 92.5 389 ARG B O 1
ATOM 6052 N N . ALA B 1 390 ? 3.715 -8.781 -32.062 1 89.69 390 ALA B N 1
ATOM 6053 C CA . ALA B 1 390 ? 2.74 -9.477 -32.906 1 89.69 390 ALA B CA 1
ATOM 6054 C C . ALA B 1 390 ? 2.1 -8.516 -33.906 1 89.69 390 ALA B C 1
ATOM 6056 O O . ALA B 1 390 ? 1.779 -8.914 -35.031 1 89.69 390 ALA B O 1
ATOM 6057 N N . ALA B 1 391 ? 1.878 -7.297 -33.5 1 89.62 391 ALA B N 1
ATOM 6058 C CA . ALA B 1 391 ? 1.266 -6.297 -34.375 1 89.62 391 ALA B CA 1
ATOM 6059 C C . ALA B 1 391 ? 2.166 -5.984 -35.562 1 89.62 391 ALA B C 1
ATOM 6061 O O . ALA B 1 391 ? 1.68 -5.652 -36.656 1 89.62 391 ALA B O 1
ATOM 6062 N N . PHE B 1 392 ? 3.408 -6.07 -35.312 1 89.5 392 PHE B N 1
ATOM 6063 C CA . PHE B 1 392 ? 4.355 -5.766 -36.406 1 89.5 392 PHE B CA 1
ATOM 6064 C C . PHE B 1 392 ? 4.676 -7.016 -37.188 1 89.5 392 PHE B C 1
ATOM 6066 O O . PHE B 1 392 ? 5.215 -6.926 -38.312 1 89.5 392 PHE B O 1
ATOM 6073 N N . ALA B 1 393 ? 4.438 -8.25 -36.656 1 76.19 393 ALA B N 1
ATOM 6074 C CA . ALA B 1 393 ? 4.633 -9.492 -37.406 1 76.19 393 ALA B CA 1
ATOM 6075 C C . ALA B 1 393 ? 3.52 -9.695 -38.438 1 76.19 393 ALA B C 1
ATOM 6077 O O . ALA B 1 393 ? 3.463 -10.727 -39.094 1 76.19 393 ALA B O 1
ATOM 6078 N N . LEU B 1 394 ? 2.729 -8.797 -38.844 1 54.81 394 LEU B N 1
ATOM 6079 C CA . LEU B 1 394 ? 1.72 -8.953 -39.875 1 54.81 394 LEU B CA 1
ATOM 6080 C C . LEU B 1 394 ? 2.344 -9.5 -41.156 1 54.81 394 LEU B C 1
ATOM 6082 O O . LEU B 1 394 ? 3.52 -9.25 -41.438 1 54.81 394 LEU B O 1
ATOM 6086 N N . PRO B 1 395 ? 1.415 -10.367 -42.062 1 49.19 395 PRO B N 1
ATOM 6087 C CA . PRO B 1 395 ? 1.749 -11.258 -43.156 1 49.19 395 PRO B CA 1
ATOM 6088 C C . PRO B 1 395 ? 2.645 -10.594 -44.219 1 49.19 395 PRO B C 1
ATOM 6090 O O . PRO B 1 395 ? 2.623 -9.367 -44.344 1 49.19 395 PRO B O 1
ATOM 6093 N N . ALA B 1 396 ? 3.613 -11.469 -44.656 1 41.81 396 ALA B N 1
ATOM 6094 C CA . ALA B 1 396 ? 4.195 -11.242 -45.969 1 41.81 396 ALA B CA 1
ATOM 6095 C C . ALA B 1 396 ? 3.109 -10.93 -47 1 41.81 396 ALA B C 1
ATOM 6097 O O . ALA B 1 396 ? 2.064 -11.586 -47.031 1 41.81 396 ALA B O 1
ATOM 6098 N N . ARG B 1 397 ? 3.148 -9.891 -47.594 1 38.72 397 ARG B N 1
ATOM 6099 C CA . ARG B 1 397 ? 2.479 -9.703 -48.875 1 38.72 397 ARG B CA 1
ATOM 6100 C C . ARG B 1 397 ? 2.441 -11 -49.656 1 38.72 397 ARG B C 1
ATOM 6102 O O . ARG B 1 397 ? 3.441 -11.719 -49.75 1 38.72 397 ARG B O 1
ATOM 6109 N N . GLY B 1 398 ? 1.396 -11.711 -49.875 1 33.12 398 GLY B N 1
ATOM 6110 C CA . GLY B 1 398 ? 1.208 -12.516 -51.062 1 33.12 398 GLY B CA 1
ATOM 6111 C C . GLY B 1 398 ? 1.772 -11.875 -52.312 1 33.12 398 GLY B C 1
ATOM 6112 O O . GLY B 1 398 ? 1.524 -10.695 -52.594 1 33.12 398 GLY B O 1
ATOM 6113 N N . GLY B 1 399 ? 2.979 -12.273 -52.719 1 33.69 399 GLY B N 1
ATOM 6114 C CA . GLY B 1 399 ? 3.379 -12.281 -54.125 1 33.69 399 GLY B CA 1
ATOM 6115 C C . GLY B 1 399 ? 2.297 -12.805 -55.062 1 33.69 399 GLY B C 1
ATOM 6116 O O . GLY B 1 399 ? 1.923 -13.977 -55 1 33.69 399 GLY B O 1
ATOM 6117 N N . GLN B 1 400 ? 1.205 -12.086 -55.438 1 24.78 400 GLN B N 1
ATOM 6118 C CA . GLN B 1 400 ? 0.818 -12.008 -56.844 1 24.78 400 GLN B CA 1
ATOM 6119 C C . GLN B 1 400 ? 1.906 -11.328 -57.656 1 24.78 400 GLN B C 1
ATOM 6121 O O . GLN B 1 400 ? 1.835 -10.133 -57.938 1 24.78 400 GLN B O 1
ATOM 6126 N N . ALA B 1 401 ? 3.16 -12 -57.438 1 19.25 401 ALA B N 1
ATOM 6127 C CA . ALA B 1 401 ? 3.756 -12.617 -58.625 1 19.25 401 ALA B CA 1
ATOM 6128 C C . ALA B 1 401 ? 3.426 -14.102 -58.688 1 19.25 401 ALA B C 1
ATOM 6130 O O . ALA B 1 401 ? 3.41 -14.789 -57.656 1 19.25 401 ALA B O 1
#

pLDDT: mean 91.14, std 15.53, range [19.25, 98.94]

Organism: NCBI:txid53407

Sequence (802 aa):
MSPTTVQSPRTHAGASLDLDSPAFTDLLEQLSQEFAGTAAYYDRHSEFPHANLHRLHEHGLLALTVPRQLGGGEATLAQARRVIGAVARGEPSTALVLVMQYLQHTRLQGNQAWPLHLRQRVAREAVEQGALINALRVEPDLGTPARGGLPGTLARRVEGGWRLDGRKIYSTGIPGLTWLSVWARSDEPEPRVGTWLVHRDTPGIRIEQTWDHLGMRATGSHDVVFEDVFVASEFAVDIQPASTPRPSELDSSGVLWLAVLLSSIYDGVARAARDWLVVWLGERTPANLGAPLSSLPRFHELIGRIDALLLANRVLLDAAAEGRIAASEATQIKYLVTGNAISAVELGIEAIGNPGLARGNPLERHYRDVLCSRIHTPQNDAILAAVGRAAFALPARGGQAMSPTTVQSPRTHAGASLDLDSPAFTDLLEQLSQEFAGTAAYYDRHSEFPHANLHRLHEHGLLALTVPRQLGGGEATLAQARRVIGAVARGEPSTALVLVMQYLQHTRLQGNQAWPLHLRQRVAREAVEQGALINALRVEPDLGTPARGGLPGTLARRVEGGWRLDGRKIYSTGIPGLTWLSVWARSDEPEPRVGTWLVHRDTPGIRIEQTWDHLGMRATGSHDVVFEDVFVASEFAVDIQPASTPRPSELDSSGVLWLAVLLSSIYDGVARAARDWLVVWLGERTPANLGAPLSSLPRFHELIGRIDALLLANRVLLDAAAEGRIAASEATQIKYLVTGNAISAVELGIEAIGNPGLARGNPLERHYRDVLCSRIHTPQNDAILAAVGRAAFALPARGGQA

InterPro domains:
  IPR006091 Acyl-CoA dehydrogenase/oxidase, middle domain [PF02770] (139-229)
  IPR009100 Acyl-CoA dehydrogenase/oxidase, N-terminal and middle domain superfamily [SSF56645] (29-235)
  IPR013107 Acyl-CoA dehydrogenase, C-terminal domain [PF08028] (268-377)
  IPR013786 Acyl-CoA dehydrogenase/oxidase, N-terminal [PF02771] (32-100)
  IPR036250 Acyl-CoA dehydrogenase-like, C-terminal [SSF47203] (260-391)
  IPR037069 Acyl-CoA dehydrogenase/oxidase, N-terminal domain superfamily [G3DSA:1.10.540.10] (16-123)
  IPR046373 Acyl-CoA oxidase/dehydrogenase, middle domain superfamily [G3DSA:2.40.110.10] (146-237)
  IPR052547 Mitochondrial Isobutyryl-CoA Dehydrogenase [PTHR43831] (23-390)

=== Feature glossary ===
Annotated list of the representations used here:

Nearest PDB structures. The Foldseek neighbor list gives the closest experimentally determined structures in the PDB, ranked by structural alignment. TM-score near 1 means near-identical fold; near 0.3 means only rough topology match. This is how one finds what a novel AlphaFold prediction most resembles in the solved-structure universe.

Foldseek 3Di. Foldseek's 3Di representation compresses backbone geometry into a per-residue letter drawn from a learned twenty-state alphabet. It captures the tertiary interaction pattern around each residue — which residues are packed against it in space, regardless of where they are in sequence.

Radius of gyration, Cα contacts, bounding box. Radius of gyration (Rg) is the root-mean-square distance of Cα atoms from their centroid — a single number for overall size and compactness. A globular domain of N residues has Rg ≈ 2.2·N^0.38 Å; an extended or disordered chain has a much larger Rg. The Cα contact count is the number of residue pairs whose Cα atoms are within 8 Å and are more than four positions apart in sequence — a standard proxy for tertiary packing density. The bounding box is the smallest axis-aligned box enclosing all Cα atoms.

InterPro / GO / CATH / organism. The annotation block draws on four external resources. InterPro: which protein families and domains the sequence belongs to. GO: standardized terms for what the protein does, what process it participates in, and where in the cell it acts. CATH: which structural fold it has in the CATH hierarchy. Organism: the species of origin.

mmCIF coordinates. The mmCIF block holds the 3D Cartesian coordinates of each backbone atom (N, Cα, C, O) in ångströms. mmCIF is the PDB's canonical archive format — a tagged-loop text representation of the atomic model.

pLDDT. pLDDT is the predicted lDDT-Cα score: AlphaFold's confidence that the local environment of each residue (all inter-atomic distances within 15 Å) is correctly placed. It is a per-residue number between 0 and 100, with higher meaning more reliable.

Backbone torsions (φ/ψ). φ (phi) and ψ (psi) are the two rotatable backbone dihedrals per residue: φ is the C(i-1)–N–Cα–C torsion, ψ is the N–Cα–C–N(i+1) torsion, both in degrees on (−180°, 180°]. α-helical residues cluster near (−60°, −45°); β-strand residues near (−120°, +130°). A Ramachandran plot is simply a scatter of (φ, ψ) for every residue.

B-factor. For experimental (PDB) structures, the B-factor (temperature factor) quantifies the positional spread of each atom in the crystal — a combination of thermal vibration and static disorder — in units of Å². High B-factors mark flexible loops or poorly resolved regions; low B-factors mark the rigid, well-ordered core.

Secondary structure (3-state, P-SEA). SS3 is a coarse helix/strand/coil call (letters a/b/c) made by the P-SEA algorithm from inter-Cα distances and dihedrals. It is less detailed than DSSP but needs only Cα positions.

Predicted aligned error. Predicted aligned error is AlphaFold's pairwise confidence. Unlike pLDDT (per-residue), PAE is per-residue-pair and captures whether two parts of the structure are correctly placed relative to each other. Units are ångströms of expected positional error.

Solvent-accessible surface area. Solvent-accessible surface area (SASA) is the area in Å² traced out by the centre of a 1.4 Å probe sphere (a water molecule) rolled over the protein's van der Waals surface (Shrake–Rupley / Lee–Richards construction). Buried residues have near-zero SASA; fully exposed residues can exceed 200 Å². The total SASA scales roughly with the number of surface residues.

Secondary structure (8-state, DSSP). The SS8 string is DSSP's per-residue secondary-structure call. α-helix (H) means an i→i+4 H-bond ladder; β-strand (E) means the residue participates in a β-sheet; 3₁₀ (G) and π (I) are tighter and wider helices; T/S are turns/bends; '-' is loop.

Rendered structure images. Structure images are PyMOL renders from six orthogonal camera directions. Cartoon representation draws helices as coils and strands as arrows; sticks shows the backbone as bonds; surface shows the solvent-excluded envelope. Rainbow coloring maps sequence position to hue (blue→red, N→C); chain coloring assigns a distinct color per polypeptide.

Sequence. The amino-acid sequence is the protein's primary structure: the linear order of residues from the N-terminus to the C-terminus, written in one-letter code. Everything else here — the 3D coordinates, the secondary structure, the domain annotations — is ultimately a consequence of this string.

Contact-map, Ramachandran, and PAE plots. Three diagnostic plots accompany the record. The Cα contact map visualizes the tertiary structure as a 2D adjacency matrix (8 Å cutoff, sequence-local contacts suppressed). The Ramachandran plot shows the distribution of backbone (φ, ψ) torsions, with points in the α and β basins reflecting secondary structure content. The PAE plot shows AlphaFold's inter-residue confidence as a color matrix.